Protein AF-0000000076683353 (afdb_homodimer)

Radius of gyration: 38.39 Å; Cα contacts (8 Å, |Δi|>4): 1453; chains: 2; bounding box: 63×130×108 Å

pLDDT: mean 84.17, std 13.13, range [34.22, 97.31]

Organism: NCBI:txid1408189

Structure (mmCIF, N/CA/C/O backbone):
data_AF-0000000076683353-model_v1
#
loop_
_entity.id
_entity.type
_entity.pdbx_description
1 polymer 'Membrane protein'
#
loop_
_atom_site.group_PDB
_atom_site.id
_atom_site.type_symbol
_atom_site.label_atom_id
_atom_site.label_alt_id
_atom_site.label_comp_id
_atom_site.label_asym_id
_atom_site.label_entity_id
_atom_site.label_seq_id
_atom_site.pdbx_PDB_ins_code
_atom_site.Cartn_x
_atom_site.Cartn_y
_atom_site.Cartn_z
_atom_site.occupancy
_atom_site.B_iso_or_equiv
_atom_site.auth_seq_id
_atom_site.auth_comp_id
_atom_site.auth_asym_id
_atom_site.auth_atom_id
_atom_site.pdbx_PDB_model_num
ATOM 1 N N . MET A 1 1 ? -9.914 -55.531 -27.078 1 84.06 1 MET A N 1
ATOM 2 C CA . MET A 1 1 ? -9.641 -54.25 -27.672 1 84.06 1 MET A CA 1
ATOM 3 C C . MET A 1 1 ? -10.656 -53.188 -27.219 1 84.06 1 MET A C 1
ATOM 5 O O . MET A 1 1 ? -10.289 -52.125 -26.719 1 84.06 1 MET A O 1
ATOM 9 N N . ILE A 1 2 ? -11.953 -53.656 -27.172 1 86.25 2 ILE A N 1
ATOM 10 C CA . ILE A 1 2 ? -13.008 -52.719 -26.859 1 86.25 2 ILE A CA 1
ATOM 11 C C . ILE A 1 2 ? -12.914 -52.281 -25.406 1 86.25 2 ILE A C 1
ATOM 13 O O . ILE A 1 2 ? -12.938 -51.094 -25.094 1 86.25 2 ILE A O 1
ATOM 17 N N . PRO A 1 3 ? -12.703 -53.25 -24.547 1 89.38 3 PRO A N 1
ATOM 18 C CA . PRO A 1 3 ? -12.57 -52.844 -23.141 1 89.38 3 PRO A CA 1
ATOM 19 C C . PRO A 1 3 ? -11.367 -51.938 -22.906 1 89.38 3 PRO A C 1
ATOM 21 O O . PRO A 1 3 ? -11.445 -50.969 -22.109 1 89.38 3 PRO A O 1
ATOM 24 N N . LEU A 1 4 ? -10.328 -52.156 -23.562 1 92.44 4 LEU A N 1
ATOM 25 C CA . LEU A 1 4 ? -9.133 -51.344 -23.438 1 92.44 4 LEU A CA 1
ATOM 26 C C . LEU A 1 4 ? -9.383 -49.938 -23.969 1 92.44 4 LEU A C 1
ATOM 28 O O . LEU A 1 4 ? -8.922 -48.938 -23.375 1 92.44 4 LEU A O 1
ATOM 32 N N . ALA A 1 5 ? -10.07 -49.875 -25.031 1 94 5 ALA A N 1
ATOM 33 C CA . ALA A 1 5 ? -10.398 -48.594 -25.625 1 94 5 ALA A CA 1
ATOM 34 C C . ALA A 1 5 ? -11.289 -47.781 -24.688 1 94 5 ALA A C 1
ATOM 36 O O . ALA A 1 5 ? -11.102 -46.562 -24.531 1 94 5 ALA A O 1
ATOM 37 N N . LEU A 1 6 ? -12.211 -48.469 -24.062 1 94.44 6 LEU A N 1
ATOM 38 C CA . LEU A 1 6 ? -13.109 -47.781 -23.125 1 94.44 6 LEU A CA 1
ATOM 39 C C . LEU A 1 6 ? -12.352 -47.281 -21.906 1 94.44 6 LEU A C 1
ATOM 41 O O . LEU A 1 6 ? -12.594 -46.156 -21.438 1 94.44 6 LEU A O 1
ATOM 45 N N . ILE A 1 7 ? -11.406 -48.062 -21.453 1 94.44 7 ILE A N 1
ATOM 46 C CA . ILE A 1 7 ? -10.586 -47.656 -20.312 1 94.44 7 ILE A CA 1
ATOM 47 C C . ILE A 1 7 ? -9.742 -46.438 -20.688 1 94.44 7 ILE A C 1
ATOM 49 O O . ILE A 1 7 ? -9.617 -45.5 -19.906 1 94.44 7 ILE A O 1
ATOM 53 N N . ALA A 1 8 ? -9.211 -46.469 -21.859 1 95.31 8 ALA A N 1
ATOM 54 C CA . ALA A 1 8 ? -8.375 -45.375 -22.328 1 95.31 8 ALA A CA 1
ATOM 55 C C . ALA A 1 8 ? -9.164 -44.094 -22.391 1 95.31 8 ALA A C 1
ATOM 57 O O . ALA A 1 8 ? -8.727 -43.062 -21.859 1 95.31 8 ALA A O 1
ATOM 58 N N . VAL A 1 9 ? -10.359 -44.125 -22.922 1 94.56 9 VAL A N 1
ATOM 59 C CA . VAL A 1 9 ? -11.172 -42.938 -23.109 1 94.56 9 VAL A CA 1
ATOM 60 C C . VAL A 1 9 ? -11.648 -42.406 -21.766 1 94.56 9 VAL A C 1
ATOM 62 O O . VAL A 1 9 ? -11.531 -41.219 -21.484 1 94.56 9 VAL A O 1
ATOM 65 N N . LEU A 1 10 ? -12.117 -43.281 -20.922 1 95.88 10 LEU A N 1
ATOM 66 C CA . LEU A 1 10 ? -12.625 -42.906 -19.609 1 95.88 10 LEU A CA 1
ATOM 67 C C . LEU A 1 10 ? -11.508 -42.344 -18.734 1 95.88 10 LEU A C 1
ATOM 69 O O . LEU A 1 10 ? -11.695 -41.344 -18.047 1 95.88 10 LEU A O 1
ATOM 73 N N . ALA A 1 11 ? -10.375 -42.969 -18.781 1 96.62 11 ALA A N 1
ATOM 74 C CA . ALA A 1 11 ? -9.227 -42.531 -18 1 96.62 11 ALA A CA 1
ATOM 75 C C . ALA A 1 11 ? -8.727 -41.156 -18.469 1 96.62 11 ALA A C 1
ATOM 77 O O . ALA A 1 11 ? -8.438 -40.281 -17.641 1 96.62 11 ALA A O 1
ATOM 78 N N . MET A 1 12 ? -8.695 -40.969 -19.734 1 94.25 12 MET A N 1
ATOM 79 C CA . MET A 1 12 ? -8.203 -39.688 -20.281 1 94.25 12 MET A CA 1
ATOM 80 C C . MET A 1 12 ? -9.172 -38.562 -19.984 1 94.25 12 MET A C 1
ATOM 82 O O . MET A 1 12 ? -8.742 -37.469 -19.641 1 94.25 12 MET A O 1
ATOM 86 N N . LEU A 1 13 ? -10.453 -38.812 -20.078 1 94.19 13 LEU A N 1
ATOM 87 C CA . LEU A 1 13 ? -11.453 -37.812 -19.734 1 94.19 13 LEU A CA 1
ATOM 88 C C . LEU A 1 13 ? -11.414 -37.469 -18.25 1 94.19 13 LEU A C 1
ATOM 90 O O . LEU A 1 13 ? -11.555 -36.312 -17.844 1 94.19 13 LEU A O 1
ATOM 94 N N . GLY A 1 14 ? -11.289 -38.562 -17.484 1 96.19 14 GLY A N 1
ATOM 95 C CA . GLY A 1 14 ? -11.148 -38.375 -16.047 1 96.19 14 GLY A CA 1
ATOM 96 C C . GLY A 1 14 ? -9.938 -37.531 -15.68 1 96.19 14 GLY A C 1
ATOM 97 O O . GLY A 1 14 ? -10.031 -36.625 -14.836 1 96.19 14 GLY A O 1
ATOM 98 N N . ALA A 1 15 ? -8.805 -37.781 -16.359 1 95.56 15 ALA A N 1
ATOM 99 C CA . ALA A 1 15 ? -7.578 -37.031 -16.125 1 95.56 15 ALA A CA 1
ATOM 100 C C . ALA A 1 15 ? -7.785 -35.562 -16.469 1 95.56 15 ALA A C 1
ATOM 102 O O . ALA A 1 15 ? -7.352 -34.656 -15.719 1 95.56 15 ALA A O 1
ATOM 103 N N . GLY A 1 16 ? -8.461 -35.312 -17.547 1 94.62 16 GLY A N 1
ATOM 104 C CA . GLY A 1 16 ? -8.75 -33.938 -17.938 1 94.62 16 GLY A CA 1
ATOM 105 C C . GLY A 1 16 ? -9.648 -33.219 -16.953 1 94.62 16 GLY A C 1
ATOM 106 O O . GLY A 1 16 ? -9.383 -32.062 -16.609 1 94.62 16 GLY A O 1
ATOM 107 N N . ALA A 1 17 ? -10.656 -33.844 -16.516 1 95.69 17 ALA A N 1
ATOM 108 C CA . ALA A 1 17 ? -11.586 -33.25 -15.547 1 95.69 17 ALA A CA 1
ATOM 109 C C . ALA A 1 17 ? -10.898 -32.969 -14.219 1 95.69 17 ALA A C 1
ATOM 111 O O . ALA A 1 17 ? -11.07 -31.875 -13.641 1 95.69 17 ALA A O 1
ATOM 112 N N . LEU A 1 18 ? -10.102 -33.875 -13.797 1 96 18 LEU A N 1
ATOM 113 C CA . LEU A 1 18 ? -9.383 -33.688 -12.539 1 96 18 LEU A CA 1
ATOM 114 C C . LEU A 1 18 ? -8.336 -32.594 -12.648 1 96 18 LEU A C 1
ATOM 116 O O . LEU A 1 18 ? -8.125 -31.844 -11.695 1 96 18 LEU A O 1
ATOM 120 N N . ASN A 1 19 ? -7.707 -32.5 -13.781 1 93.5 19 ASN A N 1
ATOM 121 C CA . ASN A 1 19 ? -6.738 -31.422 -14.016 1 93.5 19 ASN A CA 1
ATOM 122 C C . ASN A 1 19 ? -7.402 -30.047 -14 1 93.5 19 ASN A C 1
ATOM 124 O O . ASN A 1 19 ? -6.816 -29.078 -13.523 1 93.5 19 ASN A O 1
ATOM 128 N N . THR A 1 20 ? -8.578 -29.984 -14.531 1 93.62 20 THR A N 1
ATOM 129 C CA . THR A 1 20 ? -9.344 -28.75 -14.516 1 93.62 20 THR A CA 1
ATOM 130 C C . THR A 1 20 ? -9.633 -28.312 -13.078 1 93.62 20 THR A C 1
ATOM 132 O O . THR A 1 20 ? -9.406 -27.156 -12.727 1 93.62 20 THR A O 1
ATOM 135 N N . VAL A 1 21 ? -10.016 -29.203 -12.297 1 95.62 21 VAL A N 1
ATOM 136 C CA . VAL A 1 21 ? -10.344 -28.906 -10.906 1 95.62 21 VAL A CA 1
ATOM 137 C C . VAL A 1 21 ? -9.078 -28.547 -10.133 1 95.62 21 VAL A C 1
ATOM 139 O O . VAL A 1 21 ? -9.078 -27.609 -9.336 1 95.62 21 VAL A O 1
ATOM 142 N N . GLU A 1 22 ? -8.047 -29.297 -10.375 1 92.38 22 GLU A N 1
ATOM 143 C CA . GLU A 1 22 ? -6.773 -29 -9.719 1 92.38 22 GLU A CA 1
ATOM 144 C C . GLU A 1 22 ? -6.305 -27.578 -10.023 1 92.38 22 GLU A C 1
ATOM 146 O O . GLU A 1 22 ? -5.906 -26.844 -9.117 1 92.38 22 GLU A O 1
ATOM 151 N N . THR A 1 23 ? -6.363 -27.234 -11.289 1 87.5 23 THR A N 1
ATOM 152 C CA . THR A 1 23 ? -5.953 -25.891 -11.719 1 87.5 23 THR A CA 1
ATOM 153 C C . THR A 1 23 ? -6.828 -24.828 -11.078 1 87.5 23 THR A C 1
ATOM 155 O O . THR A 1 23 ? -6.32 -23.797 -10.602 1 87.5 23 THR A O 1
ATOM 158 N N . ALA A 1 24 ? -8.07 -25.062 -10.992 1 90.62 24 ALA A N 1
ATOM 159 C CA . ALA A 1 24 ? -9.016 -24.109 -10.422 1 90.62 24 ALA A CA 1
ATOM 160 C C . ALA A 1 24 ? -8.766 -23.922 -8.93 1 90.62 24 ALA A C 1
ATOM 162 O O . ALA A 1 24 ? -8.609 -22.781 -8.453 1 90.62 24 ALA A O 1
ATOM 163 N N . VAL A 1 25 ? -8.617 -24.984 -8.195 1 91 25 VAL A N 1
ATOM 164 C CA . VAL A 1 25 ? -8.469 -24.953 -6.746 1 91 25 VAL A CA 1
ATOM 165 C C . VAL A 1 25 ? -7.129 -24.297 -6.379 1 91 25 VAL A C 1
ATOM 167 O O . VAL A 1 25 ? -7.027 -23.594 -5.379 1 91 25 VAL A O 1
ATOM 170 N N . SER A 1 26 ? -6.148 -24.5 -7.195 1 85.06 26 SER A N 1
ATOM 171 C CA . SER A 1 26 ? -4.82 -23.953 -6.934 1 85.06 26 SER A CA 1
ATOM 172 C C . SER A 1 26 ? -4.793 -22.453 -7.18 1 85.06 26 SER A C 1
ATOM 174 O O . SER A 1 26 ? -3.938 -21.734 -6.641 1 85.06 26 SER A O 1
ATOM 176 N N . ALA A 1 27 ? -5.762 -21.938 -7.91 1 80.62 27 ALA A N 1
ATOM 177 C CA . ALA A 1 27 ? -5.707 -20.547 -8.367 1 80.62 27 ALA A CA 1
ATOM 178 C C . ALA A 1 27 ? -6.547 -19.641 -7.469 1 80.62 27 ALA A C 1
ATOM 180 O O . ALA A 1 27 ? -6.391 -18.422 -7.492 1 80.62 27 ALA A O 1
ATOM 181 N N . ILE A 1 28 ? -7.355 -20.172 -6.637 1 84.88 28 ILE A N 1
ATOM 182 C CA . ILE A 1 28 ? -8.32 -19.344 -5.926 1 84.88 28 ILE A CA 1
ATOM 183 C C . ILE A 1 28 ? -7.727 -18.891 -4.594 1 84.88 28 ILE A C 1
ATOM 185 O O . ILE A 1 28 ? -6.785 -19.5 -4.086 1 84.88 28 ILE A O 1
ATOM 189 N N . SER A 1 29 ? -8.211 -17.781 -4.027 1 81.69 29 SER A N 1
ATOM 190 C CA . SER A 1 29 ? -7.754 -17.156 -2.785 1 81.69 29 SER A CA 1
ATOM 191 C C . SER A 1 29 ? -8.672 -17.516 -1.62 1 81.69 29 SER A C 1
ATOM 193 O O . SER A 1 29 ? -9.891 -17.562 -1.776 1 81.69 29 SER A O 1
ATOM 195 N N . ARG A 1 30 ? -8.039 -17.797 -0.491 1 86.06 30 ARG A N 1
ATOM 196 C CA . ARG A 1 30 ? -8.82 -18.125 0.701 1 86.06 30 ARG A CA 1
ATOM 197 C C . ARG A 1 30 ? -9.703 -16.953 1.108 1 86.06 30 ARG A C 1
ATOM 199 O O . ARG A 1 30 ? -10.859 -17.156 1.502 1 86.06 30 ARG A O 1
ATOM 206 N N . ALA A 1 31 ? -9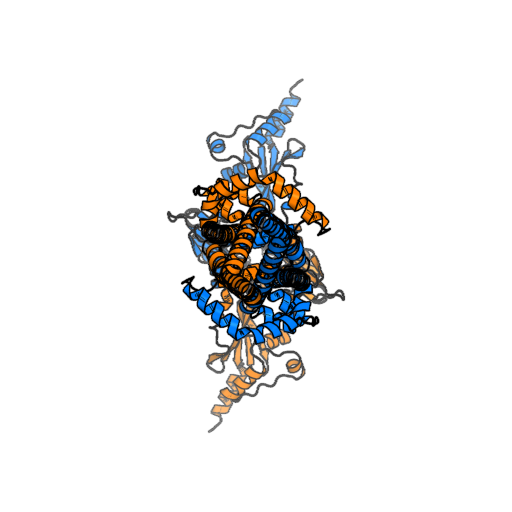.172 -15.742 1.109 1 80.31 31 ALA A N 1
ATOM 207 C CA . ALA A 1 31 ? -9.906 -14.547 1.518 1 80.31 31 ALA A CA 1
ATOM 208 C C . ALA A 1 31 ? -11.164 -14.367 0.676 1 80.31 31 ALA A C 1
ATOM 210 O O . ALA A 1 31 ? -12.234 -14.047 1.207 1 80.31 31 ALA A O 1
ATOM 211 N N . ARG A 1 32 ? -11.023 -14.586 -0.619 1 83.38 32 ARG A N 1
ATOM 212 C CA . ARG A 1 32 ? -12.18 -14.438 -1.498 1 83.38 32 ARG A CA 1
ATOM 213 C C . ARG A 1 32 ? -13.227 -15.516 -1.211 1 83.38 32 ARG A C 1
ATOM 215 O O . ARG A 1 32 ? -14.43 -15.25 -1.255 1 83.38 32 ARG A O 1
ATOM 222 N N . VAL A 1 33 ? -12.773 -16.656 -0.941 1 91.31 33 VAL A N 1
ATOM 223 C CA . VAL A 1 33 ? -13.695 -17.734 -0.61 1 91.31 33 VAL A CA 1
ATOM 224 C C . VAL A 1 33 ? -14.438 -17.406 0.681 1 91.31 33 VAL A C 1
ATOM 226 O O . VAL A 1 33 ? -15.641 -17.641 0.79 1 91.31 33 VAL A O 1
ATOM 229 N N . ALA A 1 34 ? -13.734 -16.922 1.645 1 88.69 34 ALA A N 1
ATOM 230 C CA . ALA A 1 34 ? -14.375 -16.5 2.891 1 88.69 34 ALA A CA 1
ATOM 231 C C . ALA A 1 34 ? -15.438 -15.438 2.631 1 88.69 34 ALA A C 1
ATOM 233 O O . ALA A 1 34 ? -16.5 -15.445 3.262 1 88.69 34 ALA A O 1
ATOM 234 N N . GLU A 1 35 ? -15.117 -14.578 1.741 1 85.62 35 GLU A N 1
ATOM 235 C CA . GLU A 1 35 ? -16.094 -13.57 1.344 1 85.62 35 GLU A CA 1
ATOM 236 C C . GLU A 1 35 ? -17.328 -14.211 0.718 1 85.62 35 GLU A C 1
ATOM 238 O O . GLU A 1 35 ? -18.453 -13.789 0.995 1 85.62 35 GLU A O 1
ATOM 243 N N . LEU A 1 36 ? -17.141 -15.117 -0.116 1 91.12 36 LEU A N 1
ATOM 244 C CA . LEU A 1 36 ? -18.25 -15.828 -0.747 1 91.12 36 LEU A CA 1
ATOM 245 C C . LEU A 1 36 ? -19.109 -16.531 0.297 1 91.12 36 LEU A C 1
ATOM 247 O O . LEU A 1 36 ? -20.328 -16.609 0.159 1 91.12 36 LEU A O 1
ATOM 251 N N . GLN A 1 37 ? -18.453 -17.047 1.246 1 93.06 37 GLN A N 1
ATOM 252 C CA . GLN A 1 37 ? -19.188 -17.688 2.336 1 93.06 37 GLN A CA 1
ATOM 253 C C . GLN A 1 37 ? -20.047 -16.672 3.092 1 93.06 37 GLN A C 1
ATOM 255 O O . GLN A 1 37 ? -21.188 -16.969 3.445 1 93.06 37 GLN A O 1
ATOM 260 N N . ARG A 1 38 ? -19.469 -15.57 3.346 1 90.62 38 ARG A N 1
ATOM 261 C CA . ARG A 1 38 ? -20.219 -14.516 4.027 1 90.62 38 ARG A CA 1
ATOM 262 C C . ARG A 1 38 ? -21.422 -14.078 3.205 1 90.62 38 ARG A C 1
ATOM 264 O O . ARG A 1 38 ? -22.469 -13.758 3.762 1 90.62 38 ARG A O 1
ATOM 271 N N . ASP A 1 39 ? -21.281 -14.164 1.92 1 92.56 39 ASP A N 1
ATOM 272 C CA . ASP A 1 39 ? -22.359 -13.812 1.002 1 92.56 39 ASP A CA 1
ATOM 273 C C . ASP A 1 39 ? -23.344 -14.969 0.839 1 92.56 39 ASP A C 1
ATOM 275 O O . ASP A 1 39 ? -24.266 -14.898 0.021 1 92.56 39 ASP A O 1
ATOM 279 N N . GLU A 1 40 ? -23.016 -16.031 1.452 1 93.31 40 GLU A N 1
ATOM 280 C CA . GLU A 1 40 ? -23.875 -17.203 1.529 1 93.31 40 GLU A CA 1
ATOM 281 C C . GLU A 1 40 ? -24.047 -17.859 0.162 1 93.31 40 GLU A C 1
ATOM 283 O O . GLU A 1 40 ? -25.141 -18.25 -0.213 1 93.31 40 GLU A O 1
ATOM 288 N N . VAL A 1 41 ? -23.078 -17.828 -0.566 1 93.69 41 VAL A N 1
ATOM 289 C CA . VAL A 1 41 ? -23.094 -18.531 -1.845 1 93.69 41 VAL A CA 1
ATOM 290 C C . VAL A 1 41 ? -23.094 -20.031 -1.606 1 93.69 41 VAL A C 1
ATOM 292 O O . VAL A 1 41 ? -22.375 -20.531 -0.729 1 93.69 41 VAL A O 1
ATOM 295 N N . ALA A 1 42 ? -23.781 -20.688 -2.385 1 93.19 42 ALA A N 1
ATOM 296 C CA . ALA A 1 42 ? -23.891 -22.141 -2.234 1 93.19 42 ALA A CA 1
ATOM 297 C C . ALA A 1 42 ? -22.531 -22.812 -2.463 1 93.19 42 ALA A C 1
ATOM 299 O O . ALA A 1 42 ? -21.812 -22.469 -3.408 1 93.19 42 ALA A O 1
ATOM 300 N N . GLY A 1 43 ? -22.188 -23.766 -1.512 1 94.19 43 GLY A N 1
ATOM 301 C CA . GLY A 1 43 ? -20.969 -24.531 -1.653 1 94.19 43 GLY A CA 1
ATOM 302 C C . GLY A 1 43 ? -19.766 -23.844 -1.04 1 94.19 43 GLY A C 1
ATOM 303 O O . GLY A 1 43 ? -18.688 -24.453 -0.924 1 94.19 43 GLY A O 1
ATOM 304 N N . ALA A 1 44 ? -19.906 -22.609 -0.661 1 95.44 44 ALA A N 1
ATOM 305 C CA . ALA A 1 44 ? -18.766 -21.812 -0.166 1 95.44 44 ALA A CA 1
ATOM 306 C C . ALA A 1 44 ? -18.234 -22.391 1.145 1 95.44 44 ALA A C 1
ATOM 308 O O . ALA A 1 44 ? -17.031 -22.359 1.399 1 95.44 44 ALA A O 1
ATOM 309 N N . GLY A 1 45 ? -19.094 -22.859 1.953 1 94.94 45 GLY A N 1
ATOM 310 C CA . GLY A 1 45 ? -18.656 -23.469 3.193 1 94.94 45 GLY A CA 1
ATOM 311 C C . GLY A 1 45 ? -17.766 -24.688 2.975 1 94.94 45 GLY A C 1
ATOM 312 O O . GLY A 1 45 ? -16.703 -24.812 3.609 1 94.94 45 GLY A O 1
ATOM 313 N N . ALA A 1 46 ? -18.203 -25.531 2.119 1 95.5 46 ALA A N 1
ATOM 314 C CA . ALA A 1 46 ? -17.422 -26.719 1.774 1 95.5 46 ALA A CA 1
ATOM 315 C C . ALA A 1 46 ? -16.094 -26.312 1.128 1 95.5 46 ALA A C 1
ATOM 317 O O . ALA A 1 46 ? -15.047 -26.906 1.422 1 95.5 46 ALA A O 1
ATOM 318 N N . LEU A 1 47 ? -16.203 -25.344 0.28 1 96.38 47 LEU A N 1
ATOM 319 C CA . LEU A 1 47 ? -15 -24.891 -0.414 1 96.38 47 LEU A CA 1
ATOM 320 C C . LEU A 1 47 ? -14 -24.281 0.568 1 96.38 47 LEU A C 1
ATOM 322 O O . LEU A 1 47 ? -12.789 -24.438 0.394 1 96.38 47 LEU A O 1
ATOM 326 N N . LEU A 1 48 ? -14.492 -23.609 1.546 1 94.62 48 LEU A N 1
ATOM 327 C CA . LEU A 1 48 ? -13.617 -23.031 2.555 1 94.62 48 LEU A CA 1
ATOM 328 C C . LEU A 1 48 ? -12.836 -24.125 3.283 1 94.62 48 LEU A C 1
ATOM 330 O O . LEU A 1 48 ? -11.641 -23.953 3.555 1 94.62 48 LEU A O 1
ATOM 334 N N . LYS A 1 49 ? -13.445 -25.219 3.537 1 93.56 49 LYS A N 1
ATOM 335 C CA . LYS A 1 49 ? -12.773 -26.344 4.168 1 93.56 49 LYS A CA 1
ATOM 336 C C . LYS A 1 49 ? -11.688 -26.906 3.256 1 93.56 49 LYS A C 1
ATOM 338 O O . LYS A 1 49 ? -10.617 -27.297 3.727 1 93.56 49 LYS A O 1
ATOM 343 N N . VAL A 1 50 ? -11.961 -26.938 2.021 1 93.75 50 VAL A N 1
ATOM 344 C CA . VAL A 1 50 ? -11.008 -27.422 1.034 1 93.75 50 VAL A CA 1
ATOM 345 C C . VAL A 1 50 ? -9.781 -26.516 1.003 1 93.75 50 VAL A C 1
ATOM 347 O O . VAL A 1 50 ? -8.648 -27 1.023 1 93.75 50 VAL A O 1
ATOM 350 N N . VAL A 1 51 ? -10.055 -25.219 1.002 1 90.44 51 VAL A N 1
ATOM 351 C CA . VAL A 1 51 ? -8.969 -24.266 0.879 1 90.44 51 VAL A CA 1
ATOM 352 C C . VAL A 1 51 ? -8.164 -24.219 2.178 1 90.44 51 VAL A C 1
ATOM 354 O O . VAL A 1 51 ? -6.949 -23.984 2.156 1 90.44 51 VAL A O 1
ATOM 357 N N . ASP A 1 52 ? -8.805 -24.5 3.324 1 89 52 ASP A N 1
ATOM 358 C CA . ASP A 1 52 ? -8.117 -24.531 4.613 1 89 52 ASP A CA 1
ATOM 359 C C . ASP A 1 52 ? -7.086 -25.656 4.652 1 89 52 ASP A C 1
ATOM 361 O O . ASP A 1 52 ? -6.094 -25.578 5.379 1 89 52 ASP A O 1
ATOM 365 N N . ASN A 1 53 ? -7.418 -26.672 3.9 1 87.94 53 ASN A N 1
ATOM 366 C CA . ASN A 1 53 ? -6.496 -27.797 3.736 1 87.94 53 ASN A CA 1
ATOM 367 C C . ASN A 1 53 ? -6.148 -28.016 2.27 1 87.94 53 ASN A C 1
ATOM 369 O O . ASN A 1 53 ? -6.25 -29.141 1.772 1 87.94 53 ASN A O 1
ATOM 373 N N . ARG A 1 54 ? -5.727 -27 1.654 1 87.12 54 ARG A N 1
ATOM 374 C CA . ARG A 1 54 ? -5.543 -26.984 0.206 1 87.12 54 ARG A CA 1
ATOM 375 C C . ARG A 1 54 ? -4.52 -28.031 -0.226 1 87.12 54 ARG A C 1
ATOM 377 O O . ARG A 1 54 ? -4.746 -28.766 -1.188 1 87.12 54 ARG A O 1
ATOM 384 N N . ALA A 1 55 ? -3.41 -28.078 0.534 1 81.44 55 ALA A N 1
ATOM 385 C CA . ALA A 1 55 ? -2.338 -29 0.162 1 81.44 55 ALA A CA 1
ATOM 386 C C . ALA A 1 55 ? -2.852 -30.438 0.081 1 81.44 55 ALA A C 1
ATOM 388 O O . ALA A 1 55 ? -2.547 -31.156 -0.873 1 81.44 55 ALA A O 1
ATOM 389 N N . ARG A 1 56 ? -3.625 -30.797 1.006 1 84.19 56 ARG A N 1
ATOM 390 C CA . ARG A 1 56 ? -4.184 -32.125 1.066 1 84.19 56 ARG A CA 1
ATOM 391 C C . ARG A 1 56 ? -5.098 -32.406 -0.124 1 84.19 56 ARG A C 1
ATOM 393 O O . ARG A 1 56 ? -5 -33.438 -0.765 1 84.19 56 ARG A O 1
ATOM 400 N N . HIS A 1 57 ? -5.996 -31.547 -0.392 1 89.62 57 HIS A N 1
ATOM 401 C CA . HIS A 1 57 ? -6.969 -31.75 -1.462 1 89.62 57 HIS A CA 1
ATOM 402 C C . HIS A 1 57 ? -6.297 -31.703 -2.83 1 89.62 57 HIS A C 1
ATOM 404 O O . HIS A 1 57 ? -6.672 -32.469 -3.732 1 89.62 57 HIS A O 1
ATOM 410 N N . VAL A 1 58 ? -5.316 -30.844 -2.988 1 87.25 58 VAL A N 1
ATOM 411 C CA . VAL A 1 58 ? -4.57 -30.781 -4.238 1 87.25 58 VAL A CA 1
ATOM 412 C C . VAL A 1 58 ? -3.799 -32.094 -4.438 1 87.25 58 VAL A C 1
ATOM 414 O O . VAL A 1 58 ? -3.738 -32.625 -5.547 1 87.25 58 VAL A O 1
ATOM 417 N N . ASN A 1 59 ? -3.238 -32.594 -3.371 1 84.56 59 ASN A N 1
ATOM 418 C CA . ASN A 1 59 ? -2.525 -33.875 -3.451 1 84.56 59 ASN A CA 1
ATOM 419 C C . ASN A 1 59 ? -3.451 -35 -3.887 1 84.56 59 ASN A C 1
ATOM 421 O O . ASN A 1 59 ? -3.066 -35.844 -4.699 1 84.56 59 ASN A O 1
ATOM 425 N N . VAL A 1 60 ? -4.609 -35 -3.357 1 89.88 60 VAL A N 1
ATOM 426 C CA . VAL A 1 60 ? -5.598 -36 -3.732 1 89.88 60 VAL A CA 1
ATOM 427 C C . VAL A 1 60 ? -5.918 -35.875 -5.219 1 89.88 60 VAL A C 1
ATOM 429 O O . VAL A 1 60 ? -6.012 -36.875 -5.926 1 89.88 60 VAL A O 1
ATOM 432 N N . LEU A 1 61 ? -6.074 -34.719 -5.629 1 91.44 61 LEU A N 1
ATOM 433 C CA . LEU A 1 61 ? -6.363 -34.5 -7.039 1 91.44 61 LEU A CA 1
ATOM 434 C C . LEU A 1 61 ? -5.199 -34.938 -7.918 1 91.44 61 LEU A C 1
ATOM 436 O O . LEU A 1 61 ? -5.41 -35.562 -8.969 1 91.44 61 LEU A O 1
ATOM 440 N N . VAL A 1 62 ? -4.027 -34.688 -7.445 1 88.75 62 VAL A N 1
ATOM 441 C CA . VAL A 1 62 ? -2.838 -35.062 -8.203 1 88.75 62 VAL A CA 1
ATOM 442 C C . VAL A 1 62 ? -2.756 -36.594 -8.289 1 88.75 62 VAL A C 1
ATOM 444 O O . VAL A 1 62 ? -2.465 -37.156 -9.359 1 88.75 62 VAL A O 1
ATOM 447 N N . ILE A 1 63 ? -3.01 -37.219 -7.195 1 90.56 63 ILE A N 1
ATOM 448 C CA . ILE A 1 63 ? -2.951 -38.688 -7.156 1 90.56 63 ILE A CA 1
ATOM 449 C C . ILE A 1 63 ? -3.98 -39.281 -8.117 1 90.56 63 ILE A C 1
ATOM 451 O O . ILE A 1 63 ? -3.652 -40.125 -8.945 1 90.56 63 ILE A O 1
ATOM 455 N N . LEU A 1 64 ? -5.176 -38.812 -8 1 93.56 64 LEU A N 1
ATOM 456 C CA . LEU A 1 64 ? -6.25 -39.344 -8.836 1 93.56 64 LEU A CA 1
ATOM 457 C C . LEU A 1 64 ? -5.992 -39.031 -10.312 1 93.56 64 LEU A C 1
ATOM 459 O O . LEU A 1 64 ? -6.207 -39.906 -11.172 1 93.56 64 LEU A O 1
ATOM 463 N N . ARG A 1 65 ? -5.559 -37.875 -10.578 1 93.38 65 ARG A N 1
ATOM 464 C CA . ARG A 1 65 ? -5.254 -37.5 -11.953 1 93.38 65 ARG A CA 1
ATOM 465 C C . ARG A 1 65 ? -4.129 -38.375 -12.523 1 93.38 65 ARG A C 1
ATOM 467 O O . ARG A 1 65 ? -4.219 -38.844 -13.656 1 93.38 65 ARG A O 1
ATOM 474 N N . THR A 1 66 ? -3.141 -38.562 -11.719 1 92.19 66 THR A N 1
ATOM 475 C CA . THR A 1 66 ? -2 -39.375 -12.141 1 92.19 66 THR A CA 1
ATOM 476 C C . THR A 1 66 ? -2.428 -40.812 -12.43 1 92.19 66 THR A C 1
ATOM 478 O O . THR A 1 66 ? -1.979 -41.406 -13.406 1 92.19 66 THR A O 1
ATOM 481 N N . LEU A 1 67 ? -3.258 -41.281 -11.617 1 94.19 67 LEU A N 1
ATOM 482 C CA . LEU A 1 67 ? -3.764 -42.625 -11.828 1 94.19 67 LEU A CA 1
ATOM 483 C C . LEU A 1 67 ? -4.555 -42.719 -13.125 1 94.19 67 LEU A C 1
ATOM 485 O O . LEU A 1 67 ? -4.398 -43.688 -13.891 1 94.19 67 LEU A O 1
ATOM 489 N N . CYS A 1 68 ? -5.363 -41.781 -13.344 1 95.69 68 CYS A N 1
ATOM 490 C CA . CYS A 1 68 ? -6.145 -41.75 -14.57 1 95.69 68 CYS A CA 1
ATOM 491 C C . CYS A 1 68 ? -5.238 -41.625 -15.789 1 95.69 68 CYS A C 1
ATOM 493 O O . CYS A 1 68 ? -5.398 -42.344 -16.781 1 95.69 68 CYS A O 1
ATOM 495 N N . GLU A 1 69 ? -4.305 -40.75 -15.695 1 94.69 69 GLU A N 1
ATOM 496 C CA . GLU A 1 69 ? -3.369 -40.531 -16.797 1 94.69 69 GLU A CA 1
ATOM 497 C C . GLU A 1 69 ? -2.561 -41.781 -17.078 1 94.69 69 GLU A C 1
ATOM 499 O O . GLU A 1 69 ? -2.375 -42.188 -18.234 1 94.69 69 GLU A O 1
ATOM 504 N N . SER A 1 70 ? -2.1 -42.438 -16.031 1 95.94 70 SER A N 1
ATOM 505 C CA . SER A 1 70 ? -1.31 -43.656 -16.172 1 95.94 70 SER A CA 1
ATOM 506 C C . SER A 1 70 ? -2.143 -44.781 -16.766 1 95.94 70 SER A C 1
ATOM 508 O O . SER A 1 70 ? -1.683 -45.5 -17.656 1 95.94 70 SER A O 1
ATOM 510 N N . SER A 1 71 ? -3.35 -44.906 -16.281 1 96.81 71 SER A N 1
ATOM 511 C CA . SER A 1 71 ? -4.242 -45.938 -16.812 1 96.81 71 SER A CA 1
ATOM 512 C C . SER A 1 71 ? -4.539 -45.719 -18.297 1 96.81 71 SER A C 1
ATOM 514 O O . SER A 1 71 ? -4.516 -46.656 -19.094 1 96.81 71 SER A O 1
ATOM 516 N N . GLY A 1 72 ? -4.789 -44.438 -18.562 1 96.06 72 GLY A N 1
ATOM 517 C CA . GLY A 1 72 ? -5.039 -44.094 -19.953 1 96.06 72 GLY A CA 1
ATOM 518 C C . GLY A 1 72 ? -3.848 -44.344 -20.844 1 96.06 72 GLY A C 1
ATOM 519 O O . GLY A 1 72 ? -3.994 -44.906 -21.953 1 96.06 72 GLY A O 1
ATOM 520 N N . ALA A 1 73 ? -2.701 -44 -20.375 1 96.19 73 ALA A N 1
ATOM 521 C CA . ALA A 1 73 ? -1.475 -44.156 -21.156 1 96.19 73 ALA A CA 1
ATOM 522 C C . ALA A 1 73 ? -1.194 -45.625 -21.422 1 96.19 73 ALA A C 1
ATOM 524 O O . ALA A 1 73 ? -0.869 -46.031 -22.562 1 96.19 73 ALA A O 1
ATOM 525 N N . VAL A 1 74 ? -1.347 -46.438 -20.438 1 96.44 74 VAL A N 1
ATOM 526 C CA . VAL A 1 74 ? -1.065 -47.875 -20.562 1 96.44 74 VAL A CA 1
ATOM 527 C C . VAL A 1 74 ? -2.092 -48.531 -21.484 1 96.44 74 VAL A C 1
ATOM 529 O O . VAL A 1 74 ? -1.739 -49.344 -22.328 1 96.44 74 VAL A O 1
ATOM 532 N N . ALA A 1 75 ? -3.346 -48.125 -21.312 1 96.44 75 ALA A N 1
ATOM 533 C CA . ALA A 1 75 ? -4.395 -48.688 -22.172 1 96.44 75 ALA A CA 1
ATOM 534 C C . ALA A 1 75 ? -4.156 -48.312 -23.641 1 96.44 75 ALA A C 1
ATOM 536 O O . ALA A 1 75 ? -4.305 -49.125 -24.531 1 96.44 75 ALA A O 1
ATOM 537 N N . ILE A 1 76 ? -3.807 -47.094 -23.875 1 96.25 76 ILE A N 1
ATOM 538 C CA . ILE A 1 76 ? -3.529 -46.625 -25.219 1 96.25 76 ILE A CA 1
ATOM 539 C C . ILE A 1 76 ? -2.33 -47.375 -25.797 1 96.25 76 ILE A C 1
ATOM 541 O O . ILE A 1 76 ? -2.35 -47.812 -26.953 1 96.25 76 ILE A O 1
ATOM 545 N N . ALA A 1 77 ? -1.287 -47.531 -24.984 1 96.12 77 ALA A N 1
ATOM 546 C CA . ALA A 1 77 ? -0.111 -48.281 -25.422 1 96.12 77 ALA A CA 1
ATOM 547 C C . ALA A 1 77 ? -0.476 -49.719 -25.781 1 96.12 77 ALA A C 1
ATOM 549 O O . ALA A 1 77 ? -0.061 -50.25 -26.812 1 96.12 77 ALA A O 1
ATOM 550 N N . ALA A 1 78 ? -1.269 -50.375 -24.938 1 94.94 78 ALA A N 1
ATOM 551 C CA . ALA A 1 78 ? -1.687 -51.75 -25.172 1 94.94 78 ALA A CA 1
ATOM 552 C C . ALA A 1 78 ? -2.518 -51.875 -26.453 1 94.94 78 ALA A C 1
ATOM 554 O O . ALA A 1 78 ? -2.338 -52.812 -27.234 1 94.94 78 ALA A O 1
ATOM 555 N N . LEU A 1 79 ? -3.398 -50.906 -26.547 1 94.94 79 LEU A N 1
ATOM 556 C CA . LEU A 1 79 ? -4.258 -50.906 -27.734 1 94.94 79 LEU A CA 1
ATOM 557 C C . LEU A 1 79 ? -3.428 -50.75 -29 1 94.94 79 LEU A C 1
ATOM 559 O O . LEU A 1 79 ? -3.635 -51.469 -29.984 1 94.94 79 LEU A O 1
ATOM 563 N N . CYS A 1 80 ? -2.488 -49.875 -29 1 95.44 80 CYS A N 1
ATOM 564 C CA . CYS A 1 80 ? -1.656 -49.625 -30.172 1 95.44 80 CYS A CA 1
ATOM 565 C C . CYS A 1 80 ? -0.773 -50.812 -30.484 1 95.44 80 CYS A C 1
ATOM 567 O O . CYS A 1 80 ? -0.55 -51.156 -31.641 1 95.44 80 CYS A O 1
ATOM 569 N N . LEU A 1 81 ? -0.249 -51.5 -29.469 1 92.31 81 LEU A N 1
ATOM 570 C CA . LEU A 1 81 ? 0.603 -52.656 -29.672 1 92.31 81 LEU A CA 1
ATOM 571 C C . LEU A 1 81 ? -0.19 -53.812 -30.266 1 92.31 81 LEU A C 1
ATOM 573 O O . LEU A 1 81 ? 0.376 -54.688 -30.938 1 92.31 81 LEU A O 1
ATOM 577 N N . GLN A 1 82 ? -1.499 -53.781 -30.047 1 92.06 82 GLN A N 1
ATOM 578 C CA . GLN A 1 82 ? -2.361 -54.812 -30.609 1 92.06 82 GLN A CA 1
ATOM 579 C C . GLN A 1 82 ? -2.771 -54.469 -32.031 1 92.06 82 GLN A C 1
ATOM 581 O O . GLN A 1 82 ? -2.99 -55.344 -32.875 1 92.06 82 GLN A O 1
ATOM 586 N N . LEU A 1 83 ? -2.885 -53.25 -32.344 1 93.06 83 LEU A N 1
ATOM 587 C CA . LEU A 1 83 ? -3.455 -52.781 -33.594 1 93.06 83 LEU A CA 1
ATOM 588 C C . LEU A 1 83 ? -2.369 -52.625 -34.656 1 93.06 83 LEU A C 1
ATOM 590 O O . LEU A 1 83 ? -2.637 -52.781 -35.844 1 93.06 83 LEU A O 1
ATOM 594 N N . PHE A 1 84 ? -1.2 -52.25 -34.188 1 91.75 84 PHE A N 1
ATOM 595 C CA . PHE A 1 84 ? -0.16 -51.906 -35.156 1 91.75 84 PHE A CA 1
ATOM 596 C C . PHE A 1 84 ? 0.993 -52.906 -35.094 1 91.75 84 PHE A C 1
ATOM 598 O O . PHE A 1 84 ? 1.353 -53.344 -34 1 91.75 84 PHE A O 1
ATOM 605 N N . ALA A 1 85 ? 1.543 -53.188 -36.281 1 89 85 ALA A N 1
ATOM 606 C CA . ALA A 1 85 ? 2.785 -53.938 -36.438 1 89 85 ALA A CA 1
ATOM 607 C C . ALA A 1 85 ? 3.697 -53.281 -37.469 1 89 85 ALA A C 1
ATOM 609 O O . ALA A 1 85 ? 3.225 -52.781 -38.5 1 89 85 ALA A O 1
ATOM 610 N N . PRO A 1 86 ? 5.082 -53.312 -37.25 1 91.69 86 PRO A N 1
ATOM 611 C CA . PRO A 1 86 ? 5.859 -53.875 -36.125 1 91.69 86 PRO A CA 1
ATOM 612 C C . PRO A 1 86 ? 5.773 -53.031 -34.875 1 91.69 86 PRO A C 1
ATOM 614 O O . PRO A 1 86 ? 5.109 -52 -34.875 1 91.69 86 PRO A O 1
ATOM 617 N N . GLN A 1 87 ? 6.34 -53.438 -33.844 1 89.44 87 GLN A N 1
ATOM 618 C CA . GLN A 1 87 ? 6.262 -52.875 -32.5 1 89.44 87 GLN A CA 1
ATOM 619 C C . GLN A 1 87 ? 6.699 -51.406 -32.5 1 89.44 87 GLN A C 1
ATOM 621 O O . GLN A 1 87 ? 6.148 -50.594 -31.766 1 89.44 87 GLN A O 1
ATOM 626 N N . GLU A 1 88 ? 7.652 -51.031 -33.344 1 90.62 88 GLU A N 1
ATOM 627 C CA . GLU A 1 88 ? 8.18 -49.656 -33.406 1 90.62 88 GLU A CA 1
ATOM 628 C C . GLU A 1 88 ? 7.105 -48.688 -33.844 1 90.62 88 GLU A C 1
ATOM 630 O O . GLU A 1 88 ? 7.039 -47.562 -33.344 1 90.62 88 GLU A O 1
ATOM 635 N N . TRP A 1 89 ? 6.293 -49.125 -34.781 1 94.12 89 TRP A N 1
ATOM 636 C CA . TRP A 1 89 ? 5.215 -48.25 -35.25 1 94.12 89 TRP A CA 1
ATOM 637 C C . TRP A 1 89 ? 4.109 -48.156 -34.219 1 94.12 89 TRP A C 1
ATOM 639 O O . TRP A 1 89 ? 3.469 -47.094 -34.094 1 94.12 89 TRP A O 1
ATOM 649 N N . ALA A 1 90 ? 3.861 -49.25 -33.469 1 94.75 90 ALA A N 1
ATOM 650 C CA . ALA A 1 90 ? 2.881 -49.219 -32.406 1 94.75 90 ALA A CA 1
ATOM 651 C C . ALA A 1 90 ? 3.295 -48.25 -31.312 1 94.75 90 ALA A C 1
ATOM 653 O O . ALA A 1 90 ? 2.471 -47.469 -30.812 1 94.75 90 ALA A O 1
ATOM 654 N N . ILE A 1 91 ? 4.566 -48.312 -31 1 94.56 91 ILE A N 1
ATOM 655 C CA . ILE A 1 91 ? 5.109 -47.438 -29.969 1 94.56 91 ILE A CA 1
ATOM 656 C C . ILE A 1 91 ? 5.031 -45.969 -30.438 1 94.56 91 ILE A C 1
ATOM 658 O O . ILE A 1 91 ? 4.598 -45.094 -29.672 1 94.56 91 ILE A O 1
ATOM 662 N N . ALA A 1 92 ? 5.414 -45.719 -31.641 1 95.62 92 ALA A N 1
ATOM 663 C CA . ALA A 1 92 ? 5.367 -44.344 -32.188 1 95.62 92 ALA A CA 1
ATOM 664 C C . ALA A 1 92 ? 3.941 -43.812 -32.188 1 95.62 92 ALA A C 1
ATOM 666 O O . ALA A 1 92 ? 3.707 -42.656 -31.844 1 95.62 92 ALA A O 1
ATOM 667 N N . ALA A 1 93 ? 3.037 -44.625 -32.625 1 96.31 93 ALA A N 1
ATOM 668 C CA . ALA A 1 93 ? 1.633 -44.219 -32.656 1 96.31 93 ALA A CA 1
ATOM 669 C C . ALA A 1 93 ? 1.116 -43.938 -31.25 1 96.31 93 ALA A C 1
ATOM 671 O O . ALA A 1 93 ? 0.414 -42.938 -31.031 1 96.31 93 ALA A O 1
ATOM 672 N N . ALA A 1 94 ? 1.468 -44.781 -30.312 1 96.69 94 ALA A N 1
ATOM 673 C CA . ALA A 1 94 ? 1.026 -44.594 -28.922 1 96.69 94 ALA A CA 1
ATOM 674 C C . ALA A 1 94 ? 1.588 -43.312 -28.344 1 96.69 94 ALA A C 1
ATOM 676 O O . ALA A 1 94 ? 0.861 -42.531 -27.703 1 96.69 94 ALA A O 1
ATOM 677 N N . VAL A 1 95 ? 2.846 -43.062 -28.562 1 96.62 95 VAL A N 1
ATOM 678 C CA . VAL A 1 95 ? 3.492 -41.844 -28.062 1 96.62 95 VAL A CA 1
ATOM 679 C C . VAL A 1 95 ? 2.848 -40.625 -28.688 1 96.62 95 VAL A C 1
ATOM 681 O O . VAL A 1 95 ? 2.57 -39.625 -28 1 96.62 95 VAL A O 1
ATOM 684 N N . GLY A 1 96 ? 2.666 -40.656 -29.984 1 95.12 96 GLY A N 1
ATOM 685 C CA . GLY A 1 96 ? 2.039 -39.531 -30.688 1 95.12 96 GLY A CA 1
ATOM 686 C C . GLY A 1 96 ? 0.648 -39.219 -30.172 1 95.12 96 GLY A C 1
ATOM 687 O O . GLY A 1 96 ? 0.344 -38.062 -29.875 1 95.12 96 GLY A O 1
ATOM 688 N N . VAL A 1 97 ? -0.178 -40.219 -30.031 1 94.88 97 VAL A N 1
ATOM 689 C CA . VAL A 1 97 ? -1.558 -40.031 -29.594 1 94.88 97 VAL A CA 1
ATOM 690 C C . VAL A 1 97 ? -1.579 -39.531 -28.156 1 94.88 97 VAL A C 1
ATOM 692 O O . VAL A 1 97 ? -2.303 -38.562 -27.844 1 94.88 97 VAL A O 1
ATOM 695 N N . LEU A 1 98 ? -0.786 -40.156 -27.359 1 95 98 LEU A N 1
ATOM 696 C CA . LEU A 1 98 ? -0.739 -39.781 -25.953 1 95 98 LEU A CA 1
ATOM 697 C C . LEU A 1 98 ? -0.222 -38.344 -25.797 1 95 98 LEU A C 1
ATOM 699 O O . LEU A 1 98 ? -0.781 -37.562 -25.031 1 95 98 LEU A O 1
ATOM 703 N N . SER A 1 99 ? 0.826 -38 -26.5 1 93.25 99 SER A N 1
ATOM 704 C CA . SER A 1 99 ? 1.401 -36.688 -26.422 1 93.25 99 SER A CA 1
ATOM 705 C C . SER A 1 99 ? 0.411 -35.625 -26.906 1 93.25 99 SER A C 1
ATOM 707 O O . SER A 1 99 ? 0.269 -34.562 -26.281 1 93.25 99 SER A O 1
ATOM 709 N N . LEU A 1 100 ? -0.207 -35.906 -27.984 1 90.69 100 LEU A N 1
ATOM 710 C CA . LEU A 1 100 ? -1.175 -34.969 -28.531 1 90.69 100 LEU A CA 1
ATOM 711 C C . LEU A 1 100 ? -2.33 -34.75 -27.562 1 90.69 100 LEU A C 1
ATOM 713 O O . LEU A 1 100 ? -2.717 -33.594 -27.297 1 90.69 100 LEU A O 1
ATOM 717 N N . PHE A 1 101 ? -2.803 -35.75 -27 1 90.62 101 PHE A N 1
ATOM 718 C CA . PHE A 1 101 ? -3.916 -35.688 -26.062 1 90.62 101 PHE A CA 1
ATOM 719 C C . PHE A 1 101 ? -3.5 -34.938 -24.812 1 90.62 101 PHE A C 1
ATOM 721 O O . PHE A 1 101 ? -4.211 -34.031 -24.344 1 90.62 101 PHE A O 1
ATOM 728 N N . THR A 1 102 ? -2.438 -35.375 -24.25 1 89.81 102 THR A N 1
ATOM 729 C CA . THR A 1 102 ? -1.98 -34.75 -23.016 1 89.81 102 THR A CA 1
ATOM 730 C C . THR A 1 102 ? -1.704 -33.281 -23.203 1 89.81 102 THR A C 1
ATOM 732 O O . THR A 1 102 ? -2.076 -32.469 -22.359 1 89.81 102 THR A O 1
ATOM 735 N N . PHE A 1 103 ? -1.122 -32.969 -24.266 1 87.12 103 PHE A N 1
ATOM 736 C CA . PHE A 1 103 ? -0.82 -31.547 -24.5 1 87.12 103 PHE A CA 1
ATOM 737 C C . PHE A 1 103 ? -2.1 -30.75 -24.719 1 87.12 103 PHE A C 1
ATOM 739 O O . PHE A 1 103 ? -2.312 -29.719 -24.078 1 87.12 103 PHE A O 1
ATOM 746 N N . LEU A 1 104 ? -2.891 -31.141 -25.578 1 87.06 104 LEU A N 1
ATOM 747 C CA . LEU A 1 104 ? -4.07 -30.391 -25.984 1 87.06 104 LEU A CA 1
ATOM 748 C C . LEU A 1 104 ? -5.121 -30.375 -24.875 1 87.06 104 LEU A C 1
ATOM 750 O O . LEU A 1 104 ? -5.688 -29.328 -24.562 1 87.06 104 LEU A O 1
ATOM 754 N N . VAL A 1 105 ? -5.336 -31.5 -24.297 1 87.12 105 VAL A N 1
ATOM 755 C CA . VAL A 1 105 ? -6.438 -31.609 -23.344 1 87.12 105 VAL A CA 1
ATOM 756 C C . VAL A 1 105 ? -5.961 -31.203 -21.953 1 87.12 105 VAL A C 1
ATOM 758 O O . VAL A 1 105 ? -6.539 -30.312 -21.328 1 87.12 105 VAL A O 1
ATOM 761 N N . LEU A 1 106 ? -4.875 -31.812 -21.438 1 85 106 LEU A N 1
ATOM 762 C CA . LEU A 1 106 ? -4.406 -31.5 -20.094 1 85 106 LEU A CA 1
ATOM 763 C C . LEU A 1 106 ? -3.613 -30.203 -20.062 1 85 106 LEU A C 1
ATOM 765 O O . LEU A 1 106 ? -3.785 -29.375 -19.172 1 85 106 LEU A O 1
ATOM 769 N N . GLY A 1 107 ? -2.83 -30.047 -21.078 1 80.88 107 GLY A N 1
ATOM 770 C CA . GLY A 1 107 ? -1.925 -28.906 -21.094 1 80.88 107 GLY A CA 1
ATOM 771 C C . GLY A 1 107 ? -2.613 -27.594 -21.453 1 80.88 107 GLY A C 1
ATOM 772 O O . GLY A 1 107 ? -2.246 -26.531 -20.953 1 80.88 107 GLY A O 1
ATOM 773 N N . VAL A 1 108 ? -3.57 -27.641 -22.297 1 80.12 108 VAL A N 1
ATOM 774 C CA . VAL A 1 108 ? -4.152 -26.406 -22.797 1 80.12 108 VAL A CA 1
ATOM 775 C C . VAL A 1 108 ? -5.613 -26.312 -22.359 1 80.12 108 VAL A C 1
ATOM 777 O O . VAL A 1 108 ? -5.973 -25.453 -21.547 1 80.12 108 VAL A O 1
ATOM 780 N N . PHE A 1 109 ? -6.363 -27.25 -22.75 1 84.5 109 PHE A N 1
ATOM 781 C CA . PHE A 1 109 ? -7.809 -27.172 -22.562 1 84.5 109 PHE A CA 1
ATOM 782 C C . PHE A 1 109 ? -8.164 -27.141 -21.078 1 84.5 109 PHE A C 1
ATOM 784 O O . PHE A 1 109 ? -8.812 -26.219 -20.609 1 84.5 109 PHE A O 1
ATOM 791 N N . SER A 1 110 ? -7.758 -28.109 -20.359 1 88.19 110 SER A N 1
ATOM 792 C CA . SER A 1 110 ? -8.109 -28.25 -18.953 1 88.19 110 SER A CA 1
ATOM 793 C C . SER A 1 110 ? -7.566 -27.078 -18.125 1 88.19 110 SER A C 1
ATOM 795 O O . SER A 1 110 ? -8.273 -26.516 -17.297 1 88.19 110 SER A O 1
ATOM 797 N N . ARG A 1 111 ? -6.371 -26.734 -18.359 1 83.5 111 ARG A N 1
ATOM 798 C CA . ARG A 1 111 ? -5.754 -25.625 -17.641 1 83.5 111 ARG A CA 1
ATOM 799 C C . ARG A 1 111 ? -6.465 -24.312 -17.922 1 83.5 111 ARG A C 1
ATOM 801 O O . ARG A 1 111 ? -6.695 -23.5 -17.016 1 83.5 111 ARG A O 1
ATOM 808 N N . THR A 1 112 ? -6.781 -24.125 -19.156 1 82.19 112 THR A N 1
ATOM 809 C CA . THR A 1 112 ? -7.48 -22.906 -19.531 1 82.19 112 THR A CA 1
ATOM 810 C C . THR A 1 112 ? -8.852 -22.828 -18.891 1 82.19 112 THR A C 1
ATOM 812 O O . THR A 1 112 ? -9.25 -21.781 -18.359 1 82.19 112 THR A O 1
ATOM 815 N N . LEU A 1 113 ? -9.477 -23.906 -18.922 1 86 113 LEU A N 1
ATOM 816 C CA . LEU A 1 113 ? -10.805 -23.953 -18.312 1 86 113 LEU A CA 1
ATOM 817 C C . LEU A 1 113 ? -10.719 -23.688 -16.812 1 86 113 LEU A C 1
ATOM 819 O O . LEU A 1 113 ? -11.547 -22.969 -16.25 1 86 113 LEU A O 1
ATOM 823 N N . GLY A 1 114 ? -9.828 -24.266 -16.156 1 88 114 GLY A N 1
ATOM 824 C CA . GLY A 1 114 ? -9.641 -24.062 -14.719 1 88 114 GLY A CA 1
ATOM 825 C C . GLY A 1 114 ? -9.305 -22.641 -14.352 1 88 114 GLY A C 1
ATOM 826 O O . GLY A 1 114 ? -9.734 -22.141 -13.312 1 88 114 GLY A O 1
ATOM 827 N N . ARG A 1 115 ? -8.625 -21.969 -15.234 1 83 115 ARG A N 1
ATOM 828 C CA . ARG A 1 115 ? -8.164 -20.609 -14.953 1 83 115 ARG A CA 1
ATOM 829 C C . ARG A 1 115 ? -9.242 -19.578 -15.297 1 83 115 ARG A C 1
ATOM 831 O O . ARG A 1 115 ? -9.328 -18.531 -14.672 1 83 115 ARG A O 1
ATOM 838 N N . LYS A 1 116 ? -9.992 -19.844 -16.219 1 82.88 116 LYS A N 1
ATOM 839 C CA . LYS A 1 116 ? -11.016 -18.906 -16.656 1 82.88 116 LYS A CA 1
ATOM 840 C C . LYS A 1 116 ? -12.133 -18.781 -15.625 1 82.88 116 LYS A C 1
ATOM 842 O O . LYS A 1 116 ? -12.633 -17.688 -15.375 1 82.88 116 LYS A O 1
ATOM 847 N N . ASN A 1 117 ? -12.516 -19.875 -15.016 1 87.81 117 ASN A N 1
ATOM 848 C CA . ASN A 1 117 ? -13.578 -19.859 -14.016 1 87.81 117 ASN A CA 1
ATOM 849 C C . ASN A 1 117 ? -13.203 -20.688 -12.781 1 87.81 117 ASN A C 1
ATOM 851 O O . ASN A 1 117 ? -13.914 -21.625 -12.414 1 87.81 117 ASN A O 1
ATOM 855 N N . PRO A 1 118 ? -12.148 -20.203 -12.172 1 89.81 118 PRO A N 1
ATOM 856 C CA . PRO A 1 118 ? -11.625 -21.031 -11.086 1 89.81 118 PRO A CA 1
ATOM 857 C C . PRO A 1 118 ? -12.594 -21.156 -9.914 1 89.81 118 PRO A C 1
ATOM 859 O O . PRO A 1 118 ? -12.742 -22.234 -9.344 1 89.81 118 PRO A O 1
ATOM 862 N N . TYR A 1 119 ? -13.359 -20.125 -9.57 1 90.62 119 TYR A N 1
ATOM 863 C CA . TYR A 1 119 ? -14.234 -20.156 -8.398 1 90.62 119 TYR A CA 1
ATOM 864 C C . TYR A 1 119 ? -15.469 -21.016 -8.672 1 90.62 119 TYR A C 1
ATOM 866 O O . TYR A 1 119 ? -15.867 -21.812 -7.824 1 90.62 119 TYR A O 1
ATOM 874 N N . SER A 1 120 ? -16.078 -20.891 -9.852 1 93.94 120 SER A N 1
ATOM 875 C CA . SER A 1 120 ? -17.25 -21.688 -10.188 1 93.94 120 SER A CA 1
ATOM 876 C C . SER A 1 120 ? -16.922 -23.172 -10.203 1 93.94 120 SER A C 1
ATOM 878 O O . SER A 1 120 ? -17.672 -23.984 -9.664 1 93.94 120 SER A O 1
ATOM 880 N N . ILE A 1 121 ? -15.812 -23.5 -10.812 1 95.25 121 ILE A N 1
ATOM 881 C CA . ILE A 1 121 ? -15.391 -24.891 -10.914 1 95.25 121 ILE A CA 1
ATOM 882 C C . ILE A 1 121 ? -15.07 -25.438 -9.523 1 95.25 121 ILE A C 1
ATOM 884 O O . ILE A 1 121 ? -15.469 -26.562 -9.188 1 95.25 121 ILE A O 1
ATOM 888 N N . SER A 1 122 ? -14.391 -24.641 -8.711 1 95.88 122 SER A N 1
ATOM 889 C CA . SER A 1 122 ? -14.031 -25.078 -7.363 1 95.88 122 SER A CA 1
ATOM 890 C C . SER A 1 122 ? -15.266 -25.25 -6.488 1 95.88 122 SER A C 1
ATOM 892 O O . SER A 1 122 ? -15.359 -26.203 -5.719 1 95.88 122 SER A O 1
ATOM 894 N N . LEU A 1 123 ? -16.188 -24.328 -6.609 1 96.12 123 LEU A N 1
ATOM 895 C CA . LEU A 1 123 ? -17.422 -24.438 -5.855 1 96.12 123 LEU A CA 1
ATOM 896 C C . LEU A 1 123 ? -18.188 -25.703 -6.223 1 96.12 123 LEU A C 1
ATOM 898 O O . LEU A 1 123 ? -18.688 -26.406 -5.344 1 96.12 123 LEU A O 1
ATOM 902 N N . GLY A 1 124 ? -18.281 -26.016 -7.418 1 95.94 124 GLY A N 1
ATOM 903 C CA . GLY A 1 124 ? -19 -27.172 -7.906 1 95.94 124 GLY A CA 1
ATOM 904 C C . GLY A 1 124 ? -18.359 -28.484 -7.5 1 95.94 124 GLY A C 1
ATOM 905 O O . GLY A 1 124 ? -19.047 -29.516 -7.414 1 95.94 124 GLY A O 1
ATOM 906 N N . SER A 1 125 ? -17.094 -28.5 -7.234 1 96.25 125 SER A N 1
ATOM 907 C CA . SER A 1 125 ? -16.375 -29.75 -6.965 1 96.25 125 SER A CA 1
ATOM 908 C C . SER A 1 125 ? -16.078 -29.906 -5.477 1 96.25 125 SER A C 1
ATOM 910 O O . SER A 1 125 ? -15.562 -30.938 -5.051 1 96.25 125 SER A O 1
ATOM 912 N N . ALA A 1 126 ? -16.453 -28.938 -4.695 1 95.75 126 ALA A N 1
ATOM 913 C CA . ALA A 1 126 ? -16 -28.844 -3.309 1 95.75 126 ALA A CA 1
ATOM 914 C C . ALA A 1 126 ? -16.469 -30.031 -2.492 1 95.75 126 ALA A C 1
ATOM 916 O O . ALA A 1 126 ? -15.695 -30.641 -1.752 1 95.75 126 ALA A O 1
ATOM 917 N N . VAL A 1 127 ? -17.672 -30.406 -2.648 1 93.44 127 VAL A N 1
ATOM 918 C CA . VAL A 1 127 ? -18.25 -31.469 -1.843 1 93.44 127 VAL A CA 1
ATOM 919 C C . VAL A 1 127 ? -17.609 -32.812 -2.223 1 93.44 127 VAL A C 1
ATOM 921 O O . VAL A 1 127 ? -17.219 -33.594 -1.351 1 93.44 127 VAL A O 1
ATOM 924 N N . VAL A 1 128 ? -17.5 -33 -3.477 1 94.94 128 VAL A N 1
ATOM 925 C CA . VAL A 1 128 ? -16.906 -34.25 -3.973 1 94.94 128 VAL A CA 1
ATOM 926 C C . VAL A 1 128 ? -15.453 -34.344 -3.516 1 94.94 128 VAL A C 1
ATOM 928 O O . VAL A 1 128 ? -15 -35.406 -3.1 1 94.94 128 VAL A O 1
ATOM 931 N N . LEU A 1 129 ? -14.797 -33.25 -3.592 1 93.75 129 LEU A N 1
ATOM 932 C CA . LEU A 1 129 ? -13.398 -33.219 -3.174 1 93.75 129 LEU A CA 1
ATOM 933 C C . LEU A 1 129 ? -13.266 -33.531 -1.69 1 93.75 129 LEU A C 1
ATOM 935 O O . LEU A 1 129 ? -12.352 -34.25 -1.289 1 93.75 129 LEU A O 1
ATOM 939 N N . GLY A 1 130 ? -14.188 -32.969 -0.92 1 92 130 GLY A N 1
ATOM 940 C CA . GLY A 1 130 ? -14.18 -33.281 0.501 1 92 130 GLY A CA 1
ATOM 941 C C . GLY A 1 130 ? -14.312 -34.781 0.79 1 92 130 GLY A C 1
ATOM 942 O O . GLY A 1 130 ? -13.594 -35.312 1.635 1 92 130 GLY A O 1
ATOM 943 N N . PHE A 1 131 ? -15.148 -35.375 0.064 1 92.25 131 PHE A N 1
ATOM 944 C CA . PHE A 1 131 ? -15.391 -36.781 0.229 1 92.25 131 PHE A CA 1
ATOM 945 C C . PHE A 1 131 ? -14.172 -37.594 -0.201 1 92.25 131 PHE A C 1
ATOM 947 O O . PHE A 1 131 ? -13.75 -38.531 0.505 1 92.25 131 PHE A O 1
ATOM 954 N N . LEU A 1 132 ? -13.617 -37.281 -1.337 1 93.38 132 LEU A N 1
ATOM 955 C CA . LEU A 1 132 ? -12.469 -38 -1.871 1 93.38 132 LEU A CA 1
ATOM 956 C C . LEU A 1 132 ? -11.266 -37.875 -0.937 1 93.38 132 LEU A C 1
ATOM 958 O O . LEU A 1 132 ? -10.516 -38.844 -0.759 1 93.38 132 LEU A O 1
ATOM 962 N N . ALA A 1 133 ? -11.141 -36.75 -0.392 1 90.31 133 ALA A N 1
ATOM 963 C CA . ALA A 1 133 ? -10.023 -36.5 0.523 1 90.31 133 ALA A CA 1
ATOM 964 C C . ALA A 1 133 ? -10.148 -37.375 1.771 1 90.31 133 ALA A C 1
ATOM 966 O O . ALA A 1 133 ? -9.148 -37.875 2.303 1 90.31 133 ALA A O 1
ATOM 967 N N . LYS A 1 134 ? -11.297 -37.562 2.219 1 89.75 134 LYS A N 1
ATOM 968 C CA . LYS A 1 134 ? -11.531 -38.406 3.391 1 89.75 134 LYS A CA 1
ATOM 969 C C . LYS A 1 134 ? -11.234 -39.875 3.086 1 89.75 134 LYS A C 1
ATOM 971 O O . LYS A 1 134 ? -10.594 -40.562 3.885 1 89.75 134 LYS A O 1
ATOM 976 N N . VAL A 1 135 ? -11.594 -40.281 1.951 1 91.94 135 VAL A N 1
ATOM 977 C CA . VAL A 1 135 ? -11.469 -41.688 1.571 1 91.94 135 VAL A CA 1
ATOM 978 C C . VAL A 1 135 ? -10.016 -42 1.259 1 91.94 135 VAL A C 1
ATOM 980 O O . VAL A 1 135 ? -9.516 -43.062 1.623 1 91.94 135 VAL A O 1
ATOM 983 N N . LEU A 1 136 ? -9.328 -41.156 0.602 1 91.12 136 LEU A N 1
ATOM 984 C CA . LEU A 1 136 ? -7.98 -41.438 0.117 1 91.12 136 LEU A CA 1
ATOM 985 C C . LEU A 1 136 ? -6.93 -40.969 1.12 1 91.12 136 LEU A C 1
ATOM 987 O O . LEU A 1 136 ? -5.734 -40.938 0.814 1 91.12 136 LEU A O 1
ATOM 991 N N . ARG A 1 137 ? -7.375 -40.625 2.244 1 86.88 137 ARG A N 1
ATOM 992 C CA . ARG A 1 137 ? -6.5 -40.094 3.275 1 86.88 137 ARG A CA 1
ATOM 993 C C . ARG A 1 137 ? -5.34 -41.031 3.57 1 86.88 137 ARG A C 1
ATOM 995 O O . ARG A 1 137 ? -4.184 -40.594 3.617 1 86.88 137 ARG A O 1
ATOM 1002 N N . PRO A 1 138 ? -5.617 -42.344 3.752 1 86.62 138 PRO A N 1
ATOM 1003 C CA . PRO A 1 138 ? -4.496 -43.219 4.055 1 86.62 138 PRO A CA 1
ATOM 1004 C C . PRO A 1 138 ? -3.482 -43.312 2.914 1 86.62 138 PRO A C 1
ATOM 1006 O O . PRO A 1 138 ? -2.275 -43.375 3.16 1 86.62 138 PRO A O 1
ATOM 1009 N N . LEU A 1 139 ? -3.951 -43.281 1.718 1 84.19 139 LEU A N 1
ATOM 1010 C CA . LEU A 1 139 ? -3.066 -43.344 0.561 1 84.19 139 LEU A CA 1
ATOM 1011 C C . LEU A 1 139 ? -2.209 -42.094 0.456 1 84.19 139 LEU A C 1
ATOM 1013 O O . LEU A 1 139 ? -1.015 -42.188 0.163 1 84.19 139 LEU A O 1
ATOM 1017 N N . GLU A 1 140 ? -2.881 -41.062 0.689 1 80.38 140 GLU A N 1
ATOM 1018 C CA . GLU A 1 140 ? -2.18 -39.781 0.658 1 80.38 140 GLU A CA 1
ATOM 1019 C C . GLU A 1 140 ? -1.058 -39.75 1.69 1 80.38 140 GLU A C 1
ATOM 1021 O O . GLU A 1 140 ? 0.045 -39.281 1.399 1 80.38 140 GLU A O 1
ATOM 1026 N N . LYS A 1 141 ? -1.261 -40.219 2.842 1 80.5 141 LYS A N 1
ATOM 1027 C CA . LYS A 1 141 ? -0.261 -40.219 3.906 1 80.5 141 LYS A CA 1
ATOM 1028 C C . LYS A 1 141 ? 0.952 -41.062 3.527 1 80.5 141 LYS A C 1
ATOM 1030 O O . LYS A 1 141 ? 2.092 -40.656 3.795 1 80.5 141 LYS A O 1
ATOM 1035 N N . ILE A 1 142 ? 0.662 -42.125 2.939 1 82.38 142 ILE A N 1
ATOM 1036 C CA . ILE A 1 142 ? 1.732 -43 2.529 1 82.38 142 ILE A CA 1
ATOM 1037 C C . ILE A 1 142 ? 2.582 -42.344 1.448 1 82.38 142 ILE A C 1
ATOM 1039 O O . ILE A 1 142 ? 3.812 -42.375 1.51 1 82.38 142 ILE A O 1
ATOM 1043 N N . LEU A 1 143 ? 1.887 -41.812 0.539 1 76.81 143 LEU A N 1
ATOM 1044 C CA . LEU A 1 143 ? 2.596 -41.219 -0.587 1 76.81 143 LEU A CA 1
ATOM 1045 C C . LEU A 1 143 ? 3.396 -40 -0.141 1 76.81 143 LEU A C 1
ATOM 1047 O O . LEU A 1 143 ? 4.52 -39.781 -0.606 1 76.81 143 LEU A O 1
ATOM 1051 N N . ILE A 1 144 ? 2.811 -39.219 0.804 1 72.81 144 ILE A N 1
ATOM 1052 C CA . ILE A 1 144 ? 3.521 -38.062 1.336 1 72.81 144 ILE A CA 1
ATOM 1053 C C . ILE A 1 144 ? 4.738 -38.531 2.135 1 72.81 144 ILE A C 1
ATOM 1055 O O . ILE A 1 144 ? 5.812 -37.938 2.049 1 72.81 144 ILE A O 1
ATOM 1059 N N . TRP A 1 145 ? 4.508 -39.562 2.854 1 76.75 145 TRP A N 1
ATOM 1060 C CA . TRP A 1 145 ? 5.625 -40.125 3.596 1 76.75 145 TRP A CA 1
ATOM 1061 C C . TRP A 1 145 ? 6.75 -40.531 2.654 1 76.75 145 TRP A C 1
ATOM 1063 O O . TRP A 1 145 ? 7.922 -40.25 2.908 1 76.75 145 TRP A O 1
ATOM 1073 N N . LEU A 1 146 ? 6.441 -41.156 1.615 1 77.44 146 LEU A N 1
ATOM 1074 C CA . LEU A 1 146 ? 7.41 -41.562 0.606 1 77.44 146 LEU A CA 1
ATOM 1075 C C . LEU A 1 146 ? 8.07 -40.344 -0.036 1 77.44 146 LEU A C 1
ATOM 1077 O O . LEU A 1 146 ? 9.281 -40.344 -0.293 1 77.44 146 LEU A O 1
ATOM 1081 N N . GLY A 1 147 ? 7.219 -39.406 -0.388 1 73.12 147 GLY A N 1
ATOM 1082 C CA . GLY A 1 147 ? 7.738 -38.156 -0.959 1 73.12 147 GLY A CA 1
ATOM 1083 C C . GLY A 1 147 ? 8.75 -37.469 -0.064 1 73.12 147 GLY A C 1
ATOM 1084 O O . GLY A 1 147 ? 9.758 -36.969 -0.542 1 73.12 147 GLY A O 1
ATOM 1085 N N . ASN A 1 148 ? 8.492 -37.438 1.244 1 72.5 148 ASN A N 1
ATOM 1086 C CA . ASN A 1 148 ? 9.359 -36.75 2.205 1 72.5 148 ASN A CA 1
ATOM 1087 C C . ASN A 1 148 ? 10.703 -37.469 2.34 1 72.5 148 ASN A C 1
ATOM 1089 O O . ASN A 1 148 ? 11.703 -36.844 2.688 1 72.5 148 ASN A O 1
ATOM 1093 N N . ILE A 1 149 ? 10.719 -38.625 2.121 1 75.31 149 ILE A N 1
ATOM 1094 C CA . ILE A 1 149 ? 11.961 -39.406 2.158 1 75.31 149 ILE A CA 1
ATOM 1095 C C . ILE A 1 149 ? 12.859 -38.969 1.002 1 75.31 149 ILE A C 1
ATOM 1097 O O . ILE A 1 149 ? 14.078 -38.844 1.169 1 75.31 149 ILE A O 1
ATOM 1101 N N . ILE A 1 150 ? 12.234 -38.781 -0.05 1 72.31 150 ILE A N 1
ATOM 1102 C CA . ILE A 1 150 ? 12.969 -38.469 -1.271 1 72.31 150 ILE A CA 1
ATOM 1103 C C . ILE A 1 150 ? 13.344 -37 -1.29 1 72.31 150 ILE A C 1
ATOM 1105 O O . ILE A 1 150 ? 14.375 -36.625 -1.856 1 72.31 150 ILE A O 1
ATOM 1109 N N . THR A 1 151 ? 12.641 -36.219 -0.75 1 66.12 151 THR A N 1
ATOM 1110 C CA . THR A 1 151 ? 12.922 -34.781 -0.719 1 66.12 151 THR A CA 1
ATOM 1111 C C . THR A 1 151 ? 13.109 -34.312 0.717 1 66.12 151 THR A C 1
ATOM 1113 O O . THR A 1 151 ? 12.203 -33.688 1.296 1 66.12 151 THR A O 1
ATOM 1116 N N . PRO A 1 152 ? 14.32 -34.656 1.236 1 55.47 152 PRO A N 1
ATOM 1117 C CA . PRO A 1 152 ? 14.648 -34.312 2.623 1 55.47 152 PRO A CA 1
ATOM 1118 C C . PRO A 1 152 ? 14.805 -32.812 2.84 1 55.47 152 PRO A C 1
ATOM 1120 O O . PRO A 1 152 ? 15.727 -32.188 2.287 1 55.47 152 PRO A O 1
ATOM 1123 N N . GLY A 1 153 ? 13.711 -32.062 3.047 1 55.88 153 GLY A N 1
ATOM 1124 C CA . GLY A 1 153 ? 13.609 -30.672 3.455 1 55.88 153 GLY A CA 1
ATOM 1125 C C . GLY A 1 153 ? 12.18 -30.156 3.523 1 55.88 153 GLY A C 1
ATOM 1126 O O . GLY A 1 153 ? 11.273 -30.781 2.971 1 55.88 153 GLY A O 1
ATOM 1127 N N . GLY A 1 154 ? 11.938 -29.438 4.656 1 50.75 154 GLY A N 1
ATOM 1128 C CA . GLY A 1 154 ? 10.664 -28.922 5.125 1 50.75 154 GLY A CA 1
ATOM 1129 C C . GLY A 1 154 ? 9.742 -28.5 3.996 1 50.75 154 GLY A C 1
ATOM 1130 O O . GLY A 1 154 ? 10.172 -28.375 2.85 1 50.75 154 GLY A O 1
ATOM 1131 N N . GLY A 1 155 ? 8.484 -28.859 4.277 1 46.53 155 GLY A N 1
ATOM 1132 C CA . GLY A 1 155 ? 7.293 -28.531 3.512 1 46.53 155 GLY A CA 1
ATOM 1133 C C . GLY A 1 155 ? 7.434 -27.25 2.721 1 46.53 155 GLY A C 1
ATOM 1134 O O . GLY A 1 155 ? 8.383 -26.484 2.926 1 46.53 155 GLY A O 1
ATOM 1135 N N . PHE A 1 156 ? 6.742 -27.172 1.575 1 43.12 156 PHE A N 1
ATOM 1136 C CA . PHE A 1 156 ? 6.473 -26.062 0.674 1 43.12 156 PHE A CA 1
ATOM 1137 C C . PHE A 1 156 ? 6.406 -24.734 1.442 1 43.12 156 PHE A C 1
ATOM 1139 O O . PHE A 1 156 ? 5.602 -24.594 2.363 1 43.12 156 PHE A O 1
ATOM 1146 N N . ARG A 1 157 ? 7.457 -24.234 1.88 1 42.81 157 ARG A N 1
ATOM 1147 C CA . ARG A 1 157 ? 7.176 -22.844 2.236 1 42.81 157 ARG A CA 1
ATOM 1148 C C . ARG A 1 157 ? 6.336 -22.156 1.16 1 42.81 157 ARG A C 1
ATOM 1150 O O . ARG A 1 157 ? 6.82 -21.906 0.057 1 42.81 157 ARG A O 1
ATOM 1157 N N . ASP A 1 158 ? 5.051 -22.469 0.957 1 45.19 158 ASP A N 1
ATOM 1158 C CA . ASP A 1 158 ? 3.98 -22.078 0.049 1 45.19 158 ASP A CA 1
ATOM 1159 C C . ASP A 1 158 ? 4.062 -20.594 -0.285 1 45.19 158 ASP A C 1
ATOM 1161 O O . ASP A 1 158 ? 3.295 -20.078 -1.108 1 45.19 158 ASP A O 1
ATOM 1165 N N . GLY A 1 159 ? 4.59 -19.562 0.271 1 46.44 159 GLY A N 1
ATOM 1166 C CA . GLY A 1 159 ? 3.902 -18.328 -0.047 1 46.44 159 GLY A CA 1
ATOM 1167 C C . GLY A 1 159 ? 4.41 -17.672 -1.319 1 46.44 159 GLY A C 1
ATOM 1168 O O . GLY A 1 159 ? 5.512 -17.969 -1.782 1 46.44 159 GLY A O 1
ATOM 1169 N N . PRO A 1 160 ? 3.529 -17.172 -2.145 1 47.03 160 PRO A N 1
ATOM 1170 C CA . PRO A 1 160 ? 3.723 -16.641 -3.496 1 47.03 160 PRO A CA 1
ATOM 1171 C C . PRO A 1 160 ? 4.875 -15.648 -3.578 1 47.03 160 PRO A C 1
ATOM 1173 O O . PRO A 1 160 ? 5.402 -15.391 -4.664 1 47.03 160 PRO A O 1
ATOM 1176 N N . PHE A 1 161 ? 5.207 -14.945 -2.467 1 53.69 161 PHE A N 1
ATOM 1177 C CA . PHE A 1 161 ? 6.156 -13.852 -2.652 1 53.69 161 PHE A CA 1
ATOM 1178 C C . PHE A 1 161 ? 7.391 -14.047 -1.78 1 53.69 161 PHE A C 1
ATOM 1180 O O . PHE A 1 161 ? 7.289 -14.562 -0.664 1 53.69 161 PHE A O 1
ATOM 1187 N N . ALA A 1 162 ? 8.523 -14.039 -2.502 1 57.16 162 ALA A N 1
ATOM 1188 C CA . ALA A 1 162 ? 9.773 -14.195 -1.754 1 57.16 162 ALA A CA 1
ATOM 1189 C C . ALA A 1 162 ? 10.383 -12.844 -1.415 1 57.16 162 ALA A C 1
ATOM 1191 O O . ALA A 1 162 ? 11.141 -12.719 -0.452 1 57.16 162 ALA A O 1
ATOM 1192 N N . THR A 1 163 ? 9.922 -11.766 -2.203 1 63.5 163 THR A N 1
ATOM 1193 C CA . THR A 1 163 ? 10.656 -10.523 -2 1 63.5 163 THR A CA 1
ATOM 1194 C C . THR A 1 163 ? 9.734 -9.32 -2.156 1 63.5 163 THR A C 1
ATOM 1196 O O . THR A 1 163 ? 8.625 -9.445 -2.678 1 63.5 163 THR A O 1
ATOM 1199 N N . GLU A 1 164 ? 10.172 -8.18 -1.664 1 73.69 164 GLU A N 1
ATOM 1200 C CA . GLU A 1 164 ? 9.453 -6.918 -1.825 1 73.69 164 GLU A CA 1
ATOM 1201 C C . GLU A 1 164 ? 9.242 -6.586 -3.301 1 73.69 164 GLU A C 1
ATOM 1203 O O . GLU A 1 164 ? 8.195 -6.055 -3.68 1 73.69 164 GLU A O 1
ATOM 1208 N N . VAL A 1 165 ? 10.188 -6.902 -4.117 1 72.25 165 VAL A N 1
ATOM 1209 C CA . VAL A 1 165 ? 10.133 -6.613 -5.547 1 72.25 165 VAL A CA 1
ATOM 1210 C C . VAL A 1 165 ? 8.961 -7.355 -6.18 1 72.25 165 VAL A C 1
ATOM 1212 O O . VAL A 1 165 ? 8.25 -6.805 -7.027 1 72.25 165 VAL A O 1
ATOM 1215 N N . GLU A 1 166 ? 8.734 -8.508 -5.734 1 71.94 166 GLU A N 1
ATOM 1216 C CA . GLU A 1 166 ? 7.625 -9.305 -6.254 1 71.94 166 GLU A CA 1
ATOM 1217 C C . GLU A 1 166 ? 6.277 -8.711 -5.844 1 71.94 166 GLU A C 1
ATOM 1219 O O . GLU A 1 166 ? 5.34 -8.672 -6.645 1 71.94 166 GLU A O 1
ATOM 1224 N N . LEU A 1 167 ? 6.18 -8.266 -4.66 1 75.38 167 LEU A N 1
ATOM 1225 C CA . LEU A 1 167 ? 4.949 -7.641 -4.184 1 75.38 167 LEU A CA 1
ATOM 1226 C C . LEU A 1 167 ? 4.656 -6.359 -4.957 1 75.38 167 LEU A C 1
ATOM 1228 O O . LEU A 1 167 ? 3.512 -6.109 -5.344 1 75.38 167 LEU A O 1
ATOM 1232 N N . ARG A 1 168 ? 5.688 -5.625 -5.211 1 77.69 168 ARG A N 1
ATOM 1233 C CA . ARG A 1 168 ? 5.535 -4.387 -5.969 1 77.69 168 ARG A CA 1
ATOM 1234 C C . ARG A 1 168 ? 5.035 -4.668 -7.383 1 77.69 168 ARG A C 1
ATOM 1236 O O . ARG A 1 168 ? 4.18 -3.945 -7.895 1 77.69 168 ARG A O 1
ATOM 1243 N N . GLU A 1 169 ? 5.605 -5.621 -7.918 1 76.88 169 GLU A N 1
ATOM 1244 C CA . GLU A 1 169 ? 5.16 -6.02 -9.25 1 76.88 169 GLU A CA 1
ATOM 1245 C C . GLU A 1 169 ? 3.682 -6.402 -9.242 1 76.88 169 GLU A C 1
ATOM 1247 O O . GLU A 1 169 ? 2.951 -6.086 -10.188 1 76.88 169 GLU A O 1
ATOM 1252 N N . MET A 1 170 ? 3.293 -7.039 -8.18 1 75.06 170 MET A N 1
ATOM 1253 C CA . MET A 1 170 ? 1.896 -7.449 -8.07 1 75.06 170 MET A CA 1
ATOM 1254 C C . MET A 1 170 ? 0.975 -6.238 -8 1 75.06 170 MET A C 1
ATOM 1256 O O . MET A 1 170 ? -0.107 -6.234 -8.594 1 75.06 170 MET A O 1
ATOM 1260 N N . VAL A 1 171 ? 1.406 -5.281 -7.305 1 79.5 171 VAL A N 1
ATOM 1261 C CA . VAL A 1 171 ? 0.624 -4.055 -7.211 1 79.5 171 VAL A CA 1
ATOM 1262 C C . VAL A 1 171 ? 0.541 -3.391 -8.586 1 79.5 171 VAL A C 1
ATOM 1264 O O . VAL A 1 171 ? -0.516 -2.889 -8.977 1 79.5 171 VAL A O 1
ATOM 1267 N N . ASP A 1 172 ? 1.582 -3.387 -9.375 1 77.62 172 ASP A N 1
ATOM 1268 C CA . ASP A 1 172 ? 1.603 -2.832 -10.719 1 77.62 172 ASP A CA 1
ATOM 1269 C C . ASP A 1 172 ? 0.609 -3.555 -11.625 1 77.62 172 ASP A C 1
ATOM 1271 O O . ASP A 1 172 ? -0.125 -2.918 -12.383 1 77.62 172 ASP A O 1
ATOM 1275 N N . ILE A 1 173 ? 0.653 -4.77 -11.484 1 71.88 173 ILE A N 1
ATOM 1276 C CA . ILE A 1 173 ? -0.246 -5.586 -12.289 1 71.88 173 ILE A CA 1
ATOM 1277 C C . ILE A 1 173 ? -1.694 -5.289 -11.906 1 71.88 173 ILE A C 1
ATOM 1279 O O . ILE A 1 173 ? -2.561 -5.172 -12.781 1 71.88 173 ILE A O 1
ATOM 1283 N N . ALA A 1 174 ? -1.936 -5.211 -10.633 1 77.94 174 ALA A N 1
ATOM 1284 C CA . ALA A 1 174 ? -3.279 -4.902 -10.148 1 77.94 174 ALA A CA 1
ATOM 1285 C C . ALA A 1 174 ? -3.766 -3.566 -10.703 1 77.94 174 ALA A C 1
ATOM 1287 O O . ALA A 1 174 ? -4.953 -3.404 -11 1 77.94 174 ALA A O 1
ATOM 1288 N N . GLN A 1 175 ? -2.865 -2.67 -10.797 1 77.44 175 GLN A N 1
ATOM 1289 C CA . GLN A 1 175 ? -3.205 -1.369 -11.367 1 77.44 175 GLN A CA 1
ATOM 1290 C C . GLN A 1 175 ? -3.549 -1.487 -12.844 1 77.44 175 GLN A C 1
ATOM 1292 O O . GLN A 1 175 ? -4.516 -0.884 -13.312 1 77.44 175 GLN A O 1
ATOM 1297 N N . GLU A 1 176 ? -2.809 -2.223 -13.555 1 76.31 176 GLU A N 1
ATOM 1298 C CA . GLU A 1 176 ? -3.043 -2.426 -14.977 1 76.31 176 GLU A CA 1
ATOM 1299 C C . GLU A 1 176 ? -4.402 -3.068 -15.234 1 76.31 176 GLU A C 1
ATOM 1301 O O . GLU A 1 176 ? -5.062 -2.77 -16.234 1 76.31 176 GLU A O 1
ATOM 1306 N N . LYS A 1 177 ? -4.82 -3.838 -14.258 1 76.5 177 LYS A N 1
ATOM 1307 C CA . LYS A 1 177 ? -6.086 -4.551 -14.391 1 76.5 177 LYS A CA 1
ATOM 1308 C C . LYS A 1 177 ? -7.246 -3.723 -13.844 1 76.5 177 LYS A C 1
ATOM 1310 O O . LYS A 1 177 ? -8.391 -4.176 -13.836 1 76.5 177 LYS A O 1
ATOM 1315 N N . GLY A 1 178 ? -6.883 -2.594 -13.289 1 77.06 178 GLY A N 1
ATOM 1316 C CA . GLY A 1 178 ? -7.91 -1.685 -12.805 1 77.06 178 GLY A CA 1
ATOM 1317 C C . GLY A 1 178 ? -8.383 -2.02 -11.406 1 77.06 178 GLY A C 1
ATOM 1318 O O . GLY A 1 178 ? -9.422 -1.526 -10.961 1 77.06 178 GLY A O 1
ATOM 1319 N N . ILE A 1 179 ? -7.672 -2.912 -10.812 1 77.25 179 ILE A N 1
ATOM 1320 C CA . ILE A 1 179 ? -8.023 -3.295 -9.453 1 77.25 179 ILE A CA 1
ATOM 1321 C C . ILE A 1 179 ? -7.602 -2.195 -8.477 1 77.25 179 ILE A C 1
ATOM 1323 O O . ILE A 1 179 ? -8.305 -1.909 -7.508 1 77.25 179 ILE A O 1
ATOM 1327 N N . VAL A 1 180 ? -6.461 -1.591 -8.773 1 80.12 180 VAL A N 1
ATOM 1328 C CA . VAL A 1 180 ? -5.91 -0.489 -7.992 1 80.12 180 VAL A CA 1
ATOM 1329 C C . VAL A 1 180 ? -5.836 0.771 -8.852 1 80.12 180 VAL A C 1
ATOM 1331 O O . VAL A 1 180 ? -5.383 0.722 -9.992 1 80.12 180 VAL A O 1
ATOM 1334 N N . GLU A 1 181 ? -6.359 1.807 -8.297 1 82.56 181 GLU A N 1
ATOM 1335 C CA . GLU A 1 181 ? -6.273 3.074 -9.016 1 82.56 181 GLU A CA 1
ATOM 1336 C C . GLU A 1 181 ? -4.84 3.592 -9.055 1 82.56 181 GLU A C 1
ATOM 1338 O O . GLU A 1 181 ? -4.004 3.18 -8.25 1 82.56 181 GLU A O 1
ATOM 1343 N N . HIS A 1 182 ? -4.641 4.434 -10.039 1 81.5 182 HIS A N 1
ATOM 1344 C CA . HIS A 1 182 ? -3.301 4.973 -10.242 1 81.5 182 HIS A CA 1
ATOM 1345 C C . HIS A 1 182 ? -2.785 5.652 -8.977 1 81.5 182 HIS A C 1
ATOM 1347 O O . HIS A 1 182 ? -1.659 5.395 -8.547 1 81.5 182 HIS A O 1
ATOM 1353 N N . ASP A 1 183 ? -3.607 6.414 -8.375 1 82.19 183 ASP A N 1
ATOM 1354 C CA . ASP A 1 183 ? -3.189 7.152 -7.184 1 82.19 183 ASP A CA 1
ATOM 1355 C C . ASP A 1 183 ? -2.965 6.207 -6.004 1 82.19 183 ASP A C 1
ATOM 1357 O O . ASP A 1 183 ? -2.061 6.426 -5.191 1 82.19 183 ASP A O 1
ATOM 1361 N N . GLU A 1 184 ? -3.744 5.273 -5.949 1 86.19 184 GLU A N 1
ATOM 1362 C CA . GLU A 1 184 ? -3.574 4.281 -4.895 1 86.19 184 GLU A CA 1
ATOM 1363 C C . GLU A 1 184 ? -2.248 3.539 -5.047 1 86.19 184 GLU A C 1
ATOM 1365 O O . GLU A 1 184 ? -1.531 3.334 -4.062 1 86.19 184 GLU A O 1
ATOM 1370 N N . ARG A 1 185 ? -1.995 3.137 -6.254 1 85.56 185 ARG A N 1
ATOM 1371 C CA . ARG A 1 185 ? -0.732 2.455 -6.523 1 85.56 185 ARG A CA 1
ATOM 1372 C C . ARG A 1 185 ? 0.454 3.32 -6.109 1 85.56 185 ARG A C 1
ATOM 1374 O O . ARG A 1 185 ? 1.392 2.832 -5.477 1 85.56 185 ARG A O 1
ATOM 1381 N N . ARG A 1 186 ? 0.385 4.52 -6.492 1 86.5 186 ARG A N 1
ATOM 1382 C CA . ARG A 1 186 ? 1.461 5.445 -6.148 1 86.5 186 ARG A CA 1
ATOM 1383 C C . ARG A 1 186 ? 1.648 5.531 -4.637 1 86.5 186 ARG A C 1
ATOM 1385 O O . ARG A 1 186 ? 2.777 5.504 -4.145 1 86.5 186 ARG A O 1
ATOM 1392 N N . MET A 1 187 ? 0.598 5.641 -3.957 1 86.94 187 MET A N 1
ATOM 1393 C CA . MET A 1 187 ? 0.671 5.75 -2.504 1 86.94 187 MET A CA 1
ATOM 1394 C C . MET A 1 187 ? 1.253 4.48 -1.89 1 86.94 187 MET A C 1
ATOM 1396 O O . MET A 1 187 ? 2.084 4.547 -0.984 1 86.94 187 MET A O 1
ATOM 1400 N N . ILE A 1 188 ? 0.8 3.414 -2.391 1 88.31 188 ILE A N 1
ATOM 1401 C CA . ILE A 1 188 ? 1.301 2.139 -1.889 1 88.31 188 ILE A CA 1
ATOM 1402 C C . ILE A 1 188 ? 2.807 2.049 -2.119 1 88.31 188 ILE A C 1
ATOM 1404 O O . ILE A 1 188 ? 3.555 1.641 -1.228 1 88.31 188 ILE A O 1
ATOM 1408 N N . GLN A 1 189 ? 3.223 2.398 -3.314 1 87.56 189 GLN A N 1
ATOM 1409 C CA . GLN A 1 189 ? 4.648 2.398 -3.627 1 87.56 189 GLN A CA 1
ATOM 1410 C C . GLN A 1 189 ? 5.414 3.326 -2.689 1 87.56 189 GLN A C 1
ATOM 1412 O O . GLN A 1 189 ? 6.527 3.006 -2.262 1 87.56 189 GLN A O 1
ATOM 1417 N N . SER A 1 190 ? 4.824 4.418 -2.42 1 88.06 190 SER A N 1
ATOM 1418 C CA . SER A 1 190 ? 5.457 5.379 -1.523 1 88.06 190 SER A CA 1
ATOM 1419 C C . SER A 1 190 ? 5.633 4.801 -0.124 1 88.06 190 SER A C 1
ATOM 1421 O O . SER A 1 190 ? 6.645 5.043 0.533 1 88.06 190 SER A O 1
ATOM 1423 N N . VAL A 1 191 ? 4.645 4.117 0.303 1 88.25 191 VAL A N 1
ATOM 1424 C CA . VAL A 1 191 ? 4.738 3.48 1.612 1 88.25 191 VAL A CA 1
ATOM 1425 C C . VAL A 1 191 ? 5.926 2.518 1.634 1 88.25 191 VAL A C 1
ATOM 1427 O O . VAL A 1 191 ? 6.707 2.506 2.586 1 88.25 191 VAL A O 1
ATOM 1430 N N . PHE A 1 192 ? 6.125 1.756 0.554 1 86.81 192 PHE A N 1
ATOM 1431 C CA . PHE A 1 192 ? 7.254 0.839 0.448 1 86.81 192 PHE A CA 1
ATOM 1432 C C . PHE A 1 192 ? 8.57 1.598 0.493 1 86.81 192 PHE A C 1
ATOM 1434 O O . PHE A 1 192 ? 9.547 1.122 1.076 1 86.81 192 PHE A O 1
ATOM 1441 N N . ASP A 1 193 ? 8.57 2.742 -0.082 1 89.69 193 ASP A N 1
ATOM 1442 C CA . ASP A 1 193 ? 9.805 3.492 -0.261 1 89.69 193 ASP A CA 1
ATOM 1443 C C . ASP A 1 193 ? 10.203 4.207 1.028 1 89.69 193 ASP A C 1
ATOM 1445 O O . ASP A 1 193 ? 11.344 4.656 1.166 1 89.69 193 ASP A O 1
ATOM 1449 N N . LEU A 1 194 ? 9.281 4.301 1.958 1 88.88 194 LEU A N 1
ATOM 1450 C CA . LEU A 1 194 ? 9.547 5.078 3.164 1 88.88 194 LEU A CA 1
ATOM 1451 C C . LEU A 1 194 ? 10.758 4.523 3.91 1 88.88 194 LEU A C 1
ATOM 1453 O O . LEU A 1 194 ? 11.578 5.285 4.43 1 88.88 194 LEU A O 1
ATOM 1457 N N . ALA A 1 195 ? 10.867 3.217 3.902 1 85.06 195 ALA A N 1
ATOM 1458 C CA . ALA A 1 195 ? 11.93 2.57 4.66 1 85.06 195 ALA A CA 1
ATOM 1459 C C . ALA A 1 195 ? 13.289 2.789 3.992 1 85.06 195 ALA A C 1
ATOM 1461 O O . ALA A 1 195 ? 14.328 2.768 4.656 1 85.06 195 ALA A O 1
ATOM 1462 N N . GLU A 1 196 ? 13.273 3.059 2.756 1 87.88 196 GLU A N 1
ATOM 1463 C CA . GLU A 1 196 ? 14.523 3.191 2.014 1 87.88 196 GLU A CA 1
ATOM 1464 C C . GLU A 1 196 ? 14.844 4.656 1.729 1 87.88 196 GLU A C 1
ATOM 1466 O O . GLU A 1 196 ? 15.938 4.98 1.268 1 87.88 196 GLU A O 1
ATOM 1471 N N . THR A 1 197 ? 13.883 5.48 1.969 1 92.19 197 THR A N 1
ATOM 1472 C CA . THR A 1 197 ? 14.094 6.906 1.742 1 92.19 197 THR A CA 1
ATOM 1473 C C . THR A 1 197 ? 14.617 7.582 3.004 1 92.19 197 THR A C 1
ATOM 1475 O O . THR A 1 197 ? 14.055 7.41 4.09 1 92.19 197 THR A O 1
ATOM 1478 N N . SER A 1 198 ? 15.719 8.266 2.869 1 93.38 198 SER A N 1
ATOM 1479 C CA . SER A 1 198 ? 16.297 8.977 4.004 1 93.38 198 SER A CA 1
ATOM 1480 C C . SER A 1 198 ? 15.625 10.336 4.195 1 93.38 198 SER A C 1
ATOM 1482 O O . SER A 1 198 ? 15.047 10.891 3.256 1 93.38 198 SER A O 1
ATOM 1484 N N . ALA A 1 199 ? 15.688 10.844 5.402 1 94.06 199 ALA A N 1
ATOM 1485 C CA . ALA A 1 199 ? 15.18 12.18 5.699 1 94.06 199 ALA A CA 1
ATOM 1486 C C . ALA A 1 199 ? 15.82 13.227 4.797 1 94.06 199 ALA A C 1
ATOM 1488 O O . ALA A 1 199 ? 15.172 14.203 4.402 1 94.06 199 ALA A O 1
ATOM 1489 N N . ARG A 1 200 ? 17 12.992 4.395 1 93.56 200 ARG A N 1
ATOM 1490 C CA . ARG A 1 200 ? 17.75 13.914 3.549 1 93.56 200 ARG A CA 1
ATOM 1491 C C . ARG A 1 200 ? 17.062 14.125 2.207 1 93.56 200 ARG A C 1
ATOM 1493 O O . ARG A 1 200 ? 17.078 15.219 1.651 1 93.56 200 ARG A O 1
ATOM 1500 N N . ALA A 1 201 ? 16.453 13.055 1.77 1 93 201 ALA A N 1
ATOM 1501 C CA . ALA A 1 201 ? 15.836 13.078 0.444 1 93 201 ALA A CA 1
ATOM 1502 C C . ALA A 1 201 ? 14.578 13.945 0.434 1 93 201 ALA A C 1
ATOM 1504 O O . ALA A 1 201 ? 14.148 14.422 -0.621 1 93 201 ALA A O 1
ATOM 1505 N N . VAL A 1 202 ? 14.023 14.234 1.58 1 90.75 202 VAL A N 1
ATOM 1506 C CA . VAL A 1 202 ? 12.719 14.875 1.629 1 90.75 202 VAL A CA 1
ATOM 1507 C C . VAL A 1 202 ? 12.812 16.188 2.42 1 90.75 202 VAL A C 1
ATOM 1509 O O . VAL A 1 202 ? 11.859 16.953 2.467 1 90.75 202 VAL A O 1
ATOM 1512 N N . MET A 1 203 ? 13.914 16.5 2.965 1 91.88 203 MET A N 1
ATOM 1513 C CA . MET A 1 203 ? 14.109 17.625 3.879 1 91.88 203 MET A CA 1
ATOM 1514 C C . MET A 1 203 ? 14.031 18.953 3.135 1 91.88 203 MET A C 1
ATOM 1516 O O . MET A 1 203 ? 14.078 18.984 1.904 1 91.88 203 MET A O 1
ATOM 1520 N N . VAL A 1 204 ? 13.742 20 3.836 1 89.44 204 VAL A N 1
ATOM 1521 C CA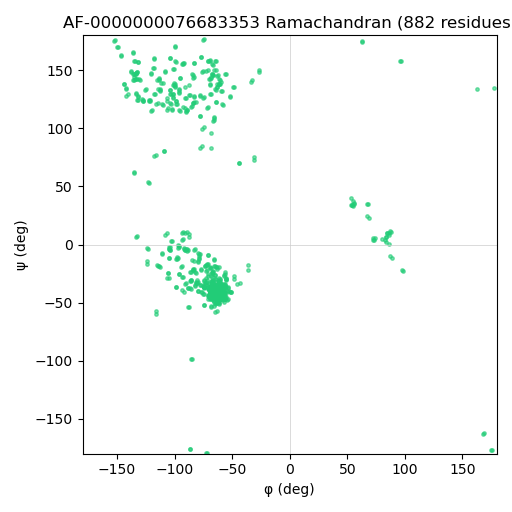 . VAL A 1 204 ? 14.055 21.359 3.396 1 89.44 204 VAL A CA 1
ATOM 1522 C C . VAL A 1 204 ? 15.539 21.656 3.629 1 89.44 204 VAL A C 1
ATOM 1524 O O . VAL A 1 204 ? 15.977 21.781 4.773 1 89.44 204 VAL A O 1
ATOM 1527 N N . PRO A 1 205 ? 16.266 21.766 2.602 1 89.06 205 PRO A N 1
ATOM 1528 C CA . PRO A 1 205 ? 17.703 21.953 2.773 1 89.06 205 PRO A CA 1
ATOM 1529 C C . PRO A 1 205 ? 18.047 23.281 3.459 1 89.06 205 PRO A C 1
ATOM 1531 O O . PRO A 1 205 ? 17.25 24.234 3.408 1 89.06 205 PRO A O 1
ATOM 1534 N N . ARG A 1 206 ? 19.203 23.375 4.051 1 86.88 206 ARG A N 1
ATOM 1535 C CA . ARG A 1 206 ? 19.641 24.469 4.887 1 86.88 206 ARG A CA 1
ATOM 1536 C C . ARG A 1 206 ? 19.484 25.812 4.168 1 86.88 206 ARG A C 1
ATOM 1538 O O . ARG A 1 206 ? 18.938 26.766 4.73 1 86.88 206 ARG A O 1
ATOM 1545 N N . PRO A 1 207 ? 19.766 25.938 2.867 1 77.81 207 PRO A N 1
ATOM 1546 C CA . PRO A 1 207 ? 19.656 27.234 2.203 1 77.81 207 PRO A CA 1
ATOM 1547 C C . PRO A 1 207 ? 18.219 27.703 2.02 1 77.81 207 PRO A C 1
ATOM 1549 O O . PRO A 1 207 ? 17.969 28.875 1.795 1 77.81 207 PRO A O 1
ATOM 1552 N N . GLU A 1 208 ? 17.344 26.766 2.16 1 79.12 208 GLU A N 1
ATOM 1553 C CA . GLU A 1 208 ? 15.93 27.078 1.928 1 79.12 208 GLU A CA 1
ATOM 1554 C C . GLU A 1 208 ? 15.172 27.234 3.244 1 79.12 208 GLU A C 1
ATOM 1556 O O . GLU A 1 208 ? 13.977 27.516 3.248 1 79.12 208 GLU A O 1
ATOM 1561 N N . MET A 1 209 ? 15.883 27.141 4.309 1 86.69 209 MET A N 1
ATOM 1562 C CA . MET A 1 209 ? 15.242 27.25 5.617 1 86.69 209 MET A CA 1
ATOM 1563 C C . MET A 1 209 ? 14.938 28.703 5.957 1 86.69 209 MET A C 1
ATOM 1565 O O . MET A 1 209 ? 15.781 29.578 5.762 1 86.69 209 MET A O 1
ATOM 1569 N N . VAL A 1 210 ? 13.727 28.922 6.312 1 87.44 210 VAL A N 1
ATOM 1570 C CA . VAL A 1 210 ? 13.375 30.203 6.941 1 87.44 210 VAL A CA 1
ATOM 1571 C C . VAL A 1 210 ? 13.703 30.141 8.43 1 87.44 210 VAL A C 1
ATOM 1573 O O . VAL A 1 210 ? 13.32 29.188 9.125 1 87.44 210 VAL A O 1
ATOM 1576 N N . TRP A 1 211 ? 14.5 31.016 8.898 1 91.94 211 TRP A N 1
ATOM 1577 C CA . TRP A 1 211 ? 14.922 31.031 10.289 1 91.94 211 TRP A CA 1
ATOM 1578 C C . TRP A 1 211 ? 14.883 32.438 10.859 1 91.94 211 TRP A C 1
ATOM 1580 O O . TRP A 1 211 ? 14.695 33.406 10.117 1 91.94 211 TRP A O 1
ATOM 1590 N N . ILE A 1 212 ? 14.961 32.594 12.156 1 94.56 212 ILE A N 1
ATOM 1591 C CA . ILE A 1 212 ? 14.977 33.875 12.844 1 94.56 212 ILE A CA 1
ATOM 1592 C C . ILE A 1 212 ? 16.094 33.875 13.883 1 94.56 212 ILE A C 1
ATOM 1594 O O . ILE A 1 212 ? 16.359 32.875 14.523 1 94.56 212 ILE A O 1
ATOM 1598 N N . GLU A 1 213 ? 16.766 35.062 14.039 1 95.75 213 GLU A N 1
ATOM 1599 C CA . GLU A 1 213 ? 17.844 35.188 15.008 1 95.75 213 GLU A CA 1
ATOM 1600 C C . GLU A 1 213 ? 17.312 35.219 16.438 1 95.75 213 GLU A C 1
ATOM 1602 O O . GLU A 1 213 ? 16.234 35.75 16.703 1 95.75 213 GLU A O 1
ATOM 1607 N N . SER A 1 214 ? 18.109 34.719 17.344 1 95.88 214 SER A N 1
ATOM 1608 C CA . SER A 1 214 ? 17.703 34.531 18.734 1 95.88 214 SER A CA 1
ATOM 1609 C C . SER A 1 214 ? 17.531 35.875 19.438 1 95.88 214 SER A C 1
ATOM 1611 O O . SER A 1 214 ? 16.844 35.969 20.469 1 95.88 214 SER A O 1
ATOM 1613 N N . ASP A 1 215 ? 18.078 36.906 18.953 1 94.94 215 ASP A N 1
ATOM 1614 C CA . ASP A 1 215 ? 18.047 38.219 19.625 1 94.94 215 ASP A CA 1
ATOM 1615 C C . ASP A 1 215 ? 16.844 39.031 19.141 1 94.94 215 ASP A C 1
ATOM 1617 O O . ASP A 1 215 ? 16.609 40.156 19.641 1 94.94 215 ASP A O 1
ATOM 1621 N N . LYS A 1 216 ? 16.125 38.531 18.234 1 95 216 LYS A N 1
ATOM 1622 C CA . LYS A 1 216 ? 14.945 39.219 17.75 1 95 216 LYS A CA 1
ATOM 1623 C C . LYS A 1 216 ? 13.773 39.094 18.719 1 95 216 LYS A C 1
ATOM 1625 O O . LYS A 1 216 ? 13.836 38.281 19.656 1 95 216 LYS A O 1
ATOM 1630 N N . HIS A 1 217 ? 12.828 39.875 18.641 1 94 217 HIS A N 1
ATOM 1631 C CA . HIS A 1 217 ? 11.664 39.812 19.516 1 94 217 HIS A CA 1
ATOM 1632 C C . HIS A 1 217 ? 10.5 39.125 18.844 1 94 217 HIS A C 1
ATOM 1634 O O . HIS A 1 217 ? 10.523 38.875 17.641 1 94 217 HIS A O 1
ATOM 1640 N N . CYS A 1 218 ? 9.453 38.812 19.547 1 93.94 218 CYS A N 1
ATOM 1641 C CA . CYS A 1 218 ? 8.336 37.969 19.109 1 93.94 218 CYS A CA 1
ATOM 1642 C C . CYS A 1 218 ? 7.531 38.688 18.016 1 93.94 218 CYS A C 1
ATOM 1644 O O . CYS A 1 218 ? 6.965 38.031 17.141 1 93.94 218 CYS A O 1
ATOM 1646 N N . GLY A 1 219 ? 7.504 40 18.094 1 89.88 219 GLY A N 1
ATOM 1647 C CA . GLY A 1 219 ? 6.84 40.719 17.016 1 89.88 219 GLY A CA 1
ATOM 1648 C C . GLY A 1 219 ? 7.43 40.438 15.648 1 89.88 219 GLY A C 1
ATOM 1649 O O . GLY A 1 219 ? 6.695 40.25 14.68 1 89.88 219 GLY A O 1
ATOM 1650 N N . GLN A 1 220 ? 8.719 40.375 15.586 1 90.69 220 GLN A N 1
ATOM 1651 C CA . GLN A 1 220 ? 9.414 40.062 14.336 1 90.69 220 GLN A CA 1
ATOM 1652 C C . GLN A 1 220 ? 9.164 38.625 13.922 1 90.69 220 GLN A C 1
ATOM 1654 O O . GLN A 1 220 ? 9.016 38.344 12.727 1 90.69 220 GLN A O 1
ATOM 1659 N N . ALA A 1 221 ? 9.07 37.781 14.875 1 93.44 221 ALA A N 1
ATOM 1660 C CA . ALA A 1 221 ? 8.789 36.375 14.602 1 93.44 221 ALA A CA 1
ATOM 1661 C C . ALA A 1 221 ? 7.398 36.188 14.008 1 93.44 221 ALA A C 1
ATOM 1663 O O . ALA A 1 221 ? 7.211 35.438 13.055 1 93.44 221 ALA A O 1
ATOM 1664 N N . VAL A 1 222 ? 6.457 36.844 14.562 1 88.75 222 VAL A N 1
ATOM 1665 C CA . VAL A 1 222 ? 5.086 36.781 14.07 1 88.75 222 VAL A CA 1
ATOM 1666 C C . VAL A 1 222 ? 5.027 37.25 12.625 1 88.75 222 VAL A C 1
ATOM 1668 O O . VAL A 1 222 ? 4.406 36.625 11.773 1 88.75 222 VAL A O 1
ATOM 1671 N N . THR A 1 223 ? 5.68 38.375 12.406 1 83.44 223 THR A N 1
ATOM 1672 C CA . THR A 1 223 ? 5.727 38.906 11.055 1 83.44 223 THR A CA 1
ATOM 1673 C C . THR A 1 223 ? 6.328 37.906 10.078 1 83.44 223 THR A C 1
ATOM 1675 O O . THR A 1 223 ? 5.809 37.719 8.984 1 83.44 223 THR A O 1
ATOM 1678 N N . LEU A 1 224 ? 7.332 37.25 10.484 1 86.12 224 LEU A N 1
ATOM 1679 C CA . LEU A 1 224 ? 8 36.281 9.648 1 86.12 224 LEU A CA 1
ATOM 1680 C C . LEU A 1 224 ? 7.094 35.062 9.391 1 86.12 224 LEU A C 1
ATOM 1682 O O . LEU A 1 224 ? 7.023 34.562 8.266 1 86.12 224 LEU A O 1
ATOM 1686 N N . CYS A 1 225 ? 6.426 34.594 10.445 1 86.06 225 CYS A N 1
ATOM 1687 C CA . CYS A 1 225 ? 5.488 33.5 10.297 1 86.06 225 CYS A CA 1
ATOM 1688 C C . CYS A 1 225 ? 4.391 33.844 9.297 1 86.06 225 CYS A C 1
ATOM 1690 O O . CYS A 1 225 ? 4.074 33.031 8.422 1 86.06 225 CYS A O 1
ATOM 1692 N N . VAL A 1 226 ? 3.859 35.031 9.43 1 78.06 226 VAL A N 1
ATOM 1693 C CA . VAL A 1 226 ? 2.752 35.469 8.586 1 78.06 226 VAL A CA 1
ATOM 1694 C C . VAL A 1 226 ? 3.225 35.594 7.137 1 78.06 226 VAL A C 1
ATOM 1696 O O . VAL A 1 226 ? 2.568 35.094 6.219 1 78.06 226 VAL A O 1
ATOM 1699 N N . ARG A 1 227 ? 4.379 36.125 6.941 1 74.56 227 ARG A N 1
ATOM 1700 C CA . ARG A 1 227 ? 4.891 36.375 5.598 1 74.56 227 ARG A CA 1
ATOM 1701 C C . ARG A 1 227 ? 5.336 35.062 4.93 1 74.56 227 ARG A C 1
ATOM 1703 O O . ARG A 1 227 ? 5.148 34.906 3.727 1 74.56 227 ARG A O 1
ATOM 1710 N N . SER A 1 228 ? 5.895 34.188 5.727 1 74.56 228 SER A N 1
ATOM 1711 C CA . SER A 1 228 ? 6.426 32.938 5.168 1 74.56 228 SER A CA 1
ATOM 1712 C C . SER A 1 228 ? 5.344 31.875 5.07 1 74.56 228 SER A C 1
ATOM 1714 O O . SER A 1 228 ? 5.48 30.922 4.309 1 74.56 228 SER A O 1
ATOM 1716 N N . GLY A 1 229 ? 4.336 32.031 5.891 1 75 229 GLY A N 1
ATOM 1717 C CA . GLY A 1 229 ? 3.285 31.016 5.93 1 75 229 GLY A CA 1
ATOM 1718 C C . GLY A 1 229 ? 3.617 29.828 6.82 1 75 229 GLY A C 1
ATOM 1719 O O . GLY A 1 229 ? 2.83 28.891 6.93 1 75 229 GLY A O 1
ATOM 1720 N N . HIS A 1 230 ? 4.742 29.906 7.547 1 81.81 230 HIS A N 1
ATOM 1721 C CA . HIS A 1 230 ? 5.141 28.812 8.438 1 81.81 230 HIS A CA 1
ATOM 1722 C C . HIS A 1 230 ? 4.676 29.078 9.867 1 81.81 230 HIS A C 1
ATOM 1724 O O . HIS A 1 230 ? 4.703 30.219 10.336 1 81.81 230 HIS A O 1
ATOM 1730 N N . SER A 1 231 ? 4.297 28 10.492 1 82.94 231 SER A N 1
ATOM 1731 C CA . SER A 1 231 ? 3.869 28.125 11.883 1 82.94 231 SER A CA 1
ATOM 1732 C C . SER A 1 231 ? 5 27.781 12.844 1 82.94 231 SER A C 1
ATOM 1734 O O . SER A 1 231 ? 4.871 27.969 14.055 1 82.94 231 SER A O 1
ATOM 1736 N N . ARG A 1 232 ? 6.016 27.234 12.281 1 88.75 232 ARG A N 1
ATOM 1737 C CA . ARG A 1 232 ? 7.203 26.859 13.039 1 88.75 232 ARG A CA 1
ATOM 1738 C C . ARG A 1 232 ? 8.477 27.359 12.359 1 88.75 232 ARG A C 1
ATOM 1740 O O . ARG A 1 232 ? 8.68 27.109 11.172 1 88.75 232 ARG A O 1
ATOM 1747 N N . ILE A 1 233 ? 9.281 28.062 13.133 1 91.56 233 ILE A N 1
ATOM 1748 C CA . ILE A 1 233 ? 10.484 28.656 12.547 1 91.56 233 ILE A CA 1
ATOM 1749 C C . ILE A 1 233 ? 11.688 28.359 13.438 1 91.56 233 ILE A C 1
ATOM 1751 O O . ILE A 1 233 ? 11.656 28.609 14.641 1 91.56 233 ILE A O 1
ATOM 1755 N N . PRO A 1 234 ? 12.719 27.75 12.891 1 95.5 234 PRO A N 1
ATOM 1756 C CA . PRO A 1 234 ? 13.945 27.562 13.664 1 95.5 234 PRO A CA 1
ATOM 1757 C C . PRO A 1 234 ? 14.578 28.875 14.117 1 95.5 234 PRO A C 1
ATOM 1759 O O . PRO A 1 234 ? 14.531 29.859 13.383 1 95.5 234 PRO A O 1
ATOM 1762 N N . VAL A 1 235 ? 15.094 28.891 15.305 1 97.31 235 VAL A N 1
ATOM 1763 C CA . VAL A 1 235 ? 15.828 30.016 15.875 1 97.31 235 VAL A CA 1
ATOM 1764 C C . VAL A 1 235 ? 17.328 29.734 15.805 1 97.31 235 VAL A C 1
ATOM 1766 O O . VAL A 1 235 ? 17.797 28.656 16.203 1 97.31 235 VAL A O 1
ATOM 1769 N N . ILE A 1 236 ? 18.031 30.734 15.258 1 95.62 236 ILE A N 1
ATOM 1770 C CA . ILE A 1 236 ? 19.469 30.531 15.109 1 95.62 236 ILE A CA 1
ATOM 1771 C C . ILE A 1 236 ? 20.234 31.391 16.109 1 95.62 236 ILE A C 1
ATOM 1773 O O . ILE A 1 236 ? 19.734 32.438 16.531 1 95.62 236 ILE A O 1
ATOM 1777 N N . GLY A 1 237 ? 21.359 30.922 16.547 1 94.38 237 GLY A N 1
ATOM 1778 C CA . GLY A 1 237 ? 22.297 31.719 17.328 1 94.38 237 GLY A CA 1
ATOM 1779 C C . GLY A 1 237 ? 23.234 32.562 16.469 1 94.38 237 GLY A C 1
ATOM 1780 O O . GLY A 1 237 ? 22.812 33.531 15.852 1 94.38 237 GLY A O 1
ATOM 1781 N N . ASP A 1 238 ? 24.453 32.062 16.266 1 90.25 238 ASP A N 1
ATOM 1782 C CA . ASP A 1 238 ? 25.484 32.812 15.562 1 90.25 238 ASP A CA 1
ATOM 1783 C C . ASP A 1 238 ? 25.328 32.688 14.047 1 90.25 238 ASP A C 1
ATOM 1785 O O . ASP A 1 238 ? 25.672 33.594 13.297 1 90.25 238 ASP A O 1
ATOM 1789 N N . SER A 1 239 ? 24.906 31.531 13.648 1 90.12 239 SER A N 1
ATOM 1790 C CA . SER A 1 239 ? 24.719 31.25 12.234 1 90.12 239 SER A CA 1
ATOM 1791 C C . SER A 1 239 ? 23.641 30.203 12.008 1 90.12 239 SER A C 1
ATOM 1793 O O . SER A 1 239 ? 23.094 29.656 12.969 1 90.12 239 SER A O 1
ATOM 1795 N N . VAL A 1 240 ? 23.375 29.984 10.805 1 89.44 240 VAL A N 1
ATOM 1796 C CA . VAL A 1 240 ? 22.344 29.031 10.43 1 89.44 240 VAL A CA 1
ATOM 1797 C C . VAL A 1 240 ? 22.766 27.625 10.852 1 89.44 240 VAL A C 1
ATOM 1799 O O . VAL A 1 240 ? 21.938 26.719 10.977 1 89.44 240 VAL A O 1
ATOM 1802 N N . GLU A 1 241 ? 24.047 27.453 11.203 1 88.56 241 GLU A N 1
ATOM 1803 C CA . GLU A 1 241 ? 24.547 26.172 11.68 1 88.56 241 GLU A CA 1
ATOM 1804 C C . GLU A 1 241 ? 24.266 25.984 13.164 1 88.56 241 GLU A C 1
ATOM 1806 O O . GLU A 1 241 ? 24.375 24.875 13.695 1 88.56 241 GLU A O 1
ATOM 1811 N N . ASP A 1 242 ? 23.938 27.078 13.703 1 93.19 242 ASP A N 1
ATOM 1812 C CA . ASP A 1 242 ? 23.688 27.078 15.141 1 93.19 242 ASP A CA 1
ATOM 1813 C C . ASP A 1 242 ? 22.203 27.266 15.445 1 93.19 242 ASP A C 1
ATOM 1815 O O . ASP A 1 242 ? 21.766 28.359 15.812 1 93.19 242 ASP A O 1
ATOM 1819 N N . ILE A 1 243 ? 21.469 26.141 15.336 1 96.12 243 ILE A N 1
ATOM 1820 C CA . ILE A 1 243 ? 20.047 26.172 15.664 1 96.12 243 ILE A CA 1
ATOM 1821 C C . ILE A 1 243 ? 19.859 26 17.172 1 96.12 243 ILE A C 1
ATOM 1823 O O . ILE A 1 243 ? 20.234 24.984 17.734 1 96.12 243 ILE A O 1
ATOM 1827 N N . VAL A 1 244 ? 19.219 26.969 17.812 1 96.19 244 VAL A N 1
ATOM 1828 C CA . VAL A 1 244 ? 19.172 26.953 19.266 1 96.19 244 VAL A CA 1
ATOM 1829 C C . VAL A 1 244 ? 17.75 26.672 19.734 1 96.19 244 VAL A C 1
ATOM 1831 O O . VAL A 1 244 ? 17.516 26.406 20.922 1 96.19 244 VAL A O 1
ATOM 1834 N N . GLY A 1 245 ? 16.797 26.641 18.844 1 96.81 245 GLY A N 1
ATOM 1835 C CA . GLY A 1 245 ? 15.414 26.344 19.188 1 96.81 245 GLY A CA 1
ATOM 1836 C C . GLY A 1 245 ? 14.453 26.484 18.016 1 96.81 245 GLY A C 1
ATOM 1837 O O . GLY A 1 245 ? 14.883 26.656 16.875 1 96.81 245 GLY A O 1
ATOM 1838 N N . VAL A 1 246 ? 13.203 26.297 18.281 1 95.56 246 VAL A N 1
ATOM 1839 C CA . VAL A 1 246 ? 12.125 26.5 17.328 1 95.56 246 VAL A CA 1
ATOM 1840 C C . VAL A 1 246 ? 11 27.297 17.969 1 95.56 246 VAL A C 1
ATOM 1842 O O . VAL A 1 246 ? 10.586 27.016 19.094 1 95.56 246 VAL A O 1
ATOM 1845 N N . VAL A 1 247 ? 10.578 28.312 17.328 1 94.75 247 VAL A N 1
ATOM 1846 C CA . VAL A 1 247 ? 9.453 29.094 17.844 1 94.75 247 VAL A CA 1
ATOM 1847 C C . VAL A 1 247 ? 8.164 28.688 17.125 1 94.75 247 VAL A C 1
ATOM 1849 O O . VAL A 1 247 ? 8.172 28.422 15.922 1 94.75 247 VAL A O 1
ATOM 1852 N N . TYR A 1 248 ? 7.156 28.531 17.875 1 89.62 248 TYR A N 1
ATOM 1853 C CA . TYR A 1 248 ? 5.824 28.203 17.375 1 89.62 248 TYR A CA 1
ATOM 1854 C C . TYR A 1 248 ? 4.926 29.438 17.391 1 89.62 248 TYR A C 1
ATOM 1856 O O . TYR A 1 248 ? 4.852 30.141 18.406 1 89.62 248 TYR A O 1
ATOM 1864 N N . LEU A 1 249 ? 4.293 29.688 16.234 1 88.25 249 LEU A N 1
ATOM 1865 C CA . LEU A 1 249 ? 3.373 30.828 16.172 1 88.25 249 LEU A CA 1
ATOM 1866 C C . LEU A 1 249 ? 2.367 30.781 17.312 1 88.25 249 LEU A C 1
ATOM 1868 O O . LEU A 1 249 ? 2.094 31.797 17.953 1 88.25 249 LEU A O 1
ATOM 1872 N N . LYS A 1 250 ? 1.9 29.656 17.578 1 83.75 250 LYS A N 1
ATOM 1873 C CA . LYS A 1 250 ? 0.895 29.5 18.625 1 83.75 250 LYS A CA 1
ATOM 1874 C C . LYS A 1 250 ? 1.452 29.906 19.984 1 83.75 250 LYS A C 1
ATOM 1876 O O . LYS A 1 250 ? 0.751 30.516 20.797 1 83.75 250 LYS A O 1
ATOM 1881 N N . ASP A 1 251 ? 2.66 29.562 20.281 1 87.25 251 ASP A N 1
ATOM 1882 C CA . ASP A 1 251 ? 3.279 29.922 21.547 1 87.25 251 ASP A CA 1
ATOM 1883 C C . ASP A 1 251 ? 3.527 31.422 21.656 1 87.25 251 ASP A C 1
ATOM 1885 O O . ASP A 1 251 ? 3.355 32 22.719 1 87.25 251 ASP A O 1
ATOM 1889 N N . ILE A 1 252 ? 3.922 32 20.516 1 90.75 252 ILE A N 1
ATOM 1890 C CA . ILE A 1 252 ? 4.152 33.438 20.484 1 90.75 252 ILE A CA 1
ATOM 1891 C C . ILE A 1 252 ? 2.848 34.188 20.797 1 90.75 252 ILE A C 1
ATOM 1893 O O . ILE A 1 252 ? 2.816 35.062 21.641 1 90.75 252 ILE A O 1
ATOM 1897 N N . VAL A 1 253 ? 1.877 33.781 20.125 1 87.56 253 VAL A N 1
ATOM 1898 C CA . VAL A 1 253 ? 0.582 34.438 20.25 1 87.56 253 VAL A CA 1
ATOM 1899 C C . VAL A 1 253 ? 0.05 34.281 21.672 1 87.56 253 VAL A C 1
ATOM 1901 O O . VAL A 1 253 ? -0.475 35.219 22.266 1 87.56 253 VAL A O 1
ATOM 1904 N N . ALA A 1 254 ? 0.232 33.156 22.234 1 85.38 254 ALA A N 1
ATOM 1905 C CA . ALA A 1 254 ? -0.219 32.875 23.594 1 85.38 254 ALA A CA 1
ATOM 1906 C C . ALA A 1 254 ? 0.457 33.812 24.594 1 85.38 254 ALA A C 1
ATOM 1908 O O . ALA A 1 254 ? -0.169 34.25 25.562 1 85.38 254 ALA A O 1
ATOM 1909 N N . ARG A 1 255 ? 1.592 34.156 24.297 1 86.75 255 ARG A N 1
ATOM 1910 C CA . ARG A 1 255 ? 2.381 34.906 25.266 1 86.75 255 ARG A CA 1
ATOM 1911 C C . ARG A 1 255 ? 2.283 36.406 25 1 86.75 255 ARG A C 1
ATOM 1913 O O . ARG A 1 255 ? 2.422 37.219 25.922 1 86.75 255 ARG A O 1
ATOM 1920 N N . THR A 1 256 ? 1.995 36.812 23.75 1 87.69 256 THR A N 1
ATOM 1921 C CA . THR A 1 256 ? 2.238 38.219 23.422 1 87.69 256 THR A CA 1
ATOM 1922 C C . THR A 1 256 ? 0.97 38.875 22.891 1 87.69 256 THR A C 1
ATOM 1924 O O . THR A 1 256 ? 0.884 40.094 22.828 1 87.69 256 THR A O 1
ATOM 1927 N N . TYR A 1 257 ? 0.032 38.125 22.547 1 83.44 257 TYR A N 1
ATOM 1928 C CA . TYR A 1 257 ? -1.091 38.688 21.797 1 83.44 257 TYR A CA 1
ATOM 1929 C C . TYR A 1 257 ? -1.827 39.719 22.641 1 83.44 257 TYR A C 1
ATOM 1931 O O . TYR A 1 257 ? -2.295 40.75 22.109 1 83.44 257 TYR A O 1
ATOM 1939 N N . ALA A 1 258 ? -1.902 39.438 23.938 1 76.69 258 ALA A N 1
ATOM 1940 C CA . ALA A 1 258 ? -2.639 40.344 24.828 1 76.69 258 ALA A CA 1
ATOM 1941 C C . ALA A 1 258 ? -1.798 41.562 25.188 1 76.69 258 ALA A C 1
ATOM 1943 O O . ALA A 1 258 ? -2.311 42.5 25.766 1 76.69 258 ALA A O 1
ATOM 1944 N N . ARG A 1 259 ? -0.627 41.469 24.781 1 78.31 259 ARG A N 1
ATOM 1945 C CA . ARG A 1 259 ? 0.25 42.562 25.141 1 78.31 259 ARG A CA 1
ATOM 1946 C C . ARG A 1 259 ? 0.098 43.719 24.156 1 78.31 259 ARG A C 1
ATOM 1948 O O . ARG A 1 259 ? -0.292 43.531 23 1 78.31 259 ARG A O 1
ATOM 1955 N N . THR A 1 260 ? 0.173 44.938 24.625 1 73.06 260 THR A N 1
ATOM 1956 C CA . THR A 1 260 ? -0.085 46.125 23.812 1 73.06 260 THR A CA 1
ATOM 1957 C C . THR A 1 260 ? 1.183 46.562 23.109 1 73.06 260 THR A C 1
ATOM 1959 O O . THR A 1 260 ? 1.198 47.625 22.469 1 73.06 260 THR A O 1
ATOM 1962 N N . ASP A 1 261 ? 2.201 45.812 23.156 1 77.88 261 ASP A N 1
ATOM 1963 C CA . ASP A 1 261 ? 3.438 46.312 22.562 1 77.88 261 ASP A CA 1
ATOM 1964 C C . ASP A 1 261 ? 3.766 45.562 21.266 1 77.88 261 ASP A C 1
ATOM 1966 O O . ASP A 1 261 ? 4.895 45.625 20.781 1 77.88 261 ASP A O 1
ATOM 1970 N N . GLY A 1 262 ? 2.857 44.75 20.797 1 75.88 262 GLY A N 1
ATOM 1971 C CA . GLY A 1 262 ? 3.072 44.062 19.547 1 75.88 262 GLY A CA 1
ATOM 1972 C C . GLY A 1 262 ? 4.176 43 19.625 1 75.88 262 GLY A C 1
ATOM 1973 O O . GLY A 1 262 ? 4.91 42.812 18.656 1 75.88 262 GLY A O 1
ATOM 1974 N N . GLY A 1 263 ? 4.43 42.531 20.844 1 80.25 263 GLY A N 1
ATOM 1975 C CA . GLY A 1 263 ? 5.41 41.469 21.016 1 80.25 263 GLY A CA 1
ATOM 1976 C C . GLY A 1 263 ? 6.832 41.969 21.156 1 80.25 263 GLY A C 1
ATOM 1977 O O . GLY A 1 263 ? 7.773 41.188 21.25 1 80.25 263 GLY A O 1
ATOM 1978 N N . ARG A 1 264 ? 7.078 43.219 21.125 1 86.25 264 ARG A N 1
ATOM 1979 C CA . ARG A 1 264 ? 8.414 43.781 21.188 1 86.25 264 ARG A CA 1
ATOM 1980 C C . ARG A 1 264 ? 9.055 43.562 22.547 1 86.25 264 ARG A C 1
ATOM 1982 O O . ARG A 1 264 ? 10.281 43.531 22.672 1 86.25 264 ARG A O 1
ATOM 1989 N N . GLY A 1 265 ? 8.227 43.312 23.484 1 88.81 265 GLY A N 1
ATOM 1990 C CA . GLY A 1 265 ? 8.742 43.188 24.844 1 88.81 265 GLY A CA 1
ATOM 1991 C C . GLY A 1 265 ? 9.148 41.781 25.188 1 88.81 265 GLY A C 1
ATOM 1992 O O . GLY A 1 265 ? 9.688 41.531 26.266 1 88.81 265 GLY A O 1
ATOM 1993 N N . VAL A 1 266 ? 8.914 40.875 24.344 1 93.62 266 VAL A N 1
ATOM 1994 C CA . VAL A 1 266 ? 9.242 39.469 24.609 1 93.62 266 VAL A CA 1
ATOM 1995 C C . VAL A 1 266 ? 10.203 38.969 23.531 1 93.62 266 VAL A C 1
ATOM 1997 O O . VAL A 1 266 ? 9.922 39.062 22.344 1 93.62 266 VAL A O 1
ATOM 2000 N N . GLY A 1 267 ? 11.344 38.469 24 1 95.5 267 GLY A N 1
ATOM 2001 C CA . GLY A 1 267 ? 12.305 37.906 23.062 1 95.5 267 GLY A CA 1
ATOM 2002 C C . GLY A 1 267 ? 11.906 36.531 22.562 1 95.5 267 GLY A C 1
ATOM 2003 O O . GLY A 1 267 ? 11.242 35.781 23.266 1 95.5 267 GLY A O 1
ATOM 2004 N N . VAL A 1 268 ? 12.297 36.219 21.297 1 95.69 268 VAL A N 1
ATOM 2005 C CA . VAL A 1 268 ? 12.016 34.906 20.703 1 95.69 268 VAL A CA 1
ATOM 2006 C C . VAL A 1 268 ? 12.641 33.812 21.578 1 95.69 268 VAL A C 1
ATOM 2008 O O . VAL A 1 268 ? 12.062 32.719 21.734 1 95.69 268 VAL A O 1
ATOM 2011 N N . SER A 1 269 ? 13.789 34.062 22.188 1 95.19 269 SER A N 1
ATOM 2012 C CA . SER A 1 269 ? 14.523 33.094 23.016 1 95.19 269 SER A CA 1
ATOM 2013 C C . SER A 1 269 ? 13.734 32.75 24.266 1 95.19 269 SER A C 1
ATOM 2015 O O . SER A 1 269 ? 13.961 31.688 24.859 1 95.19 269 SER A O 1
ATOM 2017 N N . GLU A 1 270 ? 12.789 33.562 24.625 1 95 270 GLU A N 1
ATOM 2018 C CA . GLU A 1 270 ? 12 33.344 25.828 1 95 270 GLU A CA 1
ATOM 2019 C C . GLU A 1 270 ? 10.844 32.375 25.547 1 95 270 GLU A C 1
ATOM 2021 O O . GLU A 1 270 ? 10.289 31.781 26.484 1 95 270 GLU A O 1
ATOM 2026 N N . VAL A 1 271 ? 10.516 32.281 24.297 1 94.94 271 VAL A N 1
ATOM 2027 C CA . VAL A 1 271 ? 9.305 31.516 23.969 1 94.94 271 VAL A CA 1
ATOM 2028 C C . VAL A 1 271 ? 9.68 30.25 23.203 1 94.94 271 VAL A C 1
ATOM 2030 O O . VAL A 1 271 ? 8.898 29.297 23.156 1 94.94 271 VAL A O 1
ATOM 2033 N N . MET A 1 272 ? 10.836 30.188 22.625 1 95.81 272 MET A N 1
ATOM 2034 C CA . MET A 1 272 ? 11.234 29.078 21.766 1 95.81 272 MET A CA 1
ATOM 2035 C C . MET A 1 272 ? 11.312 27.766 22.562 1 95.81 272 MET A C 1
ATOM 2037 O O . MET A 1 272 ? 11.492 27.781 23.781 1 95.81 272 MET A O 1
ATOM 2041 N N . ARG A 1 273 ? 11.062 26.688 21.875 1 94.06 273 ARG A N 1
ATOM 2042 C CA . ARG A 1 273 ? 11.234 25.344 22.406 1 94.06 273 ARG A CA 1
ATOM 2043 C C . ARG A 1 273 ? 12.547 24.719 21.953 1 94.06 273 ARG A C 1
ATOM 2045 O O . ARG A 1 273 ? 13.109 25.141 20.938 1 94.06 273 ARG A O 1
ATOM 2052 N N . PRO A 1 274 ? 12.977 23.75 22.719 1 93.31 274 PRO A N 1
ATOM 2053 C CA . PRO A 1 274 ? 14.188 23.062 22.281 1 93.31 274 PRO A CA 1
ATOM 2054 C C . PRO A 1 274 ? 14.008 22.344 20.938 1 93.31 274 PRO A C 1
ATOM 2056 O O . PRO A 1 274 ? 12.93 21.797 20.672 1 93.31 274 PRO A O 1
ATOM 2059 N N . SER A 1 275 ? 15.062 22.359 20.188 1 92.88 275 SER A N 1
ATOM 2060 C CA . SER A 1 275 ? 15.039 21.672 18.906 1 92.88 275 SER A CA 1
ATOM 2061 C C . SER A 1 275 ? 15.359 20.188 19.047 1 92.88 275 SER A C 1
ATOM 2063 O O . SER A 1 275 ? 16.141 19.812 19.922 1 92.88 275 SER A O 1
ATOM 2065 N N . VAL A 1 276 ? 14.75 19.375 18.234 1 93.69 276 VAL A N 1
ATOM 2066 C CA . VAL A 1 276 ? 15.078 17.969 18.125 1 93.69 276 VAL A CA 1
ATOM 2067 C C . VAL A 1 276 ? 16 17.734 16.922 1 93.69 276 VAL A C 1
ATOM 2069 O O . VAL A 1 276 ? 15.703 18.172 15.812 1 93.69 276 VAL A O 1
ATOM 2072 N N . PHE A 1 277 ? 17.141 17.141 17.234 1 94 277 PHE A N 1
ATOM 2073 C CA . PHE A 1 277 ? 18.125 16.875 16.203 1 94 277 PHE A CA 1
ATOM 2074 C C . PHE A 1 277 ? 18.125 15.391 15.812 1 94 277 PHE A C 1
ATOM 2076 O O . PHE A 1 277 ? 18.078 14.516 16.688 1 94 277 PHE A O 1
ATOM 2083 N N . VAL A 1 278 ? 18.109 15.148 14.492 1 95 278 VAL A N 1
ATOM 2084 C CA . VAL A 1 278 ? 18.109 13.781 13.984 1 95 278 VAL A CA 1
ATOM 2085 C C . VAL A 1 278 ? 19.094 13.656 12.828 1 95 278 VAL A C 1
ATOM 2087 O O . VAL A 1 278 ? 19.297 14.602 12.07 1 95 278 VAL A O 1
ATOM 2090 N N . PRO A 1 279 ? 19.719 12.508 12.695 1 94.88 279 PRO A N 1
ATOM 2091 C CA . PRO A 1 279 ? 20.578 12.32 11.523 1 94.88 279 PRO A CA 1
ATOM 2092 C C . PRO A 1 279 ? 19.812 12.414 10.203 1 94.88 279 PRO A C 1
ATOM 2094 O O . PRO A 1 279 ? 18.672 11.93 10.109 1 94.88 279 PRO A O 1
ATOM 2097 N N . ASP A 1 280 ? 20.438 13.094 9.25 1 93.25 280 ASP A N 1
ATOM 2098 C CA . ASP A 1 280 ? 19.75 13.266 7.973 1 93.25 280 ASP A CA 1
ATOM 2099 C C . ASP A 1 280 ? 19.672 11.945 7.203 1 93.25 280 ASP A C 1
ATOM 2101 O O . ASP A 1 280 ? 18.922 11.828 6.23 1 93.25 280 ASP A O 1
ATOM 2105 N N . SER A 1 281 ? 20.375 10.859 7.668 1 92.81 281 SER A N 1
ATOM 2106 C CA . SER A 1 281 ? 20.375 9.547 7.039 1 92.81 281 SER A CA 1
ATOM 2107 C C . SER A 1 281 ? 19.25 8.672 7.59 1 92.81 281 SER A C 1
ATOM 2109 O O . SER A 1 281 ? 19.016 7.57 7.09 1 92.81 281 SER A O 1
ATOM 2111 N N . LYS A 1 282 ? 18.562 9.156 8.531 1 92.44 282 LYS A N 1
ATOM 2112 C CA . LYS A 1 282 ? 17.5 8.352 9.148 1 92.44 282 LYS A CA 1
ATOM 2113 C C . LYS A 1 282 ? 16.406 8.023 8.148 1 92.44 282 LYS A C 1
ATOM 2115 O O . LYS A 1 282 ? 15.945 8.898 7.414 1 92.44 282 LYS A O 1
ATOM 2120 N N . PRO A 1 283 ? 15.953 6.777 8.133 1 92.38 283 PRO A N 1
ATOM 2121 C CA . PRO A 1 283 ? 14.844 6.418 7.242 1 92.38 283 PRO A CA 1
ATOM 2122 C C . PRO A 1 283 ? 13.531 7.094 7.633 1 92.38 283 PRO A C 1
ATOM 2124 O O . PRO A 1 283 ? 13.242 7.254 8.82 1 92.38 283 PRO A O 1
ATOM 2127 N N . LEU A 1 284 ? 12.758 7.406 6.645 1 93.38 284 LEU A N 1
ATOM 2128 C CA . LEU A 1 284 ? 11.539 8.195 6.852 1 93.38 284 LEU A CA 1
ATOM 2129 C C . LEU A 1 284 ? 10.539 7.43 7.703 1 93.38 284 LEU A C 1
ATOM 2131 O O . LEU A 1 284 ? 9.797 8.031 8.484 1 93.38 284 LEU A O 1
ATOM 2135 N N . ASP A 1 285 ? 10.484 6.152 7.57 1 89.31 285 ASP A N 1
ATOM 2136 C CA . ASP A 1 285 ? 9.516 5.387 8.352 1 89.31 285 ASP A CA 1
ATOM 2137 C C . ASP A 1 285 ? 9.844 5.453 9.844 1 89.31 285 ASP A C 1
ATOM 2139 O O . ASP A 1 285 ? 8.961 5.672 10.672 1 89.31 285 ASP A O 1
ATOM 2143 N N . ASP A 1 286 ? 11.148 5.324 10.148 1 88.31 286 ASP A N 1
ATOM 2144 C CA . ASP A 1 286 ? 11.594 5.438 11.531 1 88.31 286 ASP A CA 1
ATOM 2145 C C . ASP A 1 286 ? 11.344 6.84 12.078 1 88.31 286 ASP A C 1
ATOM 2147 O O . ASP A 1 286 ? 10.914 7.004 13.219 1 88.31 286 ASP A O 1
ATOM 2151 N N . LEU A 1 287 ? 11.648 7.77 11.25 1 92.44 287 LEU A N 1
ATOM 2152 C CA . LEU A 1 287 ? 11.469 9.156 11.672 1 92.44 287 LEU A CA 1
ATOM 2153 C C . LEU A 1 287 ? 10 9.461 11.914 1 92.44 287 LEU A C 1
ATOM 2155 O O . LEU A 1 287 ? 9.648 10.125 12.891 1 92.44 287 LEU A O 1
ATOM 2159 N N . LEU A 1 288 ? 9.172 8.977 10.992 1 89.69 288 LEU A N 1
ATOM 2160 C CA . LEU A 1 288 ? 7.734 9.164 11.156 1 89.69 288 LEU A CA 1
ATOM 2161 C C . LEU A 1 288 ? 7.262 8.57 12.484 1 89.69 288 LEU A C 1
ATOM 2163 O O . LEU A 1 288 ? 6.523 9.219 13.227 1 89.69 288 LEU A O 1
ATOM 2167 N N . ASP A 1 289 ? 7.68 7.426 12.805 1 84.81 289 ASP A N 1
ATOM 2168 C CA . ASP A 1 289 ? 7.328 6.754 14.047 1 84.81 289 ASP A CA 1
ATOM 2169 C C . ASP A 1 289 ? 7.789 7.562 15.258 1 84.81 289 ASP A C 1
ATOM 2171 O O . ASP A 1 289 ? 7.039 7.73 16.219 1 84.81 289 ASP A O 1
ATOM 2175 N N . GLU A 1 290 ? 8.969 8.031 15.18 1 85.75 290 GLU A N 1
ATOM 2176 C CA . GLU A 1 290 ? 9.539 8.812 16.281 1 85.75 290 GLU A CA 1
ATOM 2177 C C . GLU A 1 290 ? 8.781 10.117 16.469 1 85.75 290 GLU A C 1
ATOM 2179 O O . GLU A 1 290 ? 8.492 10.508 17.609 1 85.75 290 GLU A O 1
ATOM 2184 N N . MET A 1 291 ? 8.453 10.758 15.375 1 87.19 291 MET A N 1
ATOM 2185 C CA . MET A 1 291 ? 7.762 12.039 15.445 1 87.19 291 MET A CA 1
ATOM 2186 C C . MET A 1 291 ? 6.359 11.867 16.016 1 87.19 291 MET A C 1
ATOM 2188 O O . MET A 1 291 ? 5.891 12.711 16.781 1 87.19 291 MET A O 1
ATOM 2192 N N . GLN A 1 292 ? 5.789 10.805 15.672 1 81.5 292 GLN A N 1
ATOM 2193 C CA . GLN A 1 292 ? 4.461 10.516 16.203 1 81.5 292 GLN A CA 1
ATOM 2194 C C . GLN A 1 292 ? 4.527 10.188 17.688 1 81.5 292 GLN A C 1
ATOM 2196 O O . GLN A 1 292 ? 3.725 10.68 18.484 1 81.5 292 GLN A O 1
ATOM 2201 N N . ARG A 1 293 ? 5.48 9.391 18.062 1 76.5 293 ARG A N 1
ATOM 2202 C CA . ARG A 1 293 ? 5.637 8.945 19.453 1 76.5 293 ARG A CA 1
ATOM 2203 C C . ARG A 1 293 ? 5.965 10.117 20.375 1 76.5 293 ARG A C 1
ATOM 2205 O O . ARG A 1 293 ? 5.414 10.227 21.469 1 76.5 293 ARG A O 1
ATOM 2212 N N . ASN A 1 294 ? 6.785 10.969 19.844 1 77.25 294 ASN A N 1
ATOM 2213 C CA . ASN A 1 294 ? 7.27 12.062 20.688 1 77.25 294 ASN A CA 1
ATOM 2214 C C . ASN A 1 294 ? 6.449 13.336 20.469 1 77.25 294 ASN A C 1
ATOM 2216 O O . ASN A 1 294 ? 6.758 14.375 21.047 1 77.25 294 ASN A O 1
ATOM 2220 N N . ARG A 1 295 ? 5.484 13.266 19.594 1 76.44 295 ARG A N 1
ATOM 2221 C CA . ARG A 1 295 ? 4.621 14.398 19.281 1 76.44 295 ARG A CA 1
ATOM 2222 C C . ARG A 1 295 ? 5.441 15.609 18.844 1 76.44 295 ARG A C 1
ATOM 2224 O O . ARG A 1 295 ? 5.203 16.734 19.312 1 76.44 295 ARG A O 1
ATOM 2231 N N . ASN A 1 296 ? 6.492 15.32 18.172 1 81.44 296 ASN A N 1
ATOM 2232 C CA . ASN A 1 296 ? 7.309 16.359 17.547 1 81.44 296 ASN A CA 1
ATOM 2233 C C . ASN A 1 296 ? 7.031 16.469 16.047 1 81.44 296 ASN A C 1
ATOM 2235 O O . ASN A 1 296 ? 7.18 15.492 15.32 1 81.44 296 ASN A O 1
ATOM 2239 N N . HIS A 1 297 ? 6.715 17.656 15.625 1 83.56 297 HIS A N 1
ATOM 2240 C CA . HIS A 1 297 ? 6.25 17.781 14.25 1 83.56 297 HIS A CA 1
ATOM 2241 C C . HIS A 1 297 ? 7.34 18.359 13.352 1 83.56 297 HIS A C 1
ATOM 2243 O O . HIS A 1 297 ? 7.137 18.531 12.148 1 83.56 297 HIS A O 1
ATOM 2249 N N . ILE A 1 298 ? 8.453 18.734 13.961 1 90.5 298 ILE A N 1
ATOM 2250 C CA . ILE A 1 298 ? 9.555 19.297 13.188 1 90.5 298 ILE A CA 1
ATOM 2251 C C . ILE A 1 298 ? 10.891 18.859 13.773 1 90.5 298 ILE A C 1
ATOM 2253 O O . ILE A 1 298 ? 11.039 18.781 15 1 90.5 298 ILE A O 1
ATOM 2257 N N . ALA A 1 299 ? 11.852 18.5 12.953 1 94.31 299 ALA A N 1
ATOM 2258 C CA . ALA A 1 299 ? 13.18 18.078 13.398 1 94.31 299 ALA A CA 1
ATOM 2259 C C . ALA A 1 299 ? 14.273 18.719 12.539 1 94.31 299 ALA A C 1
ATOM 2261 O O . ALA A 1 299 ? 14.078 18.938 11.344 1 94.31 299 ALA A O 1
ATOM 2262 N N . VAL A 1 300 ? 15.32 19.078 13.211 1 96.06 300 VAL A N 1
ATOM 2263 C CA . VAL A 1 300 ? 16.516 19.562 12.531 1 96.06 300 VAL A CA 1
ATOM 2264 C C . VAL A 1 300 ? 17.406 18.391 12.148 1 96.06 300 VAL A C 1
ATOM 2266 O O . VAL A 1 300 ? 17.703 17.531 12.977 1 96.06 300 VAL A O 1
ATOM 2269 N N . LEU A 1 301 ? 17.781 18.375 10.906 1 95.44 301 LEU A N 1
ATOM 2270 C CA . LEU A 1 301 ? 18.578 17.266 10.406 1 95.44 301 LEU A CA 1
ATOM 2271 C C . LEU A 1 301 ? 20.062 17.625 10.43 1 95.44 301 LEU A C 1
ATOM 2273 O O . LEU A 1 301 ? 20.453 18.688 9.977 1 95.44 301 LEU A O 1
ATOM 2277 N N . ILE A 1 302 ? 20.812 16.688 10.984 1 93.62 302 ILE A N 1
ATOM 2278 C CA . ILE A 1 302 ? 22.266 16.875 11.078 1 93.62 302 ILE A CA 1
ATOM 2279 C C . ILE A 1 302 ? 22.969 15.883 10.148 1 93.62 302 ILE A C 1
ATOM 2281 O O . ILE A 1 302 ? 22.547 14.727 10.039 1 93.62 302 ILE A O 1
ATOM 2285 N N . ASP A 1 303 ? 24.016 16.359 9.453 1 88.19 303 ASP A N 1
ATOM 2286 C CA . ASP A 1 303 ? 24.75 15.469 8.547 1 88.19 303 ASP A CA 1
ATOM 2287 C C . ASP A 1 303 ? 25.844 14.719 9.289 1 88.19 303 ASP A C 1
ATOM 2289 O O . ASP A 1 303 ? 25.938 14.789 10.516 1 88.19 303 ASP A O 1
ATOM 2293 N N . GLU A 1 304 ? 26.641 13.945 8.555 1 87.31 304 GLU A N 1
ATOM 2294 C CA . GLU A 1 304 ? 27.672 13.078 9.125 1 87.31 304 GLU A CA 1
ATOM 2295 C C . GLU A 1 304 ? 28.766 13.898 9.82 1 87.31 304 GLU A C 1
ATOM 2297 O O . GLU A 1 304 ? 29.484 13.383 10.672 1 87.31 304 GLU A O 1
ATOM 2302 N N . TYR A 1 305 ? 28.891 15.133 9.547 1 80.5 305 TYR A N 1
ATOM 2303 C CA . TYR A 1 305 ? 29.922 15.992 10.117 1 80.5 305 TYR A CA 1
ATOM 2304 C C . TYR A 1 305 ? 29.375 16.766 11.312 1 80.5 305 TYR A C 1
ATOM 2306 O O . TYR A 1 305 ? 30.109 17.547 11.938 1 80.5 305 TYR A O 1
ATOM 2314 N N . GLY A 1 306 ? 28.109 16.594 11.586 1 86.5 306 GLY A N 1
ATOM 2315 C CA . GLY A 1 306 ? 27.5 17.297 12.703 1 86.5 306 GLY A CA 1
ATOM 2316 C C . GLY A 1 306 ? 26.969 18.672 12.328 1 86.5 306 GLY A C 1
ATOM 2317 O O . GLY A 1 306 ? 26.656 19.469 13.195 1 86.5 306 GLY A O 1
ATOM 2318 N N . SER A 1 307 ? 26.953 18.891 11.055 1 88.38 307 SER A N 1
ATOM 2319 C CA . SER A 1 307 ? 26.438 20.172 10.57 1 88.38 307 SER A CA 1
ATOM 2320 C C . SER A 1 307 ? 24.953 20.078 10.25 1 88.38 307 SER A C 1
ATOM 2322 O O . SER A 1 307 ? 24.438 19 9.938 1 88.38 307 SER A O 1
ATOM 2324 N N . VAL A 1 308 ? 24.312 21.25 10.312 1 93.56 308 VAL A N 1
ATOM 2325 C CA . VAL A 1 308 ? 22.891 21.297 9.992 1 93.56 308 VAL A CA 1
ATOM 2326 C C . VAL A 1 308 ? 22.703 21.094 8.492 1 93.56 308 VAL A C 1
ATOM 2328 O O . VAL A 1 308 ? 23.219 21.875 7.68 1 93.56 308 VAL A O 1
ATOM 2331 N N . ALA A 1 309 ? 22.016 20.047 8.148 1 93.12 309 ALA A N 1
ATOM 2332 C CA . ALA A 1 309 ? 21.734 19.75 6.746 1 93.12 309 ALA A CA 1
ATOM 2333 C C . ALA A 1 309 ? 20.453 20.438 6.297 1 93.12 309 ALA A C 1
ATOM 2335 O O . ALA A 1 309 ? 20.344 20.891 5.156 1 93.12 309 ALA A O 1
ATOM 2336 N N . GLY A 1 310 ? 19.516 20.469 7.18 1 94.88 310 GLY A N 1
ATOM 2337 C CA . GLY A 1 310 ? 18.188 21.031 6.891 1 94.88 310 GLY A CA 1
ATOM 2338 C C . GLY A 1 310 ? 17.172 20.719 7.961 1 94.88 310 GLY A C 1
ATOM 2339 O O . GLY A 1 310 ? 17.516 20.516 9.125 1 94.88 310 GLY A O 1
ATOM 2340 N N . LEU A 1 311 ? 15.922 20.859 7.621 1 94.94 311 LEU A N 1
ATOM 2341 C CA . LEU A 1 311 ? 14.852 20.531 8.555 1 94.94 311 LEU A CA 1
ATOM 2342 C C . LEU A 1 311 ? 13.758 19.734 7.863 1 94.94 311 LEU A C 1
ATOM 2344 O O . LEU A 1 311 ? 13.703 19.672 6.633 1 94.94 311 LEU A O 1
ATOM 2348 N N . ILE A 1 312 ? 12.992 19 8.656 1 93.44 312 ILE A N 1
ATOM 2349 C CA . ILE A 1 312 ? 11.906 18.188 8.125 1 93.44 312 ILE A CA 1
ATOM 2350 C C . ILE A 1 312 ? 10.719 18.219 9.078 1 93.44 312 ILE A C 1
ATOM 2352 O O . ILE A 1 312 ? 10.891 18.172 10.297 1 93.44 312 ILE A O 1
ATOM 2356 N N . SER A 1 313 ? 9.57 18.406 8.492 1 89.06 313 SER A N 1
ATOM 2357 C CA . SER A 1 313 ? 8.352 18.344 9.281 1 89.06 313 SER A CA 1
ATOM 2358 C C . SER A 1 313 ? 7.613 17.031 9.047 1 89.06 313 SER A C 1
ATOM 2360 O O . SER A 1 313 ? 7.918 16.297 8.094 1 89.06 313 SER A O 1
ATOM 2362 N N . ILE A 1 314 ? 6.754 16.672 9.93 1 84.88 314 ILE A N 1
ATOM 2363 C CA . ILE A 1 314 ? 5.965 15.453 9.773 1 84.88 314 ILE A CA 1
ATOM 2364 C C . ILE A 1 314 ? 5.109 15.547 8.508 1 84.88 314 ILE A C 1
ATOM 2366 O O . ILE A 1 314 ? 4.852 14.539 7.848 1 84.88 314 ILE A O 1
ATOM 2370 N N . GLU A 1 315 ? 4.641 16.828 8.18 1 81.12 315 GLU A N 1
ATOM 2371 C CA . GLU A 1 315 ? 3.873 17.047 6.957 1 81.12 315 GLU A CA 1
ATOM 2372 C C . GLU A 1 315 ? 4.684 16.656 5.719 1 81.12 315 GLU A C 1
ATOM 2374 O O . GLU A 1 315 ? 4.133 16.141 4.75 1 81.12 315 GLU A O 1
ATOM 2379 N N . ASP A 1 316 ? 5.961 16.953 5.75 1 83.69 316 ASP A N 1
ATOM 2380 C CA . ASP A 1 316 ? 6.828 16.578 4.641 1 83.69 316 ASP A CA 1
ATOM 2381 C C . ASP A 1 316 ? 6.797 15.062 4.398 1 83.69 316 ASP A C 1
ATOM 2383 O O . ASP A 1 316 ? 6.75 14.617 3.252 1 83.69 316 ASP A O 1
ATOM 2387 N N . ILE A 1 317 ? 6.824 14.328 5.473 1 87.44 317 ILE A N 1
ATOM 2388 C CA . ILE A 1 317 ? 6.836 12.867 5.383 1 87.44 317 ILE A CA 1
ATOM 2389 C C . ILE A 1 317 ? 5.488 12.375 4.863 1 87.44 317 ILE A C 1
ATOM 2391 O O . ILE A 1 317 ? 5.438 11.5 3.988 1 87.44 317 ILE A O 1
ATOM 2395 N N . LEU A 1 318 ? 4.434 12.93 5.375 1 83 318 LEU A N 1
ATOM 2396 C CA . LEU A 1 318 ? 3.094 12.539 4.949 1 83 318 LEU A CA 1
ATOM 2397 C C . LEU A 1 318 ? 2.879 12.852 3.471 1 83 318 LEU A C 1
ATOM 2399 O O . LEU A 1 318 ? 2.242 12.07 2.754 1 83 318 LEU A O 1
ATOM 2403 N N . GLU A 1 319 ? 3.412 13.938 3.113 1 80.88 319 GLU A N 1
ATOM 2404 C CA . GLU A 1 319 ? 3.291 14.328 1.712 1 80.88 319 GLU A CA 1
ATOM 2405 C C . GLU A 1 319 ? 4.051 13.359 0.806 1 80.88 319 GLU A C 1
ATOM 2407 O O . GLU A 1 319 ? 3.674 13.164 -0.351 1 80.88 319 GLU A O 1
ATOM 2412 N N . GLU A 1 320 ? 5.102 12.891 1.351 1 84.19 320 GLU A N 1
ATOM 2413 C CA . GLU A 1 320 ? 5.836 11.891 0.577 1 84.19 320 GLU A CA 1
ATOM 2414 C C . GLU A 1 320 ? 4.961 10.68 0.278 1 84.19 320 GLU A C 1
ATOM 2416 O O . GLU A 1 320 ? 5.105 10.047 -0.771 1 84.19 320 GLU A O 1
ATOM 2421 N N . ILE A 1 321 ? 4.098 10.297 1.113 1 84.75 321 ILE A N 1
ATOM 2422 C CA . ILE A 1 321 ? 3.223 9.141 0.946 1 84.75 321 ILE A CA 1
ATOM 2423 C C . ILE A 1 321 ? 2.125 9.469 -0.063 1 84.75 321 ILE A C 1
ATOM 2425 O O . ILE A 1 321 ? 1.888 8.703 -1.001 1 84.75 321 ILE A O 1
ATOM 2429 N N . VAL A 1 322 ? 1.417 10.547 0.116 1 81 322 VAL A N 1
ATOM 2430 C CA . VAL A 1 322 ? 0.245 10.906 -0.676 1 81 322 VAL A CA 1
ATOM 2431 C C . VAL A 1 322 ? 0.685 11.445 -2.035 1 81 322 VAL A C 1
ATOM 2433 O O . VAL A 1 322 ? 0.028 11.195 -3.051 1 81 322 VAL A O 1
ATOM 2436 N N . GLY A 1 323 ? 1.852 11.906 -2.189 1 71 323 GLY A N 1
ATOM 2437 C CA . GLY A 1 323 ? 2.33 12.508 -3.424 1 71 323 GLY A CA 1
ATOM 2438 C C . GLY A 1 323 ? 1.573 13.766 -3.809 1 71 323 GLY A C 1
ATOM 2439 O O . GLY A 1 323 ? 0.73 14.25 -3.047 1 71 323 GLY A O 1
ATOM 2440 N N . GLU A 1 324 ? 2.08 14.422 -4.93 1 59.41 324 GLU A N 1
ATOM 2441 C CA . GLU A 1 324 ? 1.437 15.617 -5.473 1 59.41 324 GLU A CA 1
ATOM 2442 C C . GLU A 1 324 ? 0.194 15.25 -6.281 1 59.41 324 GLU A C 1
ATOM 2444 O O . GLU A 1 324 ? 0.302 14.703 -7.379 1 59.41 324 GLU A O 1
ATOM 2449 N N . ILE A 1 325 ? -0.84 15.062 -5.699 1 49.47 325 ILE A N 1
ATOM 2450 C CA . ILE A 1 325 ? -2.035 14.789 -6.492 1 49.47 325 ILE A CA 1
ATOM 2451 C C . ILE A 1 325 ? -2.377 16 -7.348 1 49.47 325 ILE A C 1
ATOM 2453 O O . ILE A 1 325 ? -2.773 15.859 -8.508 1 49.47 325 ILE A O 1
ATOM 2457 N N . ALA A 1 326 ? -2.277 17.266 -6.801 1 46.34 326 ALA A N 1
ATOM 2458 C CA . ALA A 1 326 ? -2.691 18.5 -7.461 1 46.34 326 ALA A CA 1
ATOM 2459 C C . ALA A 1 326 ? -1.75 18.844 -8.609 1 46.34 326 ALA A C 1
ATOM 2461 O O . ALA A 1 326 ? -2.174 19.422 -9.617 1 46.34 326 ALA A O 1
ATOM 2462 N N . ASP A 1 327 ? -0.393 18.797 -8.469 1 42.94 327 ASP A N 1
ATOM 2463 C CA . ASP A 1 327 ? 0.503 19.266 -9.516 1 42.94 327 ASP A CA 1
ATOM 2464 C C . ASP A 1 327 ? 0.226 18.562 -10.836 1 42.94 327 ASP A C 1
ATOM 2466 O O . ASP A 1 327 ? 0.459 19.125 -11.914 1 42.94 327 ASP A O 1
ATOM 2470 N N . GLU A 1 328 ? -0.102 17.375 -10.852 1 39.47 328 GLU A N 1
ATOM 2471 C CA . GLU A 1 328 ? -0.313 16.734 -12.141 1 39.47 328 GLU A CA 1
ATOM 2472 C C . GLU A 1 328 ? -1.375 17.469 -12.953 1 39.47 328 GLU A C 1
ATOM 2474 O O . GLU A 1 328 ? -1.306 17.5 -14.188 1 39.47 328 GLU A O 1
ATOM 2479 N N . TYR A 1 329 ? -2.271 18.125 -12.344 1 34.78 329 TYR A N 1
ATOM 2480 C CA . TYR A 1 329 ? -3.311 18.875 -13.047 1 34.78 329 TYR A CA 1
ATOM 2481 C C . TYR A 1 329 ? -2.883 20.312 -13.289 1 34.78 329 TYR A C 1
ATOM 2483 O O . TYR A 1 329 ? -3.287 20.938 -14.273 1 34.78 329 TYR A O 1
ATOM 2491 N N . ASP A 1 330 ? -2.236 21.047 -12.414 1 37.97 330 ASP A N 1
ATOM 2492 C CA . ASP A 1 330 ? -1.946 22.484 -12.5 1 37.97 330 ASP A CA 1
ATOM 2493 C C . ASP A 1 330 ? -0.652 22.734 -13.273 1 37.97 330 ASP A C 1
ATOM 2495 O O . ASP A 1 330 ? -0.391 23.859 -13.711 1 37.97 330 ASP A O 1
ATOM 2499 N N . ALA A 1 331 ? 0.356 22 -13.203 1 37.97 331 ALA A N 1
ATOM 2500 C CA . ALA A 1 331 ? 1.615 22.266 -13.891 1 37.97 331 ALA A CA 1
ATOM 2501 C C . ALA A 1 331 ? 1.369 22.656 -15.344 1 37.97 331 ALA A C 1
ATOM 2503 O O . ALA A 1 331 ? 2.211 23.312 -15.969 1 37.97 331 ALA A O 1
ATOM 2504 N N . ALA A 1 332 ? 0.485 22.172 -15.891 1 39.41 332 ALA A N 1
ATOM 2505 C CA . ALA A 1 332 ? 0.329 22.453 -17.312 1 39.41 332 ALA A CA 1
ATOM 2506 C C . ALA A 1 332 ? 0.121 23.953 -17.547 1 39.41 332 ALA A C 1
ATOM 2508 O O . ALA A 1 332 ? 0.295 24.438 -18.672 1 39.41 332 ALA A O 1
ATOM 2509 N N . GLU A 1 333 ? -0.258 24.656 -16.562 1 44.06 333 GLU A N 1
ATOM 2510 C CA . GLU A 1 333 ? -0.885 25.891 -17.031 1 44.06 333 GLU A CA 1
ATOM 2511 C C . GLU A 1 333 ? 0.028 27.094 -16.828 1 44.06 333 GLU A C 1
ATOM 2513 O O . GLU A 1 333 ? -0.246 28.172 -17.344 1 44.06 333 GLU A O 1
ATOM 2518 N N . GLN A 1 334 ? 0.96 27.125 -15.922 1 50.62 334 GLN A N 1
ATOM 2519 C CA . GLN A 1 334 ? 1.473 28.5 -15.82 1 50.62 334 GLN A CA 1
ATOM 2520 C C . GLN A 1 334 ? 2.623 28.719 -16.797 1 50.62 334 GLN A C 1
ATOM 2522 O O . GLN A 1 334 ? 3.609 27.984 -16.797 1 50.62 334 GLN A O 1
ATOM 2527 N N . ALA A 1 335 ? 2.559 29.562 -17.797 1 65.19 335 ALA A N 1
ATOM 2528 C CA . ALA A 1 335 ? 3.604 30 -18.719 1 65.19 335 ALA A CA 1
ATOM 2529 C C . ALA A 1 335 ? 4.836 30.484 -17.969 1 65.19 335 ALA A C 1
ATOM 2531 O O . ALA A 1 335 ? 4.715 31.203 -16.969 1 65.19 335 ALA A O 1
ATOM 2532 N N . PRO A 1 336 ? 5.984 29.984 -18.281 1 78.5 336 PRO A N 1
ATOM 2533 C CA . PRO A 1 336 ? 7.203 30.375 -17.578 1 78.5 336 PRO A CA 1
ATOM 2534 C C . PRO A 1 336 ? 7.414 31.891 -17.562 1 78.5 336 PRO A C 1
ATOM 2536 O O . PRO A 1 336 ? 8.016 32.438 -16.625 1 78.5 336 PRO A O 1
ATOM 2539 N N . ILE A 1 337 ? 7.043 32.531 -18.672 1 88.12 337 ILE A N 1
ATOM 2540 C CA . ILE A 1 337 ? 7.203 33.969 -18.797 1 88.12 337 ILE A CA 1
ATOM 2541 C C . ILE A 1 337 ? 5.875 34.594 -19.203 1 88.12 337 ILE A C 1
ATOM 2543 O O . ILE A 1 337 ? 5.258 34.156 -20.188 1 88.12 337 ILE A O 1
ATOM 2547 N N . GLU A 1 338 ? 5.375 35.531 -18.438 1 89 338 GLU A N 1
ATOM 2548 C CA . GLU A 1 338 ? 4.168 36.281 -18.734 1 89 338 GLU A CA 1
ATOM 2549 C C . GLU A 1 338 ? 4.477 37.781 -18.812 1 89 338 GLU A C 1
ATOM 2551 O O . GLU A 1 338 ? 4.852 38.406 -17.828 1 89 338 GLU A O 1
ATOM 2556 N N . PRO A 1 339 ? 4.301 38.375 -20.031 1 90.5 339 PRO A N 1
ATOM 2557 C CA . PRO A 1 339 ? 4.531 39.812 -20.156 1 90.5 339 PRO A CA 1
ATOM 2558 C C . PRO A 1 339 ? 3.475 40.656 -19.438 1 90.5 339 PRO A C 1
ATOM 2560 O O . PRO A 1 339 ? 2.285 40.344 -19.5 1 90.5 339 PRO A O 1
ATOM 2563 N N . LEU A 1 340 ? 3.914 41.625 -18.594 1 90.81 340 LEU A N 1
ATOM 2564 C CA . LEU A 1 340 ? 3.014 42.469 -17.812 1 90.81 340 LEU A CA 1
ATOM 2565 C C . LEU A 1 340 ? 2.938 43.875 -18.406 1 90.81 340 LEU A C 1
ATOM 2567 O O . LEU A 1 340 ? 2.186 44.719 -17.922 1 90.81 340 LEU A O 1
ATOM 2571 N N . GLY A 1 341 ? 3.691 44.188 -19.422 1 84.56 341 GLY A N 1
ATOM 2572 C CA . GLY A 1 341 ? 3.725 45.5 -20.062 1 84.56 341 GLY A CA 1
ATOM 2573 C C . GLY A 1 341 ? 4.855 46.375 -19.562 1 84.56 341 GLY A C 1
ATOM 2574 O O . GLY A 1 341 ? 5.398 46.125 -18.484 1 84.56 341 GLY A O 1
ATOM 2575 N N . GLN A 1 342 ? 5.23 47.344 -20.344 1 84.62 342 GLN A N 1
ATOM 2576 C CA . GLN A 1 342 ? 6.211 48.375 -20.047 1 84.62 342 GLN A CA 1
ATOM 2577 C C . GLN A 1 342 ? 7.535 47.781 -19.594 1 84.62 342 GLN A C 1
ATOM 2579 O O . GLN A 1 342 ? 8.133 48.25 -18.625 1 84.62 342 GLN A O 1
ATOM 2584 N N . GLY A 1 343 ? 7.883 46.625 -20.156 1 88 343 GLY A N 1
ATOM 2585 C CA . GLY A 1 343 ? 9.164 46 -19.859 1 88 343 GLY A CA 1
ATOM 2586 C C . GLY A 1 343 ? 9.117 45.125 -18.625 1 88 343 GLY A C 1
ATOM 2587 O O . GLY A 1 343 ? 10.156 44.625 -18.172 1 88 343 GLY A O 1
ATOM 2588 N N . ALA A 1 344 ? 7.91 44.906 -18.141 1 92.62 344 ALA A N 1
ATOM 2589 C CA . ALA A 1 344 ? 7.754 44.094 -16.953 1 92.62 344 ALA A CA 1
ATOM 2590 C C . ALA A 1 344 ? 7.297 42.688 -17.312 1 92.62 344 ALA A C 1
ATOM 2592 O O . ALA A 1 344 ? 6.5 42.5 -18.234 1 92.62 344 ALA A O 1
ATOM 2593 N N . TYR A 1 345 ? 7.914 41.719 -16.641 1 93.38 345 TYR A N 1
ATOM 2594 C CA . TYR A 1 345 ? 7.574 40.312 -16.875 1 93.38 345 TYR A CA 1
ATOM 2595 C C . TYR A 1 345 ? 7.332 39.594 -15.555 1 93.38 345 TYR A C 1
ATOM 2597 O O . TYR A 1 345 ? 8.008 39.844 -14.555 1 93.38 345 TYR A O 1
ATOM 2605 N N . ARG A 1 346 ? 6.379 38.719 -15.547 1 92.31 346 ARG A N 1
ATOM 2606 C CA . ARG A 1 346 ? 6.25 37.719 -14.5 1 92.31 346 ARG A CA 1
ATOM 2607 C C . ARG A 1 346 ? 6.891 36.406 -14.922 1 92.31 346 ARG A C 1
ATOM 2609 O O . ARG A 1 346 ? 6.496 35.812 -15.93 1 92.31 346 ARG A O 1
ATOM 2616 N N . VAL A 1 347 ? 7.918 36 -14.25 1 91.94 347 VAL A N 1
ATOM 2617 C CA . VAL A 1 347 ? 8.641 34.781 -14.625 1 91.94 347 VAL A CA 1
ATOM 2618 C C . VAL A 1 347 ? 8.57 33.781 -13.492 1 91.94 347 VAL A C 1
ATOM 2620 O O . VAL A 1 347 ? 8.391 34.156 -12.328 1 91.94 347 VAL A O 1
ATOM 2623 N N . ILE A 1 348 ? 8.641 32.562 -13.891 1 85.5 348 ILE A N 1
ATOM 2624 C CA . ILE A 1 348 ? 8.695 31.531 -12.859 1 85.5 348 ILE A CA 1
ATOM 2625 C C . ILE A 1 348 ? 10.016 31.609 -12.109 1 85.5 348 ILE A C 1
ATOM 2627 O O . ILE A 1 348 ? 11.055 31.938 -12.695 1 85.5 348 ILE A O 1
ATOM 2631 N N . GLY A 1 349 ? 9.922 31.328 -10.797 1 82.06 349 GLY A N 1
ATOM 2632 C CA . GLY A 1 349 ? 11.086 31.469 -9.938 1 82.06 349 GLY A CA 1
ATOM 2633 C C . GLY A 1 349 ? 12.281 30.656 -10.414 1 82.06 349 GLY A C 1
ATOM 2634 O O . GLY A 1 349 ? 13.43 31.078 -10.242 1 82.06 349 GLY A O 1
ATOM 2635 N N . ARG A 1 350 ? 12.016 29.578 -11.164 1 79.69 350 ARG A N 1
ATOM 2636 C CA . ARG A 1 350 ? 13.086 28.672 -11.562 1 79.69 350 ARG A CA 1
ATOM 2637 C C . ARG A 1 350 ? 13.648 29.062 -12.922 1 79.69 350 ARG A C 1
ATOM 2639 O O . ARG A 1 350 ? 14.492 28.344 -13.477 1 79.69 350 ARG A O 1
ATOM 2646 N N . LEU A 1 351 ? 13.172 30.156 -13.461 1 86.06 351 LEU A N 1
ATOM 2647 C CA . LEU A 1 351 ? 13.727 30.641 -14.719 1 86.06 351 LEU A CA 1
ATOM 2648 C C . LEU A 1 351 ? 15.211 30.938 -14.578 1 86.06 351 LEU A C 1
ATOM 2650 O O . LEU A 1 351 ? 15.641 31.531 -13.594 1 86.06 351 LEU A O 1
ATOM 2654 N N . SER A 1 352 ? 15.977 30.438 -15.523 1 88.5 352 SER A N 1
ATOM 2655 C CA . SER A 1 352 ? 17.406 30.672 -15.469 1 88.5 352 SER A CA 1
ATOM 2656 C C . SER A 1 352 ? 17.75 32.156 -15.688 1 88.5 352 SER A C 1
ATOM 2658 O O . SER A 1 352 ? 17.047 32.844 -16.422 1 88.5 352 SER A O 1
ATOM 2660 N N . LEU A 1 353 ? 18.781 32.5 -15.016 1 90.81 353 LEU A N 1
ATOM 2661 C CA . LEU A 1 353 ? 19.25 33.875 -15.203 1 90.81 353 LEU A CA 1
ATOM 2662 C C . LEU A 1 353 ? 19.656 34.094 -16.656 1 90.81 353 LEU A C 1
ATOM 2664 O O . LEU A 1 353 ? 19.469 35.188 -17.172 1 90.81 353 LEU A O 1
ATOM 2668 N N . GLY A 1 354 ? 20.156 33 -17.25 1 89.25 354 GLY A N 1
ATOM 2669 C CA . GLY A 1 354 ? 20.484 33.125 -18.672 1 89.25 354 GLY A CA 1
ATOM 2670 C C . GLY A 1 354 ? 19.281 33.406 -19.547 1 89.25 354 GLY A C 1
ATOM 2671 O O . GLY A 1 354 ? 19.344 34.281 -20.422 1 89.25 354 GLY A O 1
ATOM 2672 N N . GLU A 1 355 ? 18.219 32.75 -19.266 1 89.62 355 GLU A N 1
ATOM 2673 C CA . GLU A 1 355 ? 17 32.969 -20.031 1 89.62 355 GLU A CA 1
ATOM 2674 C C . GLU A 1 355 ? 16.422 34.375 -19.797 1 89.62 355 GLU A C 1
ATOM 2676 O O . GLU A 1 355 ? 15.898 35 -20.719 1 89.62 355 GLU A O 1
ATOM 2681 N N . LEU A 1 356 ? 16.531 34.781 -18.641 1 93.12 356 LEU A N 1
ATOM 2682 C CA . LEU A 1 356 ? 16.062 36.125 -18.328 1 93.12 356 LEU A CA 1
ATOM 2683 C C . LEU A 1 356 ? 16.875 37.156 -19.094 1 93.12 356 LEU A C 1
ATOM 2685 O O . LEU A 1 356 ? 16.312 38.094 -19.672 1 93.12 356 LEU A O 1
ATOM 2689 N N . ALA A 1 357 ? 18.141 37 -19.031 1 91.75 357 ALA A N 1
ATOM 2690 C CA . ALA A 1 357 ? 19.016 37.906 -19.766 1 91.75 357 ALA A CA 1
ATOM 2691 C C . ALA A 1 357 ? 18.688 37.906 -21.25 1 91.75 357 ALA A C 1
ATOM 2693 O O . ALA A 1 357 ? 18.641 38.969 -21.875 1 91.75 357 ALA A O 1
ATOM 2694 N N . GLU A 1 358 ? 18.5 36.719 -21.734 1 92.25 358 GLU A N 1
ATOM 2695 C CA . GLU A 1 358 ? 18.141 36.625 -23.141 1 92.25 358 GLU A CA 1
ATOM 2696 C C . GLU A 1 358 ? 16.828 37.312 -23.453 1 92.25 358 GLU A C 1
ATOM 2698 O O . GLU A 1 358 ? 16.688 37.969 -24.484 1 92.25 358 GLU A O 1
ATOM 2703 N N . LEU A 1 359 ? 15.93 37.219 -22.562 1 92.06 359 LEU A N 1
ATOM 2704 C CA . LEU A 1 359 ? 14.617 37.812 -22.719 1 92.06 359 LEU A CA 1
ATOM 2705 C C . LEU A 1 359 ? 14.742 39.344 -22.828 1 92.06 359 LEU A C 1
ATOM 2707 O O . LEU A 1 359 ? 14.172 39.938 -23.734 1 92.06 359 LEU A O 1
ATOM 2711 N N . TYR A 1 360 ? 15.391 39.969 -22.016 1 92.06 360 TYR A N 1
ATOM 2712 C CA . TYR A 1 360 ? 15.508 41.406 -22 1 92.06 360 TYR A CA 1
ATOM 2713 C C . TYR A 1 360 ? 16.391 41.906 -23.141 1 92.06 360 TYR A C 1
ATOM 2715 O O . TYR A 1 360 ? 16.172 43 -23.688 1 92.06 360 TYR A O 1
ATOM 2723 N N . ASP A 1 361 ? 17.375 41.062 -23.469 1 90.88 361 ASP A N 1
ATOM 2724 C CA . ASP A 1 361 ? 18.203 41.375 -24.625 1 90.88 361 ASP A CA 1
ATOM 2725 C C . ASP A 1 361 ? 17.375 41.375 -25.906 1 90.88 361 ASP A C 1
ATOM 2727 O O . ASP A 1 361 ? 17.391 42.375 -26.672 1 90.88 361 ASP A O 1
ATOM 2731 N N . GLU A 1 362 ? 16.672 40.375 -26.047 1 90.44 362 GLU A N 1
ATOM 2732 C CA . GLU A 1 362 ? 15.906 40.188 -27.281 1 90.44 362 GLU A CA 1
ATOM 2733 C C . GLU A 1 362 ? 14.727 41.156 -27.344 1 90.44 362 GLU A C 1
ATOM 2735 O O . GLU A 1 362 ? 14.43 41.719 -28.391 1 90.44 362 GLU A O 1
ATOM 2740 N N . ALA A 1 363 ? 14.117 41.406 -26.219 1 89.25 363 ALA A N 1
ATOM 2741 C CA . ALA A 1 363 ? 12.859 42.125 -26.219 1 89.25 363 ALA A CA 1
ATOM 2742 C C . ALA A 1 363 ? 13.109 43.625 -26.016 1 89.25 363 ALA A C 1
ATOM 2744 O O . ALA A 1 363 ? 12.336 44.469 -26.484 1 89.25 363 ALA A O 1
ATOM 2745 N N . HIS A 1 364 ? 14.164 43.969 -25.359 1 89.25 364 HIS A N 1
ATOM 2746 C CA . HIS A 1 364 ? 14.32 45.375 -24.969 1 89.25 364 HIS A CA 1
ATOM 2747 C C . HIS A 1 364 ? 15.719 45.906 -25.281 1 89.25 364 HIS A C 1
ATOM 2749 O O . HIS A 1 364 ? 16.078 47 -24.891 1 89.25 364 HIS A O 1
ATOM 2755 N N . ASP A 1 365 ? 16.516 45.094 -25.953 1 88.81 365 ASP A N 1
ATOM 2756 C CA . ASP A 1 365 ? 17.875 45.469 -26.297 1 88.81 365 ASP A CA 1
ATOM 2757 C C . ASP A 1 365 ? 18.656 45.875 -25.047 1 88.81 365 ASP A C 1
ATOM 2759 O O . ASP A 1 365 ? 19.422 46.844 -25.078 1 88.81 365 ASP A O 1
ATOM 2763 N N . ARG A 1 366 ? 18.281 45.188 -23.969 1 86.75 366 ARG A N 1
ATOM 2764 C CA . ARG A 1 366 ? 18.938 45.469 -22.688 1 86.75 366 ARG A CA 1
ATOM 2765 C C . ARG A 1 366 ? 19.828 44.281 -22.281 1 86.75 366 ARG A C 1
ATOM 2767 O O . ARG A 1 366 ? 19.344 43.156 -22.109 1 86.75 366 ARG A O 1
ATOM 2774 N N . ILE A 1 367 ? 21.094 44.562 -22.141 1 86.31 367 ILE A N 1
ATOM 2775 C CA . ILE A 1 367 ? 22.031 43.531 -21.719 1 86.31 367 ILE A CA 1
ATOM 2776 C C . ILE A 1 367 ? 22.141 43.531 -20.188 1 86.31 367 ILE A C 1
ATOM 2778 O O . ILE A 1 367 ? 22.516 44.531 -19.594 1 86.31 367 ILE A O 1
ATOM 2782 N N . ILE A 1 368 ? 21.703 42.469 -19.609 1 85.81 368 ILE A N 1
ATOM 2783 C CA . ILE A 1 368 ? 21.812 42.281 -18.172 1 85.81 368 ILE A CA 1
ATOM 2784 C C . ILE A 1 368 ? 23.125 41.562 -17.844 1 85.81 368 ILE A C 1
ATOM 2786 O O . ILE A 1 368 ? 23.375 40.469 -18.344 1 85.81 368 ILE A O 1
ATOM 2790 N N . GLU A 1 369 ? 24.016 42.219 -17.094 1 82.81 369 GLU A N 1
ATOM 2791 C CA . GLU A 1 369 ? 25.281 41.625 -16.672 1 82.81 369 GLU A CA 1
ATOM 2792 C C . GLU A 1 369 ? 25.234 41.188 -15.211 1 82.81 369 GLU A C 1
ATOM 2794 O O . GLU A 1 369 ? 24.922 42 -14.328 1 82.81 369 GLU A O 1
ATOM 2799 N N . PHE A 1 370 ? 25.453 39.969 -15 1 85 370 PHE A N 1
ATOM 2800 C CA . PHE A 1 370 ? 25.547 39.438 -13.648 1 85 370 PHE A CA 1
ATOM 2801 C C . PHE A 1 370 ? 27 39.344 -13.195 1 85 370 PHE A C 1
ATOM 2803 O O . PHE A 1 370 ? 27.875 39 -13.977 1 85 370 PHE A O 1
ATOM 2810 N N . ASP A 1 371 ? 27.234 39.844 -11.945 1 82.31 371 ASP A N 1
ATOM 2811 C CA . ASP A 1 371 ? 28.578 39.781 -11.398 1 82.31 371 ASP A CA 1
ATOM 2812 C C . ASP A 1 371 ? 29.109 38.344 -11.406 1 82.31 371 ASP A C 1
ATOM 2814 O O . ASP A 1 371 ? 28.328 37.375 -11.273 1 82.31 371 ASP A O 1
ATOM 2818 N N . ASP A 1 372 ? 30.438 38.125 -11.594 1 76.69 372 ASP A N 1
ATOM 2819 C CA . ASP A 1 372 ? 31.078 36.812 -11.695 1 76.69 372 ASP A CA 1
ATOM 2820 C C . ASP A 1 372 ? 30.766 35.969 -10.469 1 76.69 372 ASP A C 1
ATOM 2822 O O . ASP A 1 372 ? 30.484 34.781 -10.586 1 76.69 372 ASP A O 1
ATOM 2826 N N . ASP A 1 373 ? 30.766 36.625 -9.344 1 76.56 373 ASP A N 1
ATOM 2827 C CA . ASP A 1 373 ? 30.5 35.906 -8.102 1 76.56 373 ASP A CA 1
ATOM 2828 C C . ASP A 1 373 ? 29.078 35.375 -8.062 1 76.56 373 ASP A C 1
ATOM 2830 O O . ASP A 1 373 ? 28.828 34.25 -7.645 1 76.56 373 ASP A O 1
ATOM 2834 N N . LEU A 1 374 ? 28.141 36.156 -8.539 1 77.94 374 LEU A N 1
ATOM 2835 C CA . LEU A 1 374 ? 26.734 35.812 -8.562 1 77.94 374 LEU A CA 1
ATOM 2836 C C . LEU A 1 374 ? 26.484 34.719 -9.594 1 77.94 374 LEU A C 1
ATOM 2838 O O . LEU A 1 374 ? 25.781 33.719 -9.312 1 77.94 374 LEU A O 1
ATOM 2842 N N . ALA A 1 375 ? 27.094 34.875 -10.797 1 75.69 375 ALA A N 1
ATOM 2843 C CA . ALA A 1 375 ? 26.859 33.938 -11.914 1 75.69 375 ALA A CA 1
ATOM 2844 C C . ALA A 1 375 ? 27.359 32.562 -11.586 1 75.69 375 ALA A C 1
ATOM 2846 O O . ALA A 1 375 ? 26.844 31.562 -12.102 1 75.69 375 ALA A O 1
ATOM 2847 N N . GLU A 1 376 ? 28.359 32.5 -10.68 1 72.19 376 GLU A N 1
ATOM 2848 C CA . GLU A 1 376 ? 28.938 31.203 -10.305 1 72.19 376 GLU A CA 1
ATOM 2849 C C . GLU A 1 376 ? 28.078 30.5 -9.25 1 72.19 376 GLU A C 1
ATOM 2851 O O . GLU A 1 376 ? 28.047 29.266 -9.195 1 72.19 376 GLU A O 1
ATOM 2856 N N . GLU A 1 377 ? 27.312 31.297 -8.531 1 74.81 377 GLU A N 1
ATOM 2857 C CA . GLU A 1 377 ? 26.656 30.734 -7.355 1 74.81 377 GLU A CA 1
ATOM 2858 C C . GLU A 1 377 ? 25.156 30.531 -7.602 1 74.81 377 GLU A C 1
ATOM 2860 O O . GLU A 1 377 ? 24.531 29.688 -6.973 1 74.81 377 GLU A O 1
ATOM 2865 N N . VAL A 1 378 ? 24.609 31.359 -8.453 1 83.5 378 VAL A N 1
ATOM 2866 C CA . VAL A 1 378 ? 23.172 31.406 -8.586 1 83.5 378 VAL A CA 1
ATOM 2867 C C . VAL A 1 378 ? 22.781 31.188 -10.047 1 83.5 378 VAL A C 1
ATOM 2869 O O . VAL A 1 378 ? 23.344 31.812 -10.945 1 83.5 378 VAL A O 1
ATOM 2872 N N . ASP A 1 379 ? 21.75 30.281 -10.266 1 84.12 379 ASP A N 1
ATOM 2873 C CA . ASP A 1 379 ? 21.359 29.969 -11.641 1 84.12 379 ASP A CA 1
ATOM 2874 C C . ASP A 1 379 ? 19.922 30.438 -11.922 1 84.12 379 ASP A C 1
ATOM 2876 O O . ASP A 1 379 ? 19.531 30.562 -13.078 1 84.12 379 ASP A O 1
ATOM 2880 N N . THR A 1 380 ? 19.172 30.688 -10.867 1 87.94 380 THR A N 1
ATOM 2881 C CA . THR A 1 380 ? 17.766 30.953 -11.094 1 87.94 380 THR A CA 1
ATOM 2882 C C . THR A 1 380 ? 17.406 32.375 -10.617 1 87.94 380 THR A C 1
ATOM 2884 O O . THR A 1 380 ? 18.141 32.969 -9.828 1 87.94 380 THR A O 1
ATOM 2887 N N . VAL A 1 381 ? 16.281 32.844 -11.156 1 89.69 381 VAL A N 1
ATOM 2888 C CA . VAL A 1 381 ? 15.797 34.188 -10.789 1 89.69 381 VAL A CA 1
ATOM 2889 C C . VAL A 1 381 ? 15.508 34.219 -9.297 1 89.69 381 VAL A C 1
ATOM 2891 O O . VAL A 1 381 ? 15.883 35.188 -8.609 1 89.69 381 VAL A O 1
ATOM 2894 N N . SER A 1 382 ? 14.867 33.156 -8.82 1 85.19 382 SER A N 1
ATOM 2895 C CA . SER A 1 382 ? 14.609 33.125 -7.383 1 85.19 382 SER A CA 1
ATOM 2896 C C . SER A 1 382 ? 15.914 33.031 -6.594 1 85.19 382 SER A C 1
ATOM 2898 O O . SER A 1 382 ? 16.016 33.625 -5.508 1 85.19 382 SER A O 1
ATOM 2900 N N . GLY A 1 383 ? 16.859 32.344 -7.129 1 85.75 383 GLY A N 1
ATOM 2901 C CA . GLY A 1 383 ? 18.172 32.281 -6.512 1 85.75 383 GLY A CA 1
ATOM 2902 C C . GLY A 1 383 ? 18.859 33.625 -6.398 1 85.75 383 GLY A C 1
ATOM 2903 O O . GLY A 1 383 ? 19.531 33.906 -5.406 1 85.75 383 GLY A O 1
ATOM 2904 N N . LEU A 1 384 ? 18.703 34.469 -7.414 1 89 384 LEU A N 1
ATOM 2905 C CA . LEU A 1 384 ? 19.266 35.812 -7.387 1 89 384 LEU A CA 1
ATOM 2906 C C . LEU A 1 384 ? 18.703 36.594 -6.219 1 89 384 LEU A C 1
ATOM 2908 O O . LEU A 1 384 ? 19.453 37.281 -5.496 1 89 384 LEU A O 1
ATOM 2912 N N . ILE A 1 385 ? 17.422 36.5 -5.988 1 88.56 385 ILE A N 1
ATOM 2913 C CA . ILE A 1 385 ? 16.781 37.25 -4.891 1 88.56 385 ILE A CA 1
ATOM 2914 C C . ILE A 1 385 ? 17.312 36.719 -3.557 1 88.56 385 ILE A C 1
ATOM 2916 O O . ILE A 1 385 ? 17.672 37.531 -2.678 1 88.56 385 ILE A O 1
ATOM 2920 N N . ALA A 1 386 ? 17.422 35.531 -3.426 1 84.81 386 ALA A N 1
ATOM 2921 C CA . ALA A 1 386 ? 17.922 34.938 -2.197 1 84.81 386 ALA A CA 1
ATOM 2922 C C . ALA A 1 386 ? 19.359 35.344 -1.924 1 84.81 386 ALA A C 1
ATOM 2924 O O . ALA A 1 386 ? 19.719 35.656 -0.783 1 84.81 386 ALA A O 1
ATOM 2925 N N . TYR A 1 387 ? 20.156 35.25 -2.941 1 84 387 TYR A N 1
ATOM 2926 C CA . TYR A 1 387 ? 21.562 35.656 -2.855 1 84 387 TYR A CA 1
ATOM 2927 C C . TYR A 1 387 ? 21.719 37.094 -2.383 1 84 387 TYR A C 1
ATOM 2929 O O . TYR A 1 387 ? 22.5 37.375 -1.466 1 84 387 TYR A O 1
ATOM 2937 N N . GLU A 1 388 ? 20.953 37.938 -2.924 1 87.38 388 GLU A N 1
ATOM 2938 C CA . GLU A 1 388 ? 21.031 39.375 -2.586 1 87.38 388 GLU A CA 1
ATOM 2939 C C . GLU A 1 388 ? 20.516 39.625 -1.175 1 87.38 388 GLU A C 1
ATOM 2941 O O . GLU A 1 388 ? 21.031 40.469 -0.461 1 87.38 388 GLU A O 1
ATOM 2946 N N . LEU A 1 389 ? 19.5 38.812 -0.806 1 82.62 389 LEU A N 1
ATOM 2947 C CA . LEU A 1 389 ? 18.906 39 0.511 1 82.62 389 LEU A CA 1
ATOM 2948 C C . LEU A 1 389 ? 19.703 38.281 1.582 1 82.62 389 LEU A C 1
ATOM 2950 O O . LEU A 1 389 ? 19.641 38.625 2.764 1 82.62 389 LEU A O 1
ATOM 2954 N N . GLY A 1 390 ? 20.469 37.281 1.161 1 78 390 GLY A N 1
ATOM 2955 C CA . GLY A 1 390 ? 21.219 36.438 2.084 1 78 390 GLY A CA 1
ATOM 2956 C C . GLY A 1 390 ? 20.328 35.469 2.844 1 78 390 GLY A C 1
ATOM 2957 O O . GLY A 1 390 ? 20.734 34.906 3.877 1 78 390 GLY A O 1
ATOM 2958 N N . ARG A 1 391 ? 19.078 35.469 2.465 1 77.69 391 ARG A N 1
ATOM 2959 C CA . ARG A 1 391 ? 18.094 34.594 3.078 1 77.69 391 ARG A CA 1
ATOM 2960 C C . ARG A 1 391 ? 17 34.219 2.09 1 77.69 391 ARG A C 1
ATOM 2962 O O . ARG A 1 391 ? 16.938 34.75 0.988 1 77.69 391 ARG A O 1
ATOM 2969 N N . VAL A 1 392 ? 16.141 33.25 2.445 1 77.25 392 VAL A N 1
ATOM 2970 C CA . VAL A 1 392 ? 15.055 32.812 1.587 1 77.25 392 VAL A CA 1
ATOM 2971 C C . VAL A 1 392 ? 14.062 33.938 1.364 1 77.25 392 VAL A C 1
ATOM 2973 O O . VAL A 1 392 ? 13.578 34.562 2.322 1 77.25 392 VAL A O 1
ATOM 2976 N N . PRO A 1 393 ? 13.906 34.219 0.092 1 78.12 393 PRO A N 1
ATOM 2977 C CA . PRO A 1 393 ? 12.969 35.312 -0.187 1 78.12 393 PRO A CA 1
ATOM 2978 C C . PRO A 1 393 ? 11.516 34.938 0.131 1 78.12 393 PRO A C 1
ATOM 2980 O O . PRO A 1 393 ? 11.109 33.812 -0.077 1 78.12 393 PRO A O 1
ATOM 2983 N N . LEU A 1 394 ? 10.805 35.812 0.707 1 79.31 394 LEU A N 1
ATOM 2984 C CA . LEU A 1 394 ? 9.367 35.688 0.924 1 79.31 394 LEU A CA 1
ATOM 2985 C C . LEU A 1 394 ? 8.586 36.5 -0.098 1 79.31 394 LEU A C 1
ATOM 2987 O O . LEU A 1 394 ? 9.117 37.469 -0.679 1 79.31 394 LEU A O 1
ATOM 2991 N N . PRO A 1 395 ? 7.383 36.031 -0.393 1 79.81 395 PRO A N 1
ATOM 2992 C CA . PRO A 1 395 ? 6.59 36.875 -1.297 1 79.81 395 PRO A CA 1
ATOM 2993 C C . PRO A 1 395 ? 6.559 38.344 -0.869 1 79.81 395 PRO A C 1
ATOM 2995 O O . PRO A 1 395 ? 6.414 38.625 0.32 1 79.81 395 PRO A O 1
ATOM 2998 N N . GLY A 1 396 ? 6.75 39.219 -1.893 1 80.25 396 GLY A N 1
ATOM 2999 C CA . GLY A 1 396 ? 6.785 40.625 -1.627 1 80.25 396 GLY A CA 1
ATOM 3000 C C . GLY A 1 396 ? 8.195 41.188 -1.51 1 80.25 396 GLY A C 1
ATOM 3001 O O . GLY A 1 396 ? 8.414 42.406 -1.643 1 80.25 396 GLY A O 1
ATOM 3002 N N . SER A 1 397 ? 9.156 40.25 -1.177 1 81.88 397 SER A N 1
ATOM 3003 C CA . SER A 1 397 ? 10.547 40.688 -1.123 1 81.88 397 SER A CA 1
ATOM 3004 C C . SER A 1 397 ? 11.031 41.188 -2.484 1 81.88 397 SER A C 1
ATOM 3006 O O . SER A 1 397 ? 10.625 40.656 -3.52 1 81.88 397 SER A O 1
ATOM 3008 N N . HIS A 1 398 ? 11.75 42.25 -2.48 1 90.31 398 HIS A N 1
ATOM 3009 C CA . HIS A 1 398 ? 12.273 42.75 -3.75 1 90.31 398 HIS A CA 1
ATOM 3010 C C . HIS A 1 398 ? 13.75 43.094 -3.639 1 90.31 398 HIS A C 1
ATOM 3012 O O . HIS A 1 398 ? 14.234 43.406 -2.551 1 90.31 398 HIS A O 1
ATOM 3018 N N . VAL A 1 399 ? 14.453 42.938 -4.68 1 91.5 399 VAL A N 1
ATOM 3019 C CA . VAL A 1 399 ? 15.844 43.312 -4.809 1 91.5 399 VAL A CA 1
ATOM 3020 C C . VAL A 1 399 ? 16.047 44.062 -6.133 1 91.5 399 VAL A C 1
ATOM 3022 O O . VAL A 1 399 ? 15.273 43.875 -7.074 1 91.5 399 VAL A O 1
ATOM 3025 N N . GLU A 1 400 ? 16.984 45 -6.133 1 92.19 400 GLU A N 1
ATOM 3026 C CA . GLU A 1 400 ? 17.359 45.656 -7.367 1 92.19 400 GLU A CA 1
ATOM 3027 C C . GLU A 1 400 ? 18.719 45.188 -7.863 1 92.19 400 GLU A C 1
ATOM 3029 O O . GLU A 1 400 ? 19.672 45.094 -7.086 1 92.19 400 GLU A O 1
ATOM 3034 N N . TYR A 1 401 ? 18.688 44.781 -9.047 1 90.44 401 TYR A N 1
ATOM 3035 C CA . TYR A 1 401 ? 19.922 44.281 -9.664 1 90.44 401 TYR A CA 1
ATOM 3036 C C . TYR A 1 401 ? 20 44.688 -11.125 1 90.44 401 TYR A C 1
ATOM 3038 O O . TYR A 1 401 ? 19.047 44.5 -11.883 1 90.44 401 TYR A O 1
ATOM 3046 N N . ALA A 1 402 ? 21.141 45.312 -11.516 1 89 402 ALA A N 1
ATOM 3047 C CA . ALA A 1 402 ? 21.406 45.656 -12.906 1 89 402 ALA A CA 1
ATOM 3048 C C . ALA A 1 402 ? 20.266 46.5 -13.5 1 89 402 ALA A C 1
ATOM 3050 O O . ALA A 1 402 ? 19.828 46.25 -14.625 1 89 402 ALA A O 1
ATOM 3051 N N . GLY A 1 403 ? 19.703 47.375 -12.734 1 88.62 403 GLY A N 1
ATOM 3052 C CA . GLY A 1 403 ? 18.688 48.281 -13.227 1 88.62 403 GLY A CA 1
ATOM 3053 C C . GLY A 1 403 ? 17.297 47.656 -13.266 1 88.62 403 GLY A C 1
ATOM 3054 O O . GLY A 1 403 ? 16.359 48.219 -13.82 1 88.62 403 GLY A O 1
ATOM 3055 N N . LEU A 1 404 ? 17.156 46.469 -12.797 1 93.12 404 LEU A N 1
ATOM 3056 C CA . LEU A 1 404 ? 15.859 45.781 -12.75 1 93.12 404 LEU A CA 1
ATOM 3057 C C . LEU A 1 404 ? 15.43 45.531 -11.312 1 93.12 404 LEU A C 1
ATOM 3059 O O . LEU A 1 404 ? 16.266 45.344 -10.43 1 93.12 404 LEU A O 1
ATOM 3063 N N . LYS A 1 405 ? 14.188 45.688 -11.109 1 94.56 405 LYS A N 1
ATOM 3064 C CA . LYS A 1 405 ? 13.594 45.344 -9.828 1 94.56 405 LYS A CA 1
ATOM 3065 C C . LYS A 1 405 ? 12.945 43.969 -9.867 1 94.56 405 LYS A C 1
ATOM 3067 O O . LYS A 1 405 ? 12.078 43.719 -10.703 1 94.56 405 LYS A O 1
ATOM 3072 N N . PHE A 1 406 ? 13.422 43.125 -9.008 1 93.31 406 PHE A N 1
ATOM 3073 C CA . PHE A 1 406 ? 12.883 41.781 -8.883 1 93.31 406 PHE A CA 1
ATOM 3074 C C . PHE A 1 406 ? 11.977 41.656 -7.668 1 93.31 406 PHE A C 1
ATOM 3076 O O . PHE A 1 406 ? 12.414 41.875 -6.535 1 93.31 406 PHE A O 1
ATOM 3083 N N . THR A 1 407 ? 10.742 41.406 -7.926 1 92.88 407 THR A N 1
ATOM 3084 C CA . THR A 1 407 ? 9.812 41.25 -6.812 1 92.88 407 THR A CA 1
ATOM 3085 C C . THR A 1 407 ? 9.273 39.812 -6.754 1 92.88 407 THR A C 1
ATOM 3087 O O . THR A 1 407 ? 8.641 39.344 -7.707 1 92.88 407 THR A O 1
ATOM 3090 N N . ALA A 1 408 ? 9.547 39.188 -5.555 1 89.75 408 ALA A N 1
ATOM 3091 C CA . ALA A 1 408 ? 9.109 37.812 -5.387 1 89.75 408 ALA A CA 1
ATOM 3092 C C . ALA A 1 408 ? 7.602 37.75 -5.172 1 89.75 408 ALA A C 1
ATOM 3094 O O . ALA A 1 408 ? 7.035 38.531 -4.406 1 89.75 408 ALA A O 1
ATOM 3095 N N . GLU A 1 409 ? 7 36.875 -6.062 1 83.5 409 GLU A N 1
ATOM 3096 C CA . GLU A 1 409 ? 5.594 36.531 -5.867 1 83.5 409 GLU A CA 1
ATOM 3097 C C . GLU A 1 409 ? 5.426 35.062 -5.48 1 83.5 409 GLU A C 1
ATOM 3099 O O . GLU A 1 409 ? 6.211 34.219 -5.902 1 83.5 409 GLU A O 1
ATOM 3104 N N . GLY A 1 410 ? 4.637 35 -4.477 1 72.62 410 GLY A N 1
ATOM 3105 C CA . GLY A 1 410 ? 4.527 33.594 -4.066 1 72.62 410 GLY A CA 1
ATOM 3106 C C . GLY A 1 410 ? 3.109 33.188 -3.725 1 72.62 410 GLY A C 1
ATOM 3107 O O . GLY A 1 410 ? 2.207 34.031 -3.676 1 72.62 410 GLY A O 1
ATOM 3108 N N . ALA A 1 411 ? 2.924 31.969 -4 1 63.34 411 ALA A N 1
ATOM 3109 C CA . ALA A 1 411 ? 1.673 31.344 -3.572 1 63.34 411 ALA A CA 1
ATOM 3110 C C . ALA A 1 411 ? 1.937 30.172 -2.635 1 63.34 411 ALA A C 1
ATOM 3112 O O . ALA A 1 411 ? 3.076 29.719 -2.502 1 63.34 411 ALA A O 1
ATOM 3113 N N . ARG A 1 412 ? 1.096 30.047 -1.819 1 59.59 412 ARG A N 1
ATOM 3114 C CA . ARG A 1 412 ? 1.208 28.906 -0.922 1 59.59 412 ARG A CA 1
ATOM 3115 C C . ARG A 1 412 ? 1.223 27.594 -1.704 1 59.59 412 ARG A C 1
ATOM 3117 O O . ARG A 1 412 ? 0.486 27.438 -2.68 1 59.59 412 ARG A O 1
ATOM 3124 N N . ASP A 1 413 ? 2.338 26.953 -1.439 1 56.09 413 ASP A N 1
ATOM 3125 C CA . ASP A 1 413 ? 2.375 25.656 -2.104 1 56.09 413 ASP A CA 1
ATOM 3126 C C . ASP A 1 413 ? 1.415 24.672 -1.442 1 56.09 413 ASP A C 1
ATOM 3128 O O . ASP A 1 413 ? 0.639 25.047 -0.562 1 56.09 413 ASP A O 1
ATOM 3132 N N . ARG A 1 414 ? 1.373 23.609 -1.887 1 54.44 414 ARG A N 1
ATOM 3133 C CA . ARG A 1 414 ? 0.481 22.531 -1.482 1 54.44 414 ARG A CA 1
ATOM 3134 C C . ARG A 1 414 ? 0.611 22.25 0.009 1 54.44 414 ARG A C 1
ATOM 3136 O O . ARG A 1 414 ? -0.351 21.812 0.65 1 54.44 414 ARG A O 1
ATOM 3143 N N . ARG A 1 415 ? 1.774 22.516 0.339 1 51.31 415 ARG A N 1
ATOM 3144 C CA . ARG A 1 415 ? 2.117 22.266 1.735 1 51.31 415 ARG A CA 1
ATOM 3145 C C . ARG A 1 415 ? 1.831 23.5 2.596 1 51.31 415 ARG A C 1
ATOM 3147 O O . ARG A 1 415 ? 2.197 23.531 3.771 1 51.31 415 ARG A O 1
ATOM 3154 N N . GLY A 1 416 ? 1.177 24.328 1.911 1 50.97 416 GLY A N 1
ATOM 3155 C CA . GLY A 1 416 ? 0.867 25.562 2.609 1 50.97 416 GLY A CA 1
ATOM 3156 C C . GLY A 1 416 ? 2.074 26.469 2.789 1 50.97 416 GLY A C 1
ATOM 3157 O O . GLY A 1 416 ? 2 27.484 3.486 1 50.97 416 GLY A O 1
ATOM 3158 N N . ARG A 1 417 ? 3.07 25.969 2.205 1 53.06 417 ARG A N 1
ATOM 3159 C CA . ARG A 1 417 ? 4.293 26.75 2.332 1 53.06 417 ARG A CA 1
ATOM 3160 C C . ARG A 1 417 ? 4.332 27.859 1.29 1 53.06 417 ARG A C 1
ATOM 3162 O O . ARG A 1 417 ? 3.965 27.656 0.132 1 53.06 417 ARG A O 1
ATOM 3169 N N . MET A 1 418 ? 4.559 28.984 1.873 1 57.72 418 MET A N 1
ATOM 3170 C CA . MET A 1 418 ? 4.738 30.094 0.942 1 57.72 418 MET A CA 1
ATOM 3171 C C . MET A 1 418 ? 6.012 29.922 0.122 1 57.72 418 MET A C 1
ATOM 3173 O O . MET A 1 418 ? 7.098 29.75 0.681 1 57.72 418 MET A O 1
ATOM 3177 N N . ARG A 1 419 ? 5.793 29.578 -1.08 1 63.31 419 ARG A N 1
ATOM 3178 C CA . ARG A 1 419 ? 6.941 29.469 -1.974 1 63.31 419 ARG A CA 1
ATOM 3179 C C . ARG A 1 419 ? 6.883 30.547 -3.061 1 63.31 419 ARG A C 1
ATOM 3181 O O . ARG A 1 419 ? 5.805 30.875 -3.559 1 63.31 419 ARG A O 1
ATOM 3188 N N . VAL A 1 420 ? 8.039 31.109 -3.172 1 74.12 420 VAL A N 1
ATOM 3189 C CA . VAL A 1 420 ? 8.148 32.031 -4.309 1 74.12 420 VAL A CA 1
ATOM 3190 C C . VAL A 1 420 ? 8.039 31.234 -5.613 1 74.12 420 VAL A C 1
ATOM 3192 O O . VAL A 1 420 ? 8.883 30.375 -5.898 1 74.12 420 VAL A O 1
ATOM 3195 N N . THR A 1 421 ? 6.922 31.422 -6.281 1 77.69 421 THR A N 1
ATOM 3196 C CA . THR A 1 421 ? 6.688 30.672 -7.516 1 77.69 421 THR A CA 1
ATOM 3197 C C . THR A 1 421 ? 7.023 31.531 -8.734 1 77.69 421 THR A C 1
ATOM 3199 O O . THR A 1 421 ? 7.582 31.047 -9.711 1 77.69 421 THR A O 1
ATOM 3202 N N . THR A 1 422 ? 6.711 32.781 -8.586 1 86 422 THR A N 1
ATOM 3203 C CA . THR A 1 422 ? 6.992 33.688 -9.695 1 86 422 THR A CA 1
ATOM 3204 C C . THR A 1 422 ? 7.695 34.938 -9.195 1 86 422 THR A C 1
ATOM 3206 O O . THR A 1 422 ? 7.715 35.219 -7.992 1 86 422 THR A O 1
ATOM 3209 N N . VAL A 1 423 ? 8.375 35.562 -10.062 1 91.38 423 VAL A N 1
ATOM 3210 C CA . VAL A 1 423 ? 9.07 36.812 -9.797 1 91.38 423 VAL A CA 1
ATOM 3211 C C . VAL A 1 423 ? 8.688 37.875 -10.844 1 91.38 423 VAL A C 1
ATOM 3213 O O . VAL A 1 423 ? 8.695 37.562 -12.047 1 91.38 423 VAL A O 1
ATOM 3216 N N . VAL A 1 424 ? 8.203 39 -10.359 1 93.25 424 VAL A N 1
ATOM 3217 C CA . VAL A 1 424 ? 7.953 40.094 -11.281 1 93.25 424 VAL A CA 1
ATOM 3218 C C . VAL A 1 424 ? 9.234 40.906 -11.484 1 93.25 424 VAL A C 1
ATOM 3220 O O . VAL A 1 424 ? 9.828 41.406 -10.523 1 93.25 424 VAL A O 1
ATOM 3223 N N . VAL A 1 425 ? 9.688 40.938 -12.695 1 93.94 425 VAL A N 1
ATOM 3224 C CA . VAL A 1 425 ? 10.883 41.719 -13.062 1 93.94 425 VAL A CA 1
ATOM 3225 C C . VAL A 1 425 ? 10.484 42.969 -13.82 1 93.94 425 VAL A C 1
ATOM 3227 O O . VAL A 1 425 ? 9.805 42.906 -14.844 1 93.94 425 VAL A O 1
ATOM 3230 N N . GLU A 1 426 ? 10.781 44.094 -13.25 1 93.31 426 GLU A N 1
ATOM 3231 C CA . GLU A 1 426 ? 10.43 45.344 -13.898 1 93.31 426 GLU A CA 1
ATOM 3232 C C . GLU A 1 426 ? 11.594 46.344 -13.859 1 93.31 426 GLU A C 1
ATOM 3234 O O . GLU A 1 426 ? 12.438 46.25 -12.969 1 93.31 426 GLU A O 1
ATOM 3239 N N . PRO A 1 427 ? 11.742 47.188 -14.906 1 90.38 427 PRO A N 1
ATOM 3240 C CA . PRO A 1 427 ? 12.789 48.219 -14.898 1 90.38 427 PRO A CA 1
ATOM 3241 C C . PRO A 1 427 ? 12.633 49.188 -13.742 1 90.38 427 PRO A C 1
ATOM 3243 O O . PRO A 1 427 ? 11.508 49.531 -13.359 1 90.38 427 PRO A O 1
ATOM 3246 N N . THR A 1 428 ? 13.695 49.562 -13.133 1 87.94 428 THR A N 1
ATOM 3247 C CA . THR A 1 428 ? 13.672 50.531 -12.039 1 87.94 428 THR A CA 1
ATOM 3248 C C . THR A 1 428 ? 13.273 51.906 -12.539 1 87.94 428 THR A C 1
ATOM 3250 O O . THR A 1 428 ? 13.43 52.219 -13.727 1 87.94 428 THR A O 1
ATOM 3253 N N . ALA A 1 429 ? 12.688 52.812 -11.641 1 75.56 429 ALA A N 1
ATOM 3254 C CA . ALA A 1 429 ? 12.266 54.156 -12.008 1 75.56 429 ALA A CA 1
ATOM 3255 C C . ALA A 1 429 ? 13.414 54.969 -12.617 1 75.56 429 ALA A C 1
ATOM 3257 O O . ALA A 1 429 ? 13.219 55.75 -13.547 1 75.56 429 ALA A O 1
ATOM 3258 N N . GLU A 1 430 ? 14.531 54.75 -12.156 1 69.62 430 GLU A N 1
ATOM 3259 C CA . GLU A 1 430 ? 15.688 55.5 -12.664 1 69.62 430 GLU A CA 1
ATOM 3260 C C . GLU A 1 430 ? 15.984 55.125 -14.117 1 69.62 430 GLU A C 1
ATOM 3262 O O . GLU A 1 430 ? 16.344 55.969 -14.922 1 69.62 430 GLU A O 1
ATOM 3267 N N . GLU A 1 431 ? 15.719 53.969 -14.484 1 64.44 431 GLU A N 1
ATOM 3268 C CA . GLU A 1 431 ? 16 53.5 -15.836 1 64.44 431 GLU A CA 1
ATOM 3269 C C . GLU A 1 431 ? 14.914 53.938 -16.812 1 64.44 431 GLU A C 1
ATOM 3271 O O . GLU A 1 431 ? 15.211 54.219 -17.984 1 64.44 431 GLU A O 1
ATOM 3276 N N . ILE A 1 432 ? 13.742 54.031 -16.328 1 65 432 ILE A N 1
ATOM 3277 C CA . ILE A 1 432 ? 12.656 54.5 -17.188 1 65 432 ILE A CA 1
ATOM 3278 C C . ILE A 1 432 ? 12.867 55.969 -17.531 1 65 432 ILE A C 1
ATOM 3280 O O . ILE A 1 432 ? 12.656 56.406 -18.672 1 65 432 ILE A O 1
ATOM 3284 N N . SER A 1 433 ? 13.273 56.781 -16.609 1 63.44 433 SER A N 1
ATOM 3285 C CA . SER A 1 433 ? 13.523 58.219 -16.844 1 63.44 433 SER A CA 1
ATOM 3286 C C . SER A 1 433 ? 14.688 58.406 -17.797 1 63.44 433 SER A C 1
ATOM 3288 O O . SER A 1 433 ? 14.656 59.312 -18.641 1 63.44 433 SER A O 1
ATOM 3290 N N . GLU A 1 434 ? 15.625 57.625 -17.75 1 58.31 434 GLU A N 1
ATOM 3291 C CA . GLU A 1 434 ? 16.781 57.812 -18.625 1 58.31 434 GLU A CA 1
ATOM 3292 C C . GLU A 1 434 ? 16.438 57.406 -20.062 1 58.31 434 GLU A C 1
ATOM 3294 O O . GLU A 1 434 ? 16.922 58.062 -21.016 1 58.31 434 GLU A O 1
ATOM 3299 N N . GLU A 1 435 ? 15.625 56.531 -20.188 1 57.78 435 GLU A N 1
ATOM 3300 C CA . GLU A 1 435 ? 15.219 56.125 -21.531 1 57.78 435 GLU A CA 1
ATOM 3301 C C . GLU A 1 435 ? 14.289 57.156 -22.156 1 57.78 435 GLU A C 1
ATOM 3303 O O . GLU A 1 435 ? 14.352 57.406 -23.359 1 57.78 435 GLU A O 1
ATOM 3308 N N . GLU A 1 436 ? 13.43 57.781 -21.406 1 56.38 436 GLU A N 1
ATOM 3309 C CA . GLU A 1 436 ? 12.578 58.844 -21.922 1 56.38 436 GLU A CA 1
ATOM 3310 C C . GLU A 1 436 ? 13.406 60.062 -22.297 1 56.38 436 GLU A C 1
ATOM 3312 O O . GLU A 1 436 ? 13.102 60.75 -23.281 1 56.38 436 GLU A O 1
ATOM 3317 N N . VAL A 1 437 ? 14.398 60.438 -21.578 1 59.34 437 VAL A N 1
ATOM 3318 C CA . VAL A 1 437 ? 15.234 61.594 -21.875 1 59.34 437 VAL A CA 1
ATOM 3319 C C . VAL A 1 437 ? 16.094 61.312 -23.109 1 59.34 437 VAL A C 1
ATOM 3321 O O . VAL A 1 437 ? 16.297 62.188 -23.938 1 59.34 437 VAL A O 1
ATOM 3324 N N . SER A 1 438 ? 16.547 60.125 -23.203 1 55.47 438 SER A N 1
ATOM 3325 C CA . SER A 1 438 ? 17.391 59.844 -24.359 1 55.47 438 SER A CA 1
ATOM 3326 C C . SER A 1 438 ? 16.578 59.812 -25.641 1 55.47 438 SER A C 1
ATOM 3328 O O . SER A 1 438 ? 17.094 60.125 -26.719 1 55.47 438 SER A O 1
ATOM 3330 N N . ASN A 1 439 ? 15.328 59.531 -25.562 1 53.12 439 ASN A N 1
ATOM 3331 C CA . ASN A 1 439 ? 14.492 59.531 -26.75 1 53.12 439 ASN A CA 1
ATOM 3332 C C . ASN A 1 439 ? 14.047 60.938 -27.125 1 53.12 439 ASN A C 1
ATOM 3334 O O . ASN A 1 439 ? 13.68 61.219 -28.266 1 53.12 439 ASN A O 1
ATOM 3338 N N . ASN A 1 440 ? 13.852 61.781 -26.156 1 47.09 440 ASN A N 1
ATOM 3339 C CA . ASN A 1 440 ? 13.406 63.125 -26.469 1 47.09 440 ASN A CA 1
ATOM 3340 C C . ASN A 1 440 ? 14.562 64 -26.953 1 47.09 440 ASN A C 1
ATOM 3342 O O . ASN A 1 440 ? 14.383 65.188 -27.203 1 47.09 440 ASN A O 1
ATOM 3346 N N . GLY A 1 441 ? 15.828 63.625 -26.844 1 40.5 441 GLY A N 1
ATOM 3347 C CA . GLY A 1 441 ? 16.906 64.5 -27.281 1 40.5 441 GLY A CA 1
ATOM 3348 C C . GLY A 1 441 ? 17.109 64.5 -28.781 1 40.5 441 GLY A C 1
ATOM 3349 O O . GLY A 1 441 ? 18.125 65 -29.281 1 40.5 441 GLY A O 1
ATOM 3350 N N . GLN A 1 442 ? 16.469 63.594 -29.531 1 36.66 442 GLN A N 1
ATOM 3351 C CA . GLN A 1 442 ? 16.688 63.906 -30.938 1 36.66 442 GLN A CA 1
ATOM 3352 C C . GLN A 1 442 ? 15.859 65.125 -31.375 1 36.66 442 GLN A C 1
ATOM 3354 O O . GLN A 1 442 ? 14.625 65.062 -31.281 1 36.66 442 GLN A O 1
ATOM 3359 N N . PRO A 1 443 ? 16.484 66.375 -31.484 1 34.5 443 PRO A N 1
ATOM 3360 C CA . PRO A 1 443 ? 15.812 67.438 -32.25 1 34.5 443 PRO A CA 1
ATOM 3361 C C . PRO A 1 443 ? 15.461 66.938 -33.688 1 34.5 443 PRO A C 1
ATOM 3363 O O . PRO A 1 443 ? 16.125 66.062 -34.219 1 34.5 443 PRO A O 1
ATOM 3366 N N . MET B 1 1 ? 13.93 -55.75 -24.984 1 84.31 1 MET B N 1
ATOM 3367 C CA . MET B 1 1 ? 13.602 -55.375 -23.609 1 84.31 1 MET B CA 1
ATOM 3368 C C . MET B 1 1 ? 14.547 -54.312 -23.078 1 84.31 1 MET B C 1
ATOM 3370 O O . MET B 1 1 ? 14.109 -53.281 -22.578 1 84.31 1 MET B O 1
ATOM 3374 N N . ILE B 1 2 ? 15.859 -54.5 -23.422 1 86.12 2 ILE B N 1
ATOM 3375 C CA . ILE B 1 2 ? 16.859 -53.625 -22.859 1 86.12 2 ILE B CA 1
ATOM 3376 C C . ILE B 1 2 ? 16.703 -52.219 -23.469 1 86.12 2 ILE B C 1
ATOM 3378 O O . ILE B 1 2 ? 16.641 -51.219 -22.75 1 86.12 2 ILE B O 1
ATOM 3382 N N . PRO B 1 3 ? 16.516 -52.188 -24.781 1 89.31 3 PRO B N 1
ATOM 3383 C CA . PRO B 1 3 ? 16.312 -50.844 -25.359 1 89.31 3 PRO B CA 1
ATOM 3384 C C . PRO B 1 3 ? 15.062 -50.156 -24.844 1 89.31 3 PRO B C 1
ATOM 3386 O O . PRO B 1 3 ? 15.07 -48.938 -24.625 1 89.31 3 PRO B O 1
ATOM 3389 N N . LEU B 1 4 ? 14.055 -50.875 -24.625 1 92.5 4 LEU B N 1
ATOM 3390 C CA . LEU B 1 4 ? 12.812 -50.312 -24.109 1 92.5 4 LEU B CA 1
ATOM 3391 C C . LEU B 1 4 ? 13 -49.812 -22.672 1 92.5 4 LEU B C 1
ATOM 3393 O O . LEU B 1 4 ? 12.477 -48.75 -22.312 1 92.5 4 LEU B O 1
ATOM 3397 N N . ALA B 1 5 ? 13.719 -50.562 -21.938 1 94 5 ALA B N 1
ATOM 3398 C CA . ALA B 1 5 ? 13.992 -50.156 -20.562 1 94 5 ALA B CA 1
ATOM 3399 C C . ALA B 1 5 ? 14.812 -48.875 -20.531 1 94 5 ALA B C 1
ATOM 3401 O O . ALA B 1 5 ? 14.555 -47.969 -19.703 1 94 5 ALA B O 1
ATOM 3402 N N . LEU B 1 6 ? 15.766 -48.781 -21.422 1 94.38 6 LEU B N 1
ATOM 3403 C CA . LEU B 1 6 ? 16.609 -47.594 -21.5 1 94.38 6 LEU B CA 1
ATOM 3404 C C . LEU B 1 6 ? 15.781 -46.375 -21.906 1 94.38 6 LEU B C 1
ATOM 3406 O O . LEU B 1 6 ? 15.953 -45.281 -21.359 1 94.38 6 LEU B O 1
ATOM 3410 N N . ILE B 1 7 ? 14.867 -46.562 -22.828 1 94.44 7 ILE B N 1
ATOM 3411 C CA . ILE B 1 7 ? 13.992 -45.5 -23.266 1 94.44 7 ILE B CA 1
ATOM 3412 C C . ILE B 1 7 ? 13.094 -45.031 -22.109 1 94.44 7 ILE B C 1
ATOM 3414 O O . ILE B 1 7 ? 12.906 -43.844 -21.906 1 94.44 7 ILE B O 1
ATOM 3418 N N . ALA B 1 8 ? 12.609 -46 -21.406 1 95.31 8 ALA B N 1
ATOM 3419 C CA . ALA B 1 8 ? 11.727 -45.688 -20.281 1 95.31 8 ALA B CA 1
ATOM 3420 C C . ALA B 1 8 ? 12.445 -44.844 -19.219 1 95.31 8 ALA B C 1
ATOM 3422 O O . ALA B 1 8 ? 11.938 -43.812 -18.781 1 95.31 8 ALA B O 1
ATOM 3423 N N . VAL B 1 9 ? 13.648 -45.219 -18.875 1 94.5 9 VAL B N 1
ATOM 3424 C CA . VAL B 1 9 ? 14.406 -44.562 -17.812 1 94.5 9 VAL B CA 1
ATOM 3425 C C . VAL B 1 9 ? 14.812 -43.156 -18.281 1 94.5 9 VAL B C 1
ATOM 3427 O O . VAL B 1 9 ? 14.625 -42.188 -17.547 1 94.5 9 VAL B O 1
ATOM 3430 N N . LEU B 1 10 ? 15.32 -43.062 -19.484 1 95.81 10 LEU B N 1
ATOM 3431 C CA . LEU B 1 10 ? 15.773 -41.781 -20 1 95.81 10 LEU B CA 1
ATOM 3432 C C . LEU B 1 10 ? 14.602 -40.812 -20.172 1 95.81 10 LEU B C 1
ATOM 3434 O O . LEU B 1 10 ? 14.719 -39.625 -19.859 1 95.81 10 LEU B O 1
ATOM 3438 N N . ALA B 1 11 ? 13.492 -41.312 -20.656 1 96.56 11 ALA B N 1
ATOM 3439 C CA . ALA B 1 11 ? 12.305 -40.5 -20.844 1 96.56 11 ALA B CA 1
ATOM 3440 C C . ALA B 1 11 ? 11.75 -40 -19.516 1 96.56 11 ALA B C 1
ATOM 3442 O O . ALA B 1 11 ? 11.398 -38.844 -19.375 1 96.56 11 ALA B O 1
ATOM 3443 N N . MET B 1 12 ? 11.742 -40.844 -18.562 1 94.25 12 MET B N 1
ATOM 3444 C CA . MET B 1 12 ? 11.195 -40.5 -17.25 1 94.25 12 MET B CA 1
ATOM 3445 C C . MET B 1 12 ? 12.094 -39.469 -16.547 1 94.25 12 MET B C 1
ATOM 3447 O O . MET B 1 12 ? 11.602 -38.531 -15.93 1 94.25 12 MET B O 1
ATOM 3451 N N . LEU B 1 13 ? 13.391 -39.625 -16.625 1 94.12 13 LEU B N 1
ATOM 3452 C CA . LEU B 1 13 ? 14.32 -38.688 -16.062 1 94.12 13 LEU B CA 1
ATOM 3453 C C . LEU B 1 13 ? 14.227 -37.344 -16.781 1 94.12 13 LEU B C 1
ATOM 3455 O O . LEU B 1 13 ? 14.289 -36.281 -16.141 1 94.12 13 LEU B O 1
ATOM 3459 N N . GLY B 1 14 ? 14.141 -37.438 -18.094 1 96.19 14 GLY B N 1
ATOM 3460 C CA . GLY B 1 14 ? 13.953 -36.25 -18.875 1 96.19 14 GLY B CA 1
ATOM 3461 C C . GLY B 1 14 ? 12.695 -35.469 -18.5 1 96.19 14 GLY B C 1
ATOM 3462 O O . GLY B 1 14 ? 12.719 -34.25 -18.359 1 96.19 14 GLY B O 1
ATOM 3463 N N . ALA B 1 15 ? 11.586 -36.219 -18.297 1 95.56 15 ALA B N 1
ATOM 3464 C CA . ALA B 1 15 ? 10.32 -35.625 -17.891 1 95.56 15 ALA B CA 1
ATOM 3465 C C . ALA B 1 15 ? 10.453 -34.938 -16.531 1 95.56 15 ALA B C 1
ATOM 3467 O O . ALA B 1 15 ? 9.953 -33.812 -16.344 1 95.56 15 ALA B O 1
ATOM 3468 N N . GLY B 1 16 ? 11.148 -35.562 -15.641 1 94.69 16 GLY B N 1
ATOM 3469 C CA . GLY B 1 16 ? 11.367 -34.969 -14.328 1 94.69 16 GLY B CA 1
ATOM 3470 C C . GLY B 1 16 ? 12.203 -33.719 -14.383 1 94.69 16 GLY B C 1
ATOM 3471 O O . GLY B 1 16 ? 11.875 -32.719 -13.727 1 94.69 16 GLY B O 1
ATOM 3472 N N . ALA B 1 17 ? 13.234 -33.719 -15.125 1 95.69 17 ALA B N 1
ATOM 3473 C CA . ALA B 1 17 ? 14.109 -32.531 -15.266 1 95.69 17 ALA B CA 1
ATOM 3474 C C . ALA B 1 17 ? 13.367 -31.375 -15.914 1 95.69 17 ALA B C 1
ATOM 3476 O O . ALA B 1 17 ? 13.469 -30.234 -15.453 1 95.69 17 ALA B O 1
ATOM 3477 N N . LEU B 1 18 ? 12.602 -31.672 -16.906 1 96.06 18 LEU B N 1
ATOM 3478 C CA . LEU B 1 18 ? 11.844 -30.641 -17.609 1 96.06 18 LEU B CA 1
ATOM 3479 C C . LEU B 1 18 ? 10.75 -30.078 -16.703 1 96.06 18 LEU B C 1
ATOM 3481 O O . LEU B 1 18 ? 10.469 -28.875 -16.75 1 96.06 18 LEU B O 1
ATOM 3485 N N . ASN B 1 19 ? 10.148 -30.922 -15.914 1 93.5 19 ASN B N 1
ATOM 3486 C CA . ASN B 1 19 ? 9.125 -30.469 -14.969 1 93.5 19 ASN B CA 1
ATOM 3487 C C . ASN B 1 19 ? 9.719 -29.547 -13.906 1 93.5 19 ASN B C 1
ATOM 3489 O O . ASN B 1 19 ? 9.07 -28.594 -13.484 1 93.5 19 ASN B O 1
ATOM 3493 N N . THR B 1 20 ? 10.898 -29.844 -13.5 1 93.69 20 THR B N 1
ATOM 3494 C CA . THR B 1 20 ? 11.602 -29 -12.539 1 93.69 20 THR B CA 1
ATOM 3495 C C . THR B 1 20 ? 11.82 -27.609 -13.117 1 93.69 20 THR B C 1
ATOM 3497 O O . THR B 1 20 ? 11.523 -26.609 -12.461 1 93.69 20 THR B O 1
ATOM 3500 N N . VAL B 1 21 ? 12.227 -27.547 -14.305 1 95.62 21 VAL B N 1
ATOM 3501 C CA . VAL B 1 21 ? 12.508 -26.281 -14.961 1 95.62 21 VAL B CA 1
ATOM 3502 C C . VAL B 1 21 ? 11.203 -25.531 -15.203 1 95.62 21 VAL B C 1
ATOM 3504 O O . VAL B 1 21 ? 11.133 -24.312 -15 1 95.62 21 VAL B O 1
ATOM 3507 N N . GLU B 1 22 ? 10.219 -26.234 -15.648 1 92.44 22 GLU B N 1
ATOM 3508 C CA . GLU B 1 22 ? 8.914 -25.625 -15.883 1 92.44 22 GLU B CA 1
ATOM 3509 C C . GLU B 1 22 ? 8.375 -24.969 -14.609 1 92.44 22 GLU B C 1
ATOM 3511 O O . GLU B 1 22 ? 7.914 -23.828 -14.633 1 92.44 22 GLU B O 1
ATOM 3516 N N . THR B 1 23 ? 8.461 -25.719 -13.516 1 87.38 23 THR B N 1
ATOM 3517 C CA . THR B 1 23 ? 7.992 -25.219 -12.227 1 87.38 23 THR B CA 1
ATOM 3518 C C . THR B 1 23 ? 8.789 -23.984 -11.805 1 87.38 23 THR B C 1
ATOM 3520 O O . THR B 1 23 ? 8.219 -23 -11.336 1 87.38 23 THR B O 1
ATOM 3523 N N . ALA B 1 24 ? 10.039 -24 -12 1 90.75 24 ALA B N 1
ATOM 3524 C CA . ALA B 1 24 ? 10.914 -22.906 -11.617 1 90.75 24 ALA B CA 1
ATOM 3525 C C . ALA B 1 24 ? 10.617 -21.641 -12.43 1 90.75 24 ALA B C 1
ATOM 3527 O O . ALA B 1 24 ? 10.391 -20.578 -11.867 1 90.75 24 ALA B O 1
ATOM 3528 N N . VAL B 1 25 ? 10.516 -21.766 -13.727 1 91 25 VAL B N 1
ATOM 3529 C CA . VAL B 1 25 ? 10.328 -20.641 -14.633 1 91 25 VAL B CA 1
ATOM 3530 C C . VAL B 1 25 ? 8.945 -20.031 -14.406 1 91 25 VAL B C 1
ATOM 3532 O O . VAL B 1 25 ? 8.781 -18.812 -14.508 1 91 25 VAL B O 1
ATOM 3535 N N . SER B 1 26 ? 8 -20.844 -14.055 1 85 26 SER B N 1
ATOM 3536 C CA . SER B 1 26 ? 6.641 -20.359 -13.836 1 85 26 SER B CA 1
ATOM 3537 C C . SER B 1 26 ? 6.535 -19.578 -12.523 1 85 26 SER B C 1
ATOM 3539 O O . SER B 1 26 ? 5.633 -18.766 -12.352 1 85 26 SER B O 1
ATOM 3541 N N . ALA B 1 27 ? 7.496 -19.766 -11.641 1 80.56 27 ALA B N 1
ATOM 3542 C CA . ALA B 1 27 ? 7.379 -19.219 -10.281 1 80.56 27 ALA B CA 1
ATOM 3543 C C . ALA B 1 27 ? 8.141 -17.906 -10.148 1 80.56 27 ALA B C 1
ATOM 3545 O O . ALA B 1 27 ? 7.922 -17.156 -9.203 1 80.56 27 ALA B O 1
ATOM 3546 N N . ILE B 1 28 ? 8.953 -17.562 -11.062 1 84.81 28 ILE B N 1
ATOM 3547 C CA . ILE B 1 28 ? 9.859 -16.438 -10.859 1 84.81 28 ILE B CA 1
ATOM 3548 C C . ILE B 1 28 ? 9.211 -15.156 -11.383 1 84.81 28 ILE B C 1
ATOM 3550 O O . ILE B 1 28 ? 8.289 -15.211 -12.203 1 84.81 28 ILE B O 1
ATOM 3554 N N . SER B 1 29 ? 9.617 -13.992 -10.883 1 81.69 29 SER B N 1
ATOM 3555 C CA . SER B 1 29 ? 9.094 -12.672 -11.219 1 81.69 29 SER B CA 1
ATOM 3556 C C . SER B 1 29 ? 10 -11.953 -12.211 1 81.69 29 SER B C 1
ATOM 3558 O O . SER B 1 29 ? 11.227 -12.039 -12.117 1 81.69 29 SER B O 1
ATOM 3560 N N . ARG B 1 30 ? 9.352 -11.297 -13.164 1 86.06 30 ARG B N 1
ATOM 3561 C CA . ARG B 1 30 ? 10.117 -10.547 -14.156 1 86.06 30 ARG B CA 1
ATOM 3562 C C . ARG B 1 30 ? 10.93 -9.438 -13.5 1 86.06 30 ARG B C 1
ATOM 3564 O O . ARG B 1 30 ? 12.078 -9.195 -13.875 1 86.06 30 ARG B O 1
ATOM 3571 N N . ALA B 1 31 ? 10.328 -8.695 -12.578 1 80.25 31 ALA B N 1
ATOM 3572 C CA . ALA B 1 31 ? 10.984 -7.578 -11.906 1 80.25 31 ALA B CA 1
ATOM 3573 C C . ALA B 1 31 ? 12.258 -8.039 -11.195 1 80.25 31 ALA B C 1
ATOM 3575 O O . ALA B 1 31 ? 13.289 -7.367 -11.266 1 80.25 31 ALA B O 1
ATOM 3576 N N . ARG B 1 32 ? 12.164 -9.18 -10.547 1 83.31 32 ARG B N 1
ATOM 3577 C CA . ARG B 1 32 ? 13.328 -9.703 -9.844 1 83.31 32 ARG B CA 1
ATOM 3578 C C . ARG B 1 32 ? 14.422 -10.109 -10.828 1 83.31 32 ARG B C 1
ATOM 3580 O O . ARG B 1 32 ? 15.609 -9.914 -10.57 1 83.31 32 ARG B O 1
ATOM 3587 N N . VAL B 1 33 ? 14.023 -10.656 -11.883 1 91.31 33 VAL B N 1
ATOM 3588 C CA . VAL B 1 33 ? 14.992 -11.039 -12.898 1 91.31 33 VAL B CA 1
ATOM 3589 C C . VAL B 1 33 ? 15.68 -9.797 -13.453 1 91.31 33 VAL B C 1
ATOM 3591 O O . VAL B 1 33 ? 16.891 -9.805 -13.68 1 91.31 33 VAL B O 1
ATOM 3594 N N . ALA B 1 34 ? 14.938 -8.781 -13.711 1 88.62 34 ALA B N 1
ATOM 3595 C CA . ALA B 1 34 ? 15.516 -7.52 -14.172 1 88.62 34 ALA B CA 1
ATOM 3596 C C . ALA B 1 34 ? 16.531 -6.988 -13.172 1 88.62 34 ALA B C 1
ATOM 3598 O O . ALA B 1 34 ? 17.578 -6.453 -13.562 1 88.62 34 ALA B O 1
ATOM 3599 N N . GLU B 1 35 ? 16.188 -7.152 -11.953 1 85.5 35 GLU B N 1
ATOM 3600 C CA . GLU B 1 35 ? 17.125 -6.762 -10.898 1 85.5 35 GLU B CA 1
ATOM 3601 C C . GLU B 1 35 ? 18.406 -7.586 -10.961 1 85.5 35 GLU B C 1
ATOM 3603 O O . GLU B 1 35 ? 19.5 -7.047 -10.797 1 85.5 35 GLU B O 1
ATOM 3608 N N . LEU B 1 36 ? 18.297 -8.812 -11.141 1 91.12 36 LEU B N 1
ATOM 3609 C CA . LEU B 1 36 ? 19.453 -9.688 -11.258 1 91.12 36 LEU B CA 1
ATOM 3610 C C . LEU B 1 36 ? 20.328 -9.289 -12.445 1 91.12 36 LEU B C 1
ATOM 3612 O O . LEU B 1 36 ? 21.547 -9.375 -12.383 1 91.12 36 LEU B O 1
ATOM 3616 N N . GLN B 1 37 ? 19.672 -8.922 -13.453 1 93.06 37 GLN B N 1
ATOM 3617 C CA . GLN B 1 37 ? 20.391 -8.453 -14.625 1 93.06 37 GLN B CA 1
ATOM 3618 C C . GLN B 1 37 ? 21.188 -7.184 -14.312 1 93.06 37 GLN B C 1
ATOM 3620 O O . GLN B 1 37 ? 22.328 -7.039 -14.734 1 93.06 37 GLN B O 1
ATOM 3625 N N . ARG B 1 38 ? 20.547 -6.312 -13.641 1 90.56 38 ARG B N 1
ATOM 3626 C CA . ARG B 1 38 ? 21.219 -5.078 -13.242 1 90.56 38 ARG B CA 1
ATOM 3627 C C . ARG B 1 38 ? 22.422 -5.367 -12.352 1 90.56 38 ARG B C 1
ATOM 3629 O O . ARG B 1 38 ? 23.438 -4.676 -12.438 1 90.56 38 ARG B O 1
ATOM 3636 N N . ASP B 1 39 ? 22.328 -6.418 -11.609 1 92.62 39 ASP B N 1
ATOM 3637 C CA . ASP B 1 39 ? 23.406 -6.84 -10.719 1 92.62 39 ASP B CA 1
ATOM 3638 C C . ASP B 1 39 ? 24.453 -7.656 -11.484 1 92.62 39 ASP B C 1
ATOM 3640 O O . ASP B 1 39 ? 25.375 -8.195 -10.883 1 92.62 39 ASP B O 1
ATOM 3644 N N . GLU B 1 40 ? 24.156 -7.883 -12.688 1 93.25 40 GLU B N 1
ATOM 3645 C CA . GLU B 1 40 ? 25.078 -8.523 -13.617 1 93.25 40 GLU B CA 1
ATOM 3646 C C . GLU B 1 40 ? 25.312 -9.984 -13.25 1 93.25 40 GLU B C 1
ATOM 3648 O O . GLU B 1 40 ? 26.438 -10.477 -13.289 1 93.25 40 GLU B O 1
ATOM 3653 N N . VAL B 1 41 ? 24.359 -10.57 -12.789 1 93.69 41 VAL B N 1
ATOM 3654 C CA . VAL B 1 41 ? 24.453 -12.008 -12.508 1 93.69 41 VAL B CA 1
ATOM 3655 C C . VAL B 1 41 ? 24.516 -12.781 -13.82 1 93.69 41 VAL B C 1
ATOM 3657 O O . VAL B 1 41 ? 23.797 -12.461 -14.773 1 93.69 41 VAL B O 1
ATOM 3660 N N . ALA B 1 42 ? 25.266 -13.758 -13.812 1 93.19 42 ALA B N 1
ATOM 3661 C CA . ALA B 1 42 ? 25.438 -14.555 -15.016 1 93.19 42 ALA B CA 1
ATOM 3662 C C . ALA B 1 42 ? 24.141 -15.242 -15.422 1 93.19 42 ALA B C 1
ATOM 3664 O O . ALA B 1 42 ? 23.438 -15.789 -14.578 1 93.19 42 ALA B O 1
ATOM 3665 N N . GLY B 1 43 ? 23.812 -15.133 -16.766 1 94.19 43 GLY B N 1
ATOM 3666 C CA . GLY B 1 43 ? 22.641 -15.805 -17.281 1 94.19 43 GLY B CA 1
ATOM 3667 C C . GLY B 1 43 ? 21.391 -14.961 -17.188 1 94.19 43 GLY B C 1
ATOM 3668 O O . GLY B 1 43 ? 20.344 -15.312 -17.75 1 94.19 43 GLY B O 1
ATOM 3669 N N . ALA B 1 44 ? 21.453 -13.867 -16.469 1 95.38 44 ALA B N 1
ATOM 3670 C CA . ALA B 1 44 ? 20.266 -13.047 -16.203 1 95.38 44 ALA B CA 1
ATOM 3671 C C . ALA B 1 44 ? 19.734 -12.43 -17.5 1 95.38 44 ALA B C 1
ATOM 3673 O O . ALA B 1 44 ? 18.516 -12.281 -17.656 1 95.38 44 ALA B O 1
ATOM 3674 N N . GLY B 1 45 ? 20.578 -12.062 -18.359 1 94.88 45 GLY B N 1
ATOM 3675 C CA . GLY B 1 45 ? 20.141 -11.523 -19.625 1 94.88 45 GLY B CA 1
ATOM 3676 C C . GLY B 1 45 ? 19.328 -12.516 -20.438 1 94.88 45 GLY B C 1
ATOM 3677 O O . GLY B 1 45 ? 18.266 -12.164 -20.969 1 94.88 45 GLY B O 1
ATOM 3678 N N . ALA B 1 46 ? 19.844 -13.703 -20.531 1 95.5 46 ALA B N 1
ATOM 3679 C CA . ALA B 1 46 ? 19.125 -14.758 -21.234 1 95.5 46 ALA B CA 1
ATOM 3680 C C . ALA B 1 46 ? 17.797 -15.07 -20.547 1 95.5 46 ALA B C 1
ATOM 3682 O O . ALA B 1 46 ? 16.766 -15.273 -21.203 1 95.5 46 ALA B O 1
ATOM 3683 N N . LEU B 1 47 ? 17.859 -15.094 -19.266 1 96.31 47 LEU B N 1
ATOM 3684 C CA . LEU B 1 47 ? 16.656 -15.398 -18.484 1 96.31 47 LEU B CA 1
ATOM 3685 C C . LEU B 1 47 ? 15.602 -14.312 -18.688 1 96.31 47 LEU B C 1
ATOM 3687 O O . LEU B 1 47 ? 14.406 -14.602 -18.703 1 96.31 47 LEU B O 1
ATOM 3691 N N . LEU B 1 48 ? 16.047 -13.102 -18.781 1 94.56 48 LEU B N 1
ATOM 3692 C CA . LEU B 1 48 ? 15.109 -12.008 -19 1 94.56 48 LEU B CA 1
ATOM 3693 C C . LEU B 1 48 ? 14.359 -12.18 -20.312 1 94.56 48 LEU B C 1
ATOM 3695 O O . LEU B 1 48 ? 13.156 -11.93 -20.391 1 94.56 48 LEU B O 1
ATOM 3699 N N . LYS B 1 49 ? 15.031 -12.656 -21.312 1 93.44 49 LYS B N 1
ATOM 3700 C CA . LYS B 1 49 ? 14.391 -12.93 -22.594 1 93.44 49 LYS B CA 1
ATOM 3701 C C . LYS B 1 49 ? 13.359 -14.047 -22.469 1 93.44 49 LYS B C 1
ATOM 3703 O O . LYS B 1 49 ? 12.305 -13.992 -23.094 1 93.44 49 LYS B O 1
ATOM 3708 N N . VAL B 1 50 ? 13.68 -14.992 -21.688 1 93.75 50 VAL B N 1
ATOM 3709 C CA . VAL B 1 50 ? 12.781 -16.109 -21.453 1 93.75 50 VAL B CA 1
ATOM 3710 C C . VAL B 1 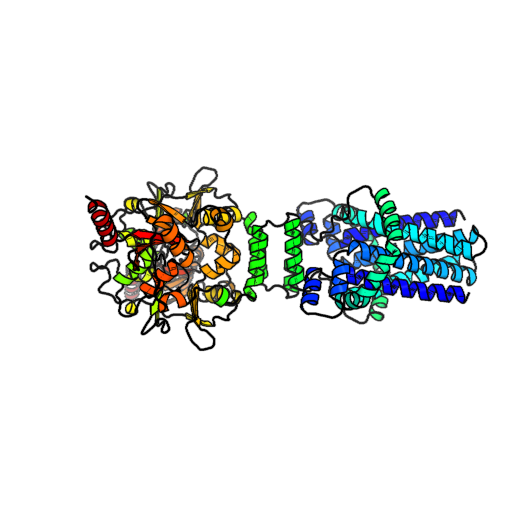50 ? 11.508 -15.625 -20.766 1 93.75 50 VAL B C 1
ATOM 3712 O O . VAL B 1 50 ? 10.398 -15.977 -21.172 1 93.75 50 VAL B O 1
ATOM 3715 N N . VAL B 1 51 ? 11.703 -14.797 -19.766 1 90.5 51 VAL B N 1
ATOM 3716 C CA . VAL B 1 51 ? 10.57 -14.336 -18.969 1 90.5 51 VAL B CA 1
ATOM 3717 C C . VAL B 1 51 ? 9.734 -13.359 -19.797 1 90.5 51 VAL B C 1
ATOM 3719 O O . VAL B 1 51 ? 8.508 -13.297 -19.641 1 90.5 51 VAL B O 1
ATOM 3722 N N . ASP B 1 52 ? 10.352 -12.609 -20.719 1 89.06 52 ASP B N 1
ATOM 3723 C CA . ASP B 1 52 ? 9.633 -11.68 -21.594 1 89.06 52 ASP B CA 1
ATOM 3724 C C . ASP B 1 52 ? 8.672 -12.43 -22.516 1 89.06 52 ASP B C 1
ATOM 3726 O O . ASP B 1 52 ? 7.656 -11.875 -22.938 1 89.06 52 ASP B O 1
ATOM 3730 N N . ASN B 1 53 ? 9.078 -13.641 -22.797 1 87.94 53 ASN B N 1
ATOM 3731 C CA . ASN B 1 53 ? 8.219 -14.531 -23.578 1 87.94 53 ASN B CA 1
ATOM 3732 C C . ASN B 1 53 ? 7.926 -15.828 -22.828 1 87.94 53 ASN B C 1
ATOM 3734 O O . ASN B 1 53 ? 8.102 -16.922 -23.359 1 87.94 53 ASN B O 1
ATOM 3738 N N . ARG B 1 54 ? 7.453 -15.664 -21.656 1 87.06 54 ARG B N 1
ATOM 3739 C CA . ARG B 1 54 ? 7.309 -16.781 -20.719 1 87.06 54 ARG B CA 1
ATOM 3740 C C . ARG B 1 54 ? 6.359 -17.828 -21.266 1 87.06 54 ARG B C 1
ATOM 3742 O O . ARG B 1 54 ? 6.652 -19.031 -21.219 1 87.06 54 ARG B O 1
ATOM 3749 N N . ALA B 1 55 ? 5.242 -17.344 -21.828 1 81.25 55 ALA B N 1
ATOM 3750 C CA . ALA B 1 55 ? 4.234 -18.281 -22.328 1 81.25 55 ALA B CA 1
ATOM 3751 C C . ALA B 1 55 ? 4.828 -19.234 -23.359 1 81.25 55 ALA B C 1
ATOM 3753 O O . ALA B 1 55 ? 4.59 -20.438 -23.312 1 81.25 55 ALA B O 1
ATOM 3754 N N . ARG B 1 56 ? 5.598 -18.703 -24.219 1 84.25 56 ARG B N 1
ATOM 3755 C CA . ARG B 1 56 ? 6.23 -19.484 -25.266 1 84.25 56 ARG B CA 1
ATOM 3756 C C . ARG B 1 56 ? 7.188 -20.516 -24.688 1 84.25 56 ARG B C 1
ATOM 3758 O O . ARG B 1 56 ? 7.164 -21.688 -25.094 1 84.25 56 ARG B O 1
ATOM 3765 N N . HIS B 1 57 ? 8.039 -20.141 -23.828 1 89.56 57 HIS B N 1
ATOM 3766 C CA . HIS B 1 57 ? 9.047 -21.031 -23.266 1 89.56 57 HIS B CA 1
ATOM 3767 C C . HIS B 1 57 ? 8.414 -22.094 -22.375 1 89.56 57 HIS B C 1
ATOM 3769 O O . HIS B 1 57 ? 8.852 -23.234 -22.375 1 89.56 57 HIS B O 1
ATOM 3775 N N . VAL B 1 58 ? 7.387 -21.703 -21.641 1 87.19 58 VAL B N 1
ATOM 3776 C CA . VAL B 1 58 ? 6.672 -22.672 -20.812 1 87.19 58 VAL B CA 1
ATOM 3777 C C . VAL B 1 58 ? 5.98 -23.703 -21.703 1 87.19 58 VAL B C 1
ATOM 3779 O O . VAL B 1 58 ? 5.977 -24.906 -21.406 1 87.19 58 VAL B O 1
ATOM 3782 N N . ASN B 1 59 ? 5.422 -23.234 -22.797 1 84.69 59 ASN B N 1
ATOM 3783 C CA . ASN B 1 59 ? 4.781 -24.156 -23.734 1 84.69 59 ASN B CA 1
ATOM 3784 C C . ASN B 1 59 ? 5.777 -25.156 -24.297 1 84.69 59 ASN B C 1
ATOM 3786 O O . ASN B 1 59 ? 5.457 -26.344 -24.438 1 84.69 59 ASN B O 1
ATOM 3790 N N . VAL B 1 60 ? 6.926 -24.688 -24.609 1 89.75 60 VAL B N 1
ATOM 3791 C CA . VAL B 1 60 ? 7.973 -25.562 -25.109 1 89.75 60 VAL B CA 1
ATOM 3792 C C . VAL B 1 60 ? 8.328 -26.609 -24.062 1 89.75 60 VAL B C 1
ATOM 3794 O O . VAL B 1 60 ? 8.492 -27.797 -24.375 1 89.75 60 VAL B O 1
ATOM 3797 N N . LEU B 1 61 ? 8.422 -26.188 -22.906 1 91.44 61 LEU B N 1
ATOM 3798 C CA . LEU B 1 61 ? 8.734 -27.109 -21.812 1 91.44 61 LEU B CA 1
ATOM 3799 C C . LEU B 1 61 ? 7.621 -28.125 -21.625 1 91.44 61 LEU B C 1
ATOM 3801 O O . LEU B 1 61 ? 7.891 -29.312 -21.406 1 91.44 61 LEU B O 1
ATOM 3805 N N . VAL B 1 62 ? 6.43 -27.672 -21.75 1 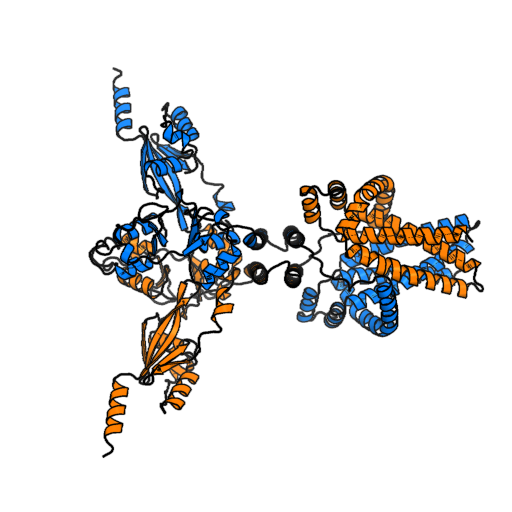88.75 62 VAL B N 1
ATOM 3806 C CA . VAL B 1 62 ? 5.285 -28.562 -21.594 1 88.75 62 VAL B CA 1
ATOM 3807 C C . VAL B 1 62 ? 5.285 -29.609 -22.703 1 88.75 62 VAL B C 1
ATOM 3809 O O . VAL B 1 62 ? 5.055 -30.797 -22.438 1 88.75 62 VAL B O 1
ATOM 3812 N N . ILE B 1 63 ? 5.543 -29.156 -23.891 1 90.5 63 ILE B N 1
ATOM 3813 C CA . ILE B 1 63 ? 5.562 -30.062 -25.031 1 90.5 63 ILE B CA 1
ATOM 3814 C C . ILE B 1 63 ? 6.645 -31.125 -24.844 1 90.5 63 ILE B C 1
ATOM 3816 O O . ILE B 1 63 ? 6.387 -32.312 -24.969 1 90.5 63 ILE B O 1
ATOM 3820 N N . LEU B 1 64 ? 7.809 -30.688 -24.547 1 93.56 64 LEU B N 1
ATOM 3821 C CA . LEU B 1 64 ? 8.938 -31.594 -24.375 1 93.56 64 LEU B CA 1
ATOM 3822 C C . LEU B 1 64 ? 8.695 -32.531 -23.203 1 93.56 64 LEU B C 1
ATOM 3824 O O . LEU B 1 64 ? 8.984 -33.75 -23.297 1 93.56 64 LEU B O 1
ATOM 3828 N N . ARG B 1 65 ? 8.211 -32.031 -22.156 1 93.38 65 ARG B N 1
ATOM 3829 C CA . ARG B 1 65 ? 7.922 -32.844 -20.984 1 93.38 65 ARG B CA 1
ATOM 3830 C C . ARG B 1 65 ? 6.859 -33.906 -21.297 1 93.38 65 ARG B C 1
ATOM 3832 O O . ARG B 1 65 ? 7.004 -35.062 -20.938 1 93.38 65 ARG B O 1
ATOM 3839 N N . THR B 1 66 ? 5.863 -33.469 -22 1 92.25 66 THR B N 1
ATOM 3840 C CA . THR B 1 66 ? 4.777 -34.375 -22.375 1 92.25 66 THR B CA 1
ATOM 3841 C C . THR B 1 66 ? 5.289 -35.5 -23.281 1 92.25 66 THR B C 1
ATOM 3843 O O . THR B 1 66 ? 4.895 -36.656 -23.125 1 92.25 66 THR B O 1
ATOM 3846 N N . LEU B 1 67 ? 6.121 -35.125 -24.156 1 94.19 67 LEU B N 1
ATOM 3847 C CA . LEU B 1 67 ? 6.703 -36.125 -25.047 1 94.19 67 LEU B CA 1
ATOM 3848 C C . LEU B 1 67 ? 7.531 -37.125 -24.25 1 94.19 67 LEU B C 1
ATOM 3850 O O . LEU B 1 67 ? 7.441 -38.344 -24.5 1 94.19 67 LEU B O 1
ATOM 3854 N N . CYS B 1 68 ? 8.297 -36.656 -23.359 1 95.75 68 CYS B N 1
ATOM 3855 C CA . CYS B 1 68 ? 9.109 -37.531 -22.531 1 95.75 68 CYS B CA 1
ATOM 3856 C C . CYS B 1 68 ? 8.219 -38.438 -21.672 1 95.75 68 CYS B C 1
ATOM 3858 O O . CYS B 1 68 ? 8.445 -39.656 -21.594 1 95.75 68 CYS B O 1
ATOM 3860 N N . GLU B 1 69 ? 7.234 -37.844 -21.078 1 94.62 69 GLU B N 1
ATOM 3861 C CA . GLU B 1 69 ? 6.312 -38.625 -20.234 1 94.62 69 GLU B CA 1
ATOM 3862 C C . GLU B 1 69 ? 5.582 -39.688 -21.047 1 94.62 69 GLU B C 1
ATOM 3864 O O . GLU B 1 69 ? 5.441 -40.812 -20.594 1 94.62 69 GLU B O 1
ATOM 3869 N N . SER B 1 70 ? 5.137 -39.312 -22.219 1 95.94 70 SER B N 1
ATOM 3870 C CA . SER B 1 70 ? 4.418 -40.25 -23.078 1 95.94 70 SER B CA 1
ATOM 3871 C C . SER B 1 70 ? 5.324 -41.375 -23.547 1 95.94 70 SER B C 1
ATOM 3873 O O . SER B 1 70 ? 4.926 -42.562 -23.516 1 95.94 70 SER B O 1
ATOM 3875 N N . SER B 1 71 ? 6.52 -41.031 -23.938 1 96.88 71 SER B N 1
ATOM 3876 C CA . SER B 1 71 ? 7.48 -42.031 -24.359 1 96.88 71 SER B CA 1
ATOM 3877 C C . SER B 1 71 ? 7.797 -43 -23.219 1 96.88 71 SER B C 1
ATOM 3879 O O . SER B 1 71 ? 7.844 -44.219 -23.422 1 96.88 71 SER B O 1
ATOM 3881 N N . GLY B 1 72 ? 7.992 -42.406 -22.078 1 96 72 GLY B N 1
ATOM 3882 C CA 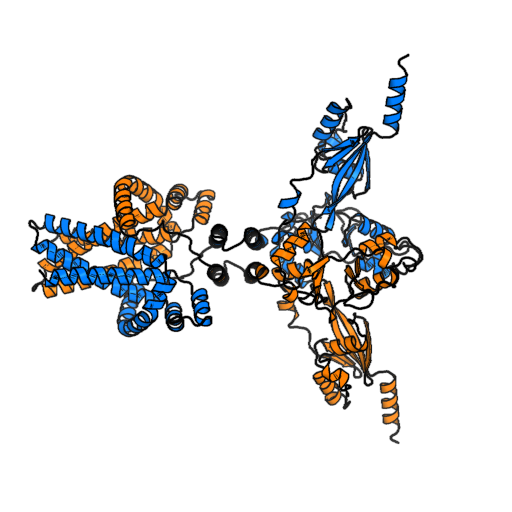. GLY B 1 72 ? 8.258 -43.219 -20.906 1 96 72 GLY B CA 1
ATOM 3883 C C . GLY B 1 72 ? 7.102 -44.156 -20.547 1 96 72 GLY B C 1
ATOM 3884 O O . GLY B 1 72 ? 7.305 -45.312 -20.25 1 96 72 GLY B O 1
ATOM 3885 N N . ALA B 1 73 ? 5.922 -43.625 -20.609 1 96.25 73 ALA B N 1
ATOM 3886 C CA . ALA B 1 73 ? 4.727 -44.406 -20.266 1 96.25 73 ALA B CA 1
ATOM 3887 C C . ALA B 1 73 ? 4.535 -45.562 -21.234 1 96.25 73 ALA B C 1
ATOM 3889 O O . ALA B 1 73 ? 4.258 -46.688 -20.797 1 96.25 73 ALA B O 1
ATOM 3890 N N . VAL B 1 74 ? 4.711 -45.312 -22.484 1 96.5 74 VAL B N 1
ATOM 3891 C CA . VAL B 1 74 ? 4.516 -46.344 -23.5 1 96.5 74 VAL B CA 1
ATOM 3892 C C . VAL B 1 74 ? 5.598 -47.406 -23.375 1 96.5 74 VAL B C 1
ATOM 3894 O O . VAL B 1 74 ? 5.312 -48.594 -23.484 1 96.5 74 VAL B O 1
ATOM 3897 N N . ALA B 1 75 ? 6.824 -46.969 -23.156 1 96.44 75 ALA B N 1
ATOM 3898 C CA . ALA B 1 75 ? 7.922 -47.906 -22.984 1 96.44 75 ALA B CA 1
ATOM 3899 C C . ALA B 1 75 ? 7.699 -48.781 -21.766 1 96.44 75 ALA B C 1
ATOM 3901 O O . ALA B 1 75 ? 7.914 -50 -21.828 1 96.44 75 ALA B O 1
ATOM 3902 N N . ILE B 1 76 ? 7.285 -48.219 -20.688 1 96.25 76 ILE B N 1
ATOM 3903 C CA . ILE B 1 76 ? 7.02 -48.969 -19.469 1 96.25 76 ILE B CA 1
ATOM 3904 C C . ILE B 1 76 ? 5.875 -49.938 -19.719 1 96.25 76 ILE B C 1
ATOM 3906 O O . ILE B 1 76 ? 5.949 -51.125 -19.297 1 96.25 76 ILE B O 1
ATOM 3910 N N . ALA B 1 77 ? 4.824 -49.5 -20.375 1 96.06 77 ALA B N 1
ATOM 3911 C CA . ALA B 1 77 ? 3.703 -50.375 -20.703 1 96.06 77 ALA B CA 1
ATOM 3912 C C . ALA B 1 77 ? 4.152 -51.531 -21.578 1 96.06 77 ALA B C 1
ATOM 3914 O O . ALA B 1 77 ? 3.797 -52.688 -21.312 1 96.06 77 ALA B O 1
ATOM 3915 N N . ALA B 1 78 ? 4.957 -51.281 -22.594 1 94.94 78 ALA B N 1
ATOM 3916 C CA . ALA B 1 78 ? 5.457 -52.312 -23.5 1 94.94 78 ALA B CA 1
ATOM 3917 C C . ALA B 1 78 ? 6.324 -53.312 -22.734 1 94.94 78 ALA B C 1
ATOM 3919 O O . ALA B 1 78 ? 6.215 -54.531 -22.953 1 94.94 78 ALA B O 1
ATOM 3920 N N . LEU B 1 79 ? 7.152 -52.75 -21.906 1 94.94 79 LEU B N 1
ATOM 3921 C CA . LEU B 1 79 ? 8.039 -53.594 -21.125 1 94.94 79 LEU B CA 1
ATOM 3922 C C . LEU B 1 79 ? 7.23 -54.5 -20.203 1 94.94 79 LEU B C 1
ATOM 3924 O O . LEU B 1 79 ? 7.5 -55.719 -20.141 1 94.94 79 LEU B O 1
ATOM 3928 N N . CYS B 1 80 ? 6.242 -54 -19.547 1 95.44 80 CYS B N 1
ATOM 3929 C CA . CYS B 1 80 ? 5.43 -54.781 -18.625 1 95.44 80 CYS B CA 1
ATOM 3930 C C . CYS B 1 80 ? 4.621 -55.844 -19.375 1 95.44 80 CYS B C 1
ATOM 3932 O O . CYS B 1 80 ? 4.445 -56.969 -18.891 1 95.44 80 CYS B O 1
ATOM 3934 N N . LEU B 1 81 ? 4.109 -55.5 -20.562 1 92.31 81 LEU B N 1
ATOM 3935 C CA . LEU B 1 81 ? 3.328 -56.438 -21.359 1 92.31 81 LEU B CA 1
ATOM 3936 C C . LEU B 1 81 ? 4.195 -57.594 -21.844 1 92.31 81 LEU B C 1
ATOM 3938 O O . LEU B 1 81 ? 3.693 -58.719 -22.094 1 92.31 81 LEU B O 1
ATOM 3942 N N . GLN B 1 82 ? 5.496 -57.344 -21.922 1 92.06 82 GLN B N 1
ATOM 3943 C CA . GLN B 1 82 ? 6.426 -58.406 -22.328 1 92.06 82 GLN B CA 1
ATOM 3944 C C . GLN B 1 82 ? 6.852 -59.25 -21.141 1 92.06 82 GLN B C 1
ATOM 3946 O O . GLN B 1 82 ? 7.133 -60.438 -21.281 1 92.06 82 GLN B O 1
ATOM 3951 N N . LEU B 1 83 ? 6.914 -58.688 -20 1 92.94 83 LEU B N 1
ATOM 3952 C CA . LEU B 1 83 ? 7.492 -59.344 -18.828 1 92.94 83 LEU B CA 1
ATOM 3953 C C . LEU B 1 83 ? 6.43 -60.125 -18.062 1 92.94 83 LEU B C 1
ATOM 3955 O O . LEU B 1 83 ? 6.738 -61.125 -17.406 1 92.94 83 LEU B O 1
ATOM 3959 N N . PHE B 1 84 ? 5.234 -59.594 -18.094 1 91.75 84 PHE B N 1
ATOM 3960 C CA . PHE B 1 84 ? 4.203 -60.156 -17.234 1 91.75 84 PHE B CA 1
ATOM 3961 C C . PHE B 1 84 ? 3.1 -60.812 -18.078 1 91.75 84 PHE B C 1
ATOM 3963 O O . PHE B 1 84 ? 2.736 -60.281 -19.125 1 91.75 84 PHE B O 1
ATOM 3970 N N . ALA B 1 85 ? 2.602 -61.938 -17.562 1 89 85 ALA B N 1
ATOM 3971 C CA . ALA B 1 85 ? 1.4 -62.625 -18.062 1 89 85 ALA B CA 1
ATOM 3972 C C . ALA B 1 85 ? 0.484 -63.031 -16.906 1 89 85 ALA B C 1
ATOM 3974 O O . ALA B 1 85 ? 0.956 -63.469 -15.859 1 89 85 ALA B O 1
ATOM 3975 N N . PRO B 1 86 ? -0.904 -62.938 -17.109 1 91.75 86 PRO B N 1
ATOM 3976 C CA . PRO B 1 86 ? -1.685 -62.5 -18.266 1 91.75 86 PRO B CA 1
ATOM 3977 C C . PRO B 1 86 ? -1.676 -60.969 -18.422 1 91.75 86 PRO B C 1
ATOM 3979 O O . PRO B 1 86 ? -1.073 -60.25 -17.609 1 91.75 86 PRO B O 1
ATOM 3982 N N . GLN B 1 87 ? -2.244 -60.438 -19.422 1 89.56 87 GLN B N 1
ATOM 3983 C CA . GLN B 1 87 ? -2.236 -59.062 -19.844 1 89.56 87 GLN B CA 1
ATOM 3984 C C . GLN B 1 87 ? -2.75 -58.156 -18.719 1 89.56 87 GLN B C 1
ATOM 3986 O O . GLN B 1 87 ? -2.266 -57.031 -18.547 1 89.56 87 GLN B O 1
ATOM 3991 N N . GLU B 1 88 ? -3.697 -58.625 -17.906 1 90.75 88 GLU B N 1
ATOM 3992 C CA . GLU B 1 88 ? -4.297 -57.812 -16.844 1 90.75 88 GLU B CA 1
ATOM 3993 C C . GLU B 1 88 ? -3.266 -57.469 -15.766 1 90.75 88 GLU B C 1
ATOM 3995 O O . GLU B 1 88 ? -3.271 -56.344 -15.242 1 90.75 88 GLU B O 1
ATOM 4000 N N . TRP B 1 89 ? -2.41 -58.438 -15.5 1 94.12 89 TRP B N 1
ATOM 4001 C CA . TRP B 1 89 ? -1.371 -58.188 -14.508 1 94.12 89 TRP B CA 1
ATOM 4002 C C . TRP B 1 89 ? -0.3 -57.25 -15.062 1 94.12 89 TRP B C 1
ATOM 4004 O O . TRP B 1 89 ? 0.282 -56.438 -14.32 1 94.12 89 TRP B O 1
ATOM 4014 N N . ALA B 1 90 ? -0.011 -57.375 -16.375 1 94.81 90 ALA B N 1
ATOM 4015 C CA . ALA B 1 90 ? 0.94 -56.469 -17.031 1 94.81 90 ALA B CA 1
ATOM 4016 C C . ALA B 1 90 ? 0.449 -55.031 -16.984 1 94.81 90 ALA B C 1
ATOM 4018 O O . ALA B 1 90 ? 1.219 -54.125 -16.672 1 94.81 90 ALA B O 1
ATOM 4019 N N . ILE B 1 91 ? -0.82 -54.906 -17.25 1 94.62 91 ILE B N 1
ATOM 4020 C CA . ILE B 1 91 ? -1.43 -53.594 -17.266 1 94.62 91 ILE B CA 1
ATOM 4021 C C . ILE B 1 91 ? -1.423 -53 -15.852 1 94.62 91 ILE B C 1
ATOM 4023 O O . ILE B 1 91 ? -1.055 -51.844 -15.656 1 94.62 91 ILE B O 1
ATOM 4027 N N . ALA B 1 92 ? -1.794 -53.781 -14.883 1 95.69 92 ALA B N 1
ATOM 4028 C CA . ALA B 1 92 ? -1.809 -53.344 -13.492 1 95.69 92 ALA B CA 1
ATOM 4029 C C . ALA B 1 92 ? -0.414 -52.906 -13.031 1 95.69 92 ALA B C 1
ATOM 4031 O O . ALA B 1 92 ? -0.25 -51.875 -12.375 1 95.69 92 ALA B O 1
ATOM 4032 N N . ALA B 1 93 ? 0.542 -53.719 -13.367 1 96.38 93 ALA B N 1
ATOM 4033 C CA . ALA B 1 93 ? 1.922 -53.406 -13 1 96.38 93 ALA B CA 1
ATOM 4034 C C . ALA B 1 93 ? 2.387 -52.125 -13.664 1 96.38 93 ALA B C 1
ATOM 4036 O O . ALA B 1 93 ? 3.029 -51.281 -13.023 1 96.38 93 ALA B O 1
ATOM 4037 N N . ALA B 1 94 ? 2.057 -51.938 -14.93 1 96.75 94 ALA B N 1
ATOM 4038 C CA . ALA B 1 94 ? 2.453 -50.75 -15.664 1 96.75 94 ALA B CA 1
ATOM 4039 C C . ALA B 1 94 ? 1.811 -49.5 -15.062 1 96.75 94 ALA B C 1
ATOM 4041 O O . ALA B 1 94 ? 2.48 -48.5 -14.859 1 96.75 94 ALA B O 1
ATOM 4042 N N . VAL B 1 95 ? 0.537 -49.594 -14.773 1 96.69 95 VAL B N 1
ATOM 4043 C CA . VAL B 1 95 ? -0.184 -48.469 -14.188 1 96.69 95 VAL B CA 1
ATOM 4044 C C . VAL B 1 95 ? 0.411 -48.125 -12.82 1 96.69 95 VAL B C 1
ATOM 4046 O O . VAL B 1 95 ? 0.621 -46.969 -12.492 1 96.69 95 VAL B O 1
ATOM 4049 N N . GLY B 1 96 ? 0.633 -49.125 -12.008 1 95.19 96 GLY B N 1
ATOM 4050 C CA . GLY B 1 96 ? 1.217 -48.938 -10.695 1 95.19 96 GLY B CA 1
ATOM 4051 C C . GLY B 1 96 ? 2.576 -48.25 -10.742 1 95.19 96 GLY B C 1
ATOM 4052 O O . GLY B 1 96 ? 2.811 -47.25 -10.039 1 95.19 96 GLY B O 1
ATOM 4053 N N . VAL B 1 97 ? 3.455 -48.719 -11.57 1 94.94 97 VAL B N 1
ATOM 4054 C CA . VAL B 1 97 ? 4.812 -48.219 -11.68 1 94.94 97 VAL B CA 1
ATOM 4055 C C . VAL B 1 97 ? 4.773 -46.781 -12.211 1 94.94 97 VAL B C 1
ATOM 4057 O O . VAL B 1 97 ? 5.438 -45.875 -11.664 1 94.94 97 VAL B O 1
ATOM 4060 N N . LEU B 1 98 ? 3.984 -46.594 -13.227 1 95 98 LEU B N 1
ATOM 4061 C CA . LEU B 1 98 ? 3.883 -45.281 -13.836 1 95 98 LEU B CA 1
ATOM 4062 C C . LEU B 1 98 ? 3.289 -44.281 -12.859 1 95 98 LEU B C 1
ATOM 4064 O O . LEU B 1 98 ? 3.787 -43.156 -12.734 1 95 98 LEU B O 1
ATOM 4068 N N . SER B 1 99 ? 2.246 -44.688 -12.18 1 93.31 99 SER B N 1
ATOM 4069 C CA . SER B 1 99 ? 1.6 -43.781 -11.211 1 93.31 99 SER B CA 1
ATOM 4070 C C . SER B 1 99 ? 2.545 -43.438 -10.078 1 93.31 99 SER B C 1
ATOM 4072 O O . SER B 1 99 ? 2.617 -42.281 -9.664 1 93.31 99 SER B O 1
ATOM 4074 N N . LEU B 1 100 ? 3.195 -44.406 -9.586 1 90.75 100 LEU B N 1
ATOM 4075 C CA . LEU B 1 100 ? 4.125 -44.156 -8.492 1 90.75 100 LEU B CA 1
ATOM 4076 C C . LEU B 1 100 ? 5.242 -43.219 -8.922 1 90.75 100 LEU B C 1
ATOM 4078 O O . LEU B 1 100 ? 5.562 -42.25 -8.203 1 90.75 100 LEU B O 1
ATOM 4082 N N . PHE B 1 101 ? 5.762 -43.438 -10.047 1 90.62 101 PHE B N 1
ATOM 4083 C CA . PHE B 1 101 ? 6.848 -42.594 -10.555 1 90.62 101 PHE B CA 1
ATOM 4084 C C . PHE B 1 101 ? 6.359 -41.156 -10.805 1 90.62 101 PHE B C 1
ATOM 4086 O O . PHE B 1 101 ? 7.008 -40.219 -10.398 1 90.62 101 PHE B O 1
ATOM 4093 N N . THR B 1 102 ? 5.305 -41.094 -11.523 1 89.94 102 THR B N 1
ATOM 4094 C CA . THR B 1 102 ? 4.789 -39.781 -11.875 1 89.94 102 THR B CA 1
ATOM 4095 C C . THR B 1 102 ? 4.438 -38.969 -10.617 1 89.94 102 THR B C 1
ATOM 4097 O O . THR B 1 102 ? 4.746 -37.781 -10.523 1 89.94 102 THR B O 1
ATOM 4100 N N . PHE B 1 103 ? 3.873 -39.594 -9.703 1 87.06 103 PHE B N 1
ATOM 4101 C CA . PHE B 1 103 ? 3.504 -38.906 -8.484 1 87.06 103 PHE B CA 1
ATOM 4102 C C . PHE B 1 103 ? 4.742 -38.5 -7.695 1 87.06 103 PHE B C 1
ATOM 4104 O O . PHE B 1 103 ? 4.887 -37.312 -7.316 1 87.06 103 PHE B O 1
ATOM 4111 N N . LEU B 1 104 ? 5.566 -39.375 -7.426 1 87 104 LEU B N 1
ATOM 4112 C CA . LEU B 1 104 ? 6.711 -39.125 -6.555 1 87 104 LEU B CA 1
ATOM 4113 C C . LEU B 1 104 ? 7.73 -38.219 -7.23 1 87 104 LEU B C 1
ATOM 4115 O O . LEU B 1 104 ? 8.234 -37.281 -6.613 1 87 104 LEU B O 1
ATOM 4119 N N . VAL B 1 105 ? 7.988 -38.469 -8.469 1 87.19 105 VAL B N 1
ATOM 4120 C CA . VAL B 1 105 ? 9.07 -37.75 -9.141 1 87.19 105 VAL B CA 1
ATOM 4121 C C . VAL B 1 105 ? 8.531 -36.469 -9.734 1 87.19 105 VAL B C 1
ATOM 4123 O O . VAL B 1 105 ? 9.047 -35.375 -9.438 1 87.19 105 VAL B O 1
ATOM 4126 N N . LEU B 1 106 ? 7.469 -36.5 -10.555 1 85.19 106 LEU B N 1
ATOM 4127 C CA . LEU B 1 106 ? 6.949 -35.312 -11.195 1 85.19 106 LEU B CA 1
ATOM 4128 C C . LEU B 1 106 ? 6.082 -34.5 -10.234 1 85.19 106 LEU B C 1
ATOM 4130 O O . LEU B 1 106 ? 6.176 -33.281 -10.188 1 85.19 106 LEU B O 1
ATOM 4134 N N . GLY B 1 107 ? 5.328 -35.219 -9.484 1 81.12 107 GLY B N 1
ATOM 4135 C CA . GLY B 1 107 ? 4.363 -34.562 -8.617 1 81.12 107 GLY B CA 1
ATOM 4136 C C . GLY B 1 107 ? 4.984 -33.969 -7.375 1 81.12 107 GLY B C 1
ATOM 4137 O O . GLY B 1 107 ? 4.551 -32.906 -6.902 1 81.12 107 GLY B O 1
ATOM 4138 N N . VAL B 1 108 ? 5.965 -34.594 -6.836 1 79.94 108 VAL B N 1
ATOM 4139 C CA . VAL B 1 108 ? 6.488 -34.125 -5.551 1 79.94 108 VAL B CA 1
ATOM 4140 C C . VAL B 1 108 ? 7.93 -33.656 -5.723 1 79.94 108 VAL B C 1
ATOM 4142 O O . VAL B 1 108 ? 8.219 -32.469 -5.582 1 79.94 108 VAL B O 1
ATOM 4145 N N . PHE B 1 109 ? 8.742 -34.5 -6.188 1 84.5 109 PHE B N 1
ATOM 4146 C CA . PHE B 1 109 ? 10.172 -34.25 -6.203 1 84.5 109 PHE B CA 1
ATOM 4147 C C . PHE B 1 109 ? 10.484 -33.062 -7.129 1 84.5 109 PHE B C 1
ATOM 4149 O O . PHE B 1 109 ? 11.07 -32.062 -6.699 1 84.5 109 PHE B O 1
ATOM 4156 N N . SER B 1 110 ? 10.125 -33.156 -8.344 1 88.31 110 SER B N 1
ATOM 4157 C CA . SER B 1 110 ? 10.445 -32.125 -9.344 1 88.31 110 SER B CA 1
ATOM 4158 C C . SER B 1 110 ? 9.82 -30.797 -8.984 1 88.31 110 SER B C 1
ATOM 4160 O O . SER B 1 110 ? 10.477 -29.75 -9.078 1 88.31 110 SER B O 1
ATOM 4162 N N . ARG B 1 111 ? 8.617 -30.812 -8.586 1 83.44 111 ARG B N 1
ATOM 4163 C CA . ARG B 1 111 ? 7.926 -29.594 -8.219 1 83.44 111 ARG B CA 1
ATOM 4164 C C . ARG B 1 111 ? 8.57 -28.922 -7.008 1 83.44 111 ARG B C 1
ATOM 4166 O O . ARG B 1 111 ? 8.734 -27.703 -6.969 1 83.44 111 ARG B O 1
ATOM 4173 N N . THR B 1 112 ? 8.906 -29.719 -6.078 1 82.12 112 THR B N 1
ATOM 4174 C CA . THR B 1 112 ? 9.547 -29.203 -4.875 1 82.12 112 THR B CA 1
ATOM 4175 C C . THR B 1 112 ? 10.906 -28.594 -5.211 1 82.12 112 THR B C 1
ATOM 4177 O O . THR B 1 112 ? 11.227 -27.5 -4.738 1 82.12 112 THR B O 1
ATOM 4180 N N . LEU B 1 113 ? 11.578 -29.266 -6.012 1 86 113 LEU B N 1
ATOM 4181 C CA . LEU B 1 113 ? 12.891 -28.766 -6.398 1 86 113 LEU B CA 1
ATOM 4182 C C . LEU B 1 113 ? 12.758 -27.453 -7.164 1 86 113 LEU B C 1
ATOM 4184 O O . LEU B 1 113 ? 13.539 -26.516 -6.945 1 86 113 LEU B O 1
ATOM 4188 N N . GLY B 1 114 ? 11.875 -27.359 -8.039 1 88.06 114 GLY B N 1
ATOM 4189 C CA . GLY B 1 114 ? 11.648 -26.156 -8.812 1 88.06 114 GLY B CA 1
ATOM 4190 C C . GLY B 1 114 ? 11.227 -24.969 -7.961 1 88.06 114 GLY B C 1
ATOM 4191 O O . GLY B 1 114 ? 11.609 -23.828 -8.234 1 88.06 114 GLY B O 1
ATOM 4192 N N . ARG B 1 115 ? 10.539 -25.25 -6.902 1 83 115 ARG B N 1
ATOM 4193 C CA . ARG B 1 115 ? 10.008 -24.188 -6.051 1 83 115 ARG B CA 1
ATOM 4194 C C . ARG B 1 115 ? 11.039 -23.75 -5.016 1 83 115 ARG B C 1
ATOM 4196 O O . ARG B 1 115 ? 11.055 -22.578 -4.602 1 83 115 ARG B O 1
ATOM 4203 N N . LYS B 1 116 ? 11.828 -24.578 -4.609 1 82.94 116 LYS B N 1
ATOM 4204 C CA . LYS B 1 116 ? 12.812 -24.266 -3.582 1 82.94 116 LYS B CA 1
ATOM 4205 C C . LYS B 1 116 ? 13.898 -23.328 -4.121 1 82.94 116 LYS B C 1
ATOM 4207 O O . LYS B 1 116 ? 14.328 -22.406 -3.43 1 82.94 116 LYS B O 1
ATOM 4212 N N . ASN B 1 117 ? 14.312 -23.531 -5.348 1 87.75 117 ASN B N 1
ATOM 4213 C CA . ASN B 1 117 ? 15.352 -22.703 -5.949 1 87.75 117 ASN B CA 1
ATOM 4214 C C . ASN B 1 117 ? 14.984 -22.297 -7.375 1 87.75 117 ASN B C 1
ATOM 4216 O O . ASN B 1 117 ? 15.734 -22.578 -8.312 1 87.75 117 ASN B O 1
ATOM 4220 N N . PRO B 1 118 ? 13.898 -21.578 -7.434 1 89.81 118 PRO B N 1
ATOM 4221 C CA . PRO B 1 118 ? 13.383 -21.297 -8.773 1 89.81 118 PRO B CA 1
ATOM 4222 C C . PRO B 1 118 ? 14.328 -20.422 -9.602 1 89.81 118 PRO B C 1
ATOM 4224 O O . PRO B 1 118 ? 14.516 -20.672 -10.797 1 89.81 118 PRO B O 1
ATOM 4227 N N . TYR B 1 119 ? 15.023 -19.469 -9.008 1 90.75 119 TYR B N 1
ATOM 4228 C CA . TYR B 1 119 ? 15.867 -18.547 -9.766 1 90.75 119 TYR B CA 1
ATOM 4229 C C . TYR B 1 119 ? 17.156 -19.234 -10.219 1 90.75 119 TYR B C 1
ATOM 4231 O O . TYR B 1 119 ? 17.562 -19.078 -11.367 1 90.75 119 TYR B O 1
ATOM 4239 N N . SER B 1 120 ? 17.781 -20.016 -9.359 1 93.94 120 SER B N 1
ATOM 4240 C CA . SER B 1 120 ? 19 -20.734 -9.727 1 93.94 120 SER B CA 1
ATOM 4241 C C . SER B 1 120 ? 18.75 -21.703 -10.867 1 93.94 120 SER B C 1
ATOM 4243 O O . SER B 1 120 ? 19.531 -21.766 -11.828 1 93.94 120 SER B O 1
ATOM 4245 N N . ILE B 1 121 ? 17.688 -22.438 -10.75 1 95.31 121 ILE B N 1
ATOM 4246 C CA . ILE B 1 121 ? 17.344 -23.438 -11.766 1 95.31 121 ILE B CA 1
ATOM 4247 C C . ILE B 1 121 ? 17.016 -22.734 -13.086 1 95.31 121 ILE B C 1
ATOM 4249 O O . ILE B 1 121 ? 17.453 -23.172 -14.148 1 95.31 121 ILE B O 1
ATOM 4253 N N . SER B 1 122 ? 16.266 -21.641 -13.008 1 95.88 122 SER B N 1
ATOM 4254 C CA . SER B 1 122 ? 15.898 -20.906 -14.211 1 95.88 122 SER B CA 1
ATOM 4255 C C . SER B 1 122 ? 17.125 -20.266 -14.875 1 95.88 122 SER B C 1
ATOM 4257 O O . SER B 1 122 ? 17.25 -20.281 -16.094 1 95.88 122 SER B O 1
ATOM 4259 N N . LEU B 1 123 ? 17.984 -19.734 -14.07 1 96.19 123 LEU B N 1
ATOM 4260 C CA . LEU B 1 123 ? 19.219 -19.156 -14.602 1 96.19 123 LEU B CA 1
ATOM 4261 C C . LEU B 1 123 ? 20.047 -20.203 -15.32 1 96.19 123 LEU B C 1
ATOM 4263 O O . LEU B 1 123 ? 20.562 -19.953 -16.422 1 96.19 123 LEU B O 1
ATOM 4267 N N . GLY B 1 124 ? 20.188 -21.312 -14.797 1 95.94 124 GLY B N 1
ATOM 4268 C CA . GLY B 1 124 ? 20.984 -22.391 -15.359 1 95.94 124 GLY B CA 1
ATOM 4269 C C . GLY B 1 124 ? 20.391 -22.953 -16.641 1 95.94 124 GLY B C 1
ATOM 4270 O O . GLY B 1 124 ? 21.125 -23.5 -17.469 1 95.94 124 GLY B O 1
ATOM 4271 N N . SER B 1 125 ? 19.125 -22.828 -16.844 1 96.25 125 SER B N 1
ATOM 4272 C CA . SER B 1 125 ? 18.469 -23.453 -18 1 96.25 125 SER B CA 1
ATOM 4273 C C . SER B 1 125 ? 18.141 -22.438 -19.078 1 96.25 125 SER B C 1
ATOM 4275 O O . SER B 1 125 ? 17.672 -22.797 -20.156 1 96.25 125 SER B O 1
ATOM 4277 N N . ALA B 1 126 ? 18.438 -21.188 -18.812 1 95.69 126 ALA B N 1
ATOM 4278 C CA . ALA B 1 126 ? 17.953 -20.094 -19.641 1 95.69 126 ALA B CA 1
ATOM 4279 C C . ALA B 1 126 ? 18.469 -20.203 -21.078 1 95.69 126 ALA B C 1
ATOM 4281 O O . ALA B 1 126 ? 17.703 -20.062 -22.031 1 95.69 126 ALA B O 1
ATOM 4282 N N . VAL B 1 127 ? 19.688 -20.484 -21.234 1 93.44 127 VAL B N 1
ATOM 4283 C CA . VAL B 1 127 ? 20.297 -20.531 -22.562 1 93.44 127 VAL B CA 1
ATOM 4284 C C . VAL B 1 127 ? 19.734 -21.703 -23.344 1 93.44 127 VAL B C 1
ATOM 4286 O O . VAL B 1 127 ? 19.359 -21.562 -24.516 1 93.44 127 VAL B O 1
ATOM 4289 N N . VAL B 1 128 ? 19.672 -22.797 -22.703 1 94.94 128 VAL B N 1
ATOM 4290 C CA . VAL B 1 128 ? 19.156 -24 -23.344 1 94.94 128 VAL B CA 1
ATOM 4291 C C . VAL B 1 128 ? 17.703 -23.797 -23.75 1 94.94 128 VAL B C 1
ATOM 4293 O O . VAL B 1 128 ? 17.281 -24.188 -24.844 1 94.94 128 VAL B O 1
ATOM 4296 N N . LEU B 1 129 ? 16.984 -23.172 -22.859 1 93.81 129 LEU B N 1
ATOM 4297 C CA . LEU B 1 129 ? 15.578 -22.922 -23.141 1 93.81 129 LEU B CA 1
ATOM 4298 C C . LEU B 1 129 ? 15.43 -22 -24.359 1 93.81 129 LEU B C 1
ATOM 4300 O O . LEU B 1 129 ? 14.539 -22.203 -25.188 1 93.81 129 LEU B O 1
ATOM 4304 N N . GLY B 1 130 ? 16.297 -21 -24.391 1 91.94 130 GLY B N 1
ATOM 4305 C CA . GLY B 1 130 ? 16.266 -20.125 -25.547 1 91.94 130 GLY B CA 1
ATOM 4306 C C . GLY B 1 130 ? 16.469 -20.844 -26.859 1 91.94 130 GLY B C 1
ATOM 4307 O O . GLY B 1 130 ? 15.766 -20.578 -27.844 1 91.94 130 GLY B O 1
ATOM 4308 N N . PHE B 1 131 ? 17.359 -21.719 -26.828 1 92.5 131 PHE B N 1
ATOM 4309 C CA . PHE B 1 131 ? 17.672 -22.5 -28.031 1 92.5 131 PHE B CA 1
ATOM 4310 C C . PHE B 1 131 ? 16.516 -23.406 -28.406 1 92.5 131 PHE B C 1
ATOM 4312 O O . PHE B 1 131 ? 16.125 -23.484 -29.578 1 92.5 131 PHE B O 1
ATOM 4319 N N . LEU B 1 132 ? 15.977 -24.094 -27.422 1 93.38 132 LEU B N 1
ATOM 4320 C CA . LEU B 1 132 ? 14.883 -25.031 -27.672 1 93.38 132 LEU B CA 1
ATOM 4321 C C . LEU B 1 132 ? 13.656 -24.297 -28.203 1 93.38 132 LEU B C 1
ATOM 4323 O O . LEU B 1 132 ? 12.945 -24.828 -29.078 1 93.38 132 LEU B O 1
ATOM 4327 N N . ALA B 1 133 ? 13.445 -23.172 -27.688 1 90.25 133 ALA B N 1
ATOM 4328 C CA . ALA B 1 133 ? 12.297 -22.375 -28.125 1 90.25 133 ALA B CA 1
ATOM 4329 C C . ALA B 1 133 ? 12.438 -21.969 -29.578 1 90.25 133 ALA B C 1
ATOM 4331 O O . ALA B 1 133 ? 11.445 -21.938 -30.328 1 90.25 133 ALA B O 1
ATOM 4332 N N . LYS B 1 134 ? 13.578 -21.688 -29.984 1 89.88 134 LYS B N 1
ATOM 4333 C CA . LYS B 1 134 ? 13.828 -21.312 -31.375 1 89.88 134 LYS B CA 1
ATOM 4334 C C . LYS B 1 134 ? 13.625 -22.5 -32.312 1 89.88 134 LYS B C 1
ATOM 4336 O O . LYS B 1 134 ? 13 -22.359 -33.375 1 89.88 134 LYS B O 1
ATOM 4341 N N . VAL B 1 135 ? 14.031 -23.609 -31.875 1 92 135 VAL B N 1
ATOM 4342 C CA . VAL B 1 135 ? 13.992 -24.812 -32.719 1 92 135 VAL B CA 1
ATOM 4343 C C . VAL B 1 135 ? 12.562 -25.328 -32.781 1 92 135 VAL B C 1
ATOM 4345 O O . VAL B 1 135 ? 12.117 -25.766 -33.844 1 92 135 VAL B O 1
ATOM 4348 N N . LEU B 1 136 ? 11.852 -25.328 -31.75 1 91.12 136 LEU B N 1
ATOM 4349 C CA . LEU B 1 136 ? 10.531 -25.953 -31.688 1 91.12 136 LEU B CA 1
ATOM 4350 C C . LEU B 1 136 ? 9.438 -24.938 -32 1 91.12 136 LEU B C 1
ATOM 4352 O O . LEU B 1 136 ? 8.25 -25.234 -31.812 1 91.12 136 LEU B O 1
ATOM 4356 N N . ARG B 1 137 ? 9.844 -23.828 -32.438 1 86.88 137 ARG B N 1
ATOM 4357 C CA . ARG B 1 137 ? 8.906 -22.734 -32.719 1 86.88 137 ARG B CA 1
ATOM 4358 C C . ARG B 1 137 ? 7.797 -23.188 -33.656 1 86.88 137 ARG B C 1
ATOM 4360 O O . ARG B 1 137 ? 6.617 -22.938 -33.375 1 86.88 137 ARG B O 1
ATOM 4367 N N . PRO B 1 138 ? 8.125 -23.875 -34.75 1 86.56 138 PRO B N 1
ATOM 4368 C CA . PRO B 1 138 ? 7.051 -24.281 -35.656 1 86.56 138 PRO B CA 1
ATOM 4369 C C . PRO B 1 138 ? 6.07 -25.25 -35.031 1 86.56 138 PRO B C 1
ATOM 4371 O O . PRO B 1 138 ? 4.863 -25.172 -35.25 1 86.56 138 PRO B O 1
ATOM 4374 N N . LEU B 1 139 ? 6.57 -26.125 -34.219 1 84.12 139 LEU B N 1
ATOM 4375 C CA . LEU B 1 139 ? 5.719 -27.109 -33.562 1 84.12 139 LEU B CA 1
ATOM 4376 C C . LEU B 1 139 ? 4.801 -26.422 -32.531 1 84.12 139 LEU B C 1
ATOM 4378 O O . LEU B 1 139 ? 3.619 -26.75 -32.438 1 84.12 139 LEU B O 1
ATOM 4382 N N . GLU B 1 140 ? 5.41 -25.547 -31.891 1 80.31 140 GLU B N 1
ATOM 4383 C CA . GLU B 1 140 ? 4.645 -24.781 -30.906 1 80.31 140 GLU B CA 1
ATOM 4384 C C . GLU B 1 140 ? 3.494 -24.016 -31.578 1 80.31 140 GLU B C 1
ATOM 4386 O O . GLU B 1 140 ? 2.377 -24 -31.047 1 80.31 140 GLU B O 1
ATOM 4391 N N . LYS B 1 141 ? 3.695 -23.438 -32.656 1 80.44 141 LYS B N 1
ATOM 4392 C CA . LYS B 1 141 ? 2.67 -22.672 -33.375 1 80.44 141 LYS B CA 1
ATOM 4393 C C . LYS B 1 141 ? 1.514 -23.562 -33.812 1 80.44 141 LYS B C 1
ATOM 4395 O O . LYS B 1 141 ? 0.348 -23.172 -33.719 1 80.44 141 LYS B O 1
ATOM 4400 N N . ILE B 1 142 ? 1.878 -24.688 -34.219 1 82.5 142 ILE B N 1
ATOM 4401 C CA . ILE B 1 142 ? 0.867 -25.641 -34.688 1 82.5 142 ILE B CA 1
ATOM 4402 C C . ILE B 1 142 ? 0.011 -26.078 -33.5 1 82.5 142 ILE B C 1
ATOM 4404 O O . ILE B 1 142 ? -1.218 -26.125 -33.594 1 82.5 142 ILE B O 1
ATOM 4408 N N . LEU B 1 143 ? 0.7 -26.375 -32.469 1 76.69 143 LEU B N 1
ATOM 4409 C CA . LEU B 1 143 ? -0.011 -26.891 -31.312 1 76.69 143 LEU B CA 1
ATOM 4410 C C . LEU B 1 143 ? -0.887 -25.812 -30.688 1 76.69 143 LEU B C 1
ATOM 4412 O O . LEU B 1 143 ? -2.006 -26.094 -30.25 1 76.69 143 LEU B O 1
ATOM 4416 N N . ILE B 1 144 ? -0.368 -24.578 -30.688 1 72.56 144 ILE B N 1
ATOM 4417 C CA . ILE B 1 144 ? -1.153 -23.453 -30.156 1 72.56 144 ILE B CA 1
ATOM 4418 C C . ILE B 1 144 ? -2.365 -23.219 -31.062 1 72.56 144 ILE B C 1
ATOM 4420 O O . ILE B 1 144 ? -3.467 -22.953 -30.562 1 72.56 144 ILE B O 1
ATOM 4424 N N . TRP B 1 145 ? -2.104 -23.312 -32.312 1 76.75 145 TRP B N 1
ATOM 4425 C CA . TRP B 1 145 ? -3.211 -23.172 -33.25 1 76.75 145 TRP B CA 1
ATOM 4426 C C . TRP B 1 145 ? -4.285 -24.219 -32.969 1 76.75 145 TRP B C 1
ATOM 4428 O O . TRP B 1 145 ? -5.477 -23.906 -32.938 1 76.75 145 TRP B O 1
ATOM 4438 N N . LEU B 1 146 ? -3.918 -25.391 -32.781 1 77.56 146 LEU B N 1
ATOM 4439 C CA . LEU B 1 146 ? -4.84 -26.469 -32.469 1 77.56 146 LEU B CA 1
ATOM 4440 C C . LEU B 1 146 ? -5.543 -26.219 -31.125 1 77.56 146 LEU B C 1
ATOM 4442 O O . LEU B 1 146 ? -6.738 -26.5 -31 1 77.56 146 LEU B O 1
ATOM 4446 N N . GLY B 1 147 ? -4.723 -25.844 -30.172 1 73.19 147 GLY B N 1
ATOM 4447 C CA . GLY B 1 147 ? -5.293 -25.531 -28.875 1 73.19 147 GLY B CA 1
ATOM 4448 C C . GLY B 1 147 ? -6.359 -24.453 -28.938 1 73.19 147 GLY B C 1
ATOM 4449 O O . GLY B 1 147 ? -7.387 -24.547 -28.266 1 73.19 147 GLY B O 1
ATOM 4450 N N . ASN B 1 148 ? -6.145 -23.422 -29.734 1 72.56 148 ASN B N 1
ATOM 4451 C CA . ASN B 1 148 ? -7.066 -22.297 -29.859 1 72.56 148 ASN B CA 1
ATOM 4452 C C . ASN B 1 148 ? -8.375 -22.719 -30.516 1 72.56 148 ASN B C 1
ATOM 4454 O O . ASN B 1 148 ? -9.422 -22.094 -30.281 1 72.56 148 ASN B O 1
ATOM 4458 N N . ILE B 1 149 ? -8.328 -23.641 -31.266 1 75.5 149 ILE B N 1
ATOM 4459 C CA . ILE B 1 149 ? -9.531 -24.156 -31.906 1 75.5 149 ILE B CA 1
ATOM 4460 C C . ILE B 1 149 ? -10.422 -24.828 -30.859 1 75.5 149 ILE B C 1
ATOM 4462 O O . ILE B 1 149 ? -11.641 -24.672 -30.891 1 75.5 149 ILE B O 1
ATOM 4466 N N . ILE B 1 150 ? -9.773 -25.484 -30.031 1 72.5 150 ILE B N 1
ATOM 4467 C CA . ILE B 1 150 ? -10.484 -26.266 -29.031 1 72.5 150 ILE B CA 1
ATOM 4468 C C . ILE B 1 150 ? -10.945 -25.344 -27.891 1 72.5 150 ILE B C 1
ATOM 4470 O O . ILE B 1 150 ? -11.977 -25.594 -27.266 1 72.5 150 ILE B O 1
ATOM 4474 N N . THR B 1 151 ? -10.289 -24.406 -27.594 1 66.31 151 THR B N 1
ATOM 4475 C CA . THR B 1 151 ? -10.648 -23.484 -26.531 1 66.31 151 THR B CA 1
ATOM 4476 C C . THR B 1 151 ? -10.898 -22.078 -27.094 1 66.31 151 THR B C 1
ATOM 4478 O O . THR B 1 151 ? -10.039 -21.203 -26.984 1 66.31 151 THR B O 1
ATOM 4481 N N . PRO B 1 152 ? -12.125 -21.984 -27.703 1 55.16 152 PRO B N 1
ATOM 4482 C CA . PRO B 1 152 ? -12.508 -20.703 -28.297 1 55.16 152 PRO B CA 1
ATOM 4483 C C . PRO B 1 152 ? -12.742 -19.609 -27.25 1 55.16 152 PRO B C 1
ATOM 4485 O O . PRO B 1 152 ? -13.555 -19.797 -26.344 1 55.16 152 PRO B O 1
ATOM 4488 N N . GLY B 1 153 ? -11.68 -18.75 -26.984 1 56.22 153 GLY B N 1
ATOM 4489 C CA . GLY B 1 153 ? -11.68 -17.547 -26.156 1 56.22 153 GLY B CA 1
ATOM 4490 C C . GLY B 1 153 ? -10.289 -17.109 -25.75 1 56.22 153 GLY B C 1
ATOM 4491 O O . GLY B 1 153 ? -9.336 -17.891 -25.812 1 56.22 153 GLY B O 1
ATOM 4492 N N . GLY B 1 154 ? -10.102 -15.781 -25.922 1 50.81 154 GLY B N 1
ATOM 4493 C CA . GLY B 1 154 ? -8.875 -15.016 -25.766 1 50.81 154 GLY B CA 1
ATOM 4494 C C . GLY B 1 154 ? -7.957 -15.562 -24.688 1 50.81 154 GLY B C 1
ATOM 4495 O O . GLY B 1 154 ? -8.367 -16.391 -23.875 1 50.81 154 GLY B O 1
ATOM 4496 N N . GLY B 1 155 ? -6.672 -15.461 -25.094 1 46.53 155 GLY B N 1
ATOM 4497 C CA . GLY B 1 155 ? -5.48 -15.742 -24.312 1 46.53 155 GLY B CA 1
ATOM 4498 C C . GLY B 1 155 ? -5.688 -15.57 -22.828 1 46.53 155 GLY B C 1
ATOM 4499 O O . GLY B 1 155 ? -6.695 -15.008 -22.391 1 46.53 155 GLY B O 1
ATOM 4500 N N . PHE B 1 156 ? -4.973 -16.375 -22.031 1 43.28 156 PHE B N 1
ATOM 4501 C CA . PHE B 1 156 ? -4.742 -16.375 -20.578 1 43.28 156 PHE B CA 1
ATOM 4502 C C . PHE B 1 156 ? -4.781 -14.961 -20.031 1 43.28 156 PHE B C 1
ATOM 4504 O O . PHE B 1 156 ? -4.023 -14.094 -20.469 1 43.28 156 PHE B O 1
ATOM 4511 N N . ARG B 1 157 ? -5.859 -14.391 -19.906 1 42.94 157 ARG B N 1
ATOM 4512 C CA . ARG B 1 157 ? -5.66 -13.234 -19.047 1 42.94 157 ARG B CA 1
ATOM 4513 C C . ARG B 1 157 ? -4.793 -13.586 -17.844 1 42.94 157 ARG B C 1
ATOM 4515 O O . ARG B 1 157 ? -5.219 -14.328 -16.953 1 42.94 157 ARG B O 1
ATOM 4522 N N . ASP B 1 158 ? -3.482 -13.844 -17.969 1 45.44 158 ASP B N 1
ATOM 4523 C CA . ASP B 1 158 ? -2.377 -14.234 -17.094 1 45.44 158 ASP B CA 1
ATOM 4524 C C . ASP B 1 158 ? -2.502 -13.578 -15.719 1 45.44 158 ASP B C 1
ATOM 4526 O O . ASP B 1 158 ? -1.707 -13.852 -14.82 1 45.44 158 ASP B O 1
ATOM 4530 N N . GLY B 1 159 ? -3.182 -12.562 -15.266 1 46.62 159 GLY B N 1
ATOM 4531 C CA . GLY B 1 159 ? -2.578 -11.961 -14.086 1 46.62 159 GLY B CA 1
ATOM 4532 C C . GLY B 1 159 ? -3.094 -12.562 -12.789 1 46.62 159 GLY B C 1
ATOM 4533 O O . GLY B 1 159 ? -4.16 -13.172 -12.766 1 46.62 159 GLY B O 1
ATOM 4534 N N . PRO B 1 160 ? -2.225 -12.844 -11.867 1 46.75 160 PRO B N 1
ATOM 4535 C CA . PRO B 1 160 ? -2.42 -13.555 -10.609 1 46.75 160 PRO B CA 1
ATOM 4536 C C . PRO B 1 160 ? -3.615 -13.039 -9.812 1 46.75 160 PRO B C 1
ATOM 4538 O O . PRO B 1 160 ? -4.137 -13.742 -8.945 1 46.75 160 PRO B O 1
ATOM 4541 N N . PHE B 1 161 ? -3.969 -11.75 -9.945 1 53.72 161 PHE B N 1
ATOM 4542 C CA . PHE B 1 161 ? -4.98 -11.242 -9.023 1 53.72 161 PHE B CA 1
ATOM 4543 C C . PHE B 1 161 ? -6.188 -10.711 -9.781 1 53.72 161 PHE B C 1
ATOM 4545 O O . PHE B 1 161 ? -6.051 -10.164 -10.875 1 53.72 161 PHE B O 1
ATOM 4552 N N . ALA B 1 162 ? -7.328 -11.305 -9.391 1 57.25 162 ALA B N 1
ATOM 4553 C CA . ALA B 1 162 ? -8.562 -10.883 -10.039 1 57.25 162 ALA B CA 1
ATOM 4554 C C . ALA B 1 162 ? -9.258 -9.789 -9.234 1 57.25 162 ALA B C 1
ATOM 4556 O O . ALA B 1 162 ? -10.047 -9.008 -9.781 1 57.25 162 ALA B O 1
ATOM 4557 N N . THR B 1 163 ? -8.859 -9.688 -7.895 1 63.75 163 THR B N 1
ATOM 4558 C CA . THR B 1 163 ? -9.672 -8.773 -7.094 1 63.75 163 THR B CA 1
ATOM 4559 C C . THR B 1 163 ? -8.82 -8.078 -6.039 1 63.75 163 THR B C 1
ATOM 4561 O O . THR B 1 163 ? -7.695 -8.492 -5.762 1 63.75 163 THR B O 1
ATOM 4564 N N . GLU B 1 164 ? -9.32 -6.996 -5.496 1 74.06 164 GLU B N 1
ATOM 4565 C CA . GLU B 1 164 ? -8.672 -6.277 -4.402 1 74.06 164 GLU B CA 1
ATOM 4566 C C . GLU B 1 164 ? -8.453 -7.188 -3.195 1 74.06 164 GLU B C 1
ATOM 4568 O O . GLU B 1 164 ? -7.434 -7.082 -2.512 1 74.06 164 GLU B O 1
ATOM 4573 N N . VAL B 1 165 ? -9.367 -8.07 -2.945 1 72.69 165 VAL B N 1
ATOM 4574 C CA . VAL B 1 165 ? -9.297 -8.984 -1.81 1 72.69 165 VAL B CA 1
ATOM 4575 C C . VAL B 1 165 ? -8.07 -9.875 -1.94 1 72.69 165 VAL B C 1
ATOM 4577 O O . VAL B 1 165 ? -7.375 -10.141 -0.955 1 72.69 165 VAL B O 1
ATOM 4580 N N . GLU B 1 166 ? -7.781 -10.266 -3.105 1 72.31 166 GLU B N 1
ATOM 4581 C CA . GLU B 1 166 ? -6.621 -11.117 -3.352 1 72.31 166 GLU B CA 1
ATOM 4582 C C . GLU B 1 166 ? -5.32 -10.352 -3.123 1 72.31 166 GLU B C 1
ATOM 4584 O O . GLU B 1 166 ? -4.367 -10.883 -2.557 1 72.31 166 GLU B O 1
ATOM 4589 N N . LEU B 1 167 ? -5.277 -9.141 -3.539 1 75.31 167 LEU B N 1
ATOM 4590 C CA . LEU B 1 167 ? -4.094 -8.312 -3.334 1 75.31 167 LEU B CA 1
ATOM 4591 C C . LEU B 1 167 ? -3.85 -8.07 -1.849 1 75.31 167 LEU B C 1
ATOM 4593 O O . LEU B 1 167 ? -2.711 -8.148 -1.383 1 75.31 167 LEU B O 1
ATOM 4597 N N . ARG B 1 168 ? -4.91 -7.859 -1.148 1 78 168 ARG B N 1
ATOM 4598 C CA . ARG B 1 168 ? -4.805 -7.641 0.291 1 78 168 ARG B CA 1
ATOM 4599 C C . ARG B 1 168 ? -4.254 -8.875 0.994 1 78 168 ARG B C 1
ATOM 4601 O O . ARG B 1 168 ? -3.426 -8.766 1.899 1 78 168 ARG B O 1
ATOM 4608 N N . GLU B 1 169 ? -4.77 -9.922 0.586 1 77 169 GLU B N 1
ATOM 4609 C CA . GLU B 1 169 ? -4.266 -11.18 1.144 1 77 169 GLU B CA 1
ATOM 4610 C C . GLU B 1 169 ? -2.771 -11.336 0.881 1 77 169 GLU B C 1
ATOM 4612 O O . GLU B 1 169 ? -2.033 -11.82 1.743 1 77 169 GLU B O 1
ATOM 4617 N N . MET B 1 170 ? -2.377 -10.914 -0.284 1 75.25 170 MET B N 1
ATOM 4618 C CA . MET B 1 170 ? -0.963 -11.016 -0.636 1 75.25 170 MET B CA 1
ATOM 4619 C C . MET B 1 170 ? -0.111 -10.133 0.272 1 75.25 170 MET B C 1
ATOM 4621 O O . MET B 1 170 ? 0.982 -10.531 0.68 1 75.25 170 MET B O 1
ATOM 4625 N N . VAL B 1 171 ? -0.611 -9.016 0.551 1 79.75 171 VAL B N 1
ATOM 4626 C CA . VAL B 1 171 ? 0.101 -8.117 1.455 1 79.75 171 VAL B CA 1
ATOM 4627 C C . VAL B 1 171 ? 0.185 -8.742 2.846 1 79.75 171 VAL B C 1
ATOM 4629 O O . VAL B 1 171 ? 1.221 -8.664 3.508 1 79.75 171 VAL B O 1
ATOM 4632 N N . ASP B 1 172 ? -0.828 -9.406 3.33 1 77.94 172 ASP B N 1
ATOM 4633 C CA . ASP B 1 172 ? -0.844 -10.094 4.617 1 77.94 172 ASP B CA 1
ATOM 4634 C C . ASP B 1 172 ? 0.209 -11.195 4.668 1 77.94 172 ASP B C 1
ATOM 4636 O O . ASP B 1 172 ? 0.928 -11.336 5.66 1 77.94 172 ASP B O 1
ATOM 4640 N N . ILE B 1 173 ? 0.225 -11.867 3.639 1 71.88 173 ILE B N 1
ATOM 4641 C CA . ILE B 1 173 ? 1.187 -12.961 3.551 1 71.88 173 ILE B CA 1
ATOM 4642 C C . ILE B 1 173 ? 2.607 -12.406 3.57 1 71.88 173 ILE B C 1
ATOM 4644 O O . ILE B 1 173 ? 3.488 -12.953 4.238 1 71.88 173 ILE B O 1
ATOM 4648 N N . ALA B 1 174 ? 2.809 -11.352 2.814 1 78 174 ALA B N 1
ATOM 4649 C CA . ALA B 1 174 ? 4.121 -10.719 2.775 1 78 174 ALA B CA 1
ATOM 4650 C C . ALA B 1 174 ? 4.551 -10.258 4.168 1 78 174 ALA B C 1
ATOM 4652 O O . ALA B 1 174 ? 5.734 -10.32 4.512 1 78 174 ALA B O 1
ATOM 4653 N N . GLN B 1 175 ? 3.602 -9.812 4.898 1 77.5 175 GLN B N 1
ATOM 4654 C CA . GLN B 1 175 ? 3.887 -9.398 6.27 1 77.5 175 GLN B CA 1
ATOM 4655 C C . GLN B 1 175 ? 4.273 -10.594 7.137 1 77.5 175 GLN B C 1
ATOM 4657 O O . GLN B 1 175 ? 5.219 -10.516 7.922 1 77.5 175 GLN B O 1
ATOM 4662 N N . GLU B 1 176 ? 3.594 -11.633 7.004 1 76.75 176 GLU B N 1
ATOM 4663 C CA . GLU B 1 176 ? 3.873 -12.852 7.766 1 76.75 176 GLU B CA 1
ATOM 4664 C C . GLU B 1 176 ? 5.273 -13.383 7.469 1 76.75 176 GLU B C 1
ATOM 4666 O O . GLU B 1 176 ? 5.938 -13.922 8.352 1 76.75 176 GLU B O 1
ATOM 4671 N N . LYS B 1 177 ? 5.715 -13.109 6.273 1 76.69 177 LYS B N 1
ATOM 4672 C CA . LYS B 1 177 ? 7.02 -13.602 5.844 1 76.69 177 LYS B CA 1
ATOM 4673 C C . LYS B 1 177 ? 8.117 -12.586 6.156 1 76.69 177 LYS B C 1
ATOM 4675 O O . LYS B 1 177 ? 9.289 -12.812 5.836 1 76.69 177 LYS B O 1
ATOM 4680 N N . GLY B 1 178 ? 7.676 -11.469 6.648 1 77.31 178 GLY B N 1
ATOM 4681 C CA . GLY B 1 178 ? 8.641 -10.453 7.059 1 77.31 178 GLY B CA 1
ATOM 4682 C C . GLY B 1 178 ? 9.094 -9.57 5.914 1 77.31 178 GLY B C 1
ATOM 4683 O O . GLY B 1 178 ? 10.094 -8.859 6.035 1 77.31 178 GLY B O 1
ATOM 4684 N N . ILE B 1 179 ? 8.414 -9.727 4.828 1 77.38 179 ILE B N 1
ATOM 4685 C CA . ILE B 1 179 ? 8.75 -8.906 3.668 1 77.38 179 ILE B CA 1
ATOM 4686 C C . ILE B 1 179 ? 8.242 -7.48 3.879 1 77.38 179 ILE B C 1
ATOM 4688 O O . ILE B 1 179 ? 8.898 -6.516 3.488 1 77.38 179 ILE B O 1
ATOM 4692 N N . VAL B 1 180 ? 7.078 -7.379 4.516 1 80.38 180 VAL B N 1
ATOM 4693 C CA . VAL B 1 180 ? 6.453 -6.105 4.844 1 80.38 180 VAL B CA 1
ATOM 4694 C C . VAL B 1 180 ? 6.336 -5.965 6.359 1 80.38 180 VAL B C 1
ATOM 4696 O O . VAL B 1 180 ? 5.914 -6.898 7.047 1 80.38 180 VAL B O 1
ATOM 4699 N N . GLU B 1 181 ? 6.793 -4.848 6.812 1 82.69 181 GLU B N 1
ATOM 4700 C CA . GLU B 1 181 ? 6.66 -4.594 8.242 1 82.69 181 GLU B CA 1
ATOM 4701 C C . GLU B 1 181 ? 5.199 -4.371 8.633 1 82.69 181 GLU B C 1
ATOM 4703 O O . GLU B 1 181 ? 4.367 -4.059 7.781 1 82.69 181 GLU B O 1
ATOM 4708 N N . HIS B 1 182 ? 4.984 -4.586 9.906 1 81.94 182 HIS B N 1
ATOM 4709 C CA . HIS B 1 182 ? 3.621 -4.469 10.414 1 81.94 182 HIS B CA 1
ATOM 4710 C C . HIS B 1 182 ? 3.039 -3.09 10.117 1 81.94 182 HIS B C 1
ATOM 4712 O O . HIS B 1 182 ? 1.92 -2.98 9.609 1 81.94 182 HIS B O 1
ATOM 4718 N N . ASP B 1 183 ? 3.803 -2.098 10.32 1 82.25 183 ASP B N 1
ATOM 4719 C CA . ASP B 1 183 ? 3.318 -0.737 10.117 1 82.25 183 ASP B CA 1
ATOM 4720 C C . ASP B 1 183 ? 3.115 -0.444 8.633 1 82.25 183 ASP B C 1
ATOM 4722 O O . ASP B 1 183 ? 2.186 0.272 8.258 1 82.25 183 ASP B O 1
ATOM 4726 N N . GLU B 1 184 ? 3.947 -0.962 7.902 1 86.12 184 GLU B N 1
ATOM 4727 C CA . GLU B 1 184 ? 3.803 -0.796 6.461 1 86.12 184 GLU B CA 1
ATOM 4728 C C . GLU B 1 184 ? 2.521 -1.454 5.953 1 86.12 184 GLU B C 1
ATOM 4730 O O . GLU B 1 184 ? 1.794 -0.87 5.148 1 86.12 184 GLU B O 1
ATOM 4735 N N . ARG B 1 185 ? 2.322 -2.654 6.414 1 85.88 185 ARG B N 1
ATOM 4736 C CA . ARG B 1 185 ? 1.104 -3.363 6.035 1 85.88 185 ARG B CA 1
ATOM 4737 C C . ARG B 1 185 ? -0.136 -2.555 6.402 1 85.88 185 ARG B C 1
ATOM 4739 O O . ARG B 1 185 ? -1.06 -2.426 5.594 1 85.88 185 ARG B O 1
ATOM 4746 N N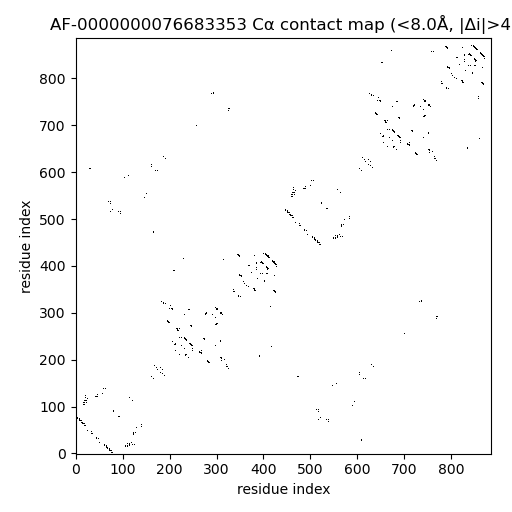 . ARG B 1 186 ? -0.128 -2.07 7.566 1 86.5 186 ARG B N 1
ATOM 4747 C CA . ARG B 1 186 ? -1.259 -1.271 8.031 1 86.5 186 ARG B CA 1
ATOM 4748 C C . ARG B 1 186 ? -1.484 -0.067 7.121 1 86.5 186 ARG B C 1
ATOM 4750 O O . ARG B 1 186 ? -2.621 0.237 6.754 1 86.5 186 ARG B O 1
ATOM 4757 N N . MET B 1 187 ? -0.459 0.58 6.797 1 86.94 187 MET B N 1
ATOM 4758 C CA . MET B 1 187 ? -0.571 1.762 5.945 1 86.94 187 MET B CA 1
ATOM 4759 C C . MET B 1 187 ? -1.1 1.391 4.566 1 86.94 187 MET B C 1
ATOM 4761 O O . MET B 1 187 ? -1.955 2.086 4.016 1 86.94 187 MET B O 1
ATOM 4765 N N . ILE B 1 188 ? -0.579 0.348 4.078 1 88.31 188 ILE B N 1
ATOM 4766 C CA . ILE B 1 188 ? -1.025 -0.109 2.766 1 88.31 188 ILE B CA 1
ATOM 4767 C C . ILE B 1 188 ? -2.52 -0.42 2.809 1 88.31 188 ILE B C 1
ATOM 4769 O O . ILE B 1 188 ? -3.266 -0.037 1.903 1 88.31 188 ILE B O 1
ATOM 4773 N N . GLN B 1 189 ? -2.92 -1.13 3.83 1 87.56 189 GLN B N 1
ATOM 4774 C CA . GLN B 1 189 ? -4.336 -1.441 3.994 1 87.56 189 GLN B CA 1
ATOM 4775 C C . GLN B 1 189 ? -5.172 -0.169 4.082 1 87.56 189 GLN B C 1
ATOM 4777 O O . GLN B 1 189 ? -6.273 -0.104 3.529 1 87.56 189 GLN B O 1
ATOM 4782 N N . SER B 1 190 ? -4.648 0.771 4.766 1 88.06 190 SER B N 1
ATOM 4783 C CA . SER B 1 190 ? -5.352 2.041 4.91 1 88.06 190 SER B CA 1
ATOM 4784 C C . SER B 1 190 ? -5.527 2.73 3.561 1 88.06 190 SER B C 1
ATOM 4786 O O . SER B 1 190 ? -6.57 3.34 3.301 1 88.06 190 SER B O 1
ATOM 4788 N N . VAL B 1 191 ? -4.52 2.66 2.791 1 88.25 191 VAL B N 1
ATOM 4789 C CA . VAL B 1 191 ? -4.613 3.25 1.46 1 88.25 191 VAL B CA 1
ATOM 4790 C C . VAL B 1 191 ? -5.746 2.588 0.679 1 88.25 191 VAL B C 1
ATOM 4792 O O . VAL B 1 191 ? -6.547 3.271 0.039 1 88.25 191 VAL B O 1
ATOM 4795 N N . PHE B 1 192 ? -5.883 1.266 0.788 1 86.81 192 PHE B N 1
ATOM 4796 C CA . PHE B 1 192 ? -6.957 0.538 0.125 1 86.81 192 PHE B CA 1
ATOM 4797 C C . PHE B 1 192 ? -8.32 0.99 0.644 1 86.81 192 PHE B C 1
ATOM 4799 O O . PHE B 1 192 ? -9.281 1.083 -0.121 1 86.81 192 PHE B O 1
ATOM 4806 N N . ASP B 1 193 ? -8.352 1.285 1.879 1 89.69 193 ASP B N 1
ATOM 4807 C CA . ASP B 1 193 ? -9.625 1.564 2.535 1 89.69 193 ASP B CA 1
ATOM 4808 C C . ASP B 1 193 ? -10.094 2.99 2.246 1 89.69 193 ASP B C 1
ATOM 4810 O O . ASP B 1 193 ? -11.258 3.326 2.475 1 89.69 193 ASP B O 1
ATOM 4814 N N . LEU B 1 194 ? -9.195 3.809 1.737 1 89 194 LEU B N 1
ATOM 4815 C CA . LEU B 1 194 ? -9.531 5.215 1.554 1 89 194 LEU B CA 1
ATOM 4816 C C . LEU B 1 194 ? -10.734 5.371 0.622 1 89 194 LEU B C 1
ATOM 4818 O O . LEU B 1 194 ? -11.594 6.219 0.854 1 89 194 LEU B O 1
ATOM 4822 N N . ALA B 1 195 ? -10.766 4.523 -0.376 1 85.19 195 ALA B N 1
ATOM 4823 C CA . ALA B 1 195 ? -11.82 4.637 -1.382 1 85.19 195 ALA B CA 1
ATOM 4824 C C . ALA B 1 195 ? -13.164 4.191 -0.819 1 85.19 195 ALA B C 1
ATOM 4826 O O . ALA B 1 195 ? -14.219 4.637 -1.286 1 85.19 195 ALA B O 1
ATOM 4827 N N . GLU B 1 196 ? -13.133 3.424 0.179 1 87.94 196 GLU B N 1
ATOM 4828 C CA . GLU B 1 196 ? -14.375 2.875 0.725 1 87.94 196 GLU B CA 1
ATOM 4829 C C . GLU B 1 196 ? -14.758 3.572 2.025 1 87.94 196 GLU B C 1
ATOM 4831 O O . GLU B 1 196 ? -15.859 3.371 2.541 1 87.94 196 GLU B O 1
ATOM 4836 N N . THR B 1 197 ? -13.852 4.328 2.537 1 92.19 197 THR B N 1
ATOM 4837 C CA . THR B 1 197 ? -14.125 5.055 3.771 1 92.19 197 THR B CA 1
ATOM 4838 C C . THR B 1 197 ? -14.719 6.43 3.473 1 92.19 197 THR B C 1
ATOM 4840 O O . THR B 1 197 ? -14.18 7.18 2.66 1 92.19 197 THR B O 1
ATOM 4843 N N . SER B 1 198 ? -15.844 6.711 4.055 1 93.31 198 SER B N 1
ATOM 4844 C CA . SER B 1 198 ? -16.484 8.008 3.861 1 93.31 198 SER B CA 1
ATOM 4845 C C . SER B 1 198 ? -15.891 9.055 4.793 1 93.31 198 SER B C 1
ATOM 4847 O O . SER B 1 198 ? -15.312 8.719 5.828 1 93.31 198 SER B O 1
ATOM 4849 N N . ALA B 1 199 ? -16.016 10.297 4.406 1 94 199 ALA B N 1
ATOM 4850 C CA . ALA B 1 199 ? -15.586 11.406 5.25 1 94 199 ALA B CA 1
ATOM 4851 C C . ALA B 1 199 ? -16.25 11.352 6.621 1 94 199 ALA B C 1
ATOM 4853 O O . ALA B 1 199 ? -15.648 11.703 7.633 1 94 199 ALA B O 1
ATOM 4854 N N . ARG B 1 200 ? -17.406 10.828 6.672 1 93.38 200 ARG B N 1
ATOM 4855 C CA . ARG B 1 200 ? -18.188 10.734 7.906 1 93.38 200 ARG B CA 1
ATOM 4856 C C . ARG B 1 200 ? -17.469 9.867 8.938 1 93.38 200 ARG B C 1
ATOM 4858 O O . ARG B 1 200 ? -17.531 10.148 10.133 1 93.38 200 ARG B O 1
ATOM 4865 N N . ALA B 1 201 ? -16.781 8.883 8.422 1 93 201 ALA B N 1
ATOM 4866 C CA . ALA B 1 201 ? -16.141 7.91 9.297 1 93 201 ALA B CA 1
ATOM 4867 C C . ALA B 1 201 ? -14.93 8.523 10 1 93 201 ALA B C 1
ATOM 4869 O O . ALA B 1 201 ? -14.5 8.039 11.047 1 93 201 ALA B O 1
ATOM 4870 N N . VAL B 1 202 ? -14.43 9.625 9.492 1 90.69 202 VAL B N 1
ATOM 4871 C CA . VAL B 1 202 ? -13.156 10.141 9.992 1 90.69 202 VAL B CA 1
ATOM 4872 C C . VAL B 1 202 ? -13.344 11.578 10.477 1 90.69 202 VAL B C 1
ATOM 4874 O O . VAL B 1 202 ? -12.43 12.164 11.062 1 90.69 202 VAL B O 1
ATOM 4877 N N . MET B 1 203 ? -14.469 12.141 10.352 1 91.88 203 MET B N 1
ATOM 4878 C CA . MET B 1 203 ? -14.75 13.547 10.617 1 91.88 203 MET B CA 1
ATOM 4879 C C . MET B 1 203 ? -14.711 13.836 12.117 1 91.88 203 MET B C 1
ATOM 4881 O O . MET B 1 203 ? -14.727 12.906 12.93 1 91.88 203 MET B O 1
ATOM 4885 N N . VAL B 1 204 ? -14.5 15.055 12.477 1 89.44 204 VAL B N 1
ATOM 4886 C CA . VAL B 1 204 ? -14.867 15.57 13.789 1 89.44 204 VAL B CA 1
ATOM 4887 C C . VAL B 1 204 ? -16.375 15.859 13.836 1 89.44 204 VAL B C 1
ATOM 4889 O O . VAL B 1 204 ? -16.844 16.797 13.188 1 89.44 204 VAL B O 1
ATOM 4892 N N . PRO B 1 205 ? -17.078 15.094 14.57 1 88.94 205 PRO B N 1
ATOM 4893 C CA . PRO B 1 205 ? -18.531 15.266 14.578 1 88.94 205 PRO B CA 1
ATOM 4894 C C . PRO B 1 205 ? -18.953 16.625 15.148 1 88.94 205 PRO B C 1
ATOM 4896 O O . PRO B 1 205 ? -18.203 17.234 15.922 1 88.94 205 PRO B O 1
ATOM 4899 N N . ARG B 1 206 ? -20.125 17.062 14.805 1 87 206 ARG B N 1
ATOM 4900 C CA . ARG B 1 206 ? -20.656 18.391 15.109 1 87 206 ARG B CA 1
ATOM 4901 C C . ARG B 1 206 ? -20.531 18.703 16.594 1 87 206 ARG B C 1
ATOM 4903 O O . ARG B 1 206 ? -20.062 19.766 16.984 1 87 206 ARG B O 1
ATOM 4910 N N . PRO B 1 207 ? -20.781 17.766 17.516 1 77.81 207 PRO B N 1
ATOM 4911 C CA . PRO B 1 207 ? -20.734 18.094 18.953 1 77.81 207 PRO B CA 1
ATOM 4912 C C . PRO B 1 207 ? -19.312 18.328 19.453 1 77.81 207 PRO B C 1
ATOM 4914 O O . PRO B 1 207 ? -19.109 18.922 20.5 1 77.81 207 PRO B O 1
ATOM 4917 N N . GLU B 1 208 ? -18.391 17.891 18.672 1 79 208 GLU B N 1
ATOM 4918 C CA . GLU B 1 208 ? -16.984 17.984 19.078 1 79 208 GLU B CA 1
ATOM 4919 C C . GLU B 1 208 ? -16.281 19.141 18.375 1 79 208 GLU B C 1
ATOM 4921 O O . GLU B 1 208 ? -15.102 19.391 18.609 1 79 208 GLU B O 1
ATOM 4926 N N . MET B 1 209 ? -17.016 19.859 17.609 1 86.81 209 MET B N 1
ATOM 4927 C CA . MET B 1 209 ? -16.422 20.969 16.859 1 86.81 209 MET B CA 1
ATOM 4928 C C . MET B 1 209 ? -16.203 22.172 17.766 1 86.81 209 MET B C 1
ATOM 4930 O O . MET B 1 209 ? -17.078 22.547 18.547 1 86.81 209 MET B O 1
ATOM 4934 N N . VAL B 1 210 ? -15.008 22.656 17.75 1 87.31 210 VAL B N 1
ATOM 4935 C CA . VAL B 1 210 ? -14.742 23.969 18.312 1 87.31 210 VAL B CA 1
ATOM 4936 C C . VAL B 1 210 ? -15.102 25.062 17.312 1 87.31 210 VAL B C 1
ATOM 4938 O O . VAL B 1 210 ? -14.688 25 16.156 1 87.31 210 VAL B O 1
ATOM 4941 N N . TRP B 1 211 ? -15.961 25.938 17.688 1 92 211 TRP B N 1
ATOM 4942 C CA . TRP B 1 211 ? -16.422 26.984 16.797 1 92 211 TRP B CA 1
ATOM 4943 C C . TRP B 1 211 ? -16.469 28.328 17.516 1 92 211 TRP B C 1
ATOM 4945 O O . TRP B 1 211 ? -16.312 28.391 18.734 1 92 211 TRP B O 1
ATOM 4955 N N . ILE B 1 212 ? -16.578 29.422 16.781 1 94.62 212 ILE B N 1
ATOM 4956 C CA . ILE B 1 212 ? -16.688 30.766 17.328 1 94.62 212 ILE B CA 1
ATOM 4957 C C . ILE B 1 212 ? -17.828 31.516 16.641 1 94.62 212 ILE B C 1
ATOM 4959 O O . ILE B 1 212 ? -18.062 31.344 15.445 1 94.62 212 ILE B O 1
ATOM 4963 N N . GLU B 1 213 ? -18.562 32.344 17.438 1 95.75 213 GLU B N 1
ATOM 4964 C CA . GLU B 1 213 ? -19.672 33.125 16.891 1 95.75 213 GLU B CA 1
ATOM 4965 C C . GLU B 1 213 ? -19.172 34.25 16 1 95.75 213 GLU B C 1
ATOM 4967 O O . GLU B 1 213 ? -18.141 34.844 16.266 1 95.75 213 GLU B O 1
ATOM 4972 N N . SER B 1 214 ? -19.984 34.594 15.023 1 95.94 214 SER B N 1
ATOM 4973 C CA . SER B 1 214 ? -19.609 35.562 14.008 1 95.94 214 SER B CA 1
ATOM 4974 C C . SER B 1 214 ? -19.516 36.969 14.602 1 95.94 214 SER B C 1
ATOM 4976 O O . SER B 1 214 ? -18.875 37.875 14.023 1 95.94 214 SER B O 1
ATOM 4978 N N . ASP B 1 215 ? -20.109 37.219 15.688 1 95 215 ASP B N 1
ATOM 4979 C CA . ASP B 1 215 ? -20.141 38.562 16.25 1 95 215 ASP B CA 1
ATOM 4980 C C . ASP B 1 215 ? -18.984 38.812 17.219 1 95 215 ASP B C 1
ATOM 4982 O O . ASP B 1 215 ? -18.812 39.906 17.75 1 95 215 ASP B O 1
ATOM 4986 N N . LYS B 1 216 ? -18.219 37.812 17.422 1 95.06 216 LYS B N 1
ATOM 4987 C CA . LYS B 1 216 ? -17.047 37.938 18.297 1 95.06 216 LYS B CA 1
ATOM 4988 C C . LYS B 1 216 ? -15.906 38.656 17.594 1 95.06 216 LYS B C 1
ATOM 4990 O O . LYS B 1 216 ? -15.945 38.844 16.375 1 95.06 216 LYS B O 1
ATOM 4995 N N . HIS B 1 217 ? -14.992 39.156 18.281 1 94 217 HIS B N 1
ATOM 4996 C CA . HIS B 1 217 ? -13.859 39.875 17.688 1 94 217 HIS B CA 1
ATOM 4997 C C . HIS B 1 217 ? -12.633 38.938 17.609 1 94 217 HIS B C 1
ATOM 4999 O O . HIS B 1 217 ? -12.617 37.875 18.203 1 94 217 HIS B O 1
ATOM 5005 N N . CYS B 1 218 ? -11.586 39.344 16.938 1 94 218 CYS B N 1
ATOM 5006 C CA . CYS B 1 218 ? -10.422 38.562 16.609 1 94 218 CYS B CA 1
ATOM 5007 C C . CYS B 1 218 ? -9.625 38.219 17.859 1 94 218 CYS B C 1
ATOM 5009 O O . CYS B 1 218 ? -9.008 37.156 17.938 1 94 218 CYS B O 1
ATOM 5011 N N . GLY B 1 219 ? -9.672 39.125 18.844 1 90 219 GLY B N 1
ATOM 5012 C CA . GLY B 1 219 ? -9.016 38.781 20.109 1 90 219 GLY B CA 1
ATOM 5013 C C . GLY B 1 219 ? -9.555 37.5 20.734 1 90 219 GLY B C 1
ATOM 5014 O O . GLY B 1 219 ? -8.789 36.688 21.234 1 90 219 GLY B O 1
ATOM 5015 N N . GLN B 1 220 ? -10.844 37.344 20.703 1 90.81 220 GLN B N 1
ATOM 5016 C CA . GLN B 1 220 ? -11.484 36.156 21.25 1 90.81 220 GLN B CA 1
ATOM 5017 C C . GLN B 1 220 ? -11.148 34.938 20.406 1 90.81 220 GLN B C 1
ATOM 5019 O O . GLN B 1 220 ? -10.953 33.844 20.953 1 90.81 220 GLN B O 1
ATOM 5024 N N . ALA B 1 221 ? -11.047 35.125 19.141 1 93.5 221 ALA B N 1
ATOM 5025 C CA . ALA B 1 221 ? -10.688 34.031 18.25 1 93.5 221 ALA B CA 1
ATOM 5026 C C . ALA B 1 221 ? -9.266 33.531 18.531 1 93.5 221 ALA B C 1
ATOM 5028 O O . ALA B 1 221 ? -9.016 32.312 18.547 1 93.5 221 ALA B O 1
ATOM 5029 N N . VAL B 1 222 ? -8.375 34.438 18.703 1 88.81 222 VAL B N 1
ATOM 5030 C CA . VAL B 1 222 ? -6.988 34.094 19 1 88.81 222 VAL B CA 1
ATOM 5031 C C . VAL B 1 222 ? -6.918 33.281 20.297 1 88.81 222 VAL B C 1
ATOM 5033 O O . VAL B 1 222 ? -6.242 32.281 20.359 1 88.81 222 VAL B O 1
ATOM 5036 N N . THR B 1 223 ? -7.621 33.781 21.266 1 83.62 223 THR B N 1
ATOM 5037 C CA . THR B 1 223 ? -7.66 33.094 22.547 1 83.62 223 THR B CA 1
ATOM 5038 C C . THR B 1 223 ? -8.188 31.672 22.375 1 83.62 223 THR B C 1
ATOM 5040 O O . THR B 1 223 ? -7.625 30.734 22.953 1 83.62 223 THR B O 1
ATOM 5043 N N . LEU B 1 224 ? -9.164 31.516 21.609 1 86.19 224 LEU B N 1
ATOM 5044 C CA . LEU B 1 224 ? -9.766 30.219 21.359 1 86.19 224 LEU B CA 1
ATOM 5045 C C . LEU B 1 224 ? -8.789 29.297 20.625 1 86.19 224 LEU B C 1
ATOM 5047 O O . LEU B 1 224 ? -8.664 28.125 20.969 1 86.19 224 LEU B O 1
ATOM 5051 N N . CYS B 1 225 ? -8.109 29.844 19.609 1 86.06 225 CYS B N 1
ATOM 5052 C CA . CYS B 1 225 ? -7.113 29.078 18.875 1 86.06 225 CYS B CA 1
ATOM 5053 C C . CYS B 1 225 ? -6.012 28.578 19.797 1 86.06 225 CYS B C 1
ATOM 5055 O O . CYS B 1 225 ? -5.629 27.406 19.75 1 86.06 225 CYS B O 1
ATOM 5057 N N . VAL B 1 226 ? -5.555 29.469 20.641 1 78.12 226 VAL B N 1
ATOM 5058 C CA . VAL B 1 226 ? -4.453 29.156 21.547 1 78.12 226 VAL B CA 1
ATOM 5059 C C . VAL B 1 226 ? -4.895 28.094 22.562 1 78.12 226 VAL B C 1
ATOM 5061 O O . VAL B 1 226 ? -4.191 27.109 22.781 1 78.12 226 VAL B O 1
ATOM 5064 N N . ARG B 1 227 ? -6.066 28.234 23.062 1 74.69 227 ARG B N 1
ATOM 5065 C CA . ARG B 1 227 ? -6.559 27.344 24.109 1 74.69 227 ARG B CA 1
ATOM 5066 C C . ARG B 1 227 ? -6.918 25.969 23.531 1 74.69 227 ARG B C 1
ATOM 5068 O O . ARG B 1 227 ? -6.688 24.938 24.172 1 74.69 227 ARG B O 1
ATOM 5075 N N . SER B 1 228 ? -7.445 25.984 22.328 1 74.56 228 SER B N 1
ATOM 5076 C CA . SER B 1 228 ? -7.898 24.734 21.719 1 74.56 228 SER B CA 1
ATOM 5077 C C . SER B 1 228 ? -6.758 24.031 20.984 1 74.56 228 SER B C 1
ATOM 5079 O O . SER B 1 228 ? -6.824 22.828 20.734 1 74.56 228 SER B O 1
ATOM 5081 N N . GLY B 1 229 ? -5.781 24.812 20.594 1 75 229 GLY B N 1
ATOM 5082 C CA . GLY B 1 229 ? -4.68 24.266 19.828 1 75 229 GLY B CA 1
ATOM 5083 C C . GLY B 1 229 ? -4.977 24.172 18.344 1 75 229 GLY B C 1
ATOM 5084 O O . GLY B 1 229 ? -4.145 23.703 17.562 1 75 229 GLY B O 1
ATOM 5085 N N . HIS B 1 230 ? -6.125 24.719 17.906 1 81.81 230 HIS B N 1
ATOM 5086 C CA . HIS B 1 230 ? -6.488 24.688 16.484 1 81.81 230 HIS B CA 1
ATOM 5087 C C . HIS B 1 230 ? -6.074 25.969 15.789 1 81.81 230 HIS B C 1
ATOM 5089 O O . HIS B 1 230 ? -6.168 27.062 16.359 1 81.81 230 HIS B O 1
ATOM 5095 N N . SER B 1 231 ? -5.656 25.766 14.555 1 82.81 231 SER B N 1
ATOM 5096 C CA . SER B 1 231 ? -5.273 26.938 13.781 1 82.81 231 SER B CA 1
ATOM 5097 C C . SER B 1 231 ? -6.406 27.391 12.867 1 82.81 231 SER B C 1
ATOM 5099 O O . SER B 1 231 ? -6.324 28.453 12.242 1 82.81 231 SER B O 1
ATOM 5101 N N . ARG B 1 232 ? -7.387 26.547 12.781 1 88.88 232 ARG B N 1
ATOM 5102 C CA . ARG B 1 232 ? -8.578 26.844 11.984 1 88.88 232 ARG B CA 1
ATOM 5103 C C . ARG B 1 232 ? -9.844 26.562 12.781 1 88.88 232 ARG B C 1
ATOM 5105 O O . ARG B 1 232 ? -10.008 25.484 13.359 1 88.88 232 ARG B O 1
ATOM 5112 N N . ILE B 1 233 ? -10.703 27.562 12.812 1 91.62 233 ILE B N 1
ATOM 5113 C CA . ILE B 1 233 ? -11.922 27.438 13.609 1 91.62 233 ILE B CA 1
ATOM 5114 C C . ILE B 1 233 ? -13.133 27.859 12.781 1 91.62 233 ILE B C 1
ATOM 5116 O O . ILE B 1 233 ? -13.141 28.953 12.211 1 91.62 233 ILE B O 1
ATOM 5120 N N . PRO B 1 234 ? -14.117 27 12.648 1 95.5 234 PRO B N 1
ATOM 5121 C CA . PRO B 1 234 ? -15.352 27.422 11.969 1 95.5 234 PRO B CA 1
ATOM 5122 C C . PRO B 1 234 ? -16.062 28.562 12.68 1 95.5 234 PRO B C 1
ATOM 5124 O O . PRO B 1 234 ? -16.047 28.641 13.914 1 95.5 234 PRO B O 1
ATOM 5127 N N . VAL B 1 235 ? -16.609 29.453 11.914 1 97.31 235 VAL B N 1
ATOM 5128 C CA . VAL B 1 235 ? -17.422 30.578 12.398 1 97.31 235 VAL B CA 1
ATOM 5129 C C . VAL B 1 235 ? -18.906 30.266 12.203 1 97.31 235 VAL B C 1
ATOM 5131 O O . VAL B 1 235 ? -19.312 29.859 11.109 1 97.31 235 VAL B O 1
ATOM 5134 N N . ILE B 1 236 ? -19.641 30.453 13.305 1 95.69 236 ILE B N 1
ATOM 5135 C CA . ILE B 1 236 ? -21.062 30.125 13.211 1 95.69 236 ILE B CA 1
ATOM 5136 C C . ILE B 1 236 ? -21.891 31.406 13.219 1 95.69 236 ILE B C 1
ATOM 5138 O O . ILE B 1 236 ? -21.453 32.438 13.75 1 95.69 236 ILE B O 1
ATOM 5142 N N . GLY B 1 237 ? -23.016 31.375 12.547 1 94.5 237 GLY B N 1
ATOM 5143 C CA . GLY B 1 237 ? -24.016 32.438 12.641 1 94.5 237 GLY B CA 1
ATOM 5144 C C . GLY B 1 237 ? -24.969 32.25 13.805 1 94.5 237 GLY B C 1
ATOM 5145 O O . GLY B 1 237 ? -24.578 32.438 14.961 1 94.5 237 GLY B O 1
ATOM 5146 N N . ASP B 1 238 ? -26.141 31.719 13.539 1 90.25 238 ASP B N 1
ATOM 5147 C CA . ASP B 1 238 ? -27.188 31.594 14.555 1 90.25 238 ASP B CA 1
ATOM 5148 C C . ASP B 1 238 ? -26.984 30.359 15.422 1 90.25 238 ASP B C 1
ATOM 5150 O O . ASP B 1 238 ? -27.344 30.359 16.594 1 90.25 238 ASP B O 1
ATOM 5154 N N . SER B 1 239 ? -26.484 29.344 14.797 1 90.19 239 SER B N 1
ATOM 5155 C CA . SER B 1 239 ? -26.25 28.094 15.492 1 90.19 239 SER B CA 1
ATOM 5156 C C . SER B 1 239 ? -25.109 27.312 14.844 1 90.19 239 SER B C 1
ATOM 5158 O O . SER B 1 239 ? -24.562 27.719 13.82 1 90.19 239 SER B O 1
ATOM 5160 N N . VAL B 1 240 ? -24.797 26.266 15.461 1 89.38 240 VAL B N 1
ATOM 5161 C CA . VAL B 1 240 ? -23.703 25.422 14.984 1 89.38 240 VAL B CA 1
ATOM 5162 C C . VAL B 1 240 ? -24.078 24.812 13.625 1 89.38 240 VAL B C 1
ATOM 5164 O O . VAL B 1 240 ? -23.203 24.375 12.875 1 89.38 240 VAL B O 1
ATOM 5167 N N . GLU B 1 241 ? -25.359 24.922 13.25 1 88.62 241 GLU B N 1
ATOM 5168 C CA . GLU B 1 241 ? -25.797 24.438 11.945 1 88.62 241 GLU B CA 1
ATOM 5169 C C . GLU B 1 241 ? -25.562 25.484 10.859 1 88.62 241 GLU B C 1
ATOM 5171 O O . GLU B 1 241 ? -25.641 25.172 9.672 1 88.62 241 GLU B O 1
ATOM 5176 N N . ASP B 1 242 ? -25.297 26.609 11.359 1 93.19 242 ASP B N 1
ATOM 5177 C CA . ASP B 1 242 ? -25.094 27.734 10.453 1 93.19 242 ASP B CA 1
ATOM 5178 C C . ASP B 1 242 ? -23.625 28.156 10.43 1 93.19 242 ASP B C 1
ATOM 5180 O O . ASP B 1 242 ? -23.25 29.156 11.047 1 93.19 242 ASP B O 1
ATOM 5184 N N . ILE B 1 243 ? -22.844 27.391 9.648 1 96.19 243 ILE B N 1
ATOM 5185 C CA . ILE B 1 243 ? -21.422 27.734 9.5 1 96.19 243 ILE B CA 1
ATOM 5186 C C . ILE B 1 243 ? -21.266 28.797 8.414 1 96.19 243 ILE B C 1
ATOM 5188 O O . ILE B 1 243 ? -21.594 28.562 7.25 1 96.19 243 ILE B O 1
ATOM 5192 N N . VAL B 1 244 ? -20.703 29.938 8.75 1 96.19 244 VAL B N 1
ATOM 5193 C CA . VAL B 1 244 ? -20.688 31.062 7.812 1 96.19 244 VAL B CA 1
ATOM 5194 C C . VAL B 1 244 ? -19.266 31.312 7.324 1 96.19 244 VAL B C 1
ATOM 5196 O O . VAL B 1 244 ? -19.047 32.062 6.379 1 96.19 244 VAL B O 1
ATOM 5199 N N . GLY B 1 245 ? -18.281 30.656 7.902 1 96.81 245 GLY B N 1
ATOM 5200 C CA . GLY B 1 245 ? -16.906 30.812 7.48 1 96.81 245 GLY B CA 1
ATOM 5201 C C . GLY B 1 245 ? -15.922 30.047 8.359 1 96.81 245 GLY B C 1
ATOM 5202 O O . GLY B 1 245 ? -16.328 29.266 9.211 1 96.81 245 GLY B O 1
ATOM 5203 N N . VAL B 1 246 ? -14.672 30.203 8.07 1 95.56 246 VAL B N 1
ATOM 5204 C CA . VAL B 1 246 ? -13.578 29.656 8.867 1 95.56 246 VAL B CA 1
ATOM 5205 C C . VAL B 1 246 ? -12.508 30.719 9.094 1 95.56 246 VAL B C 1
ATOM 5207 O O . VAL B 1 246 ? -12.117 31.422 8.156 1 95.56 246 VAL B O 1
ATOM 5210 N N . VAL B 1 247 ? -12.117 30.891 10.289 1 94.81 247 VAL B N 1
ATOM 5211 C CA . VAL B 1 247 ? -11.039 31.844 10.578 1 94.81 247 VAL B CA 1
ATOM 5212 C C . VAL B 1 247 ? -9.719 31.094 10.75 1 94.81 247 VAL B C 1
ATOM 5214 O O . VAL B 1 247 ? -9.688 30 11.312 1 94.81 247 VAL B O 1
ATOM 5217 N N . TYR B 1 248 ? -8.734 31.641 10.172 1 89.62 248 TYR B N 1
ATOM 5218 C CA . TYR B 1 248 ? -7.371 31.109 10.273 1 89.62 248 TYR B CA 1
ATOM 5219 C C . TYR B 1 248 ? -6.535 31.953 11.227 1 89.62 248 TYR B C 1
ATOM 5221 O O . TYR B 1 248 ? -6.523 33.188 11.125 1 89.62 248 TYR B O 1
ATOM 5229 N N . LEU B 1 249 ? -5.887 31.266 12.172 1 88.31 249 LEU B N 1
ATOM 5230 C CA . LEU B 1 249 ? -5.023 31.984 13.109 1 88.31 249 LEU B CA 1
ATOM 5231 C C . LEU B 1 249 ? -4.047 32.875 12.359 1 88.31 249 LEU B C 1
ATOM 5233 O O . LEU B 1 249 ? -3.846 34.031 12.742 1 88.31 249 LEU B O 1
ATOM 5237 N N . LYS B 1 250 ? -3.531 32.406 11.336 1 83.75 250 LYS B N 1
ATOM 5238 C CA . LYS B 1 250 ? -2.545 33.156 10.578 1 83.75 250 LYS B CA 1
ATOM 5239 C C . LYS B 1 250 ? -3.156 34.438 10.008 1 83.75 250 LYS B C 1
ATOM 5241 O O . LYS B 1 250 ? -2.508 35.469 9.984 1 83.75 250 LYS B O 1
ATOM 5246 N N . ASP B 1 251 ? -4.348 34.375 9.531 1 87.31 251 ASP B N 1
ATOM 5247 C CA . ASP B 1 251 ? -5.016 35.531 8.961 1 87.31 251 ASP B CA 1
ATOM 5248 C C . ASP B 1 251 ? -5.344 36.562 10.047 1 87.31 251 ASP B C 1
ATOM 5250 O O . ASP B 1 251 ? -5.23 37.781 9.828 1 87.31 251 ASP B O 1
ATOM 5254 N N . ILE B 1 252 ? -5.738 36.062 11.211 1 90.88 252 ILE B N 1
ATOM 5255 C CA . ILE B 1 252 ? -6.039 36.938 12.336 1 90.88 252 ILE B CA 1
ATOM 5256 C C . ILE B 1 252 ? -4.785 37.688 12.742 1 90.88 252 ILE B C 1
ATOM 5258 O O . ILE B 1 252 ? -4.82 38.938 12.891 1 90.88 252 ILE B O 1
ATOM 5262 N N . VAL B 1 253 ? -3.775 37 12.883 1 87.62 253 VAL B N 1
ATOM 5263 C CA . VAL B 1 253 ? -2.52 37.562 13.336 1 87.62 253 VAL B CA 1
ATOM 5264 C C . VAL B 1 253 ? -2.016 38.594 12.305 1 87.62 253 VAL B C 1
ATOM 5266 O O . VAL B 1 253 ? -1.561 39.688 12.664 1 87.62 253 VAL B O 1
ATOM 5269 N N . ALA B 1 254 ? -2.154 38.281 11.078 1 85.25 254 ALA B N 1
ATOM 5270 C CA . ALA B 1 254 ? -1.724 39.156 10 1 85.25 254 ALA B CA 1
ATOM 5271 C C . ALA B 1 254 ? -2.475 40.5 10.062 1 85.25 254 ALA B C 1
ATOM 5273 O O . ALA B 1 254 ? -1.897 41.562 9.797 1 85.25 254 ALA B O 1
ATOM 5274 N N . ARG B 1 255 ? -3.631 40.438 10.492 1 86.81 255 ARG B N 1
ATOM 5275 C CA . ARG B 1 255 ? -4.484 41.625 10.43 1 86.81 255 ARG B CA 1
ATOM 5276 C C . ARG B 1 255 ? -4.453 42.375 11.75 1 86.81 255 ARG B C 1
ATOM 5278 O O . ARG B 1 255 ? -4.648 43.594 11.766 1 86.81 255 ARG B O 1
ATOM 5285 N N . THR B 1 256 ? -4.16 41.719 12.875 1 87.75 256 THR B N 1
ATOM 5286 C CA . THR B 1 256 ? -4.465 42.344 14.148 1 87.75 256 THR B CA 1
ATOM 5287 C C . THR B 1 256 ? -3.221 42.438 15.023 1 87.75 256 THR B C 1
ATOM 5289 O O . THR B 1 256 ? -3.197 43.156 16.016 1 87.75 256 THR B O 1
ATOM 5292 N N . TYR B 1 257 ? -2.24 41.719 14.711 1 83.44 257 TYR B N 1
ATOM 5293 C CA . TYR B 1 257 ? -1.132 41.594 15.648 1 83.44 257 TYR B CA 1
ATOM 5294 C C . TYR B 1 257 ? -0.469 42.938 15.922 1 83.44 257 TYR B C 1
ATOM 5296 O O . TYR B 1 257 ? -0.036 43.188 17.047 1 83.44 257 TYR B O 1
ATOM 5304 N N . ALA B 1 258 ? -0.4 43.719 14.867 1 76.56 258 ALA B N 1
ATOM 5305 C CA . ALA B 1 258 ? 0.267 45.031 14.992 1 76.56 258 ALA B CA 1
ATOM 5306 C C . ALA B 1 258 ? -0.641 46.031 15.68 1 76.56 258 ALA B C 1
ATOM 5308 O O . ALA B 1 258 ? -0.189 47.125 16.062 1 76.56 258 ALA B O 1
ATOM 5309 N N . ARG B 1 259 ? -1.796 45.594 15.844 1 78.31 259 ARG B N 1
ATOM 5310 C CA . ARG B 1 259 ? -2.736 46.531 16.453 1 78.31 259 ARG B CA 1
ATOM 5311 C C . ARG B 1 259 ? -2.613 46.531 17.969 1 78.31 259 ARG B C 1
ATOM 5313 O O . ARG B 1 259 ? -2.172 45.531 18.562 1 78.31 259 ARG B O 1
ATOM 5320 N N . THR B 1 260 ? -2.775 47.656 18.594 1 73.06 260 THR B N 1
ATOM 5321 C CA . THR B 1 260 ? -2.553 47.812 20.031 1 73.06 260 THR B CA 1
ATOM 5322 C C . THR B 1 260 ? -3.82 47.469 20.812 1 73.06 260 THR B C 1
ATOM 5324 O O . THR B 1 260 ? -3.869 47.656 22.031 1 73.06 260 THR B O 1
ATOM 5327 N N . ASP B 1 261 ? -4.797 47 20.156 1 77.88 261 ASP B N 1
ATOM 5328 C CA . ASP B 1 261 ? -6.039 46.781 20.891 1 77.88 261 ASP B CA 1
ATOM 5329 C C . ASP B 1 261 ? -6.297 45.281 21.141 1 77.88 261 ASP B C 1
ATOM 5331 O O . ASP B 1 261 ? -7.414 44.906 21.469 1 77.88 261 ASP B O 1
ATOM 5335 N N . GLY B 1 262 ? -5.336 44.469 20.859 1 75.69 262 GLY B N 1
ATOM 5336 C CA . GLY B 1 262 ? -5.48 43.031 21.125 1 75.69 262 GLY B CA 1
ATOM 5337 C C . GLY B 1 262 ? -6.531 42.375 20.25 1 75.69 262 GLY B C 1
ATOM 5338 O O . GLY B 1 262 ? -7.23 41.469 20.688 1 75.69 262 GLY B O 1
ATOM 5339 N N . GLY B 1 263 ? -6.793 42.969 19.094 1 80.81 263 GLY B N 1
ATOM 5340 C CA . GLY B 1 263 ? -7.723 42.406 18.141 1 80.81 263 GLY B CA 1
ATOM 5341 C C . GLY B 1 263 ? -9.172 42.75 18.422 1 80.81 263 GLY B C 1
ATOM 5342 O O . GLY B 1 263 ? -10.078 42.281 17.734 1 80.81 263 GLY B O 1
ATOM 5343 N N . ARG B 1 264 ? -9.477 43.5 19.375 1 86.5 264 ARG B N 1
ATOM 5344 C CA . ARG B 1 264 ? -10.844 43.844 19.75 1 86.5 264 ARG B CA 1
ATOM 5345 C C . ARG B 1 264 ? -11.516 44.688 18.688 1 86.5 264 ARG B C 1
ATOM 5347 O O . ARG B 1 264 ? -12.742 44.688 18.562 1 86.5 264 ARG B O 1
ATOM 5354 N N . GLY B 1 265 ? -10.703 45.312 17.938 1 89.12 265 GLY B N 1
ATOM 5355 C CA . GLY B 1 265 ? -11.25 46.25 16.969 1 89.12 265 GLY B CA 1
ATOM 5356 C C . GLY B 1 265 ? -11.594 45.594 15.641 1 89.12 265 GLY B C 1
ATOM 5357 O O . GLY B 1 265 ? -12.148 46.25 14.75 1 89.12 265 GLY B O 1
ATOM 5358 N N . VAL B 1 266 ? -11.297 44.375 15.492 1 93.75 266 VAL B N 1
ATOM 5359 C CA . VAL B 1 266 ? -11.562 43.688 14.234 1 93.75 266 VAL B CA 1
ATOM 5360 C C . VAL B 1 266 ? -12.461 42.469 14.5 1 93.75 266 VAL B C 1
ATOM 5362 O O . VAL B 1 266 ? -12.148 41.625 15.344 1 93.75 266 VAL B O 1
ATOM 5365 N N . GLY B 1 267 ? -13.586 42.469 13.797 1 95.62 267 GLY B N 1
ATOM 5366 C CA . GLY B 1 267 ? -14.492 41.312 13.938 1 95.62 267 GLY B CA 1
ATOM 5367 C C . GLY B 1 267 ? -14.008 40.094 13.219 1 95.62 267 GLY B C 1
ATOM 5368 O O . GLY B 1 267 ? -13.328 40.188 12.195 1 95.62 267 GLY B O 1
ATOM 5369 N N . VAL B 1 268 ? -14.352 38.875 13.773 1 95.75 268 VAL B N 1
ATOM 5370 C CA . VAL B 1 268 ? -13.984 37.625 13.141 1 95.75 268 VAL B CA 1
ATOM 5371 C C . VAL B 1 268 ? -14.578 37.562 11.734 1 95.75 268 VAL B C 1
ATOM 5373 O O . VAL B 1 268 ? -13.953 37 10.82 1 95.75 268 VAL B O 1
ATOM 5376 N N . SER B 1 269 ? -15.758 38.125 11.531 1 95.25 269 SER B N 1
ATOM 5377 C CA . SER B 1 269 ? -16.469 38.125 10.25 1 95.25 269 SER B CA 1
ATOM 5378 C C . SER B 1 269 ? -15.688 38.875 9.188 1 95.25 269 SER B C 1
ATOM 5380 O O . SER B 1 269 ? -15.883 38.656 7.988 1 95.25 269 SER B O 1
ATOM 5382 N N . GLU B 1 270 ? -14.805 39.719 9.609 1 95.06 270 GLU B N 1
ATOM 5383 C CA . GLU B 1 270 ? -14.031 40.562 8.688 1 95.06 270 GLU B CA 1
ATOM 5384 C C . GLU B 1 270 ? -12.82 39.781 8.148 1 95.06 270 GLU B C 1
ATOM 5386 O O . GLU B 1 270 ? -12.258 40.156 7.117 1 95.06 270 GLU B O 1
ATOM 5391 N N . VAL B 1 271 ? -12.453 38.781 8.867 1 95.06 271 VAL B N 1
ATOM 5392 C CA . VAL B 1 271 ? -11.203 38.125 8.523 1 95.06 271 VAL B CA 1
ATOM 5393 C C . VAL B 1 271 ? -11.484 36.688 8.031 1 95.06 271 VAL B C 1
ATOM 5395 O O . VAL B 1 271 ? -10.656 36.094 7.348 1 95.06 271 VAL B O 1
ATOM 5398 N N . MET B 1 272 ? -12.625 36.156 8.32 1 95.81 272 MET B N 1
ATOM 5399 C CA . MET B 1 272 ? -12.938 34.75 8.016 1 95.81 272 MET B CA 1
ATOM 5400 C C . MET B 1 272 ? -12.977 34.531 6.512 1 95.81 272 MET B C 1
ATOM 5402 O O . MET B 1 272 ? -13.195 35.469 5.738 1 95.81 272 MET B O 1
ATOM 5406 N N . ARG B 1 273 ? -12.641 33.312 6.117 1 94.12 273 ARG B N 1
ATOM 5407 C CA . ARG B 1 273 ? -12.758 32.844 4.734 1 94.12 273 ARG B CA 1
ATOM 5408 C C . ARG B 1 273 ? -14.031 32.031 4.531 1 94.12 273 ARG B C 1
ATOM 5410 O O . ARG B 1 273 ? -14.586 31.484 5.484 1 94.12 273 ARG B O 1
ATOM 5417 N N . PRO B 1 274 ? -14.43 32 3.277 1 93.38 274 PRO B N 1
ATOM 5418 C CA . PRO B 1 274 ? -15.594 31.156 3.014 1 93.38 274 PRO B CA 1
ATOM 5419 C C . PRO B 1 274 ? -15.344 29.688 3.32 1 93.38 274 PRO B C 1
ATOM 5421 O O . PRO B 1 274 ? -14.234 29.172 3.094 1 93.38 274 PRO B O 1
ATOM 5424 N N . SER B 1 275 ? -16.391 29.047 3.789 1 92.94 275 SER B N 1
ATOM 5425 C CA . SER B 1 275 ? -16.297 27.625 4.098 1 92.94 275 SER B CA 1
ATOM 5426 C C . SER B 1 275 ? -16.531 26.781 2.854 1 92.94 275 SER B C 1
ATOM 5428 O O . SER B 1 275 ? -17.312 27.172 1.972 1 92.94 275 SER B O 1
ATOM 5430 N N . VAL B 1 276 ? -15.867 25.641 2.775 1 93.81 276 VAL B N 1
ATOM 5431 C CA . VAL B 1 276 ? -16.109 24.641 1.749 1 93.81 276 VAL B CA 1
ATOM 5432 C C . VAL B 1 276 ? -17 23.531 2.316 1 93.81 276 VAL B C 1
ATOM 5434 O O . VAL B 1 276 ? -16.703 22.969 3.371 1 93.81 276 VAL B O 1
ATOM 5437 N N . PHE B 1 277 ? -18.109 23.328 1.626 1 94 277 PHE B N 1
ATOM 5438 C CA . PHE B 1 277 ? -19.047 22.312 2.064 1 94 277 PHE B CA 1
ATOM 5439 C C . PHE B 1 277 ? -18.953 21.062 1.178 1 94 277 PHE B C 1
ATOM 5441 O O . PHE B 1 277 ? -18.891 21.188 -0.048 1 94 277 PHE B O 1
ATOM 5448 N N . VAL B 1 278 ? -18.891 19.891 1.835 1 94.94 278 VAL B N 1
ATOM 5449 C CA . VAL B 1 278 ? -18.797 18.625 1.112 1 94.94 278 VAL B CA 1
ATOM 5450 C C . VAL B 1 278 ? -19.766 17.609 1.73 1 94.94 278 VAL B C 1
ATOM 5452 O O . VAL B 1 278 ? -19.984 17.625 2.941 1 94.94 278 VAL B O 1
ATOM 5455 N N . PRO B 1 279 ? -20.312 16.75 0.924 1 94.88 279 PRO B N 1
ATOM 5456 C CA . PRO B 1 279 ? -21.125 15.68 1.507 1 94.88 279 PRO B CA 1
ATOM 5457 C C . PRO B 1 279 ? -20.328 14.773 2.439 1 94.88 279 PRO B C 1
ATOM 5459 O O . PRO B 1 279 ? -19.172 14.453 2.156 1 94.88 279 PRO B O 1
ATOM 5462 N N . ASP B 1 280 ? -20.969 14.438 3.561 1 93.19 280 ASP B N 1
ATOM 5463 C CA . ASP B 1 280 ? -20.266 13.602 4.523 1 93.19 280 ASP B CA 1
ATOM 5464 C C . ASP B 1 280 ? -20.109 12.172 4.008 1 93.19 280 ASP B C 1
ATOM 5466 O O . ASP B 1 280 ? -19.328 11.391 4.559 1 93.19 280 ASP B O 1
ATOM 5470 N N . SER B 1 281 ? -20.766 11.797 2.863 1 92.69 281 SER B N 1
ATOM 5471 C CA . SER B 1 281 ? -20.672 10.469 2.256 1 92.69 281 SER B CA 1
ATOM 5472 C C . SER B 1 281 ? -19.531 10.398 1.26 1 92.69 281 SER B C 1
ATOM 5474 O O . SER B 1 281 ? -19.219 9.32 0.744 1 92.69 281 SER B O 1
ATOM 5476 N N . LYS B 1 282 ? -18.875 11.477 1.034 1 92.44 282 LYS B N 1
ATOM 5477 C CA . LYS B 1 282 ? -17.797 11.492 0.05 1 92.44 282 LYS B CA 1
ATOM 5478 C C . LYS B 1 282 ? -16.672 10.562 0.465 1 92.44 282 LYS B C 1
ATOM 5480 O O . LYS B 1 282 ? -16.234 10.586 1.617 1 92.44 282 LYS B O 1
ATOM 5485 N N . PRO B 1 283 ? -16.141 9.773 -0.467 1 92.25 283 PRO B N 1
ATOM 5486 C CA . PRO B 1 283 ? -14.992 8.922 -0.147 1 92.25 283 PRO B CA 1
ATOM 5487 C C . PRO B 1 283 ? -13.727 9.727 0.152 1 92.25 283 PRO B C 1
ATOM 5489 O O . PRO B 1 283 ? -13.484 10.75 -0.482 1 92.25 283 PRO B O 1
ATOM 5492 N N . LEU B 1 284 ? -12.945 9.211 1.039 1 93.38 284 LEU B N 1
ATOM 5493 C CA . LEU B 1 284 ? -11.781 9.938 1.537 1 93.38 284 LEU B CA 1
ATOM 5494 C C . LEU B 1 284 ? -10.758 10.156 0.425 1 93.38 284 LEU B C 1
ATOM 5496 O O . LEU B 1 284 ? -10.078 11.18 0.401 1 93.38 284 LEU B O 1
ATOM 5500 N N . ASP B 1 285 ? -10.625 9.242 -0.468 1 89.38 285 ASP B N 1
ATOM 5501 C CA . ASP B 1 285 ? -9.648 9.406 -1.537 1 89.38 285 ASP B CA 1
ATOM 5502 C C . ASP B 1 285 ? -10.023 10.578 -2.449 1 89.38 285 ASP B C 1
ATOM 5504 O O . ASP B 1 285 ? -9.172 11.398 -2.789 1 89.38 285 ASP B O 1
ATOM 5508 N N . ASP B 1 286 ? -11.32 10.656 -2.764 1 88.31 286 ASP B N 1
ATOM 5509 C CA . ASP B 1 286 ? -11.812 11.766 -3.574 1 88.31 286 ASP B CA 1
ATOM 5510 C C . ASP B 1 286 ? -11.656 13.094 -2.838 1 88.31 286 ASP B C 1
ATOM 5512 O O . ASP B 1 286 ? -11.266 14.094 -3.438 1 88.31 286 ASP B O 1
ATOM 5516 N N . LEU B 1 287 ? -11.992 13.031 -1.605 1 92.5 287 LEU B N 1
ATOM 5517 C CA . LEU B 1 287 ? -11.891 14.25 -0.81 1 92.5 287 LEU B CA 1
ATOM 5518 C C . LEU B 1 287 ? -10.445 14.711 -0.691 1 92.5 287 LEU B C 1
ATOM 5520 O O . LEU B 1 287 ? -10.156 15.906 -0.797 1 92.5 287 LEU B O 1
ATOM 5524 N N . LEU B 1 288 ? -9.57 13.742 -0.461 1 89.75 288 LEU B N 1
ATOM 5525 C CA . LEU B 1 288 ? -8.148 14.062 -0.394 1 89.75 288 LEU B CA 1
ATOM 5526 C C . LEU B 1 288 ? -7.68 14.727 -1.684 1 89.75 288 LEU B C 1
ATOM 5528 O O . LEU B 1 288 ? -7 15.75 -1.646 1 89.75 288 LEU B O 1
ATOM 5532 N N . ASP B 1 289 ? -8.047 14.219 -2.775 1 84.75 289 ASP B N 1
ATOM 5533 C CA . ASP B 1 289 ? -7.691 14.766 -4.082 1 84.75 289 ASP B CA 1
ATOM 5534 C C . ASP B 1 289 ? -8.227 16.188 -4.246 1 84.75 289 ASP B C 1
ATOM 5536 O O . ASP B 1 289 ? -7.508 17.078 -4.715 1 84.75 289 ASP B O 1
ATOM 5540 N N . GLU B 1 290 ? -9.43 16.375 -3.863 1 85.75 290 GLU B N 1
ATOM 5541 C CA . GLU B 1 290 ? -10.07 17.672 -3.982 1 85.75 290 GLU B CA 1
ATOM 5542 C C . GLU B 1 290 ? -9.383 18.703 -3.09 1 85.75 290 GLU B C 1
ATOM 5544 O O . GLU B 1 290 ? -9.141 19.844 -3.512 1 85.75 290 GLU B O 1
ATOM 5549 N N . MET B 1 291 ? -9.062 18.281 -1.886 1 87.31 291 MET B N 1
ATOM 5550 C CA . MET B 1 291 ? -8.438 19.188 -0.934 1 87.31 291 MET B CA 1
ATOM 5551 C C . MET B 1 291 ? -7.047 19.594 -1.401 1 87.31 291 MET B C 1
ATOM 5553 O O . MET B 1 291 ? -6.641 20.75 -1.236 1 87.31 291 MET B O 1
ATOM 5557 N N . GLN B 1 292 ? -6.402 18.688 -1.983 1 81.62 292 GLN B N 1
ATOM 5558 C CA . GLN B 1 292 ? -5.078 18.984 -2.512 1 81.62 292 GLN B CA 1
ATOM 5559 C C . GLN B 1 292 ? -5.16 19.906 -3.723 1 81.62 292 GLN B C 1
ATOM 5561 O O . GLN B 1 292 ? -4.406 20.875 -3.828 1 81.62 292 GLN B O 1
ATOM 5566 N N . ARG B 1 293 ? -6.082 19.641 -4.598 1 76.56 293 ARG B N 1
ATOM 5567 C CA . ARG B 1 293 ? -6.254 20.406 -5.828 1 76.56 293 ARG B CA 1
ATOM 5568 C C . ARG B 1 293 ? -6.664 21.844 -5.527 1 76.56 293 ARG B C 1
ATOM 5570 O O . ARG B 1 293 ? -6.156 22.781 -6.141 1 76.56 293 ARG B O 1
ATOM 5577 N N . ASN B 1 294 ? -7.52 21.938 -4.562 1 77.31 294 ASN B N 1
ATOM 5578 C CA . ASN B 1 294 ? -8.078 23.25 -4.27 1 77.31 294 ASN B CA 1
ATOM 5579 C C . ASN B 1 294 ? -7.324 23.953 -3.141 1 77.31 294 ASN B C 1
ATOM 5581 O O . ASN B 1 294 ? -7.699 25.047 -2.719 1 77.31 294 ASN B O 1
ATOM 5585 N N . ARG B 1 295 ? -6.34 23.281 -2.6 1 76.62 295 ARG B N 1
ATOM 5586 C CA . ARG B 1 295 ? -5.527 23.812 -1.511 1 76.62 295 ARG B CA 1
ATOM 5587 C C . ARG B 1 295 ? -6.398 24.219 -0.322 1 76.62 295 ARG B C 1
ATOM 5589 O O . ARG B 1 295 ? -6.23 25.297 0.244 1 76.62 295 ARG B O 1
ATOM 5596 N N . ASN B 1 296 ? -7.414 23.453 -0.138 1 81.5 296 ASN B N 1
ATOM 5597 C CA . ASN B 1 296 ? -8.266 23.594 1.04 1 81.5 296 ASN B CA 1
ATOM 5598 C C . ASN B 1 296 ? -7.949 22.531 2.088 1 81.5 296 ASN B C 1
ATOM 5600 O O . ASN B 1 296 ? -8.023 21.328 1.806 1 81.5 296 ASN B O 1
ATOM 5604 N N . HIS B 1 297 ? -7.695 22.984 3.277 1 83.38 297 HIS B N 1
ATO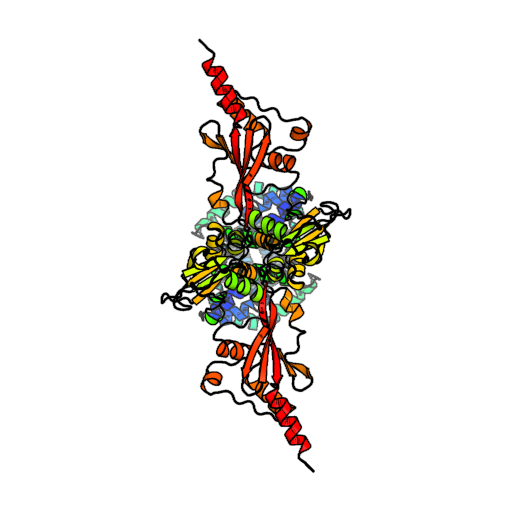M 5605 C CA . HIS B 1 297 ? -7.199 22.031 4.273 1 83.38 297 HIS B CA 1
ATOM 5606 C C . HIS B 1 297 ? -8.289 21.656 5.266 1 83.38 297 HIS B C 1
ATOM 5608 O O . HIS B 1 297 ? -8.062 20.859 6.18 1 83.38 297 HIS B O 1
ATOM 5614 N N . ILE B 1 298 ? -9.438 22.312 5.137 1 90.5 298 ILE B N 1
ATOM 5615 C CA . ILE B 1 298 ? -10.539 22.016 6.047 1 90.5 298 ILE B CA 1
ATOM 5616 C C . ILE B 1 298 ? -11.867 22.109 5.297 1 90.5 298 ILE B C 1
ATOM 5618 O O . ILE B 1 298 ? -12.039 22.984 4.445 1 90.5 298 ILE B O 1
ATOM 5622 N N . ALA B 1 299 ? -12.781 21.188 5.527 1 94.31 299 ALA B N 1
ATOM 5623 C CA . ALA B 1 299 ? -14.094 21.188 4.891 1 94.31 299 ALA B CA 1
ATOM 5624 C C . ALA B 1 299 ? -15.195 20.891 5.906 1 94.31 299 ALA B C 1
ATOM 5626 O O . ALA B 1 299 ? -14.977 20.125 6.855 1 94.31 299 ALA B O 1
ATOM 5627 N N . VAL B 1 300 ? -16.281 21.578 5.734 1 96.06 300 VAL B N 1
ATOM 5628 C CA . VAL B 1 300 ? -17.469 21.312 6.523 1 96.06 300 VAL B CA 1
ATOM 5629 C C . VAL B 1 300 ? -18.297 20.219 5.848 1 96.06 300 VAL B C 1
ATOM 5631 O O . VAL B 1 300 ? -18.578 20.281 4.648 1 96.06 300 VAL B O 1
ATOM 5634 N N . LEU B 1 301 ? -18.625 19.234 6.621 1 95.38 301 LEU B N 1
ATOM 5635 C CA . LEU B 1 301 ? -19.359 18.094 6.066 1 95.38 301 LEU B CA 1
ATOM 5636 C C . LEU B 1 301 ? -20.859 18.25 6.289 1 95.38 301 LEU B C 1
ATOM 5638 O O . LEU B 1 301 ? -21.297 18.578 7.398 1 95.38 301 LEU B O 1
ATOM 5642 N N . ILE B 1 302 ? -21.594 18.062 5.203 1 93.56 302 ILE B N 1
ATOM 5643 C CA . ILE B 1 302 ? -23.047 18.156 5.25 1 93.56 302 ILE B CA 1
ATOM 5644 C C . ILE B 1 302 ? -23.656 16.781 5.062 1 93.56 302 ILE B C 1
ATOM 5646 O O . ILE B 1 302 ? -23.188 15.977 4.254 1 93.56 302 ILE B O 1
ATOM 5650 N N . ASP B 1 303 ? -24.719 16.484 5.855 1 88.12 303 ASP B N 1
ATOM 5651 C CA . ASP B 1 303 ? -25.375 15.195 5.734 1 88.12 303 ASP B CA 1
ATOM 5652 C C . ASP B 1 303 ? -26.453 15.227 4.656 1 88.12 303 ASP B C 1
ATOM 5654 O O . ASP B 1 303 ? -26.578 16.203 3.922 1 88.12 303 ASP B O 1
ATOM 5658 N N . GLU B 1 304 ? -27.188 14.117 4.5 1 87.19 304 GLU B N 1
ATOM 5659 C CA . GLU B 1 304 ? -28.188 13.953 3.447 1 87.19 304 GLU B CA 1
ATOM 5660 C C . GLU B 1 304 ? -29.328 14.945 3.607 1 87.19 304 GLU B C 1
ATOM 5662 O O . GLU B 1 304 ? -30.062 15.227 2.648 1 87.19 304 GLU B O 1
ATOM 5667 N N . TYR B 1 305 ? -29.516 15.508 4.738 1 80.25 305 TYR B N 1
ATOM 5668 C CA . TYR B 1 305 ? -30.609 16.438 5.008 1 80.25 305 TYR B CA 1
ATOM 5669 C C . TYR B 1 305 ? -30.141 17.891 4.852 1 80.25 305 TYR B C 1
ATOM 5671 O O . TYR B 1 305 ? -30.938 18.812 5.023 1 80.25 305 TYR B O 1
ATOM 5679 N N . GLY B 1 306 ? -28.875 18.062 4.562 1 86.5 306 GLY B N 1
ATOM 5680 C CA . GLY B 1 306 ? -28.344 19.391 4.406 1 86.5 306 GLY B CA 1
ATOM 5681 C C . GLY B 1 306 ? -27.875 20.016 5.711 1 86.5 306 GLY B C 1
ATOM 5682 O O . GLY B 1 306 ? -27.609 21.219 5.785 1 86.5 306 GLY B O 1
ATOM 5683 N N . SER B 1 307 ? -27.812 19.172 6.691 1 88.31 307 SER B N 1
ATOM 5684 C CA . SER B 1 307 ? -27.359 19.641 7.996 1 88.31 307 SER B CA 1
ATOM 5685 C C . SER B 1 307 ? -25.859 19.422 8.172 1 88.31 307 SER B C 1
ATOM 5687 O O . SER B 1 307 ? -25.281 18.516 7.57 1 88.31 307 SER B O 1
ATOM 5689 N N . VAL B 1 308 ? -25.297 20.25 9.055 1 93.56 308 VAL B N 1
ATOM 5690 C CA . VAL B 1 308 ? -23.875 20.125 9.336 1 93.56 308 VAL B CA 1
ATOM 5691 C C . VAL B 1 308 ? -23.625 18.844 10.148 1 93.56 308 VAL B C 1
ATOM 5693 O O . VAL B 1 308 ? -24.156 18.688 11.25 1 93.56 308 VAL B O 1
ATOM 5696 N N . ALA B 1 309 ? -22.875 17.953 9.562 1 93.06 309 ALA B N 1
ATOM 5697 C CA . ALA B 1 309 ? -22.547 16.703 10.234 1 93.06 309 ALA B CA 1
ATOM 5698 C C . ALA B 1 309 ? -21.281 16.859 11.086 1 93.06 309 ALA B C 1
ATOM 5700 O O . ALA B 1 309 ? -21.172 16.266 12.164 1 93.06 309 ALA B O 1
ATOM 5701 N N . GLY B 1 310 ? -20.375 17.609 10.57 1 94.81 310 GLY B N 1
ATOM 5702 C CA . GLY B 1 310 ? -19.078 17.812 11.211 1 94.81 310 GLY B CA 1
ATOM 5703 C C . GLY B 1 310 ? -18.062 18.484 10.305 1 94.81 310 GLY B C 1
ATOM 5704 O O . GLY B 1 310 ? -18.438 19.234 9.398 1 94.81 310 GLY B O 1
ATOM 5705 N N . LEU B 1 311 ? -16.812 18.391 10.672 1 95 311 LEU B N 1
ATOM 5706 C CA . LEU B 1 311 ? -15.758 18.953 9.852 1 95 311 LEU B CA 1
ATOM 5707 C C . LEU B 1 311 ? -14.602 17.969 9.695 1 95 311 LEU B C 1
ATOM 5709 O O . LEU B 1 311 ? -14.516 16.984 10.438 1 95 311 LEU B O 1
ATOM 5713 N N . ILE B 1 312 ? -13.828 18.156 8.641 1 93.44 312 ILE B N 1
ATOM 5714 C CA . ILE B 1 312 ? -12.695 17.281 8.375 1 93.44 312 ILE B CA 1
ATOM 5715 C C . ILE B 1 312 ? -11.531 18.094 7.812 1 93.44 312 ILE B C 1
ATOM 5717 O O . ILE B 1 312 ? -11.742 19 7 1 93.44 312 ILE B O 1
ATOM 5721 N N . SER B 1 313 ? -10.383 17.828 8.367 1 89.06 313 SER B N 1
ATOM 5722 C CA . SER B 1 313 ? -9.18 18.469 7.832 1 89.06 313 SER B CA 1
ATOM 5723 C C . SER B 1 313 ? -8.367 17.484 6.996 1 89.06 313 SER B C 1
ATOM 5725 O O . SER B 1 313 ? -8.609 16.266 7.039 1 89.06 313 SER B O 1
ATOM 5727 N N . ILE B 1 314 ? -7.52 17.969 6.176 1 84.88 314 ILE B N 1
ATOM 5728 C CA . ILE B 1 314 ? -6.664 17.109 5.363 1 84.88 314 ILE B CA 1
ATOM 5729 C C . ILE B 1 314 ? -5.785 16.25 6.27 1 84.88 314 ILE B C 1
ATOM 5731 O O . ILE B 1 314 ? -5.457 15.109 5.926 1 84.88 314 ILE B O 1
ATOM 5735 N N . GLU B 1 315 ? -5.371 16.844 7.473 1 81.12 315 GLU B N 1
ATOM 5736 C CA . GLU B 1 315 ? -4.582 16.094 8.445 1 81.12 315 GLU B CA 1
ATOM 5737 C C . GLU B 1 315 ? -5.34 14.852 8.922 1 81.12 315 GLU B C 1
ATOM 5739 O O . GLU B 1 315 ? -4.738 13.805 9.156 1 81.12 315 GLU B O 1
ATOM 5744 N N . ASP B 1 316 ? -6.629 14.992 9.094 1 83.62 316 ASP B N 1
ATOM 5745 C CA . ASP B 1 316 ? -7.449 13.852 9.5 1 83.62 316 ASP B CA 1
ATOM 5746 C C . ASP B 1 316 ? -7.332 12.703 8.5 1 83.62 316 ASP B C 1
ATOM 5748 O O . ASP B 1 316 ? -7.23 11.539 8.891 1 83.62 316 ASP B O 1
ATOM 5752 N N . ILE B 1 317 ? -7.352 13.047 7.238 1 87.38 317 ILE B N 1
ATOM 5753 C CA . ILE B 1 317 ? -7.285 12.047 6.18 1 87.38 317 ILE B CA 1
ATOM 5754 C C . ILE B 1 317 ? -5.902 11.406 6.164 1 87.38 317 ILE B C 1
ATOM 5756 O O . ILE B 1 317 ? -5.781 10.18 6.062 1 87.38 317 ILE B O 1
ATOM 5760 N N . LEU B 1 318 ? -4.895 12.195 6.289 1 82.94 318 LEU B N 1
ATOM 5761 C CA . LEU B 1 318 ? -3.527 11.688 6.293 1 82.94 318 LEU B CA 1
ATOM 5762 C C . LEU B 1 318 ? -3.293 10.773 7.488 1 82.94 318 LEU B C 1
ATOM 5764 O O . LEU B 1 318 ? -2.602 9.758 7.371 1 82.94 318 LEU B O 1
ATOM 5768 N N . GLU B 1 319 ? -3.877 11.18 8.539 1 80.69 319 GLU B N 1
ATOM 5769 C CA . GLU B 1 319 ? -3.742 10.359 9.742 1 80.69 319 GLU B CA 1
ATOM 5770 C C . GLU B 1 319 ? -4.426 9.008 9.57 1 80.69 319 GLU B C 1
ATOM 5772 O O . GLU B 1 319 ? -4.008 8.016 10.164 1 80.69 319 GLU B O 1
ATOM 5777 N N . GLU B 1 320 ? -5.465 9.078 8.828 1 84.19 320 GLU B N 1
ATOM 5778 C CA . GLU B 1 320 ? -6.129 7.805 8.547 1 84.19 320 GLU B CA 1
ATOM 5779 C C . GLU B 1 320 ? -5.188 6.844 7.828 1 84.19 320 GLU B C 1
ATOM 5781 O O . GLU B 1 320 ? -5.27 5.629 8.023 1 84.19 320 GLU B O 1
ATOM 5786 N N . ILE B 1 321 ? -4.328 7.277 7.016 1 84.5 321 ILE B N 1
ATOM 5787 C CA . ILE B 1 321 ? -3.393 6.453 6.254 1 84.5 321 ILE B CA 1
ATOM 5788 C C . ILE B 1 321 ? -2.287 5.945 7.176 1 84.5 321 ILE B C 1
ATOM 5790 O O . ILE B 1 321 ? -1.99 4.746 7.195 1 84.5 321 ILE B O 1
ATOM 5794 N N . VAL B 1 322 ? -1.646 6.805 7.902 1 81 322 VAL B N 1
ATOM 5795 C CA . VAL B 1 322 ? -0.473 6.484 8.703 1 81 322 VAL B CA 1
ATOM 5796 C C . VAL B 1 322 ? -0.902 5.762 9.984 1 81 322 VAL B C 1
ATOM 5798 O O . VAL B 1 322 ? -0.204 4.863 10.461 1 81 322 VAL B O 1
ATOM 5801 N N . GLY B 1 323 ? -2.082 5.871 10.406 1 70.94 323 GLY B N 1
ATOM 5802 C CA . GLY B 1 323 ? -2.561 5.273 11.648 1 70.94 323 GLY B CA 1
ATOM 5803 C C . GLY B 1 323 ? -1.859 5.816 12.875 1 70.94 323 GLY B C 1
ATOM 5804 O O . GLY B 1 323 ? -1.044 6.734 12.781 1 70.94 323 GLY B O 1
ATOM 5805 N N . GLU B 1 324 ? -2.383 5.363 14.094 1 59.44 324 GLU B N 1
ATOM 5806 C CA . GLU B 1 324 ? -1.792 5.734 15.375 1 59.44 324 GLU B CA 1
ATOM 5807 C C . GLU B 1 324 ? -0.513 4.945 15.641 1 59.44 324 GLU B C 1
ATOM 5809 O O . GLU B 1 324 ? -0.559 3.734 15.859 1 59.44 324 GLU B O 1
ATOM 5814 N N . ILE B 1 325 ? 0.522 5.348 15.188 1 49.78 325 ILE B N 1
ATOM 5815 C CA . ILE B 1 325 ? 1.75 4.633 15.523 1 49.78 325 ILE B CA 1
ATOM 5816 C C . ILE B 1 325 ? 2.033 4.754 17.016 1 49.78 325 ILE B C 1
ATOM 5818 O O . ILE B 1 325 ? 2.453 3.789 17.656 1 49.78 325 ILE B O 1
ATOM 5822 N N . ALA B 1 326 ? 1.844 5.984 17.625 1 46.81 326 ALA B N 1
ATOM 5823 C CA . ALA B 1 326 ? 2.203 6.281 19.016 1 46.81 326 ALA B CA 1
ATOM 5824 C C . ALA B 1 326 ? 1.285 5.543 19.984 1 46.81 326 ALA B C 1
ATOM 5826 O O . ALA B 1 326 ? 1.711 5.156 21.078 1 46.81 326 ALA B O 1
ATOM 5827 N N . ASP B 1 327 ? -0.064 5.516 19.812 1 43.25 327 ASP B N 1
ATOM 5828 C CA . ASP B 1 327 ? -0.94 4.934 20.828 1 43.25 327 ASP B CA 1
ATOM 5829 C C . ASP B 1 327 ? -0.552 3.486 21.125 1 43.25 327 ASP B C 1
ATOM 5831 O O . ASP B 1 327 ? -0.765 2.996 22.234 1 43.25 327 ASP B O 1
ATOM 5835 N N . GLU B 1 328 ? -0.155 2.768 20.203 1 39.78 328 GLU B N 1
ATOM 5836 C CA . GLU B 1 328 ? 0.153 1.376 20.531 1 39.78 328 GLU B CA 1
ATOM 5837 C C . GLU B 1 328 ? 1.201 1.283 21.641 1 39.78 328 GLU B C 1
ATOM 5839 O O . GLU B 1 328 ? 1.18 0.35 22.438 1 39.78 328 GLU B O 1
ATOM 5844 N N . TYR B 1 329 ? 2.018 2.25 21.781 1 35.34 329 TYR B N 1
ATOM 5845 C CA . TYR B 1 329 ? 3.041 2.24 22.812 1 35.34 329 TYR B CA 1
ATOM 5846 C C . TYR B 1 329 ? 2.549 2.951 24.062 1 35.34 329 TYR B C 1
ATOM 5848 O O . TYR B 1 329 ? 2.975 2.625 25.188 1 35.34 329 TYR B O 1
ATOM 5856 N N . ASP B 1 330 ? 1.822 4.051 24.047 1 38.59 330 ASP B N 1
ATOM 5857 C CA . ASP B 1 330 ? 1.468 4.879 25.203 1 38.59 330 ASP B CA 1
ATOM 5858 C C . ASP B 1 330 ? 0.208 4.355 25.891 1 38.59 330 ASP B C 1
ATOM 5860 O O . ASP B 1 330 ? -0.089 4.73 27.016 1 38.59 330 ASP B O 1
ATOM 5864 N N . ALA B 1 331 ? -0.777 3.883 25.266 1 38.88 331 ALA B N 1
ATOM 5865 C CA . ALA B 1 331 ? -2.01 3.422 25.906 1 38.88 331 ALA B CA 1
ATOM 5866 C C . ALA B 1 331 ? -1.713 2.615 27.156 1 38.88 331 ALA B C 1
ATOM 5868 O O . ALA B 1 331 ? -2.568 2.49 28.047 1 38.88 331 ALA B O 1
ATOM 5869 N N . ALA B 1 332 ? -0.77 1.983 27.156 1 39.91 332 ALA B N 1
ATOM 5870 C CA . ALA B 1 332 ? -0.577 1.106 28.312 1 39.91 332 ALA B CA 1
ATOM 5871 C C . ALA B 1 332 ? -0.442 1.914 29.594 1 39.91 332 ALA B C 1
ATOM 5873 O O . ALA B 1 332 ? -0.596 1.373 30.703 1 39.91 332 ALA B O 1
ATOM 5874 N N . GLU B 1 333 ? -0.128 3.168 29.484 1 44.22 333 GLU B N 1
ATOM 5875 C CA . GLU B 1 333 ? 0.461 3.627 30.734 1 44.22 333 GLU B CA 1
ATOM 5876 C C . GLU B 1 333 ? -0.514 4.504 31.516 1 44.22 333 GLU B C 1
ATOM 5878 O O . GLU B 1 333 ? -0.256 4.855 32.656 1 44.22 333 GLU B O 1
ATOM 5883 N N . GLN B 1 334 ? -1.505 5.168 30.906 1 50.88 334 GLN B N 1
ATOM 5884 C CA . GLN B 1 334 ? -2.086 6.102 31.875 1 50.88 334 GLN B CA 1
ATOM 5885 C C . GLN B 1 334 ? -3.209 5.441 32.656 1 50.88 334 GLN B C 1
ATOM 5887 O O . GLN B 1 334 ? -4.156 4.906 32.094 1 50.88 334 GLN B O 1
ATOM 5892 N N . ALA B 1 335 ? -3.152 5.23 33.938 1 64.81 335 ALA B N 1
ATOM 5893 C CA . ALA B 1 335 ? -4.18 4.75 34.875 1 64.81 335 ALA B CA 1
ATOM 5894 C C . ALA B 1 335 ? -5.461 5.566 34.75 1 64.81 335 ALA B C 1
ATOM 5896 O O . ALA B 1 335 ? -5.414 6.793 34.625 1 64.81 335 ALA B O 1
ATOM 5897 N N . PRO B 1 336 ? -6.582 4.926 34.562 1 78.56 336 PRO B N 1
ATOM 5898 C CA . PRO B 1 336 ? -7.844 5.645 34.406 1 78.56 336 PRO B CA 1
ATOM 5899 C C . PRO B 1 336 ? -8.133 6.621 35.531 1 78.56 336 PRO B C 1
ATOM 5901 O O . PRO B 1 336 ? -8.789 7.645 35.312 1 78.56 336 PRO B O 1
ATOM 5904 N N . ILE B 1 337 ? -7.75 6.195 36.75 1 88.31 337 ILE B N 1
ATOM 5905 C CA . ILE B 1 337 ? -7.977 7.027 37.938 1 88.31 337 ILE B CA 1
ATOM 5906 C C . ILE B 1 337 ? -6.676 7.188 38.688 1 88.31 337 ILE B C 1
ATOM 5908 O O . ILE B 1 337 ? -6.004 6.199 39 1 88.31 337 ILE B O 1
ATOM 5912 N N . GLU B 1 338 ? -6.246 8.398 38.906 1 89 338 GLU B N 1
ATOM 5913 C CA . GLU B 1 338 ? -5.074 8.734 39.719 1 89 338 GLU B CA 1
ATOM 5914 C C . GLU B 1 338 ? -5.453 9.609 40.906 1 89 338 GLU B C 1
ATOM 5916 O O . GLU B 1 338 ? -5.898 10.75 40.719 1 89 338 GLU B O 1
ATOM 5921 N N . PRO B 1 339 ? -5.273 9.094 42.156 1 90.44 339 PRO B N 1
ATOM 5922 C CA . PRO B 1 339 ? -5.574 9.914 43.344 1 90.44 339 PRO B CA 1
ATOM 5923 C C . PRO B 1 339 ? -4.586 11.07 43.5 1 90.44 339 PRO B C 1
ATOM 5925 O O . PRO B 1 339 ? -3.381 10.891 43.312 1 90.44 339 PRO B O 1
ATOM 5928 N N . LEU B 1 340 ? -5.102 12.305 43.688 1 90.94 340 LEU B N 1
ATOM 5929 C CA . LEU B 1 340 ? -4.273 13.5 43.875 1 90.94 340 LEU B CA 1
ATOM 5930 C C . LEU B 1 340 ? -4.254 13.945 45.312 1 90.94 340 LEU B C 1
ATOM 5932 O O . LEU B 1 340 ? -3.576 14.922 45.656 1 90.94 340 LEU B O 1
ATOM 5936 N N . GLY B 1 341 ? -4.996 13.32 46.219 1 84.62 341 GLY B N 1
ATOM 5937 C CA . GLY B 1 341 ? -5.074 13.68 47.625 1 84.62 341 GLY B CA 1
ATOM 5938 C C . GLY B 1 341 ? -6.262 14.57 47.938 1 84.62 341 GLY B C 1
ATOM 5939 O O . GLY B 1 341 ? -6.832 15.203 47.031 1 84.62 341 GLY B O 1
ATOM 5940 N N . GLN B 1 342 ? -6.676 14.586 49.188 1 84.62 342 GLN B N 1
ATOM 5941 C CA . GLN B 1 342 ? -7.715 15.43 49.75 1 84.62 342 GLN B CA 1
ATOM 5942 C C . GLN B 1 342 ? -9.016 15.312 48.969 1 84.62 342 GLN B C 1
ATOM 5944 O O . GLN B 1 342 ? -9.672 16.328 48.688 1 84.62 342 GLN B O 1
ATOM 5949 N N . GLY B 1 343 ? -9.297 14.094 48.438 1 88.06 343 GLY B N 1
ATOM 5950 C CA . GLY B 1 343 ? -10.555 13.867 47.75 1 88.06 343 GLY B CA 1
ATOM 5951 C C . GLY B 1 343 ? -10.508 14.242 46.281 1 88.06 343 GLY B C 1
ATOM 5952 O O . GLY B 1 343 ? -11.523 14.219 45.594 1 88.06 343 GLY B O 1
ATOM 5953 N N . ALA B 1 344 ? -9.289 14.555 45.844 1 92.56 344 ALA B N 1
ATOM 5954 C CA . ALA B 1 344 ? -9.125 14.945 44.438 1 92.56 344 ALA B CA 1
ATOM 5955 C C . ALA B 1 344 ? -8.586 13.781 43.625 1 92.56 344 ALA B C 1
ATOM 5957 O O . ALA B 1 344 ? -7.75 13.008 44.094 1 92.56 344 ALA B O 1
ATOM 5958 N N . TYR B 1 345 ? -9.172 13.617 42.438 1 93.44 345 TYR B N 1
ATOM 5959 C CA . TYR B 1 345 ? -8.758 12.562 41.531 1 93.44 345 TYR B CA 1
ATOM 5960 C C . TYR B 1 345 ? -8.516 13.117 40.125 1 93.44 345 TYR B C 1
ATOM 5962 O O . TYR B 1 345 ? -9.227 14.023 39.688 1 93.44 345 TYR B O 1
ATOM 5970 N N . ARG B 1 346 ? -7.52 12.617 39.469 1 92.5 346 ARG B N 1
ATOM 5971 C CA . ARG B 1 346 ? -7.375 12.773 38.031 1 92.5 346 ARG B CA 1
ATOM 5972 C C . ARG B 1 346 ? -7.934 11.57 37.281 1 92.5 346 ARG B C 1
ATOM 5974 O O . ARG B 1 346 ? -7.477 10.438 37.5 1 92.5 346 ARG B O 1
ATOM 5981 N N . VAL B 1 347 ? -8.961 11.766 36.531 1 92 347 VAL B N 1
ATOM 5982 C CA . VAL B 1 347 ? -9.609 10.656 35.844 1 92 347 VAL B CA 1
ATOM 5983 C C . VAL B 1 347 ? -9.516 10.875 34.344 1 92 347 VAL B C 1
ATOM 5985 O O . VAL B 1 347 ? -9.391 12.008 33.875 1 92 347 VAL B O 1
ATOM 5988 N N . ILE B 1 348 ? -9.516 9.789 33.656 1 85.69 348 ILE B N 1
ATOM 5989 C CA . ILE B 1 348 ? -9.547 9.906 32.219 1 85.69 348 ILE B CA 1
ATOM 5990 C C . ILE B 1 348 ? -10.898 10.461 31.766 1 85.69 348 ILE B C 1
ATOM 5992 O O . ILE B 1 348 ? -11.93 10.172 32.375 1 85.69 348 ILE B O 1
ATOM 5996 N N . GLY B 1 349 ? -10.828 11.297 30.703 1 82.25 349 GLY B N 1
ATOM 5997 C CA . GLY B 1 349 ? -12.023 11.977 30.234 1 82.25 349 GLY B CA 1
ATOM 5998 C C . GLY B 1 349 ? -13.156 11.023 29.891 1 82.25 349 GLY B C 1
ATOM 5999 O O . GLY B 1 349 ? -14.328 11.359 30.078 1 82.25 349 GLY B O 1
ATOM 6000 N N . ARG B 1 350 ? -12.812 9.766 29.578 1 79.88 350 ARG B N 1
ATOM 6001 C CA . ARG B 1 350 ? -13.82 8.812 29.109 1 79.88 350 ARG B CA 1
ATOM 6002 C C . ARG B 1 350 ? -14.367 7.992 30.281 1 79.88 350 ARG B C 1
ATOM 6004 O O . ARG B 1 350 ? -15.148 7.062 30.078 1 79.88 350 ARG B O 1
ATOM 6011 N N . LEU B 1 351 ? -13.922 8.312 31.469 1 86.19 351 LEU B N 1
ATOM 6012 C CA . LEU B 1 351 ? -14.461 7.633 32.656 1 86.19 351 LEU B CA 1
ATOM 6013 C C . LEU B 1 351 ? -15.969 7.844 32.75 1 86.19 351 LEU B C 1
ATOM 6015 O O . LEU B 1 351 ? -16.453 8.961 32.562 1 86.19 351 LEU B O 1
ATOM 6019 N N . SER B 1 352 ? -16.688 6.762 32.969 1 88.5 352 SER B N 1
ATOM 6020 C CA . SER B 1 352 ? -18.125 6.871 33.094 1 88.5 352 SER B CA 1
ATOM 6021 C C . SER B 1 352 ? -18.531 7.629 34.344 1 88.5 352 SER B C 1
ATOM 6023 O O . SER B 1 352 ? -17.859 7.555 35.375 1 88.5 352 SER B O 1
ATOM 6025 N N . LEU B 1 353 ? -19.609 8.305 34.125 1 90.81 353 LEU B N 1
ATOM 6026 C CA . LEU B 1 353 ? -20.141 9.023 35.281 1 90.81 353 LEU B CA 1
ATOM 6027 C C . LEU B 1 353 ? -20.516 8.047 36.406 1 90.81 353 LEU B C 1
ATOM 6029 O O . LEU B 1 353 ? -20.359 8.367 37.594 1 90.81 353 LEU B O 1
ATOM 6033 N N . GLY B 1 354 ? -20.953 6.859 35.969 1 89.25 354 GLY B N 1
ATOM 6034 C CA . GLY B 1 354 ? -21.234 5.828 36.938 1 89.25 354 GLY B CA 1
ATOM 6035 C C . GLY B 1 354 ? -20.016 5.422 37.75 1 89.25 354 GLY B C 1
ATOM 6036 O O . GLY B 1 354 ? -20.094 5.305 38.969 1 89.25 354 GLY B O 1
ATOM 6037 N N . GLU B 1 355 ? -18.938 5.27 37.094 1 89.62 355 GLU B N 1
ATOM 6038 C CA . GLU B 1 355 ? -17.688 4.891 37.781 1 89.62 355 GLU B CA 1
ATOM 6039 C C . GLU B 1 355 ? -17.203 6.004 38.688 1 89.62 355 GLU B C 1
ATOM 6041 O O . GLU B 1 355 ? -16.672 5.73 39.781 1 89.62 355 GLU B O 1
ATOM 6046 N N . LEU B 1 356 ? -17.375 7.152 38.25 1 93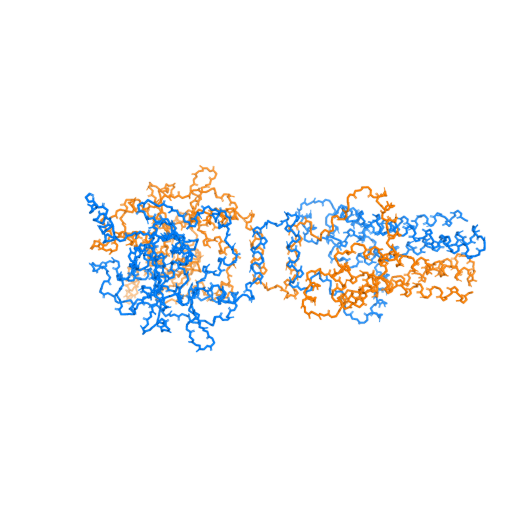.06 356 LEU B N 1
ATOM 6047 C CA . LEU B 1 356 ? -16.984 8.281 39.094 1 93.06 356 LEU B CA 1
ATOM 6048 C C . LEU B 1 356 ? -17.828 8.328 40.375 1 93.06 356 LEU B C 1
ATOM 6050 O O . LEU B 1 356 ? -17.281 8.516 41.469 1 93.06 356 LEU B O 1
ATOM 6054 N N . ALA B 1 357 ? -19.062 8.172 40.188 1 91.69 357 ALA B N 1
ATOM 6055 C CA . ALA B 1 357 ? -19.969 8.156 41.312 1 91.69 357 ALA B CA 1
ATOM 6056 C C . ALA B 1 357 ? -19.594 7.043 42.312 1 91.69 357 ALA B C 1
ATOM 6058 O O . ALA B 1 357 ? -19.578 7.254 43.5 1 91.69 357 ALA B O 1
ATOM 6059 N N . GLU B 1 358 ? -19.328 5.93 41.719 1 92.31 358 GLU B N 1
ATOM 6060 C CA . GLU B 1 358 ? -18.938 4.793 42.531 1 92.31 358 GLU B CA 1
ATOM 6061 C C . GLU B 1 358 ? -17.641 5.094 43.281 1 92.31 358 GLU B C 1
ATOM 6063 O O . GLU B 1 358 ? -17.5 4.734 44.469 1 92.31 358 GLU B O 1
ATOM 6068 N N . LEU B 1 359 ? -16.766 5.742 42.656 1 92.06 359 LEU B N 1
ATOM 6069 C CA . LEU B 1 359 ? -15.477 6.098 43.25 1 92.06 359 LEU B CA 1
ATOM 6070 C C . LEU B 1 359 ? -15.672 6.984 44.469 1 92.06 359 LEU B C 1
ATOM 6072 O O . LEU B 1 359 ? -15.117 6.715 45.531 1 92.06 359 LEU B O 1
ATOM 6076 N N . TYR B 1 360 ? -16.391 7.973 44.438 1 92.06 360 TYR B N 1
ATOM 6077 C CA . TYR B 1 360 ? -16.578 8.914 45.531 1 92.06 360 TYR B CA 1
ATOM 6078 C C . TYR B 1 360 ? -17.453 8.305 46.625 1 92.06 360 TYR B C 1
ATOM 6080 O O . TYR B 1 360 ? -17.281 8.609 47.781 1 92.06 360 TYR B O 1
ATOM 6088 N N . ASP B 1 361 ? -18.359 7.445 46.156 1 90.88 361 ASP B N 1
ATOM 6089 C CA . ASP B 1 361 ? -19.172 6.734 47.156 1 90.88 361 ASP B CA 1
ATOM 6090 C C . ASP B 1 361 ? -18.297 5.805 48 1 90.88 361 ASP B C 1
ATOM 6092 O O . ASP B 1 361 ? -18.344 5.859 49.219 1 90.88 361 ASP B O 1
ATOM 6096 N N . GLU B 1 362 ? -17.547 5.066 47.312 1 90.62 362 GLU B N 1
ATOM 6097 C CA . GLU B 1 362 ? -16.734 4.059 47.969 1 90.62 362 GLU B CA 1
ATOM 6098 C C . GLU B 1 362 ? -15.602 4.703 48.781 1 90.62 362 GLU B C 1
ATOM 6100 O O . GLU B 1 362 ? -15.312 4.289 49.875 1 90.62 362 GLU B O 1
ATOM 6105 N N . ALA B 1 363 ? -15.039 5.738 48.25 1 89.19 363 ALA B N 1
ATOM 6106 C CA . ALA B 1 363 ? -13.82 6.289 48.844 1 89.19 363 ALA B CA 1
ATOM 6107 C C . ALA B 1 363 ? -14.148 7.398 49.844 1 89.19 363 ALA B C 1
ATOM 6109 O O . ALA B 1 363 ? -13.406 7.625 50.781 1 89.19 363 ALA B O 1
ATOM 6110 N N . HIS B 1 364 ? -15.258 8.086 49.656 1 89.19 364 HIS B N 1
ATOM 6111 C CA . HIS B 1 364 ? -15.492 9.273 50.469 1 89.19 364 HIS B CA 1
ATOM 6112 C C . HIS B 1 364 ? -16.906 9.281 51.031 1 89.19 364 HIS B C 1
ATOM 6114 O O . HIS B 1 364 ? -17.344 10.281 51.625 1 89.19 364 HIS B O 1
ATOM 6120 N N . ASP B 1 365 ? -17.625 8.219 50.844 1 88.94 365 ASP B N 1
ATOM 6121 C CA . ASP B 1 365 ? -19.016 8.125 51.344 1 88.94 365 ASP B CA 1
ATOM 6122 C C . ASP B 1 365 ? -19.844 9.297 50.844 1 88.94 365 ASP B C 1
ATOM 6124 O O . ASP B 1 365 ? -20.656 9.859 51.562 1 88.94 365 ASP B O 1
ATOM 6128 N N . ARG B 1 366 ? -19.469 9.695 49.594 1 86.69 366 ARG B N 1
ATOM 6129 C CA . ARG B 1 366 ? -20.188 10.797 48.969 1 86.69 366 ARG B CA 1
ATOM 6130 C C . ARG B 1 366 ? -21.016 10.312 47.812 1 86.69 366 ARG B C 1
ATOM 6132 O O . ARG B 1 366 ? -20.484 9.734 46.844 1 86.69 366 ARG B O 1
ATOM 6139 N N . ILE B 1 367 ? -22.297 10.516 47.875 1 86.44 367 ILE B N 1
ATOM 6140 C CA . ILE B 1 367 ? -23.188 10.125 46.812 1 86.44 367 ILE B CA 1
ATOM 6141 C C . ILE B 1 367 ? -23.344 11.281 45.812 1 86.44 367 ILE B C 1
ATOM 6143 O O . ILE B 1 367 ? -23.797 12.367 46.188 1 86.44 367 ILE B O 1
ATOM 6147 N N . ILE B 1 368 ? -22.875 11.055 44.656 1 85.88 368 ILE B N 1
ATOM 6148 C CA . ILE B 1 368 ? -23.031 12.031 43.594 1 85.88 368 ILE B CA 1
ATOM 6149 C C . ILE B 1 368 ? -24.297 11.734 42.781 1 85.88 368 ILE B C 1
ATOM 6151 O O . ILE B 1 368 ? -24.469 10.641 42.25 1 85.88 368 ILE B O 1
ATOM 6155 N N . GLU B 1 369 ? -25.266 12.695 42.781 1 82.88 369 GLU B N 1
ATOM 6156 C CA . GLU B 1 369 ? -26.5 12.555 42.031 1 82.88 369 GLU B CA 1
ATOM 6157 C C . GLU B 1 369 ? -26.484 13.398 40.781 1 82.88 369 GLU B C 1
ATOM 6159 O O . GLU B 1 369 ? -26.25 14.609 40.812 1 82.88 369 GLU B O 1
ATOM 6164 N N . PHE B 1 370 ? -26.641 12.75 39.688 1 85.12 370 PHE B N 1
ATOM 6165 C CA . PHE B 1 370 ? -26.734 13.445 38.406 1 85.12 370 PHE B CA 1
ATOM 6166 C C . PHE B 1 370 ? -28.203 13.648 38.031 1 85.12 370 PHE B C 1
ATOM 6168 O O . PHE B 1 370 ? -29.031 12.773 38.25 1 85.12 370 PHE B O 1
ATOM 6175 N N . ASP B 1 371 ? -28.516 14.906 37.594 1 82.31 371 ASP B N 1
ATOM 6176 C CA . ASP B 1 371 ? -29.875 15.195 37.156 1 82.31 371 ASP B CA 1
ATOM 6177 C C . ASP B 1 371 ? -30.312 14.234 36.031 1 82.31 371 ASP B C 1
ATOM 6179 O O . ASP B 1 371 ? -29.5 13.773 35.25 1 82.31 371 ASP B O 1
ATOM 6183 N N . ASP B 1 372 ? -31.625 13.883 36 1 77.06 372 ASP B N 1
ATOM 6184 C CA . ASP B 1 372 ? -32.188 12.93 35.031 1 77.06 372 ASP B CA 1
ATOM 6185 C C . ASP B 1 372 ? -31.875 13.336 33.594 1 77.06 372 ASP B C 1
ATOM 6187 O O . ASP B 1 372 ? -31.531 12.492 32.781 1 77.06 372 ASP B O 1
ATOM 6191 N N . ASP B 1 373 ? -31.969 14.617 33.375 1 76.44 373 ASP B N 1
ATOM 6192 C CA . ASP B 1 373 ? -31.703 15.125 32.031 1 76.44 373 ASP B CA 1
ATOM 6193 C C . ASP B 1 373 ? -30.25 14.891 31.641 1 76.44 373 ASP B C 1
ATOM 6195 O O . ASP B 1 373 ? -29.969 14.492 30.5 1 76.44 373 ASP B O 1
ATOM 6199 N N . LEU B 1 374 ? -29.344 15.078 32.562 1 78.5 374 LEU B N 1
ATOM 6200 C CA . LEU B 1 374 ? -27.906 14.898 32.344 1 78.5 374 LEU B CA 1
ATOM 6201 C C . LEU B 1 374 ? -27.562 13.422 32.188 1 78.5 374 LEU B C 1
ATOM 6203 O O . LEU B 1 374 ? -26.812 13.055 31.266 1 78.5 374 LEU B O 1
ATOM 6207 N N . ALA B 1 375 ? -28.156 12.586 33.062 1 75.62 375 ALA B N 1
ATOM 6208 C CA . ALA B 1 375 ? -27.844 11.164 33.094 1 75.62 375 ALA B CA 1
ATOM 6209 C C . ALA B 1 375 ? -28.281 10.477 31.797 1 75.62 375 ALA B C 1
ATOM 6211 O O . ALA B 1 375 ? -27.688 9.477 31.375 1 75.62 375 ALA B O 1
ATOM 6212 N N . GLU B 1 376 ? -29.297 11.07 31.156 1 72.69 376 GLU B N 1
ATOM 6213 C CA . GLU B 1 376 ? -29.812 10.492 29.906 1 72.69 376 GLU B CA 1
ATOM 6214 C C . GLU B 1 376 ? -28.938 10.891 28.719 1 72.69 376 GLU B C 1
ATOM 6216 O O . GLU B 1 376 ? -28.844 10.148 27.734 1 72.69 376 GLU B O 1
ATOM 6221 N N . GLU B 1 377 ? -28.25 12.008 28.875 1 74.94 377 GLU B N 1
ATOM 6222 C CA . GLU B 1 377 ? -27.594 12.586 27.703 1 74.94 377 GLU B CA 1
ATOM 6223 C C . GLU B 1 377 ? -26.078 12.352 27.734 1 74.94 377 GLU B C 1
ATOM 6225 O O . GLU B 1 377 ? -25.438 12.312 26.688 1 74.94 377 GLU B O 1
ATOM 6230 N N . VAL B 1 378 ? -25.547 12.25 28.922 1 83.44 378 VAL B N 1
ATOM 6231 C CA . VAL B 1 378 ? -24.094 12.258 29.078 1 83.44 378 VAL B CA 1
ATOM 6232 C C . VAL B 1 378 ? -23.656 11.031 29.859 1 83.44 378 VAL B C 1
ATOM 6234 O O . VAL B 1 378 ? -24.219 10.719 30.922 1 83.44 378 VAL B O 1
ATOM 6237 N N . ASP B 1 379 ? -22.578 10.336 29.328 1 83.88 379 ASP B N 1
ATOM 6238 C CA . ASP B 1 379 ? -22.125 9.117 29.984 1 83.88 379 ASP B CA 1
ATOM 6239 C C . ASP B 1 379 ? -20.719 9.289 30.562 1 83.88 379 ASP B C 1
ATOM 6241 O O . ASP B 1 379 ? -20.297 8.516 31.422 1 83.88 379 ASP B O 1
ATOM 6245 N N . THR B 1 380 ? -20.031 10.289 30.078 1 87.88 380 THR B N 1
ATOM 6246 C CA . THR B 1 380 ? -18.625 10.375 30.453 1 87.88 380 THR B CA 1
ATOM 6247 C C . THR B 1 380 ? -18.359 11.664 31.234 1 87.88 380 THR B C 1
ATOM 6249 O O . THR B 1 380 ? -19.141 12.609 31.172 1 87.88 380 THR B O 1
ATOM 6252 N N . VAL B 1 381 ? -17.25 11.625 31.969 1 89.75 381 VAL B N 1
ATOM 6253 C CA . VAL B 1 381 ? -16.844 12.789 32.75 1 89.75 381 VAL B CA 1
ATOM 6254 C C . VAL B 1 381 ? -16.594 13.977 31.844 1 89.75 381 VAL B C 1
ATOM 6256 O O . VAL B 1 381 ? -17.047 15.094 32.125 1 89.75 381 VAL B O 1
ATOM 6259 N N . SER B 1 382 ? -15.922 13.703 30.734 1 85.5 382 SER B N 1
ATOM 6260 C CA . SER B 1 382 ? -15.703 14.773 29.781 1 85.5 382 SER B CA 1
ATOM 6261 C C . SER B 1 382 ? -17.016 15.258 29.188 1 85.5 382 SER B C 1
ATOM 6263 O O . SER B 1 382 ? -17.188 16.453 28.922 1 85.5 382 SER B O 1
ATOM 6265 N N . GLY B 1 383 ? -17.922 14.352 28.984 1 85.81 383 GLY B N 1
ATOM 6266 C CA . GLY B 1 383 ? -19.25 14.703 28.5 1 85.81 383 GLY B CA 1
ATOM 6267 C C . GLY B 1 383 ? -20 15.625 29.438 1 85.81 383 GLY B C 1
ATOM 6268 O O . GLY B 1 383 ? -20.719 16.516 29 1 85.81 383 GLY B O 1
ATOM 6269 N N . LEU B 1 384 ? -19.844 15.391 30.734 1 89.12 384 LEU B N 1
ATOM 6270 C CA . LEU B 1 384 ? -20.484 16.25 31.734 1 89.12 384 LEU B CA 1
ATOM 6271 C C . LEU B 1 384 ? -20 17.688 31.594 1 89.12 384 LEU B C 1
ATOM 6273 O O . LEU B 1 384 ? -20.812 18.625 31.625 1 89.12 384 LEU B O 1
ATOM 6277 N N . ILE B 1 385 ? -18.719 17.875 31.391 1 88.75 385 ILE B N 1
ATOM 6278 C CA . ILE B 1 385 ? -18.156 19.219 31.25 1 88.75 385 ILE B CA 1
ATOM 6279 C C . ILE B 1 385 ? -18.703 19.875 29.984 1 88.75 385 ILE B C 1
ATOM 6281 O O . ILE B 1 385 ? -19.125 21.031 30.016 1 88.75 385 ILE B O 1
ATOM 6285 N N . ALA B 1 386 ? -18.75 19.188 29 1 85 386 ALA B N 1
ATOM 6286 C CA . ALA B 1 386 ? -19.266 19.703 27.734 1 85 386 ALA B CA 1
ATOM 6287 C C . ALA B 1 386 ? -20.734 20.109 27.844 1 85 386 ALA B C 1
ATOM 6289 O O . ALA B 1 386 ? -21.141 21.141 27.328 1 85 386 ALA B O 1
ATOM 6290 N N . TYR B 1 387 ? -21.5 19.234 28.422 1 84.12 387 TYR B N 1
ATOM 6291 C CA . TYR B 1 387 ? -22.922 19.469 28.641 1 84.12 387 TYR B CA 1
ATOM 6292 C C . TYR B 1 387 ? -23.156 20.75 29.422 1 84.12 387 TYR B C 1
ATOM 6294 O O . TYR B 1 387 ? -23.969 21.594 29.016 1 84.12 387 TYR B O 1
ATOM 6302 N N . GLU B 1 388 ? -22.422 20.938 30.453 1 87.38 388 GLU B N 1
ATOM 6303 C CA . GLU B 1 388 ? -22.578 22.109 31.312 1 87.38 388 GLU B CA 1
ATOM 6304 C C . GLU B 1 388 ? -22.109 23.375 30.609 1 87.38 388 GLU B C 1
ATOM 6306 O O . GLU B 1 388 ? -22.703 24.453 30.781 1 87.38 388 GLU B O 1
ATOM 6311 N N . LEU B 1 389 ? -21.078 23.203 29.766 1 82.94 389 LEU B N 1
ATOM 6312 C CA . LEU B 1 389 ? -20.531 24.359 29.062 1 82.94 389 LEU B CA 1
ATOM 6313 C C . LEU B 1 389 ? -21.328 24.672 27.797 1 82.94 389 LEU B C 1
ATOM 6315 O O . LEU B 1 389 ? -21.312 25.797 27.297 1 82.94 389 LEU B O 1
ATOM 6319 N N . GLY B 1 390 ? -22.031 23.656 27.297 1 78.19 390 GLY B N 1
ATOM 6320 C CA . GLY B 1 390 ? -22.75 23.766 26.047 1 78.19 390 GLY B CA 1
ATOM 6321 C C . GLY B 1 390 ? -21.844 23.781 24.828 1 78.19 390 GLY B C 1
ATOM 6322 O O . GLY B 1 390 ? -22.234 24.203 23.75 1 78.19 390 GLY B O 1
ATOM 6323 N N . ARG B 1 391 ? -20.578 23.578 25.109 1 77.81 391 ARG B N 1
ATOM 6324 C CA . ARG B 1 391 ? -19.562 23.531 24.062 1 77.81 391 ARG B CA 1
ATOM 6325 C C . ARG B 1 391 ? -18.422 22.609 24.438 1 77.81 391 ARG B C 1
ATOM 6327 O O . ARG B 1 391 ? -18.359 22.109 25.562 1 77.81 391 ARG B O 1
ATOM 6334 N N . VAL B 1 392 ? -17.531 22.312 23.5 1 77.31 392 VAL B N 1
ATOM 6335 C CA . VAL B 1 392 ? -16.391 21.422 23.734 1 77.31 392 VAL B CA 1
ATOM 6336 C C . VAL B 1 392 ? -15.461 22.031 24.766 1 77.31 392 VAL B C 1
ATOM 6338 O O . VAL B 1 392 ? -15.031 23.188 24.625 1 77.31 392 VAL B O 1
ATOM 6341 N N . PRO B 1 393 ? -15.273 21.25 25.797 1 78.31 393 PRO B N 1
ATOM 6342 C CA . PRO B 1 393 ? -14.383 21.781 26.828 1 78.31 393 PRO B CA 1
ATOM 6343 C C . PRO B 1 393 ? -12.93 21.859 26.375 1 78.31 393 PRO B C 1
ATOM 6345 O O . PRO B 1 393 ? -12.461 21 25.641 1 78.31 393 PRO B O 1
ATOM 6348 N N . LEU B 1 394 ? -12.289 22.906 26.672 1 79.75 394 LEU B N 1
ATOM 6349 C CA . LEU B 1 394 ? -10.852 23.062 26.469 1 79.75 394 LEU B CA 1
ATOM 6350 C C . LEU B 1 394 ? -10.086 22.859 27.766 1 79.75 394 LEU B C 1
ATOM 6352 O O . LEU B 1 394 ? -10.648 23 28.859 1 79.75 394 LEU B O 1
ATOM 6356 N N . PRO B 1 395 ? -8.852 22.391 27.609 1 80.12 395 PRO B N 1
ATOM 6357 C CA . PRO B 1 395 ? -8.078 22.281 28.859 1 80.12 395 PRO B CA 1
ATOM 6358 C C . PRO B 1 395 ? -8.133 23.562 29.688 1 80.12 395 PRO B C 1
ATOM 6360 O O . PRO B 1 395 ? -8.039 24.656 29.156 1 80.12 395 PRO B O 1
ATOM 6363 N N . GLY B 1 396 ? -8.336 23.344 31.016 1 80.5 396 GLY B N 1
ATOM 6364 C CA . GLY B 1 396 ? -8.453 24.453 31.938 1 80.5 396 GLY B CA 1
ATOM 6365 C C . GLY B 1 396 ? -9.891 24.828 32.25 1 80.5 396 GLY B C 1
ATOM 6366 O O . GLY B 1 396 ? -10.164 25.484 33.25 1 80.5 396 GLY B O 1
ATOM 6367 N N . SER B 1 397 ? -10.812 24.422 31.312 1 82.44 397 SER B N 1
ATOM 6368 C CA . SER B 1 397 ? -12.227 24.672 31.578 1 82.44 397 SER B CA 1
ATOM 6369 C C . SER B 1 397 ? -12.695 23.922 32.812 1 82.44 397 SER B C 1
ATOM 6371 O O . SER B 1 397 ? -12.234 22.812 33.094 1 82.44 397 SER B O 1
ATOM 6373 N N . HIS B 1 398 ? -13.477 24.562 33.625 1 90.38 398 HIS B N 1
ATOM 6374 C CA . HIS B 1 398 ? -13.984 23.891 34.812 1 90.38 398 HIS B CA 1
ATOM 6375 C C . HIS B 1 398 ? -15.477 24.125 34.969 1 90.38 398 HIS B C 1
ATOM 6377 O O . HIS B 1 398 ? -16.016 25.125 34.5 1 90.38 398 HIS B O 1
ATOM 6383 N N . VAL B 1 399 ? -16.141 23.172 35.5 1 91.62 399 VAL B N 1
ATOM 6384 C CA . VAL B 1 399 ? -17.547 23.25 35.875 1 91.62 399 VAL B CA 1
ATOM 6385 C C . VAL B 1 399 ? -17.75 22.703 37.281 1 91.62 399 VAL B C 1
ATOM 6387 O O . VAL B 1 399 ? -16.938 21.922 37.781 1 91.62 399 VAL B O 1
ATOM 6390 N N . GLU B 1 400 ? -18.719 23.25 37.969 1 92.31 400 GLU B N 1
ATOM 6391 C CA . GLU B 1 400 ? -19.094 22.734 39.281 1 92.31 400 GLU B CA 1
ATOM 6392 C C . GLU B 1 400 ? -20.422 21.969 39.219 1 92.31 400 GLU B C 1
ATOM 6394 O O . GLU B 1 400 ? -21.391 22.453 38.625 1 92.31 400 GLU B O 1
ATOM 6399 N N . TYR B 1 401 ? -20.312 20.781 39.656 1 90.5 401 TYR B N 1
ATOM 6400 C CA . TYR B 1 401 ? -21.5 19.938 39.656 1 90.5 401 TYR B CA 1
ATOM 6401 C C . TYR B 1 401 ? -21.562 19.078 40.938 1 90.5 401 TYR B C 1
ATOM 6403 O O . TYR B 1 401 ? -20.562 18.438 41.281 1 90.5 401 TYR B O 1
ATOM 6411 N N . ALA B 1 402 ? -22.719 19.109 41.625 1 89 402 ALA B N 1
ATOM 6412 C CA . ALA B 1 402 ? -22.969 18.266 42.781 1 89 402 ALA B CA 1
ATOM 6413 C C . ALA B 1 402 ? -21.859 18.406 43.812 1 89 402 ALA B C 1
ATOM 6415 O O . ALA B 1 402 ? -21.375 17.422 44.375 1 89 402 ALA B O 1
ATOM 6416 N N . GLY B 1 403 ? -21.359 19.594 44.031 1 88.62 403 GLY B N 1
ATOM 6417 C CA . GLY B 1 403 ? -20.359 19.859 45.031 1 88.62 403 GLY B CA 1
ATOM 6418 C C . GLY B 1 403 ? -18.953 19.516 44.625 1 88.62 403 GLY B C 1
ATOM 6419 O O . GLY B 1 403 ? -18.031 19.516 45.438 1 88.62 403 GLY B O 1
ATOM 6420 N N . LEU B 1 404 ? -18.766 19.109 43.406 1 93.12 404 LEU B N 1
ATOM 6421 C CA . LEU B 1 404 ? -17.453 18.766 42.875 1 93.12 404 LEU B CA 1
ATOM 6422 C C . LEU B 1 404 ? -17.047 19.75 41.781 1 93.12 404 LEU B C 1
ATOM 6424 O O . LEU B 1 404 ? -17.906 20.25 41.031 1 93.12 404 LEU B O 1
ATOM 6428 N N . LYS B 1 405 ? -15.812 20.062 41.781 1 94.56 405 LYS B N 1
ATOM 6429 C CA . LYS B 1 405 ? -15.234 20.859 40.688 1 94.56 405 LYS B CA 1
ATOM 6430 C C . LYS B 1 405 ? -14.523 19.969 39.688 1 94.56 405 LYS B C 1
ATOM 6432 O O . LYS B 1 405 ? -13.617 19.219 40.031 1 94.56 405 LYS B O 1
ATOM 6437 N N . PHE B 1 406 ? -14.977 20.047 38.469 1 93.44 406 PHE B N 1
ATOM 6438 C CA . PHE B 1 406 ? -14.383 19.297 37.375 1 93.44 406 PHE B CA 1
ATOM 6439 C C . PHE B 1 406 ? -13.508 20.203 36.531 1 93.44 406 PHE B C 1
ATOM 6441 O O . PHE B 1 406 ? -13.992 21.188 35.938 1 93.44 406 PHE B O 1
ATOM 6448 N N . THR B 1 407 ? -12.25 19.906 36.5 1 92.88 407 THR B N 1
ATOM 6449 C CA . THR B 1 407 ? -11.344 20.703 35.688 1 92.88 407 THR B CA 1
ATOM 6450 C C . THR B 1 407 ? -10.734 19.859 34.562 1 92.88 407 THR B C 1
ATOM 6452 O O . THR B 1 407 ? -10.055 18.875 34.844 1 92.88 407 THR B O 1
ATOM 6455 N N . ALA B 1 408 ? -11.023 20.375 33.312 1 90 408 ALA B N 1
ATOM 6456 C CA . ALA B 1 408 ? -10.531 19.625 32.156 1 90 408 ALA B CA 1
ATOM 6457 C C . ALA B 1 408 ? -9.023 19.828 31.984 1 90 408 ALA B C 1
ATOM 6459 O O . ALA B 1 408 ? -8.523 20.938 32.094 1 90 408 ALA B O 1
ATOM 6460 N N . GLU B 1 409 ? -8.344 18.609 31.922 1 84 409 GLU B N 1
ATOM 6461 C CA . GLU B 1 409 ? -6.934 18.625 31.562 1 84 409 GLU B CA 1
ATOM 6462 C C . GLU B 1 409 ? -6.703 17.969 30.188 1 84 409 GLU B C 1
ATOM 6464 O O . GLU B 1 409 ? -7.434 17.062 29.797 1 84 409 GLU B O 1
ATOM 6469 N N . GLY B 1 410 ? -5.949 18.734 29.5 1 73 410 GLY B N 1
ATOM 6470 C CA . GLY B 1 410 ? -5.789 18.156 28.172 1 73 410 GLY B CA 1
ATOM 6471 C C . GLY B 1 410 ? -4.367 18.234 27.656 1 73 410 GLY B C 1
ATOM 6472 O O . GLY B 1 410 ? -3.512 18.891 28.266 1 73 410 GLY B O 1
ATOM 6473 N N . ALA B 1 411 ? -4.102 17.281 26.906 1 64 411 ALA B N 1
ATOM 6474 C CA . ALA B 1 411 ? -2.842 17.281 26.172 1 64 411 ALA B CA 1
ATOM 6475 C C . ALA B 1 411 ? -3.084 17.219 24.672 1 64 411 ALA B C 1
ATOM 6477 O O . ALA B 1 411 ? -4.203 16.953 24.219 1 64 411 ALA B O 1
ATOM 6478 N N . ARG B 1 412 ? -2.277 17.797 24.047 1 59.88 412 ARG B N 1
ATOM 6479 C CA . ARG B 1 412 ? -2.365 17.719 22.594 1 59.88 412 ARG B CA 1
ATOM 6480 C C . ARG B 1 412 ? -2.293 16.281 22.109 1 59.88 412 ARG B C 1
ATOM 6482 O O . ARG B 1 412 ? -1.518 15.477 22.641 1 59.88 412 ARG B O 1
ATOM 6489 N N . ASP B 1 413 ? -3.385 16 21.453 1 56.38 413 ASP B N 1
ATOM 6490 C CA . ASP B 1 413 ? -3.336 14.656 20.906 1 56.38 413 ASP B CA 1
ATOM 6491 C C . ASP B 1 413 ? -2.35 14.57 19.734 1 56.38 413 ASP B C 1
ATOM 6493 O O . ASP B 1 413 ? -1.626 15.531 19.469 1 56.38 413 ASP B O 1
ATOM 6497 N N . ARG B 1 414 ? -2.24 13.531 19.219 1 53.62 414 ARG B N 1
ATOM 6498 C CA . ARG B 1 414 ? -1.309 13.195 18.141 1 53.62 414 ARG B CA 1
ATOM 6499 C C . ARG B 1 414 ? -1.481 14.133 16.953 1 53.62 414 ARG B C 1
ATOM 6501 O O . ARG B 1 414 ? -0.526 14.398 16.219 1 53.62 414 ARG B O 1
ATOM 6508 N N . ARG B 1 415 ? -2.678 14.516 16.938 1 51.44 415 ARG B N 1
ATOM 6509 C CA . ARG B 1 415 ? -3.064 15.398 15.828 1 51.44 415 ARG B CA 1
ATOM 6510 C C . ARG B 1 415 ? -2.871 16.859 16.203 1 51.44 415 ARG B C 1
ATOM 6512 O O . ARG B 1 415 ? -3.283 17.75 15.461 1 51.44 415 ARG B O 1
ATOM 6519 N N . GLY B 1 416 ? -2.227 16.922 17.297 1 50.78 416 GLY B N 1
ATOM 6520 C CA . GLY B 1 416 ? -2 18.266 17.781 1 50.78 416 GLY B CA 1
ATOM 6521 C C . GLY B 1 416 ? -3.254 18.922 18.328 1 50.78 416 GLY B C 1
ATOM 6522 O O . GLY B 1 416 ? -3.252 20.109 18.656 1 50.78 416 GLY B O 1
ATOM 6523 N N . ARG B 1 417 ? -4.211 18.094 18.312 1 53.88 417 ARG B N 1
ATOM 6524 C CA . ARG B 1 417 ? -5.469 18.625 18.828 1 53.88 417 ARG B CA 1
ATOM 6525 C C . ARG B 1 417 ? -5.523 18.547 20.344 1 53.88 417 ARG B C 1
ATOM 6527 O O . ARG B 1 417 ? -5.105 17.562 20.938 1 53.88 417 ARG B O 1
ATOM 6534 N N . MET B 1 418 ? -5.812 19.719 20.797 1 58.12 418 MET B N 1
ATOM 6535 C CA . MET B 1 418 ? -6.012 19.719 22.25 1 58.12 418 MET B CA 1
ATOM 6536 C C . MET B 1 418 ? -7.246 18.906 22.625 1 58.12 418 MET B C 1
ATOM 6538 O O . MET B 1 418 ? -8.344 19.172 22.125 1 58.12 418 MET B O 1
ATOM 6542 N N . ARG B 1 419 ? -6.953 17.797 23.156 1 63.62 419 ARG B N 1
ATOM 6543 C CA . ARG B 1 419 ? -8.062 16.984 23.641 1 63.62 419 ARG B CA 1
ATOM 6544 C C . ARG B 1 419 ? -8.016 16.844 25.156 1 63.62 419 ARG B C 1
ATOM 6546 O O . ARG B 1 419 ? -6.941 16.75 25.75 1 63.62 419 ARG B O 1
ATOM 6553 N N . VAL B 1 420 ? -9.195 17.047 25.656 1 74.56 420 VAL B N 1
ATOM 6554 C CA . VAL B 1 420 ? -9.312 16.766 27.094 1 74.56 420 VAL B CA 1
ATOM 6555 C C . VAL B 1 420 ? -9.117 15.273 27.328 1 74.56 420 VAL B C 1
ATOM 6557 O O . VAL B 1 420 ? -9.906 14.453 26.859 1 74.56 420 VAL B O 1
ATOM 6560 N N . THR B 1 421 ? -7.996 14.945 27.922 1 77.88 421 THR B N 1
ATOM 6561 C CA . THR B 1 421 ? -7.688 13.539 28.156 1 77.88 421 THR B CA 1
ATOM 6562 C C . THR B 1 421 ? -8.023 13.141 29.594 1 77.88 421 THR B C 1
ATOM 6564 O O . THR B 1 421 ? -8.523 12.039 29.828 1 77.88 421 THR B O 1
ATOM 6567 N N . THR B 1 422 ? -7.777 14.07 30.438 1 86.12 422 THR B N 1
ATOM 6568 C CA . THR B 1 422 ? -8.07 13.805 31.844 1 86.12 422 THR B CA 1
ATOM 6569 C C . THR B 1 422 ? -8.852 14.961 32.469 1 86.12 422 THR B C 1
ATOM 6571 O O . THR B 1 422 ? -8.922 16.047 31.891 1 86.12 422 THR B O 1
ATOM 6574 N N . VAL B 1 423 ? -9.531 14.656 33.5 1 91.5 423 VAL B N 1
ATOM 6575 C CA . VAL B 1 423 ? -10.297 15.633 34.281 1 91.5 423 VAL B CA 1
ATOM 6576 C C . VAL B 1 423 ? -9.93 15.523 35.75 1 91.5 423 VAL B C 1
ATOM 6578 O O . VAL B 1 423 ? -9.883 14.422 36.312 1 91.5 423 VAL B O 1
ATOM 6581 N N . VAL B 1 424 ? -9.523 16.641 36.312 1 93.31 424 VAL B N 1
ATOM 6582 C CA . VAL B 1 424 ? -9.297 16.672 37.75 1 93.31 424 VAL B CA 1
ATOM 6583 C C . VAL B 1 424 ? -10.609 16.953 38.469 1 93.31 424 VAL B C 1
ATOM 6585 O O . VAL B 1 424 ? -11.25 17.984 38.219 1 93.31 424 VAL B O 1
ATOM 6588 N N . VAL B 1 425 ? -11.031 16.047 39.281 1 93.94 425 VAL B N 1
ATOM 6589 C CA . VAL B 1 425 ? -12.25 16.172 40.062 1 93.94 425 VAL B CA 1
ATOM 6590 C C . VAL B 1 425 ? -11.891 16.438 41.531 1 93.94 425 VAL B C 1
ATOM 6592 O O . VAL B 1 425 ? -11.172 15.656 42.156 1 93.94 425 VAL B O 1
ATOM 6595 N N . GLU B 1 426 ? -12.258 17.578 42 1 93.38 426 GLU B N 1
ATOM 6596 C CA . GLU B 1 426 ? -11.953 17.922 43.375 1 93.38 426 GLU B CA 1
ATOM 6597 C C . GLU B 1 426 ? -13.164 18.516 44.094 1 93.38 426 GLU B C 1
ATOM 6599 O O . GLU B 1 426 ? -14.031 19.109 43.469 1 93.38 426 GLU B O 1
ATOM 6604 N N . PRO B 1 427 ? -13.336 18.266 45.438 1 90.44 427 PRO B N 1
ATOM 6605 C CA . PRO B 1 427 ? -14.43 18.875 46.188 1 90.44 427 PRO B CA 1
ATOM 6606 C C . PRO B 1 427 ? -14.367 20.406 46.188 1 90.44 427 PRO B C 1
ATOM 6608 O O . PRO B 1 427 ? -13.273 20.984 46.219 1 90.44 427 PRO B O 1
ATOM 6611 N N . THR B 1 428 ? -15.461 21.062 46.031 1 88.12 428 THR B N 1
ATOM 6612 C CA . THR B 1 428 ? -15.516 22.516 46.062 1 88.12 428 THR B CA 1
ATOM 6613 C C . THR B 1 428 ? -15.172 23.047 47.469 1 88.12 428 THR B C 1
ATOM 6615 O O . THR B 1 428 ? -15.32 22.328 48.438 1 88.12 428 THR B O 1
ATOM 6618 N N . ALA B 1 429 ? -14.648 24.359 47.594 1 75.62 429 ALA B N 1
ATOM 6619 C CA . ALA B 1 429 ? -14.273 24.969 48.875 1 75.62 429 ALA B CA 1
ATOM 6620 C C . ALA B 1 429 ? -15.445 24.953 49.844 1 75.62 429 ALA B C 1
ATOM 6622 O O . ALA B 1 429 ? -15.258 24.766 51.031 1 75.62 429 ALA B O 1
ATOM 6623 N N . GLU B 1 430 ? -16.578 25.125 49.375 1 69.38 430 GLU B N 1
ATOM 6624 C CA . GLU B 1 430 ? -17.75 25.141 50.25 1 69.38 430 GLU B CA 1
ATOM 6625 C C . GLU B 1 430 ? -17.984 23.781 50.875 1 69.38 430 GLU B C 1
ATOM 6627 O O . GLU B 1 430 ? -18.359 23.688 52.062 1 69.38 430 GLU B O 1
ATOM 6632 N N . GLU B 1 431 ? -17.656 22.75 50.25 1 64.19 431 GLU B N 1
ATOM 6633 C CA . GLU B 1 431 ? -17.875 21.391 50.75 1 64.19 431 GLU B CA 1
ATOM 6634 C C . GLU B 1 431 ? -16.781 21 51.75 1 64.19 431 GLU B C 1
ATOM 6636 O O . GLU B 1 431 ? -17.047 20.297 52.719 1 64.19 431 GLU B O 1
ATOM 6641 N N . ILE B 1 432 ? -15.625 21.5 51.531 1 65 432 ILE B N 1
ATOM 6642 C CA . ILE B 1 432 ? -14.539 21.219 52.469 1 65 432 ILE B CA 1
ATOM 6643 C C . ILE B 1 432 ? -14.812 21.891 53.781 1 65 432 ILE B C 1
ATOM 6645 O O . ILE B 1 432 ? -14.586 21.312 54.844 1 65 432 ILE B O 1
ATOM 6649 N N . SER B 1 433 ? -15.305 23.109 53.812 1 63.5 433 SER B N 1
ATOM 6650 C CA . SER B 1 433 ? -15.617 23.844 55.031 1 63.5 433 SER B CA 1
ATOM 6651 C C . SER B 1 433 ? -16.766 23.172 55.781 1 63.5 433 SER B C 1
ATOM 6653 O O . SER B 1 433 ? -16.75 23.125 57.031 1 63.5 433 SER B O 1
ATOM 6655 N N . GLU B 1 434 ? -17.641 22.641 55.156 1 58.53 434 GLU B N 1
ATOM 6656 C CA . GLU B 1 434 ? -18.781 22.016 55.812 1 58.53 434 GLU B CA 1
ATOM 6657 C C . GLU B 1 434 ? -18.375 20.688 56.469 1 58.53 434 GLU B C 1
ATOM 6659 O O . GLU B 1 434 ? -18.844 20.344 57.562 1 58.53 434 GLU B O 1
ATOM 6664 N N . GLU B 1 435 ? -17.516 20.078 55.875 1 57.84 435 GLU B N 1
ATOM 6665 C CA . GLU B 1 435 ? -17.031 18.812 56.469 1 57.84 435 GLU B CA 1
ATOM 6666 C C . GLU B 1 435 ? -16.141 19.062 57.656 1 57.84 435 GLU B C 1
ATOM 6668 O O . GLU B 1 435 ? -16.172 18.297 58.625 1 57.84 435 GLU B O 1
ATOM 6673 N N . GLU B 1 436 ? -15.336 20.062 57.656 1 56.44 436 GLU B N 1
ATOM 6674 C CA . GLU B 1 436 ? -14.523 20.406 58.812 1 56.44 436 GLU B CA 1
ATOM 6675 C C . GLU B 1 436 ? -15.398 20.859 60 1 56.44 436 GLU B C 1
ATOM 6677 O O . GLU B 1 436 ? -15.094 20.562 61.156 1 56.44 436 GLU B O 1
ATOM 6682 N N . VAL B 1 437 ? -16.422 21.578 59.781 1 59.5 437 VAL B N 1
ATOM 6683 C CA . VAL B 1 437 ? -17.312 22.031 60.844 1 59.5 437 VAL B CA 1
ATOM 6684 C C . VAL B 1 437 ? -18.109 20.859 61.406 1 59.5 437 VAL B C 1
ATOM 6686 O O . VAL B 1 437 ? -18.344 20.781 62.625 1 59.5 437 VAL B O 1
ATOM 6689 N N . SER B 1 438 ? -18.5 20.016 60.594 1 55.78 438 SER B N 1
ATOM 6690 C CA . SER B 1 438 ? -19.297 18.891 61.062 1 55.78 438 SER B CA 1
ATOM 6691 C C . SER B 1 438 ? -18.438 17.922 61.875 1 55.78 438 SER B C 1
ATOM 6693 O O . SER B 1 438 ? -18.922 17.281 62.812 1 55.78 438 SER B O 1
ATOM 6695 N N . ASN B 1 439 ? -17.188 17.875 61.625 1 53.41 439 ASN B N 1
ATOM 6696 C CA . ASN B 1 439 ? -16.297 17.016 62.406 1 53.41 439 ASN B CA 1
ATOM 6697 C C . ASN B 1 439 ? -15.906 17.672 63.75 1 53.41 439 ASN B C 1
ATOM 6699 O O . ASN B 1 439 ? -15.555 16.984 64.688 1 53.41 439 ASN B O 1
ATOM 6703 N N . ASN B 1 440 ? -15.789 18.938 63.781 1 47.5 440 ASN B N 1
ATOM 6704 C CA . ASN B 1 440 ? -15.406 19.594 65.062 1 47.5 440 ASN B CA 1
ATOM 6705 C C . ASN B 1 440 ? -16.594 19.719 66 1 47.5 440 ASN B C 1
ATOM 6707 O O . ASN B 1 440 ? -16.469 20.297 67.062 1 47.5 440 ASN B O 1
ATOM 6711 N N . GLY B 1 441 ? -17.828 19.5 65.562 1 40.84 441 GLY B N 1
ATOM 6712 C CA . GLY B 1 441 ? -18.938 19.656 66.5 1 40.84 441 GLY B CA 1
ATOM 6713 C C . GLY B 1 441 ? -19.109 18.469 67.438 1 40.84 441 GLY B C 1
ATOM 6714 O O . GLY B 1 441 ? -20.125 18.344 68.125 1 40.84 441 GLY B O 1
ATOM 6715 N N . GLN B 1 442 ? -18.406 17.375 67.25 1 37.16 442 GLN B N 1
ATOM 6716 C CA . GLN B 1 442 ? -18.594 16.453 68.375 1 37.16 442 GLN B CA 1
ATOM 6717 C C . GLN B 1 442 ? -17.797 16.891 69.625 1 37.16 442 GLN B C 1
ATOM 6719 O O . GLN B 1 442 ? -16.578 17 69.562 1 37.16 442 GLN B O 1
ATOM 6724 N N . PRO B 1 443 ? -18.469 17.562 70.625 1 34.22 443 PRO B N 1
ATOM 6725 C CA . PRO B 1 443 ? -17.828 17.625 71.938 1 34.22 443 PRO B CA 1
ATOM 6726 C C . PRO B 1 443 ? -17.469 16.234 72.438 1 34.22 443 PRO B C 1
ATOM 6728 O O . PRO B 1 443 ? -18.109 15.25 72.125 1 34.22 443 PRO B O 1
#

Secondary structure (DSSP, 8-state):
-HHHHHHHHHHHHHHHHHHHHHHHHHH--HHHHHHHHHTT-TTHHHHHHHHHTHHHHHHHHHHHHHHHHHHHHHHHHHHHHHHSSSHHHHHHHHHHHHHHHIIIIIIIIIHHHHHHSHHHHHHHHHHHHHHHHHHTHHHHHHHHHHHHHHS-S-S----S-SSHHHHHHHHHHHHHTTSS-HHHHHHHHHHHHHTT-BHHHHSEEGGG---EETTSBHHHHHHHHHHH--SEEEEESSSTT-EEEEEEHHHHHHHHTT-TTTTTTSBHHHHPBPPPEEETTSBHHHHHHHHHHHT--EEEEE-TTS-EEEEEEHHHHHHHHH--SSHHHHTTT--SEEEEETTEEEEETT-BHHHHHHHHHHHH---PPPPHHHHHH--BHHHHHHHHHTSPPPTT-EEEETTEEEEEEEEE-TTS-EEEEEEEEEE-HHHHHHHHHHHHT--/-HHHHHHHHHHHHHHHHHHHHHHHHHH--HHHHHHHHHTT-TTHHHHHHHHHTHHHHHHHHHHHHHHHHHHHHHHHHHHHHHHSSSHHHHHHHHHHHHHHHIIIIIIIIIHHHHHHSHHHHHHHHHHHHHHHHHHTHHHHHHHHHHHHHHS-S-S----S-SSHHHHHHHHHHHHHTTSS-HHHHHHHHHHHHHTT-BHHHHSEEGGG---EETTSBHHHHHHHHHHH--SEEEEESSSTT-EEEEEEHHHHHHHHTT-TTTTTTSBHHHHPBPPPEEETTSBHHHHHHHHHHHT--EEEEE-TTS-EEEEEEHHHHHHHHH--SSHHHHTTT--SEEEEETTEEEEETT-BHHHHHHHHHHHH-------HHHHHH--BHHHHHHHHHTSPPPTT-EEEETTEEEEEEEEE-TTS-EEEEEEEEEE-HHHHHHHHHHHHT--

Nearest PDB structures (foldseek):
  7m1t-assembly1_A  TM=5.168E-01  e=2.782E-23  Methanoculleus thermophilus
  7m1t-assembly1_B  TM=5.044E-01  e=2.373E-23  Methanoculleus thermophilus
  7cfh-assembly1_A  TM=9.034E-01  e=2.548E-15  Thermus parvatiensis
  7m1u-assembly1_A  TM=4.437E-01  e=7.048E-22  Methanoculleus thermophilus
  4hg0-assembly1_A-2  TM=5.892E-01  e=1.305E-18  Escherichia coli K-12

Foldseek 3Di:
DVVLVVLLVVLLVQLLLLLLLLLLLVPDDLVVLVVCVVVVPAQSVLLNVCNVVVVLLSLLSVVSSVVSLVSNLVSLLVVLVVVDPDSVVSNVVSCVVSVVSCCPRNVPVSNVNCVVCSPVSSSVCRVVSVVSSVVCVVVSVVVVVVVCVVVVDDDPPPDPDDDPVVVLVVLVVCCVVVVAPPLRNQLVVLVVCQQVDFLLNQFDFLQQAAAAEQAAWLLVVLVSCVQFQHQKHFYAYPDSQRTAFIAGVVQSCVVPVPPPPSRRVGTSNNRTHGAAEDARRHGRVVVLVVCVVVVPFKHFHAYPVRTTGGMDGNLSSVCSSSDDPPCVPPVVDDDQWADPDPAKIKGFQFAFPVVVQVCCCVPPVDGFDDDPVCVVPATTNQRSQCVVVVGRDTAQRWDDGRQKIKGFHFDQDPSSTTDRTIIMIGGDPVVVVVVVVVVVPPD/DVVLVVLLVVLLVQLLLLLLLLLLLVPDDLVVLVVCVVVVPALSVLLNVCNVVVVLLSLLSVVSSVVSLVSNLVSLLVVLPVVDPDSVVSNVVSCVVSVVSCCPRNVPVSNVNCVVCSPVSSSVCSVVSVVSSVVCVVVSVVVVVVVCVVVPDDDPPPDPDDDPVVVLVVLVVCCVVVVAPPLRNQLVVLVVCQQVDFLLNQFQFLQQAAAAEQAAWLLVVLVSCVQFQHQKHFYAYPDSQRTAFIAGVVQSCVVPVPPPPSRRVGTSNNRTHGAAEDARRHGRVVVLVVCVVVVPFKHFHAYPVRTTGGMDGNLSSVCSSSDDPPCVPPVVDDDQWADPDPAKIKGFQFAFPVVVQVVCCVPPVDGFDDDPVCVVPATTNQRSQCVVVVGRDTAQRWDDGRQKIWGFHFDQDPSSTTDRTIIMIGGDPVVVVVVVVVVVPPD

Sequence (886 aa):
MIPLALIAVLAMLGAGALNTVETAVSAISRARVAELQRDEVAGAGALLKVVDNRARHVNVLVILRTLCESSGAVAIAALCLQLFAPQEWAIAAAVGVLSLFTFLVLGVFSRTLGRKNPYSISLGSAVVLGFLAKVLRPLEKILIWLGNIITPGGGFRDGPFATEVELREMVDIAQEKGIVEHDERRMIQSVFDLAETSARAVMVPRPEMVWIESDKHCGQAVTLCVRSGHSRIPVIGDSVEDIVGVVYLKDIVARTYARTDGGRGVGVSEVMRPSVFVPDSKPLDDLLDEMQRNRNHIAVLIDEYGSVAGLISIEDILEEIVGEIADEYDAAEQAPIEPLGQGAYRVIGRLSLGELAELYDEAHDRIIEFDDDLAEEVDTVSGLIAYELGRVPLPGSHVEYAGLKFTAEGARDRRGRMRVTTVVVEPTAEEISEEEVSNNGQPMIPLALIAVLAMLGAGALNTVETAVSAISRARVAELQRDEVAGAGALLKVVDNRARHVNVLVILRTLCESSGAVAIAALCLQLFAPQEWAIAAAVGVLSLFTFLVLGVFSRTLGRKNPYSISLGSAVVLGFLAKVLRPLEKILIWLGNIITPGGGFRDGPFATEVELREMVDIAQEKGIVEHDERRMIQSVFDLAETSARAVMVPRPEMVWIESDKHCGQAVTLCVRSGHSRIPVIGDSVEDIVGVVYLKDIVARTYARTDGGRGVGVSEVMRPSVFVPDSKPLDDLLDEMQRNRNHIAVLIDEYGSVAGLISIEDILEEIVGEIADEYDAAEQAPIEPLGQGAYRVIGRLSLGELAELYDEAHDRIIEFDDDLAEEVDTVSGLIAYELGRVPLPGSHVEYAGLKFTAEGARDRRGRMRVTTVVVEPTAEEISEEEVSNNGQP

Solvent-accessible surface area (backbone atoms only — not comparable to full-atom values): 45313 Å² total; per-residue (Å²): 105,66,68,40,51,52,46,19,52,54,20,43,52,48,20,28,55,34,42,17,44,42,41,5,55,72,66,56,51,65,65,51,36,52,49,37,33,74,69,61,42,81,45,24,65,48,28,45,55,42,57,77,42,37,71,60,46,48,48,47,36,49,52,54,22,38,44,22,42,25,42,14,41,33,26,41,27,53,47,25,53,70,74,34,80,58,63,68,56,9,51,50,51,27,25,51,53,44,25,52,46,45,44,42,40,47,61,39,43,18,39,50,54,10,62,75,42,20,64,65,52,30,34,72,41,18,62,59,48,54,52,50,41,63,69,43,39,69,58,49,52,51,52,48,53,54,37,46,66,73,41,81,61,80,72,78,81,70,68,92,61,92,44,59,57,48,51,52,50,49,51,54,50,32,34,76,72,62,58,32,51,71,68,50,47,51,27,44,52,30,53,65,41,25,66,75,34,32,38,57,79,65,35,45,44,49,80,65,47,66,65,44,56,43,86,39,30,33,33,59,49,50,51,47,26,51,56,36,47,42,59,63,35,42,23,18,60,91,40,86,70,34,68,71,18,32,36,40,50,59,56,47,46,67,73,24,47,81,36,65,62,33,20,61,85,40,47,35,66,77,62,37,39,80,64,47,76,40,59,26,73,41,29,37,48,60,48,51,46,48,27,46,57,65,65,41,59,59,36,38,20,25,41,98,84,70,42,57,46,23,33,42,40,52,64,52,56,53,43,58,31,67,49,73,66,29,53,77,70,53,63,81,63,71,65,58,68,39,82,70,54,94,75,21,32,37,26,32,19,76,38,37,46,66,57,50,30,49,47,38,31,74,75,61,73,36,84,63,72,71,55,71,72,51,59,74,73,36,60,22,48,46,42,49,46,18,62,75,66,73,40,55,62,36,48,70,41,67,46,77,55,82,61,28,30,39,31,32,34,48,46,62,40,87,80,47,36,50,34,53,48,30,29,39,37,29,63,31,72,71,52,54,53,52,54,54,52,63,62,64,63,66,128,105,67,68,40,50,53,46,19,52,52,18,43,52,48,19,27,55,34,42,17,44,43,40,6,55,71,65,56,51,66,65,53,38,52,48,37,34,74,68,62,42,83,44,24,66,48,29,43,56,43,56,76,42,36,69,59,46,46,49,47,36,50,51,54,21,38,43,21,41,26,43,13,41,33,26,41,26,52,48,26,52,70,72,34,81,58,64,67,58,9,49,50,50,27,26,51,53,45,26,52,46,45,43,42,39,47,60,38,44,17,38,49,53,9,63,75,40,21,64,64,52,30,35,73,40,19,62,60,48,54,52,50,39,63,71,43,41,69,59,50,52,51,51,50,53,53,37,46,67,73,41,81,66,78,72,77,80,70,67,90,59,91,43,58,58,48,51,51,50,50,50,52,51,33,33,74,71,63,59,32,52,72,68,51,47,51,26,44,51,30,53,65,40,26,65,75,34,32,37,58,80,63,37,44,44,49,80,65,47,65,67,42,56,43,84,39,27,33,33,60,50,50,51,48,26,51,57,36,48,41,56,64,36,42,22,18,59,92,40,85,70,33,68,69,17,31,36,40,51,61,57,47,47,66,72,25,46,82,38,63,62,35,20,60,86,38,47,37,65,77,64,35,40,82,65,47,78,41,59,27,72,41,29,36,47,61,49,50,46,50,26,47,57,66,65,42,59,57,35,38,20,25,42,96,84,72,42,56,47,24,33,42,40,51,66,52,56,52,42,55,31,66,48,74,64,29,51,79,71,51,65,80,64,70,68,58,68,40,84,69,54,94,77,20,32,37,27,32,20,77,38,36,46,65,57,51,31,48,47,37,31,73,74,63,74,37,85,62,73,70,55,69,73,50,60,74,75,36,58,24,49,45,42,48,46,20,63,76,66,72,41,56,62,37,49,72,41,65,47,77,53,82,63,28,31,40,31,31,34,48,45,61,39,88,82,45,38,50,34,53,48,30,28,40,37,29,64,32,73,72,51,55,54,51,52,55,53,61,63,67,62,65,126

InterPro domains:
  IPR000644 CBS domain [PF00571] (204-253)
  IPR000644 CBS domain [PF00571] (268-322)
  IPR000644 CBS domain [PS51371] (203-262)
  IPR000644 CBS domain [PS51371] (271-328)
  IPR000644 CBS domain [SM00116] (208-257)
  IPR000644 CBS domain [SM00116] (274-322)
  IPR002550 CNNM, transmembrane domain [PF01595] (6-184)
  IPR002550 CNNM, transmembrane domain [PS51846] (1-184)
  IPR005170 Transporter-associated domain [PF03471] (340-415)
  IPR005170 Transporter-associated domain [SM01091] (338-429)
  IPR016169 FAD-binding, type PCMH, subdomain 2 [G3DSA:3.30.465.10] (329-426)
  IPR036318 FAD-binding, type PCMH-like superfamily [SSF56176] (333-415)
  IPR044751 Ion transporter-like, CBS domain [cd04590] (198-319)
  IPR046342 CBS domain superfamily [G3DSA:3.10.580.10] (179-328)
  IPR046342 CBS domain superfamily [SSF54631] (195-334)